Protein 1OFU (pdb70)

Foldseek 3Di:
DAAEEEEQWEDLRQVLQLVLLPDDAPDYAYEYEFCQQVSPPPTSHPYYHNFQCPLRVNNTDAQAQQSLQVSLVVCLVVLLVVCPPGLEYEYEYEQQGHNNLNNLLSSLQSCQVVVHQYEYAYEQDAVVVDPNSNVRRVVSLVSNLVRHFEYEYFYLNLVCVVCPPVDDPVVSSVSVSVVSSCVSRQLVCLAVAFPDDPDYPVLSCVQRGNQGYKWKFKAKAFDDCGLVRGLVRRCVRSRNPPFQQQQFQEKEKEKEAAPVDDPVSVVNSVVVSVVRYHPNHRYHYTYGHDNPGPRMMMMMMMGTNTD/DAAEEEEQKEDLRQVLQLVLLVDPVPRYAYEYEFCQQVSVPPGDHPHYHNFQCPQSVNHGQQQAQQSLQVRLVVVLPVLLVVCPPHQAYEYEYEQQGHNRLNNLLSSLQSCVVVVHQYEYAYEADAVVVDDNSNVRRVVSVVSNLVRHQEYAYHYLNLQQVVCPPVDDVVVSSVSVSVVSSCVSCQLVCLAVAFPDDPDYPVLSCVQRGNQTYKWKFKAKDFDDLGLVRGLVRRCVHVRCPPFQQQQFQEKEKEKEAAPVDDPVSLVVNVVVSVVRYHPNHRYHHTYGHDHPGDRMMMMMMMGTNTD/DFFEAEAEDDDDPVVRLLVCLVVQQVQLVDPPPAAAEEEADDPVCDPVNNVVSNHDPPRYDYYYDDDQVRSLVVQLVVLLVLRGQEYEAADPPADPVSRVSNSVSNVNSVHYYYYYYD/DAFEDEAEDEDPPVVSLLVVLVVQQVQLPDPPPAAAEEEADDPVPDVVSNVVSVHDPVRYHYYYADDLVRSLVVLLVVLQVLRHQEYEAADPPADPVSRVSNGVSNVNNVHYYYYYYYD

Solvent-accessible surface area: 34938 Å² total

Radius of gyration: 41.16 Å; Cα contacts (8 Å, |Δi|>4): 2055; chains: 4; bounding box: 83×56×123 Å

B-factor: mean 43.68, std 11.85, range [20.46, 90.74]

Sequence (851 aa):
TAVIKVIGVGGGGGNAVNHMAKNNVEGVEFICANTDAQALKNIAARTVLQLGPGVTKGLGAGANPEVGRQAALEDRERISEVLEGADMVFITTGMGGGTGTGAAPIIAEVAKEMGILTVAVVTRPFPFEGRKRMQIADEGIRALAESVDSLITIPNEKLLTILGKDASLLAAFAKADDVLAGAVRGISDIIKRPGMINVDFADVKTVMSEMGMAMMGTGCASGPNRAREATEAAIRNPLLEDVNLQGARGILVNITAGPDLSLGEYSDVGNIIEQFASEHATVKVGTVIDADMRDELHVTVVATGLGTAVIKVIGVGGGGGNAVNHMAKNNVEGVEFICANTDAQALKNIAARTVLQLGPGVTKGLGAGANPEVGRQAALEDRERISEVLEGADMVFITTGMGGGTGTGAAPIIAEVAKEMGILTVAVVTRPFPFEGRKRMQIADEGIRALAESVDSLITIPNEKLLTILGKDASLLAAFAKADDVLAGAVRGISDIIKRPGMINVDFADVKTVMSEMGMAMMGTGCASGPNRAREATEAAIRNPLLEDVNLQGARGILVNITAGPDLSLGEYSDVGNIIEQFASEHATVKVGTVIDADMRDELHVTVVATGLGPAAFSELSLSGLPGHCLTLLAPILRELSEEQDARWLTLIAPPASLTHEWLRRAGLNRERILLLQAKDNAAALALSCEALRLGRSHTVVSWLEPLSRAARKQLSRAAQLGQAQSLNIRLPAAFSELSLSGLPGHCLTLLAPILRELSEEQDARWLTLIAPPASLTHEWLRRAGLNRERILLLQAKDNAAALALSCEALRLGRSHTVVSWLEPLSRAARKQLSRAAQLGQAQSLNIRLG

Organism: Pseudomonas aeruginosa (strain ATCC 15692 / DSM 22644 / CIP 104116 / JCM 14847 / LMG 12228 / 1C / PRS 101 / PAO1) (NCBI:txid208964)

Nearest PDB structures (foldseek):
  1ofu-assembly1_A  TM=9.992E-01  e=2.549E-71  Pseudomonas aeruginosa
  8gzy-assembly3_E  TM=9.818E-01  e=7.662E-55  Escherichia coli
  6ll6-assembly1_A  TM=9.835E-01  e=2.339E-53  Escherichia coli
  6ym9-assembly1_A  TM=9.681E-01  e=3.558E-48  Mycobacterium tuberculosis CDC1551
  2r75-assembly1_1  TM=9.586E-01  e=2.117E-43  Aquifex aeolicus

Secondary structure (P-SEA, 3-state):
cbbbbbbbccaaaaaaaaaaaacccccbbbbbbcccccccccccccccccccccccccccccccaaaaaaaaaacaaaaaaaaccccbbbbbbbcccccccccaaaaaaaaaaaccbbbbbbbcccccccaaaaaaaaaaaaaaaccccbbbbbcaaaaaaaacccccaaaaaaaaaaaaaaaaaaaaaaacccccccccaaaaaaacccccccccccccccccaaaaaaaaaaaacccccccccccccbbbbbbbbcccccaaaaaaaaaaaaaacccccbbbbbbbbccccccbbbbbbbbcccc/cbbbbbbbccaaaaaaaaaaaacccccbbbbbbcccccccccccccccccccccccccccccccaaaaaaaaaaaaaaaaaaaccccbbbbbbbcccccccccaaaaaaaaaaaccbbbbbbbcccccccaaaaaaaaaaaaaaaacccbbbbbcaaaaaaaacccccaaaaaaaaaaaaaaaaaaaaaaacccccccccaaaaaaacccccccccccccccccaaaaaaaaaaaacccccccccccccbbbbbbbbcccccaaaaaaaaaaaaaaccccbbbbbbbbbccccccbbbbbbbbcccc/ccbbbbbbbbccaaaaaaaaaaaaaaaaacccccccccccccccccaaaaaaaccccccbbbbbcccaaaaaaaaaaaaaaccccbbbbbcccccaaaaaaaaaaaaaacbbbbbbcc/ccbbbbbbbbccaaaaaaaaaaaaaaaaacccccccccccccccccaaaaaaaccccccbbbbbbccaaaaaaaaaaaaaaccccbbbbbcccccaaaaaaaaaaaaaacbbbbbbbcc

InterPro domains:
  IPR000158 Cell division protein FtsZ [MF_00909] (9-366)
  IPR000158 Cell division protein FtsZ [TIGR00065] (9-328)
  IPR000158 Cell division protein FtsZ [cd02201] (25-315)
  IPR003008 Tubulin/FtsZ, GTPase domain [PF00091] (14-173)
  IPR003008 Tubulin/FtsZ, GTPase domain [PR00423] (98-118)
  IPR003008 Tubulin/FtsZ, GTPase domain [PR00423] (126-147)
  IPR003008 Tubulin/FtsZ, GTPase domain [PR00423] (189-211)
  IPR003008 Tubulin/FtsZ, GTPase domain [PR00423] (212-233)
  IPR003008 Tubulin/FtsZ, GTPase domain [SM00864] (13-205)
  IPR008280 Tubulin/FtsZ, C-terminal [SSF55307] (204-319)
  IPR018316 Tubulin/FtsZ, 2-layer sandwich domain [SM00865] (207-325)
  IPR020805 Cell division protein FtsZ, conserved site [PS01134] (44-78)
  IPR020805 Cell division protein FtsZ, conserved site [PS01135] (97-118)
  IPR024757 Cell division protein FtsZ, C-terminal [PF12327] (222-316)
  IPR036525 Tubulin/FtsZ, GTPase domain superfamily [G3DSA:3.40.50.1440] (3-220)
  IPR036525 Tubulin/FtsZ, GTPase domain superfamily [SSF52490] (13-208)
  IPR037103 Tubulin/FtsZ-like, C-terminal domain [G3DSA:3.30.1330.20] (225-320)
  IPR045061 Tubulin-like protein FtsZ/CetZ [PTHR30314] (9-329)

CATH classification: 3.40.50.1440 (+1 more: 3.30.1330.20)

Structure (mmCIF, N/CA/C/O backbone):
data_1OFU
#
_entry.id   1OFU
#
_cell.length_a   55.590
_cell.length_b   75.410
_cell.length_c   241.040
_cell.angle_alpha   90.00
_cell.angle_beta   90.00
_cell.angle_gamma   90.00
#
_symmetry.space_group_name_H-M   'P 21 21 21'
#
loop_
_entity.id
_entity.type
_entity.pdbx_description
1 polymer 'CELL DIVISION PROTEIN FTSZ'
2 polymer 'HYPOTHETICAL PROTEIN PA3008'
3 non-polymer "GUANOSINE-5'-DIPHOSPHATE"
4 water water
#
loop_
_atom_site.group_PDB
_atom_site.id
_atom_site.type_symbol
_atom_site.label_atom_id
_atom_site.label_alt_id
_atom_site.label_comp_id
_atom_site.label_asym_id
_atom_site.label_entity_id
_atom_site.label_seq_id
_atom_site.pdbx_PDB_ins_code
_atom_site.Cartn_x
_atom_site.Cartn_y
_atom_site.Cartn_z
_atom_site.occupancy
_atom_site.B_iso_or_equiv
_atom_site.auth_seq_id
_atom_site.auth_comp_id
_atom_site.auth_asym_id
_atom_site.auth_atom_id
_atom_site.pdbx_PDB_model_num
ATOM 1 N N . THR A 1 11 ? -46.002 83.789 282.067 1.00 49.38 11 THR A N 1
ATOM 2 C CA . THR A 1 11 ? -47.118 84.680 282.503 1.00 50.77 11 THR A CA 1
ATOM 3 C C . THR A 1 11 ? -48.001 83.981 283.539 1.00 49.37 11 THR A C 1
ATOM 4 O O . THR A 1 11 ? -49.042 84.507 283.939 1.00 50.30 11 THR A O 1
ATOM 8 N N . ALA A 1 12 ? -47.572 82.801 283.977 1.00 44.24 12 ALA A N 1
ATOM 9 C CA . ALA A 1 12 ? -48.326 82.030 284.958 1.00 42.85 12 ALA A CA 1
ATOM 10 C C . ALA A 1 12 ? -48.739 82.869 286.164 1.00 42.41 12 ALA A C 1
ATOM 11 O O . ALA A 1 12 ? -47.954 83.673 286.678 1.00 41.41 12 ALA A O 1
ATOM 13 N N . VAL A 1 13 ? -49.983 82.694 286.605 1.00 37.80 13 VAL A N 1
ATOM 14 C CA . VAL A 1 13 ? -50.459 83.425 287.771 1.00 34.83 13 VAL A CA 1
ATOM 15 C C . VAL A 1 13 ? -50.206 82.527 288.981 1.00 31.79 13 VAL A C 1
ATOM 16 O O . VAL A 1 13 ? -50.804 81.464 289.119 1.00 34.57 13 VAL A O 1
ATOM 20 N N . ILE A 1 14 ? -49.290 82.954 289.839 1.00 31.98 14 ILE A N 1
ATOM 21 C CA . ILE A 1 14 ? -48.936 82.200 291.032 1.00 32.51 14 ILE A CA 1
ATOM 22 C C . ILE A 1 14 ? -49.413 82.913 292.286 1.00 30.55 14 ILE A C 1
ATOM 23 O O . ILE A 1 14 ? -49.113 84.088 292.497 1.00 32.76 14 ILE A O 1
ATOM 28 N N . LYS A 1 15 ? -50.145 82.200 293.129 1.00 29.47 15 LYS A N 1
ATOM 29 C CA . LYS A 1 15 ? -50.628 82.798 294.362 1.00 28.96 15 LYS A CA 1
ATOM 30 C C . LYS A 1 15 ? -50.118 82.021 295.559 1.00 28.49 15 LYS A C 1
ATOM 31 O O . LYS A 1 15 ? -50.033 80.789 295.526 1.00 30.79 15 LYS A O 1
ATOM 37 N N . VAL A 1 16 ? -49.765 82.751 296.609 1.00 28.72 16 VAL A N 1
ATOM 38 C CA . VAL A 1 16 ? -49.255 82.150 297.834 1.00 29.36 16 VAL A CA 1
ATOM 39 C C . VAL A 1 16 ? -50.184 82.484 298.994 1.00 32.24 16 VAL A C 1
ATOM 40 O O . VAL A 1 16 ? -50.346 83.658 299.367 1.00 27.94 16 VAL A O 1
ATOM 44 N N . ILE A 1 17 ? -50.805 81.465 299.570 1.00 24.21 17 ILE A N 1
ATOM 45 C CA . ILE A 1 17 ? -51.688 81.737 300.684 1.00 28.34 17 ILE A CA 1
ATOM 46 C C . ILE A 1 17 ? -51.158 81.204 302.005 1.00 25.28 17 ILE A C 1
ATOM 47 O O . ILE A 1 17 ? -50.933 80.002 302.159 1.00 25.95 17 ILE A O 1
ATOM 52 N N . GLY A 1 18 ? -50.940 82.127 302.941 1.00 23.24 18 GLY A N 1
ATOM 53 C CA . GLY A 1 18 ? -50.464 81.786 304.270 1.00 24.86 18 GLY A CA 1
ATOM 54 C C . GLY A 1 18 ? -51.679 81.612 305.162 1.00 30.54 18 GLY A C 1
ATOM 55 O O . GLY A 1 18 ? -52.507 82.520 305.285 1.00 32.47 18 GLY A O 1
ATOM 56 N N . VAL A 1 19 ? -51.785 80.447 305.790 1.00 28.26 19 VAL A N 1
ATOM 57 C CA . VAL A 1 19 ? -52.931 80.123 306.631 1.00 23.50 19 VAL A CA 1
ATOM 58 C C . VAL A 1 19 ? -52.582 80.063 308.115 1.00 27.53 19 VAL A C 1
ATOM 59 O O . VAL A 1 19 ? -51.711 79.295 308.525 1.00 28.19 19 VAL A O 1
ATOM 63 N N . GLY A 1 20 ? -53.268 80.880 308.913 1.00 27.75 20 GLY A N 1
ATOM 64 C CA . GLY A 1 20 ? -53.031 80.904 310.347 1.00 27.22 20 GLY A CA 1
ATOM 65 C C . GLY A 1 20 ? -51.911 81.842 310.766 1.00 30.38 20 GLY A C 1
ATOM 66 O O . GLY A 1 20 ? -51.378 82.591 309.942 1.00 28.96 20 GLY A O 1
ATOM 67 N N . GLY A 1 21 ? -51.555 81.794 312.051 1.00 28.05 21 GLY A N 1
ATOM 68 C CA . GLY A 1 21 ? -50.504 82.645 312.584 1.00 25.47 21 GLY A CA 1
ATOM 69 C C . GLY A 1 21 ? -49.128 82.433 311.980 1.00 27.13 21 GLY A C 1
ATOM 70 O O . GLY A 1 21 ? -48.533 83.361 311.442 1.00 30.52 21 GLY A O 1
ATOM 71 N N . GLY A 1 22 ? -48.615 81.214 312.076 1.00 28.22 22 GLY A N 1
ATOM 72 C CA . GLY A 1 22 ? -47.306 80.908 311.523 1.00 26.46 22 GLY A CA 1
ATOM 73 C C . GLY A 1 22 ? -47.303 81.075 310.017 1.00 29.83 22 GLY A C 1
ATOM 74 O O . GLY A 1 22 ? -46.343 81.587 309.436 1.00 26.06 22 GLY A O 1
ATOM 75 N N . GLY A 1 23 ? -48.392 80.648 309.383 1.00 25.99 23 GLY A N 1
ATOM 76 C CA . GLY A 1 23 ? -48.502 80.773 307.943 1.00 24.29 23 GLY A CA 1
ATOM 77 C C . GLY A 1 23 ? -48.445 82.227 307.516 1.00 26.72 23 GLY A C 1
ATOM 78 O O . GLY A 1 23 ? -47.804 82.564 306.517 1.00 25.04 23 GLY A O 1
ATOM 79 N N . GLY A 1 24 ? -49.121 83.090 308.269 1.00 27.44 24 GLY A N 1
ATOM 80 C CA . GLY A 1 24 ? -49.118 84.508 307.947 1.00 28.13 24 GLY A CA 1
ATOM 81 C C . GLY A 1 24 ? -47.730 85.109 308.087 1.00 30.36 24 GLY A C 1
ATOM 82 O O . GLY A 1 24 ? -47.302 85.896 307.247 1.00 31.10 24 GLY A O 1
ATOM 83 N N . ASN A 1 25 ? -47.027 84.753 309.157 1.00 28.66 25 ASN A N 1
ATOM 84 C CA . ASN A 1 25 ? -45.678 85.263 309.379 1.00 31.60 25 ASN A CA 1
ATOM 85 C C . ASN A 1 25 ? -44.730 84.883 308.243 1.00 27.97 25 ASN A C 1
ATOM 86 O O . ASN A 1 25 ? -43.880 85.672 307.848 1.00 34.30 25 ASN A O 1
ATOM 91 N N . ALA A 1 26 ? -44.874 83.676 307.715 1.00 26.42 26 ALA A N 1
ATOM 92 C CA . ALA A 1 26 ? -44.019 83.228 306.623 1.00 24.15 26 ALA A CA 1
ATOM 93 C C . ALA A 1 26 ? -44.321 84.014 305.347 1.00 28.46 26 ALA A C 1
ATOM 94 O O . ALA A 1 26 ? -43.414 84.466 304.642 1.00 27.98 26 ALA A O 1
ATOM 96 N N . VAL A 1 27 ? -45.605 84.185 305.059 1.00 30.51 27 VAL A N 1
ATOM 97 C CA . VAL A 1 27 ? -46.015 84.912 303.873 1.00 29.47 27 VAL A CA 1
ATOM 98 C C . VAL A 1 27 ? -45.597 86.374 303.958 1.00 32.36 27 VAL A C 1
ATOM 99 O O . VAL A 1 27 ? -45.146 86.949 302.974 1.00 31.05 27 VAL A O 1
ATOM 103 N N . ASN A 1 28 ? -45.740 86.979 305.131 1.00 31.61 28 ASN A N 1
ATOM 104 C CA . ASN A 1 28 ? -45.350 88.369 305.271 1.00 33.51 28 ASN A CA 1
ATOM 105 C C . ASN A 1 28 ? -43.834 88.498 305.170 1.00 33.09 28 ASN A C 1
ATOM 106 O O . ASN A 1 28 ? -43.315 89.524 304.744 1.00 35.75 28 ASN A O 1
ATOM 111 N N . HIS A 1 29 ? -43.119 87.445 305.541 1.00 32.89 29 HIS A N 1
ATOM 112 C CA . HIS A 1 29 ? -41.670 87.461 305.424 1.00 32.92 29 HIS A CA 1
ATOM 113 C C . HIS A 1 29 ? -41.317 87.360 303.930 1.00 33.96 29 HIS A C 1
ATOM 114 O O . HIS A 1 29 ? -40.380 87.998 303.469 1.00 31.38 29 HIS A O 1
ATOM 121 N N . MET A 1 30 ? -42.080 86.567 303.181 1.00 33.70 30 MET A N 1
ATOM 122 C CA . MET A 1 30 ? -41.849 86.413 301.749 1.00 34.71 30 MET A CA 1
ATOM 123 C C . MET A 1 30 ? -42.107 87.725 301.016 1.00 37.61 30 MET A C 1
ATOM 124 O O . MET A 1 30 ? -41.353 88.099 300.114 1.00 38.26 30 MET A O 1
ATOM 129 N N . ALA A 1 31 ? -43.190 88.404 301.391 1.00 35.99 31 ALA A N 1
ATOM 130 C CA . ALA A 1 31 ? -43.559 89.672 300.765 1.00 38.23 31 ALA A CA 1
ATOM 131 C C . ALA A 1 31 ? -42.532 90.778 301.014 1.00 42.70 31 ALA A C 1
ATOM 132 O O . ALA A 1 31 ? -42.487 91.766 300.278 1.00 47.48 31 ALA A O 1
ATOM 134 N N . LYS A 1 32 ? -41.705 90.611 302.042 1.00 43.80 32 LYS A N 1
ATOM 135 C CA . LYS A 1 32 ? -40.699 91.612 302.374 1.00 49.71 32 LYS A CA 1
ATOM 136 C C . LYS A 1 32 ? -39.325 91.283 301.818 1.00 50.81 32 LYS A C 1
ATOM 137 O O . LYS A 1 32 ? -38.510 92.177 301.609 1.00 54.95 32 LYS A O 1
ATOM 143 N N . ASN A 1 33 ? -39.057 90.006 301.579 1.00 51.31 33 ASN A N 1
ATOM 144 C CA . ASN A 1 33 ? -37.756 89.632 301.058 1.00 55.32 33 ASN A CA 1
ATOM 145 C C . ASN A 1 33 ? -37.692 89.555 299.533 1.00 57.18 33 ASN A C 1
ATOM 146 O O . ASN A 1 33 ? -38.152 90.475 298.852 1.00 59.12 33 ASN A O 1
ATOM 151 N N . ASN A 1 34 ? -37.134 88.481 298.984 1.00 54.81 34 ASN A N 1
ATOM 152 C CA . ASN A 1 34 ? -37.011 88.399 297.528 1.00 56.01 34 ASN A CA 1
ATOM 153 C C . ASN A 1 34 ? -37.820 87.293 296.867 1.00 52.37 34 ASN A C 1
ATOM 154 O O . ASN A 1 34 ? -37.263 86.374 296.271 1.00 51.51 34 ASN A O 1
ATOM 159 N N . VAL A 1 35 ? -39.139 87.389 296.980 1.00 51.18 35 VAL A N 1
ATOM 160 C CA . VAL A 1 35 ? -40.026 86.411 296.368 1.00 44.49 35 VAL A CA 1
ATOM 161 C C . VAL A 1 35 ? -40.916 87.181 295.408 1.00 43.57 35 VAL A C 1
ATOM 162 O O . VAL A 1 35 ? -42.002 87.628 295.766 1.00 43.37 35 VAL A O 1
ATOM 166 N N . GLU A 1 36 ? -40.424 87.344 294.187 1.00 39.63 36 GLU A N 1
ATOM 167 C CA . GLU A 1 36 ? -41.130 88.077 293.153 1.00 40.04 36 GLU A CA 1
ATOM 168 C C . GLU A 1 36 ? -41.991 87.196 292.283 1.00 35.89 36 GLU A C 1
ATOM 169 O O . GLU A 1 36 ? -41.921 85.969 292.355 1.00 37.20 36 GLU A O 1
ATOM 175 N N . GLY A 1 37 ? -42.803 87.848 291.457 1.00 35.01 37 GLY A N 1
ATOM 176 C CA . GLY A 1 37 ? -43.673 87.150 290.532 1.00 33.88 37 GLY A CA 1
ATOM 177 C C . GLY A 1 37 ? -44.885 86.451 291.111 1.00 34.74 37 GLY A C 1
ATOM 178 O O . GLY A 1 37 ? -45.581 85.745 290.380 1.00 38.02 37 GLY A O 1
ATOM 179 N N . VAL A 1 38 ? -45.161 86.639 292.401 1.00 35.29 38 VAL A N 1
ATOM 180 C CA . VAL A 1 38 ? -46.310 85.974 293.010 1.00 35.57 38 VAL A CA 1
ATOM 181 C C . VAL A 1 38 ? -47.205 86.919 293.813 1.00 35.29 38 VAL A C 1
ATOM 182 O O . VAL A 1 38 ? -46.777 87.992 294.228 1.00 34.36 38 VAL A O 1
ATOM 186 N N . GLU A 1 39 ? -48.455 86.510 294.018 1.00 36.74 39 GLU A N 1
ATOM 187 C CA . GLU A 1 39 ? -49.410 87.298 294.798 1.00 36.67 39 GLU A CA 1
ATOM 188 C C . GLU A 1 39 ? -49.480 86.677 296.192 1.00 36.55 39 GLU A C 1
ATOM 189 O O . GLU A 1 39 ? -49.551 85.449 296.332 1.00 34.22 39 GLU A O 1
ATOM 195 N N . PHE A 1 40 ? -49.457 87.517 297.219 1.00 32.85 40 PHE A N 1
ATOM 196 C CA . PHE A 1 40 ? -49.508 87.022 298.590 1.00 36.05 40 PHE A CA 1
ATOM 197 C C . PHE A 1 40 ? -50.871 87.199 299.253 1.00 36.61 40 PHE A C 1
ATOM 198 O O . PHE A 1 40 ? -51.487 88.265 299.176 1.00 34.18 40 PHE A O 1
ATOM 206 N N . ILE A 1 41 ? -51.338 86.142 299.908 1.00 30.87 41 ILE A N 1
ATOM 207 C CA . ILE A 1 41 ? -52.619 86.189 300.601 1.00 28.32 41 ILE A CA 1
ATOM 208 C C . ILE A 1 41 ? -52.461 85.614 301.993 1.00 27.87 41 ILE A C 1
ATOM 209 O O . ILE A 1 41 ? -51.804 84.588 302.178 1.00 32.00 41 ILE A O 1
ATOM 214 N N . CYS A 1 42 ? -53.048 86.279 302.976 1.00 27.54 42 CYS A N 1
ATOM 215 C CA . CYS A 1 42 ? -53.013 85.774 304.334 1.00 31.22 42 CYS A CA 1
ATOM 216 C C . CYS A 1 42 ? -54.438 85.388 304.732 1.00 31.81 42 CYS A C 1
ATOM 217 O O . CYS A 1 42 ? -55.354 86.208 304.661 1.00 33.25 42 CYS A O 1
ATOM 220 N N . ALA A 1 43 ? -54.629 84.125 305.105 1.00 32.46 43 ALA A N 1
ATOM 221 C CA . ALA A 1 43 ? -55.946 83.636 305.515 1.00 34.76 43 ALA A CA 1
ATOM 222 C C . ALA A 1 43 ? -55.865 83.283 306.995 1.00 35.62 43 ALA A C 1
ATOM 223 O O . ALA A 1 43 ? -55.027 82.479 307.397 1.00 35.32 43 ALA A O 1
ATOM 225 N N . ASN A 1 44 ? -56.744 83.869 307.804 1.00 34.00 44 ASN A N 1
ATOM 226 C CA . ASN A 1 44 ? -56.689 83.637 309.243 1.00 35.52 44 ASN A CA 1
ATOM 227 C C . ASN A 1 44 ? -58.045 83.897 309.890 1.00 35.16 44 ASN A C 1
ATOM 228 O O . ASN A 1 44 ? -58.822 84.720 309.405 1.00 37.03 44 ASN A O 1
ATOM 233 N N . THR A 1 45 ? -58.333 83.181 310.972 1.00 34.23 45 THR A N 1
ATOM 234 C CA . THR A 1 45 ? -59.593 83.357 311.697 1.00 35.86 45 THR A CA 1
ATOM 235 C C . THR A 1 45 ? -59.421 84.511 312.682 1.00 37.68 45 THR A C 1
ATOM 236 O O . THR A 1 45 ? -60.392 85.119 313.133 1.00 37.47 45 THR A O 1
ATOM 240 N N . ASP A 1 46 ? -58.162 84.787 313.003 1.00 38.83 46 ASP A N 1
ATOM 241 C CA . ASP A 1 46 ? -57.755 85.848 313.924 1.00 40.25 46 ASP A CA 1
ATOM 242 C C . ASP A 1 46 ? -57.779 87.162 313.135 1.00 41.13 46 ASP A C 1
ATOM 243 O O . ASP A 1 46 ? -56.895 87.406 312.315 1.00 37.36 46 ASP A O 1
ATOM 248 N N . ALA A 1 47 ? -58.785 88.004 313.376 1.00 41.06 47 ALA A N 1
ATOM 249 C CA . ALA A 1 47 ? -58.907 89.270 312.645 1.00 43.00 47 ALA A CA 1
ATOM 250 C C . ALA A 1 47 ? -57.800 90.287 312.936 1.00 44.39 47 ALA A C 1
ATOM 251 O O . ALA A 1 47 ? -57.393 91.037 312.049 1.00 45.79 47 ALA A O 1
ATOM 253 N N . GLN A 1 48 ? -57.317 90.317 314.172 1.00 43.32 48 GLN A N 1
ATOM 254 C CA . GLN A 1 48 ? -56.266 91.256 314.546 1.00 43.91 48 GLN A CA 1
ATOM 255 C C . GLN A 1 48 ? -54.947 90.971 313.821 1.00 44.48 48 GLN A C 1
ATOM 256 O O . GLN A 1 48 ? -54.200 91.893 313.489 1.00 42.20 48 GLN A O 1
ATOM 262 N N . ALA A 1 49 ? -54.667 89.696 313.573 1.00 41.70 49 ALA A N 1
ATOM 263 C CA . ALA A 1 49 ? -53.427 89.311 312.900 1.00 42.97 49 ALA A CA 1
ATOM 264 C C . ALA A 1 49 ? -53.381 89.760 311.440 1.00 39.87 49 ALA A C 1
ATOM 265 O O . ALA A 1 49 ? -52.309 89.860 310.845 1.00 39.74 49 ALA A O 1
ATOM 267 N N . LEU A 1 50 ? -54.546 90.035 310.867 1.00 38.26 50 LEU A N 1
ATOM 268 C CA . LEU A 1 50 ? -54.627 90.459 309.477 1.00 41.30 50 LEU A CA 1
ATOM 269 C C . LEU A 1 50 ? -54.549 91.974 309.302 1.00 44.27 50 LEU A C 1
ATOM 270 O O . LEU A 1 50 ? -54.716 92.478 308.193 1.00 46.42 50 LEU A O 1
ATOM 275 N N . LYS A 1 51 ? -54.290 92.693 310.390 1.00 47.60 51 LYS A N 1
ATOM 276 C CA . LYS A 1 51 ? -54.201 94.152 310.343 1.00 49.48 51 LYS A CA 1
ATOM 277 C C . LYS A 1 51 ? -52.780 94.668 310.156 1.00 50.32 51 LYS A C 1
ATOM 278 O O . LYS A 1 51 ? -51.849 94.214 310.821 1.00 50.17 51 LYS A O 1
ATOM 284 N N . ASN A 1 52 ? -52.631 95.634 309.254 1.00 51.09 52 ASN A N 1
ATOM 285 C CA . ASN A 1 52 ? -51.342 96.255 308.971 1.00 52.26 52 ASN A CA 1
ATOM 286 C C . ASN A 1 52 ? -50.248 95.238 308.641 1.00 52.72 52 ASN A C 1
ATOM 287 O O . ASN A 1 52 ? -49.207 95.199 309.301 1.00 53.05 52 ASN A O 1
ATOM 292 N N . ILE A 1 53 ? -50.481 94.422 307.618 1.00 51.68 53 ILE A N 1
ATOM 293 C CA . ILE A 1 53 ? -49.501 93.417 307.217 1.00 49.97 53 ILE A CA 1
ATOM 294 C C . ILE A 1 53 ? -49.027 93.636 305.785 1.00 49.78 53 ILE A C 1
ATOM 295 O O . ILE A 1 53 ? -49.673 94.342 305.011 1.00 50.53 53 ILE A O 1
ATOM 300 N N . ALA A 1 54 ? -47.902 93.015 305.438 1.00 49.16 54 ALA A N 1
ATOM 301 C CA . ALA A 1 54 ? -47.319 93.135 304.104 1.00 46.28 54 ALA A CA 1
ATOM 302 C C . ALA A 1 54 ? -48.215 92.610 302.987 1.00 46.91 54 ALA A C 1
ATOM 303 O O . ALA A 1 54 ? -48.361 93.257 301.949 1.00 48.84 54 ALA A O 1
ATOM 305 N N . ALA A 1 55 ? -48.806 91.437 303.192 1.00 46.92 55 ALA A N 1
ATOM 306 C CA . ALA A 1 55 ? -49.672 90.830 302.184 1.00 49.55 55 ALA A CA 1
ATOM 307 C C . ALA A 1 55 ? -50.780 91.786 301.753 1.00 51.14 55 ALA A C 1
ATOM 308 O O . ALA A 1 55 ? -51.482 92.358 302.585 1.00 53.20 55 ALA A O 1
ATOM 310 N N . ARG A 1 56 ? -50.932 91.948 300.444 1.00 52.02 56 ARG A N 1
ATOM 311 C CA . ARG A 1 56 ? -51.939 92.844 299.892 1.00 53.41 56 ARG A CA 1
ATOM 312 C C . ARG A 1 56 ? -53.363 92.309 300.007 1.00 50.46 56 ARG A C 1
ATOM 313 O O . ARG A 1 56 ? -54.311 93.084 300.082 1.00 54.77 56 ARG A O 1
ATOM 321 N N . THR A 1 57 ? -53.519 90.989 300.012 1.00 47.80 57 THR A N 1
ATOM 322 C CA . THR A 1 57 ? -54.848 90.404 300.124 1.00 43.11 57 THR A CA 1
ATOM 323 C C . THR A 1 57 ? -54.985 89.651 301.444 1.00 43.59 57 THR A C 1
ATOM 324 O O . THR A 1 57 ? -54.047 88.996 301.900 1.00 40.48 57 THR A O 1
ATOM 328 N N . VAL A 1 58 ? -56.150 89.771 302.069 1.00 40.81 58 VAL A N 1
ATOM 329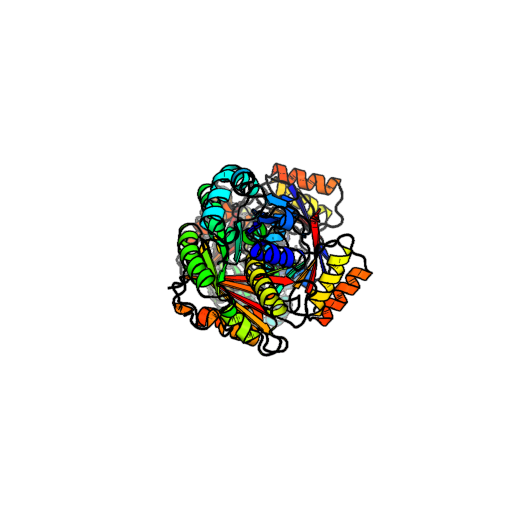 C CA . VAL A 1 58 ? -56.411 89.074 303.316 1.00 43.05 58 VAL A CA 1
ATOM 330 C C . VAL A 1 58 ? -57.740 88.354 303.205 1.00 45.45 58 VAL A C 1
ATOM 331 O O . VAL A 1 58 ? -58.644 88.796 302.492 1.00 45.73 58 VAL A O 1
ATOM 335 N N . LEU A 1 59 ? -57.842 87.229 303.898 1.00 42.51 59 LEU A N 1
ATOM 336 C CA . LEU A 1 59 ? -59.062 86.449 303.907 1.00 42.43 59 LEU A CA 1
ATOM 337 C C . LEU A 1 59 ? -59.353 86.043 305.344 1.00 42.80 59 LEU A C 1
ATOM 338 O O . LEU A 1 59 ? -58.721 85.128 305.878 1.00 40.67 59 LEU A O 1
ATOM 343 N N . GLN A 1 60 ? -60.291 86.748 305.970 1.00 42.12 60 GLN A N 1
ATOM 344 C CA . GLN A 1 60 ? -60.679 86.462 307.344 1.00 42.51 60 GLN A CA 1
ATOM 345 C C . GLN A 1 60 ? -61.645 85.287 307.323 1.00 42.33 60 GLN A C 1
ATOM 346 O O . GLN A 1 60 ? -62.817 85.439 306.978 1.00 45.66 60 GLN A O 1
ATOM 352 N N . LEU A 1 61 ? -61.138 84.117 307.694 1.00 39.01 61 LEU A N 1
ATOM 353 C CA . LEU A 1 61 ? -61.920 82.893 307.697 1.00 38.48 61 LEU A CA 1
ATOM 354 C C . LEU A 1 61 ? -62.983 82.807 308.798 1.00 39.17 61 LEU A C 1
ATOM 355 O O . LEU A 1 61 ? -62.752 83.208 309.944 1.00 39.47 61 LEU A O 1
ATOM 360 N N . GLY A 1 62 ? -64.148 82.284 308.419 1.00 38.91 62 GLY A N 1
ATOM 361 C CA . GLY A 1 62 ? -65.261 82.089 309.337 1.00 38.35 62 GLY A CA 1
ATOM 362 C C . GLY A 1 62 ? -65.585 83.190 310.327 1.00 35.89 62 GLY A C 1
ATOM 363 O O . GLY A 1 62 ? -65.469 82.985 311.537 1.00 34.44 62 GLY A O 1
ATOM 364 N N . PRO A 1 63 ? -65.999 84.370 309.853 1.00 38.55 63 PRO A N 1
ATOM 365 C CA . PRO A 1 63 ? -66.328 85.464 310.775 1.00 42.99 63 PRO A CA 1
ATOM 366 C C . PRO A 1 63 ? -67.532 85.083 311.642 1.00 42.96 63 PRO A C 1
ATOM 367 O O . PRO A 1 63 ? -67.724 85.625 312.727 1.00 45.54 63 PRO A O 1
ATOM 371 N N . GLY A 1 64 ? -68.335 84.143 311.151 1.00 42.54 64 GLY A N 1
ATOM 372 C CA . GLY A 1 64 ? -69.515 83.714 311.883 1.00 45.29 64 GLY A CA 1
ATOM 373 C C . GLY A 1 64 ? -69.243 82.637 312.914 1.00 45.98 64 GLY A C 1
ATOM 374 O O . GLY A 1 64 ? -69.879 82.599 313.964 1.00 45.98 64 GLY A O 1
ATOM 375 N N . VAL A 1 65 ? -68.296 81.756 312.619 1.00 44.51 65 VAL A N 1
ATOM 376 C CA . VAL A 1 65 ? -67.949 80.683 313.538 1.00 42.45 65 VAL A CA 1
ATOM 377 C C . VAL A 1 65 ? -67.011 81.167 314.644 1.00 41.77 65 VAL A C 1
ATOM 378 O O . VAL A 1 65 ? -67.136 80.775 315.804 1.00 40.81 65 VAL A O 1
ATOM 382 N N . THR A 1 66 ? -66.086 82.045 314.282 1.00 37.54 66 THR A N 1
ATOM 383 C CA . THR A 1 66 ? -65.081 82.515 315.220 1.00 37.85 66 THR A CA 1
ATOM 384 C C . THR A 1 66 ? -65.238 83.949 315.691 1.00 37.47 66 THR A C 1
ATOM 385 O O . THR A 1 66 ? -64.610 84.357 316.670 1.00 35.72 66 THR A O 1
ATOM 389 N N . LYS A 1 67 ? -66.047 84.717 314.974 1.00 39.79 67 LYS A N 1
ATOM 390 C CA . LYS A 1 67 ? -66.263 86.121 315.300 1.00 41.09 67 LYS A CA 1
ATOM 391 C C . LYS A 1 67 ? -64.954 86.908 315.310 1.00 39.35 67 LYS A C 1
ATOM 392 O O . LYS A 1 67 ? -64.764 87.814 316.121 1.00 41.89 67 LYS A O 1
ATOM 398 N N . GLY A 1 68 ? -64.053 86.553 314.395 1.00 41.21 68 GLY A N 1
ATOM 399 C CA . GLY A 1 68 ? -62.775 87.239 314.281 1.00 34.66 68 GLY A CA 1
ATOM 400 C C . GLY A 1 68 ? -61.818 87.068 315.446 1.00 36.24 68 GLY A C 1
ATOM 401 O O . GLY A 1 68 ? -60.768 87.711 315.482 1.00 38.12 68 GLY A O 1
ATOM 402 N N . LEU A 1 69 ? -62.162 86.199 316.391 1.00 36.90 69 LEU A N 1
ATOM 403 C CA . LEU A 1 69 ? -61.323 85.980 317.572 1.00 40.38 69 LEU A CA 1
ATOM 404 C C . LEU A 1 69 ? -60.252 84.916 317.371 1.00 42.81 69 LEU A C 1
ATOM 405 O O . LEU A 1 69 ? -59.473 84.633 318.283 1.00 44.09 69 LEU A O 1
ATOM 410 N N . GLY A 1 70 ? -60.229 84.321 316.186 1.00 41.47 70 GLY A N 1
ATOM 411 C CA . GLY A 1 70 ? -59.252 83.295 315.902 1.00 41.62 70 GLY A CA 1
ATOM 412 C C . GLY A 1 70 ? -59.756 81.957 316.391 1.00 43.89 70 GLY A C 1
ATOM 413 O O . GLY A 1 70 ? -60.899 81.832 316.817 1.00 42.88 70 GLY A O 1
ATOM 414 N N . ALA A 1 71 ? -58.909 80.943 316.298 1.00 40.99 71 ALA A N 1
ATOM 415 C CA . ALA A 1 71 ? -59.272 79.624 316.763 1.00 41.52 71 ALA A CA 1
ATOM 416 C C . ALA A 1 71 ? -58.502 79.518 318.068 1.00 43.97 71 ALA A C 1
ATOM 417 O O . ALA A 1 71 ? -57.736 80.414 318.412 1.00 49.97 71 ALA A O 1
ATOM 419 N N . GLY A 1 72 ? -58.703 78.455 318.820 1.00 42.12 72 GLY A N 1
ATOM 420 C CA . GLY A 1 72 ? -57.963 78.359 320.064 1.00 36.67 72 GLY A CA 1
ATOM 421 C C . GLY A 1 72 ? -57.041 77.177 319.954 1.00 38.08 72 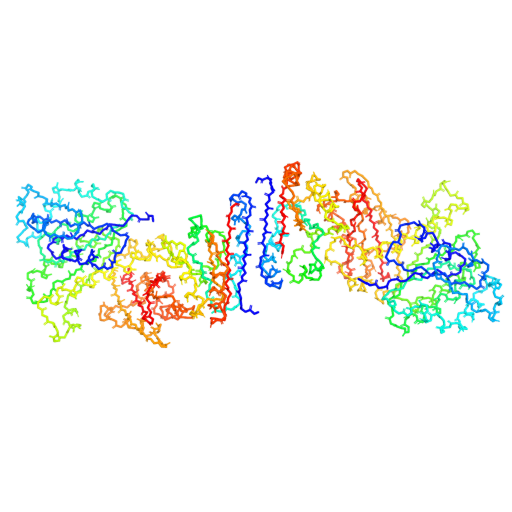GLY A C 1
ATOM 422 O O . GLY A 1 72 ? -57.062 76.294 320.807 1.00 37.04 72 GLY A O 1
ATOM 423 N N . ALA A 1 73 ? -56.239 77.156 318.892 1.00 32.90 73 ALA A N 1
ATOM 424 C CA . ALA A 1 73 ? -55.324 76.048 318.654 1.00 35.17 73 ALA A CA 1
ATOM 425 C C . ALA A 1 73 ? -56.171 74.807 318.356 1.00 33.82 73 ALA A C 1
ATOM 426 O O . ALA A 1 73 ? -55.656 73.702 318.226 1.00 40.32 73 ALA A O 1
ATOM 428 N N . ASN A 1 74 ? -57.479 75.012 318.236 1.00 34.28 74 ASN A N 1
ATOM 429 C CA . ASN A 1 74 ? -58.427 73.938 317.949 1.00 31.56 74 ASN A CA 1
ATOM 430 C C . ASN A 1 74 ? -58.619 73.784 316.436 1.00 33.90 74 ASN A C 1
ATOM 431 O O . ASN A 1 74 ? -59.262 74.617 315.795 1.00 33.52 74 ASN A O 1
ATOM 436 N N . PRO A 1 75 ? -58.073 72.708 315.849 1.00 33.04 75 PRO A N 1
ATOM 437 C CA . PRO A 1 75 ? -58.182 72.446 314.410 1.00 33.53 75 PRO A CA 1
ATOM 438 C C . PRO A 1 75 ? -59.602 72.282 313.875 1.00 37.48 75 PRO A C 1
ATOM 439 O O . PRO A 1 75 ? -59.839 72.474 312.680 1.00 36.08 75 PRO A O 1
ATOM 443 N N . GLU A 1 76 ? -60.550 71.935 314.747 1.00 39.89 76 GLU A N 1
ATOM 444 C CA . GLU A 1 76 ? -61.932 71.778 314.302 1.00 38.98 76 GLU A CA 1
ATOM 445 C C . GLU A 1 76 ? -62.512 73.149 314.001 1.00 36.03 76 GLU A C 1
ATOM 446 O O . GLU A 1 76 ? -63.260 73.321 313.039 1.00 35.62 76 GLU A O 1
ATOM 452 N N . VAL A 1 77 ? -62.173 74.127 314.836 1.00 36.22 77 VAL A N 1
ATOM 453 C CA . VAL A 1 77 ? -62.643 75.492 314.622 1.00 36.00 77 VAL A CA 1
ATOM 454 C C . VAL A 1 77 ? -62.102 75.978 313.269 1.00 36.22 77 VAL A C 1
ATOM 455 O O . VAL A 1 77 ? -62.828 76.569 312.472 1.00 38.04 77 VAL A O 1
ATOM 459 N N . GLY A 1 78 ? -60.824 75.711 313.016 1.00 37.76 78 GLY A N 1
ATOM 460 C CA . GLY A 1 78 ? -60.214 76.120 311.765 1.00 37.35 78 GLY A CA 1
ATOM 461 C C . GLY A 1 78 ? -60.922 75.481 310.588 1.00 32.48 78 GLY A C 1
ATOM 462 O O . GLY A 1 78 ? -61.193 76.132 309.585 1.00 32.43 78 GLY A O 1
ATOM 463 N N . ARG A 1 79 ? -61.234 74.198 310.713 1.00 35.88 79 ARG A N 1
ATOM 464 C CA . ARG A 1 79 ? -61.927 73.498 309.642 1.00 34.08 79 ARG A CA 1
ATOM 465 C C . ARG A 1 79 ? -63.331 74.062 309.411 1.00 32.35 79 ARG A C 1
ATOM 466 O O . ARG A 1 79 ? -63.734 74.267 308.274 1.00 28.45 79 ARG A O 1
ATOM 474 N N . GLN A 1 80 ? -64.073 74.317 310.484 1.00 34.39 80 GLN A N 1
ATOM 475 C CA . GLN A 1 80 ? -65.430 74.847 310.345 1.00 35.33 80 GLN A CA 1
ATOM 476 C C . GLN A 1 80 ? -65.436 76.256 309.760 1.00 35.44 80 GLN A C 1
ATOM 477 O O . GLN A 1 80 ? -66.323 76.609 308.981 1.00 34.21 80 GLN A O 1
ATOM 483 N N . ALA A 1 81 ? -64.454 77.067 310.139 1.00 34.80 81 ALA A N 1
ATOM 484 C CA . ALA A 1 81 ? -64.374 78.427 309.616 1.00 33.49 81 ALA A CA 1
ATOM 485 C C . ALA A 1 81 ? -64.099 78.358 308.113 1.00 35.12 81 ALA A C 1
ATOM 486 O O . ALA A 1 81 ? -64.642 79.140 307.339 1.00 37.75 81 ALA A O 1
ATOM 488 N N . ALA A 1 82 ? -63.262 77.413 307.698 1.00 37.34 82 ALA A N 1
ATOM 489 C CA . ALA A 1 82 ? -62.949 77.276 306.280 1.00 39.66 82 ALA A CA 1
ATOM 490 C C . ALA A 1 82 ? -64.175 76.773 305.510 1.00 41.14 82 ALA A C 1
ATOM 491 O O . ALA A 1 82 ? -64.453 77.237 304.404 1.00 39.23 82 ALA A O 1
ATOM 493 N N . LEU A 1 83 ? -64.908 75.827 306.088 1.00 42.22 83 LEU A N 1
ATOM 494 C CA . LEU A 1 83 ? -66.100 75.310 305.420 1.00 46.54 83 LEU A CA 1
ATOM 495 C C . LEU A 1 83 ? -67.105 76.436 305.189 1.00 44.83 83 LEU A C 1
ATOM 496 O O . LEU A 1 83 ? -67.816 76.446 304.190 1.00 49.23 83 LEU A O 1
ATOM 501 N N . GLU A 1 84 ? -67.139 77.391 306.114 1.00 44.12 84 GLU A N 1
ATOM 502 C CA . GLU A 1 84 ? -68.040 78.536 306.033 1.00 43.08 84 GLU A CA 1
ATOM 503 C C . GLU A 1 84 ? -67.680 79.467 304.877 1.00 46.24 84 GLU A C 1
ATOM 504 O O . GLU A 1 84 ? -68.561 80.088 304.275 1.00 41.21 84 GLU A O 1
ATOM 510 N N . ASP A 1 85 ? -66.388 79.560 304.564 1.00 46.44 85 ASP A N 1
ATOM 511 C CA . ASP A 1 85 ? -65.926 80.442 303.496 1.00 49.06 85 ASP A CA 1
ATOM 512 C C . ASP A 1 85 ? -65.422 79.773 302.218 1.00 46.60 85 ASP A C 1
ATOM 513 O O . ASP A 1 85 ? -64.563 80.329 301.536 1.00 46.10 85 ASP A O 1
ATOM 518 N N . ARG A 1 86 ? -65.942 78.596 301.883 1.00 44.16 86 ARG A N 1
ATOM 519 C CA . ARG A 1 86 ? -65.501 77.921 300.667 1.00 44.21 86 ARG A CA 1
ATOM 520 C C . ARG A 1 86 ? -65.669 78.829 299.448 1.00 43.31 86 ARG A C 1
ATOM 521 O O . ARG A 1 86 ? -64.844 78.822 298.532 1.00 40.47 86 ARG A O 1
ATOM 529 N N . GLU A 1 87 ? -66.736 79.621 299.447 1.00 41.26 87 GLU A N 1
ATOM 530 C CA . GLU A 1 87 ? -66.992 80.526 298.340 1.00 41.39 87 GLU A CA 1
ATOM 531 C C . GLU A 1 87 ? -65.929 81.611 298.274 1.00 38.63 87 GLU A C 1
ATOM 532 O O . GLU A 1 87 ? -65.365 81.870 297.214 1.00 34.59 87 GLU A O 1
ATOM 538 N N . ARG A 1 88 ? -65.656 82.251 299.407 1.00 36.87 88 ARG A N 1
ATOM 539 C CA . ARG A 1 88 ? -64.659 83.311 299.424 1.00 41.45 88 ARG A CA 1
ATOM 540 C C . ARG A 1 88 ? -63.260 82.759 299.175 1.00 37.58 88 ARG A C 1
ATOM 541 O O . ARG A 1 88 ? -62.385 83.474 298.703 1.00 40.38 88 ARG A O 1
ATOM 549 N N . ILE A 1 89 ? -63.046 81.485 299.483 1.00 35.81 89 ILE A N 1
ATOM 550 C CA . ILE A 1 89 ? -61.746 80.894 299.233 1.00 37.36 89 ILE A CA 1
ATOM 551 C C . ILE A 1 89 ? -61.632 80.728 297.719 1.00 40.40 89 ILE A C 1
ATOM 552 O O . ILE A 1 89 ? -60.560 80.913 297.141 1.00 37.01 89 ILE A O 1
ATOM 557 N N . SER A 1 90 ? -62.752 80.391 297.079 1.00 41.21 90 SER A N 1
ATOM 558 C CA . SER A 1 90 ? -62.784 80.222 295.624 1.00 45.21 90 SER A CA 1
ATOM 559 C C . SER A 1 90 ? -62.411 81.535 294.952 1.00 44.44 90 SER A C 1
ATOM 560 O O . SER A 1 90 ? -61.567 81.581 294.053 1.00 42.91 90 SER A O 1
ATOM 563 N N . GLU A 1 91 ? -63.061 82.602 295.397 1.00 42.44 91 GLU A N 1
ATOM 564 C CA . GLU A 1 91 ? -62.838 83.916 294.828 1.00 45.50 91 GLU A CA 1
ATOM 565 C C . GLU A 1 91 ? -61.380 84.336 294.885 1.00 40.80 91 GLU A C 1
ATOM 566 O O . GLU A 1 91 ? -60.803 84.695 293.872 1.00 41.99 91 GLU A O 1
ATOM 572 N N . VAL A 1 92 ? -60.785 84.275 296.070 1.00 42.75 92 VAL A N 1
ATOM 573 C CA . VAL A 1 92 ? -59.395 84.675 296.250 1.00 40.69 92 VAL A CA 1
ATOM 574 C C . VAL A 1 92 ? -58.428 83.848 295.385 1.00 40.25 92 VAL A C 1
ATOM 575 O O . VAL A 1 92 ? -57.357 84.327 295.009 1.00 41.79 92 VAL A O 1
ATOM 579 N N . LEU A 1 93 ? -58.810 82.616 295.061 1.00 39.19 93 LEU A N 1
ATOM 580 C CA . LEU A 1 93 ? -57.980 81.738 294.232 1.00 41.33 93 LEU A CA 1
ATOM 581 C C . LEU A 1 93 ? -58.270 81.831 292.722 1.00 44.54 93 LEU A C 1
ATOM 582 O O . LEU A 1 93 ? -57.452 81.396 291.899 1.00 39.83 93 LEU A O 1
ATOM 587 N N . GLU A 1 94 ? -59.429 82.383 292.362 1.00 43.13 94 GLU A N 1
ATOM 588 C CA . GLU A 1 94 ? -59.819 82.500 290.956 1.00 44.19 94 GLU A CA 1
ATOM 589 C C . GLU A 1 94 ? -58.706 83.064 290.071 1.00 41.34 94 GLU A C 1
ATOM 590 O O . GLU A 1 94 ? -58.124 84.106 290.373 1.00 39.64 94 GLU A O 1
ATOM 596 N N . GLY A 1 95 ? -58.411 82.370 288.978 1.00 44.36 95 GLY A N 1
ATOM 597 C CA . GLY A 1 95 ? -57.395 82.855 288.061 1.00 44.08 95 GLY A CA 1
ATOM 598 C C . GLY A 1 95 ? -55.976 82.348 288.241 1.00 47.02 95 GLY A C 1
ATOM 599 O O . GLY A 1 95 ? -55.126 82.577 287.372 1.00 46.60 95 GLY A O 1
ATOM 600 N N . ALA A 1 96 ? -55.701 81.663 289.347 1.00 41.57 96 ALA A N 1
ATOM 601 C CA . ALA A 1 96 ? -54.354 81.155 289.576 1.00 39.51 96 ALA A CA 1
ATOM 602 C C . ALA A 1 96 ? -54.052 79.942 288.708 1.00 39.11 96 ALA A C 1
ATOM 603 O O . ALA A 1 96 ? -54.929 79.123 288.443 1.00 38.59 96 ALA A O 1
ATOM 605 N N . ASP A 1 97 ? -52.805 79.848 288.258 1.00 36.84 97 ASP A N 1
ATOM 606 C CA . ASP A 1 97 ? -52.348 78.711 287.470 1.00 36.11 97 ASP A CA 1
ATOM 607 C C . ASP A 1 97 ? -51.667 77.812 288.479 1.00 36.46 97 ASP A C 1
ATOM 608 O O . ASP A 1 97 ? -51.484 76.613 288.267 1.00 36.34 97 ASP A O 1
ATOM 613 N N . MET A 1 98 ? -51.300 78.417 289.600 1.00 33.17 98 MET A N 1
ATOM 614 C CA . MET A 1 98 ? -50.630 77.691 290.652 1.00 33.07 98 MET A CA 1
ATOM 615 C C . MET A 1 98 ? -50.834 78.369 291.993 1.00 33.18 98 MET A C 1
ATOM 616 O O . MET A 1 98 ? -50.857 79.610 292.098 1.00 29.60 98 MET A O 1
ATOM 621 N N . VAL A 1 99 ? -50.997 77.550 293.022 1.00 29.88 99 VAL A N 1
ATOM 622 C CA . VAL A 1 99 ? -51.159 78.080 294.360 1.00 30.49 99 VAL A CA 1
ATOM 623 C C . VAL A 1 99 ? -50.261 77.349 295.353 1.00 32.76 99 VAL A C 1
ATOM 624 O O . VAL A 1 99 ? -50.149 76.111 295.334 1.00 32.18 99 VAL A O 1
ATOM 628 N N . PHE A 1 100 ? -49.581 78.128 296.186 1.00 29.10 100 PHE A N 1
ATOM 629 C CA . PHE A 1 100 ? -48.746 77.573 297.237 1.00 28.10 100 PHE A CA 1
ATOM 630 C C . PHE A 1 100 ? -49.551 77.810 298.501 1.00 28.87 100 PHE A C 1
ATOM 631 O O . PHE A 1 100 ? -50.021 78.928 298.749 1.00 29.52 100 PHE A O 1
ATOM 639 N N . ILE A 1 101 ? -49.728 76.758 299.286 1.00 23.85 101 ILE A N 1
ATOM 640 C CA . ILE A 1 101 ? -50.455 76.855 300.535 1.00 26.24 101 ILE A CA 1
ATOM 641 C C . ILE A 1 101 ? -49.420 76.656 301.618 1.00 30.60 101 ILE A C 1
ATOM 642 O O . ILE A 1 101 ? -48.816 75.585 301.707 1.00 29.11 101 ILE A O 1
ATOM 647 N N . THR A 1 102 ? -49.189 77.678 302.435 1.00 27.06 102 THR A N 1
ATOM 648 C CA . THR A 1 102 ? -48.202 77.515 303.478 1.00 29.70 102 THR A CA 1
ATOM 649 C C . THR A 1 102 ? -48.785 77.734 304.857 1.00 29.87 102 THR A C 1
ATOM 650 O O . THR A 1 102 ? -49.560 78.668 305.096 1.00 29.88 102 THR A O 1
ATOM 654 N N . THR A 1 103 ? -48.405 76.859 305.776 1.00 29.81 103 THR A N 1
ATOM 655 C CA . THR A 1 103 ? -48.924 76.958 307.120 1.00 31.50 103 THR A CA 1
ATOM 656 C C . THR A 1 103 ? -48.075 76.196 308.122 1.00 30.20 103 THR A C 1
ATOM 657 O O . THR A 1 103 ? -47.248 75.358 307.762 1.00 30.43 103 THR A O 1
ATOM 661 N N . GLY A 1 104 ? -48.271 76.527 309.390 1.00 29.90 104 GLY A N 1
ATOM 662 C CA . GLY A 1 104 ? -47.577 75.835 310.442 1.00 28.00 104 GLY A CA 1
ATOM 663 C C . GLY A 1 104 ? -48.602 74.830 310.940 1.00 32.30 104 GLY A C 1
ATOM 664 O O . GLY A 1 104 ? -49.615 75.210 311.535 1.00 33.04 104 GLY A O 1
ATOM 665 N N . MET A 1 105 ? -48.370 73.553 310.670 1.00 26.93 105 MET A N 1
ATOM 666 C CA . MET A 1 105 ? -49.291 72.522 311.120 1.00 32.00 105 MET A CA 1
ATOM 667 C C . MET A 1 105 ? -49.111 72.321 312.617 1.00 29.64 105 MET A C 1
ATOM 668 O O . MET A 1 105 ? -47.993 72.338 313.127 1.00 33.59 105 MET A O 1
ATOM 673 N N . GLY A 1 106 ? -50.217 72.148 313.328 1.00 29.59 106 GLY A N 1
ATOM 674 C CA . GLY A 1 106 ? -50.136 71.955 314.762 1.00 30.73 106 GLY A CA 1
ATOM 675 C C . GLY A 1 106 ? -51.070 72.872 315.525 1.00 31.57 106 GLY A C 1
ATOM 676 O O . GLY A 1 106 ? -51.359 72.626 316.691 1.00 30.54 106 GLY A O 1
ATOM 677 N N . GLY A 1 107 ? -51.535 73.932 314.871 1.00 30.51 107 GLY A N 1
ATOM 678 C CA . GLY A 1 107 ? -52.437 74.866 315.519 1.00 29.86 107 GLY A CA 1
ATOM 679 C C . GLY A 1 107 ? -53.866 74.550 315.132 1.00 31.55 107 GLY A C 1
ATOM 680 O O . GLY A 1 107 ? -54.170 73.413 314.788 1.00 30.30 107 GLY A O 1
ATOM 681 N N . GLY A 1 108 ? -54.743 75.550 315.165 1.00 32.96 108 GLY A N 1
ATOM 682 C CA . GLY A 1 108 ? -56.134 75.312 314.822 1.00 28.72 108 GLY A CA 1
ATOM 683 C C . GLY A 1 108 ? -56.506 75.766 313.424 1.00 34.18 108 GLY A C 1
ATOM 684 O O . GLY A 1 108 ? -57.042 74.996 312.628 1.00 33.83 108 GLY A O 1
ATOM 685 N N . THR A 1 109 ? -56.219 77.028 313.127 1.00 31.18 109 THR A N 1
ATOM 686 C CA . THR A 1 109 ? -56.532 77.616 311.832 1.00 33.12 109 THR A CA 1
ATOM 687 C C . THR A 1 109 ? -55.781 76.922 310.703 1.00 29.59 109 THR A C 1
ATOM 688 O O . THR A 1 109 ? -56.385 76.409 309.763 1.00 31.51 109 THR A O 1
ATOM 692 N N . GLY A 1 110 ? -54.459 76.907 310.803 1.00 26.26 110 GLY A N 1
ATOM 693 C CA . GLY A 1 110 ? -53.660 76.273 309.775 1.00 26.37 110 GLY A CA 1
ATOM 694 C C . GLY A 1 110 ? -53.971 74.804 309.556 1.00 29.33 110 GLY A C 1
ATOM 695 O O . GLY A 1 110 ? -54.298 74.403 308.444 1.00 32.61 110 GLY A O 1
ATOM 696 N N . THR A 1 111 ? -53.891 73.986 310.602 1.00 29.82 111 THR A N 1
ATOM 697 C CA . THR A 1 111 ? -54.146 72.562 310.407 1.00 35.99 111 THR A CA 1
ATOM 698 C C . THR A 1 111 ? -55.564 72.295 309.931 1.00 34.04 111 THR A C 1
ATOM 699 O O . THR A 1 111 ? -55.793 71.410 309.108 1.00 38.21 111 THR A O 1
ATOM 703 N N . GLY A 1 112 ? -56.514 73.072 310.434 1.00 35.96 112 GLY A N 1
ATOM 704 C CA . GLY A 1 112 ? -57.901 72.874 310.051 1.00 33.86 112 GLY A CA 1
ATOM 705 C C . GLY A 1 112 ? -58.335 73.408 308.696 1.00 35.26 112 GLY A C 1
ATOM 706 O O . GLY A 1 112 ? -58.974 72.693 307.917 1.00 35.55 112 GLY A O 1
ATOM 707 N N . ALA A 1 113 ? -57.994 74.659 308.407 1.00 31.89 113 ALA A N 1
ATOM 708 C CA . ALA A 1 113 ? -58.394 75.294 307.151 1.00 30.89 113 ALA A CA 1
ATOM 709 C C . ALA A 1 113 ? -57.588 74.968 305.897 1.00 30.74 113 ALA A C 1
ATOM 710 O O . ALA A 1 113 ? -58.139 74.988 304.795 1.00 29.46 113 ALA A O 1
ATOM 712 N N . ALA A 1 114 ? -56.295 74.683 306.046 1.00 32.77 114 ALA A N 1
ATOM 713 C CA . ALA A 1 114 ? -55.449 74.392 304.884 1.00 34.35 114 ALA A CA 1
ATOM 714 C C . ALA A 1 114 ? -55.992 73.258 304.017 1.00 34.74 114 ALA A C 1
ATOM 715 O O . ALA A 1 114 ? -56.071 73.384 302.796 1.00 36.29 114 ALA A O 1
ATOM 717 N N . PRO A 1 115 ? -56.370 72.131 304.635 1.00 33.28 115 PRO A N 1
ATOM 718 C CA . PRO A 1 115 ? -56.896 71.014 303.841 1.00 35.20 115 PRO A CA 1
ATOM 719 C C . PRO A 1 115 ? -58.132 71.429 303.039 1.00 3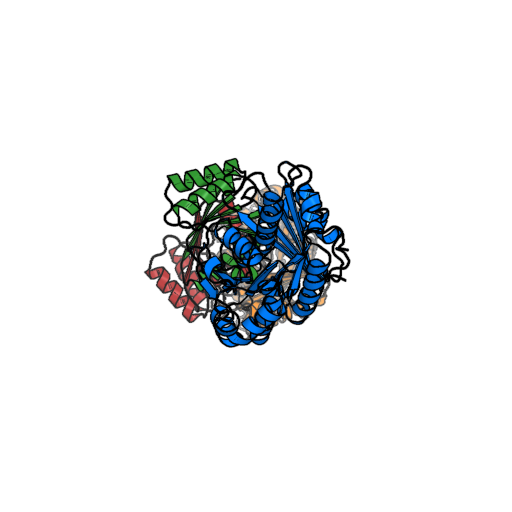3.43 115 PRO A C 1
ATOM 720 O O . PRO A 1 115 ? -58.312 71.029 301.894 1.00 38.62 115 PRO A O 1
ATOM 724 N N . ILE A 1 116 ? -58.980 72.241 303.652 1.00 35.23 116 ILE A N 1
ATOM 725 C CA . ILE A 1 116 ? -60.184 72.716 302.992 1.00 33.87 116 ILE A CA 1
ATOM 726 C C . ILE A 1 116 ? -59.832 73.672 301.867 1.00 36.25 116 ILE A C 1
ATOM 727 O O . ILE A 1 116 ? -60.440 73.632 300.802 1.00 36.90 116 ILE A O 1
ATOM 732 N N . ILE A 1 117 ? -58.848 74.537 302.097 1.00 34.39 117 ILE A N 1
ATOM 733 C CA . ILE A 1 117 ? -58.437 75.470 301.061 1.00 33.17 117 ILE A CA 1
ATOM 734 C C . ILE A 1 117 ? -57.892 74.650 299.896 1.00 33.71 117 ILE A C 1
ATOM 735 O O . ILE A 1 117 ? -58.162 74.952 298.732 1.00 31.73 117 ILE A O 1
ATOM 740 N N . ALA A 1 118 ? -57.143 73.598 300.217 1.00 30.96 118 ALA A N 1
ATOM 741 C CA . ALA A 1 118 ? -56.589 72.724 299.189 1.00 33.98 118 ALA A CA 1
ATOM 742 C C . ALA A 1 118 ? -57.717 72.039 298.402 1.00 38.60 118 ALA A C 1
ATOM 743 O O . ALA A 1 118 ? -57.644 71.921 297.181 1.00 36.51 118 ALA A O 1
ATOM 745 N N . GLU A 1 119 ? -58.757 71.575 299.096 1.00 41.07 119 GLU A N 1
ATOM 746 C CA . GLU A 1 119 ? -59.870 70.922 298.409 1.00 38.94 119 GLU A CA 1
ATOM 747 C C . GLU A 1 119 ? -60.417 71.859 297.357 1.00 36.38 119 GLU A C 1
ATOM 748 O O . GLU A 1 119 ? -60.629 71.463 296.215 1.00 37.76 119 GLU A O 1
ATOM 754 N N . VAL A 1 120 ? -60.642 73.111 297.745 1.00 35.97 120 VAL A N 1
ATOM 755 C CA . VAL A 1 120 ? -61.170 74.102 296.818 1.00 36.89 120 VAL A CA 1
ATOM 756 C C . VAL A 1 120 ? -60.262 74.292 295.600 1.00 39.38 120 VAL A C 1
ATOM 757 O O . VAL A 1 120 ? -60.729 74.253 294.461 1.00 38.56 120 VAL A O 1
ATOM 761 N N . ALA A 1 121 ? -58.968 74.496 295.841 1.00 38.16 121 ALA A N 1
ATOM 762 C CA . ALA A 1 121 ? -58.013 74.690 294.752 1.00 38.56 121 ALA A CA 1
ATOM 763 C C . ALA A 1 121 ? -58.051 73.505 293.788 1.00 38.48 121 ALA A C 1
ATOM 764 O O . ALA A 1 121 ? -58.050 73.681 292.572 1.00 36.66 121 ALA A O 1
ATOM 766 N N . LYS A 1 122 ? -58.074 72.302 294.354 1.00 39.59 122 LYS A N 1
ATOM 767 C CA . LYS A 1 122 ? -58.117 71.054 293.599 1.00 44.03 122 LYS A CA 1
ATOM 768 C C . LYS A 1 122 ? -59.403 70.992 292.780 1.00 49.04 122 LYS A C 1
ATOM 769 O O . LYS A 1 122 ? -59.390 70.672 291.589 1.00 49.41 122 LYS A O 1
ATOM 775 N N . GLU A 1 123 ? -60.515 71.303 293.434 1.00 51.52 123 GLU A N 1
ATOM 776 C CA . GLU A 1 123 ? -61.818 71.307 292.787 1.00 52.01 123 GLU A CA 1
ATOM 777 C C . GLU A 1 123 ? -61.783 72.256 291.589 1.00 51.57 123 GLU A C 1
ATOM 778 O O . GLU A 1 123 ? -62.453 72.023 290.580 1.00 51.26 123 GLU A O 1
ATOM 784 N N . MET A 1 124 ? -60.983 73.315 291.700 1.00 49.33 124 MET A N 1
ATOM 785 C CA . MET A 1 124 ? -60.853 74.307 290.633 1.00 46.54 124 MET A CA 1
ATOM 786 C C . MET A 1 124 ? -59.787 73.940 289.597 1.00 45.76 124 MET A C 1
ATOM 787 O O . MET A 1 124 ? -59.541 74.697 288.661 1.00 44.09 124 MET A O 1
ATOM 792 N N . GLY A 1 125 ? -59.154 72.783 289.765 1.00 45.06 125 GLY A N 1
ATOM 793 C CA . GLY A 1 125 ? -58.140 72.356 288.814 1.00 46.06 125 GLY A CA 1
ATOM 794 C C . GLY A 1 125 ? -56.863 73.183 288.808 1.00 48.74 125 GLY A C 1
ATOM 795 O O . GLY A 1 125 ? -56.223 73.347 287.766 1.00 49.29 125 GLY A O 1
ATOM 796 N N . ILE A 1 126 ? -56.482 73.705 289.969 1.00 44.65 126 ILE A N 1
ATOM 797 C CA . ILE A 1 126 ? -55.269 74.508 290.068 1.00 43.99 126 ILE A CA 1
ATOM 798 C C . ILE A 1 126 ? -54.140 73.676 290.656 1.00 42.18 126 ILE A C 1
ATOM 799 O O . ILE A 1 126 ? -54.339 72.987 291.662 1.00 42.15 126 ILE A O 1
ATOM 804 N N . LEU A 1 127 ? -52.964 73.725 290.026 1.00 37.00 127 LEU A N 1
ATOM 805 C CA . LEU A 1 127 ? -51.809 72.990 290.539 1.00 36.15 127 LEU A CA 1
ATOM 806 C C . LEU A 1 127 ? -51.601 73.521 291.949 1.00 36.68 127 LEU A C 1
ATOM 807 O O . LEU A 1 127 ? -51.495 74.731 292.146 1.00 37.02 127 LEU A O 1
ATOM 812 N N . THR A 1 128 ? -51.542 72.627 292.927 1.00 36.03 128 THR A N 1
ATOM 813 C CA . THR A 1 128 ? -51.393 73.061 294.301 1.00 35.38 128 THR A CA 1
ATOM 814 C C . THR A 1 128 ? -50.251 72.413 295.042 1.00 36.11 128 THR A C 1
ATOM 815 O O . THR A 1 128 ? -50.156 71.186 295.141 1.00 30.40 128 THR A O 1
ATOM 819 N N . VAL A 1 129 ? -49.382 73.268 295.566 1.00 32.44 129 VAL A N 1
ATOM 820 C CA . VAL A 1 129 ? -48.237 72.827 296.327 1.00 31.43 129 VAL A CA 1
ATOM 821 C C . VAL A 1 129 ? -48.322 73.372 297.748 1.00 32.10 129 VAL A C 1
ATOM 822 O O . VAL A 1 129 ? -48.372 74.588 297.966 1.00 31.24 129 VAL A O 1
ATOM 826 N N . ALA A 1 130 ? -48.374 72.471 298.719 1.00 30.91 130 ALA A N 1
ATOM 827 C CA . ALA A 1 130 ? -48.406 72.897 300.106 1.00 29.63 130 ALA A CA 1
ATOM 828 C C . ALA A 1 130 ? -46.971 72.908 300.612 1.00 31.74 130 ALA A C 1
ATOM 829 O O . ALA A 1 130 ? -46.186 72.013 300.284 1.00 30.76 130 ALA A O 1
ATOM 831 N N . VAL A 1 131 ? -46.622 73.943 301.374 1.00 32.29 131 VAL A N 1
ATOM 832 C CA . VAL A 1 131 ? -45.300 74.039 301.974 1.00 29.88 131 VAL A CA 1
ATOM 833 C C . VAL A 1 131 ? -45.590 74.289 303.446 1.00 28.65 131 VAL A C 1
ATOM 834 O O . VAL A 1 131 ? -45.925 75.401 303.846 1.00 27.66 131 VAL A O 1
ATOM 838 N N . VAL A 1 132 ? -45.475 73.242 304.252 1.00 25.41 132 VAL A N 1
ATOM 839 C CA . VAL A 1 132 ? -45.791 73.363 305.660 1.00 32.40 132 VAL A CA 1
ATOM 840 C C . VAL A 1 132 ? -44.705 72.847 306.589 1.00 32.96 132 VAL A C 1
ATOM 841 O O . VAL A 1 132 ? -43.819 72.085 306.189 1.00 31.70 132 VAL A O 1
ATOM 845 N N . THR A 1 133 ? -44.788 73.273 307.843 1.00 33.39 133 THR A N 1
ATOM 846 C CA . THR A 1 133 ? -43.833 72.833 308.846 1.00 31.16 133 THR A CA 1
ATOM 847 C C . THR A 1 133 ? -44.513 71.911 309.838 1.00 32.04 133 THR A C 1
ATOM 848 O O . THR A 1 133 ? -45.736 71.973 310.029 1.00 30.76 133 THR A O 1
ATOM 852 N N . ARG A 1 134 ? -43.715 71.033 310.439 1.00 34.71 134 ARG A N 1
ATOM 853 C CA . ARG A 1 134 ? -44.186 70.139 311.485 1.00 34.27 134 ARG A CA 1
ATOM 854 C C . ARG A 1 134 ? -43.639 70.855 312.715 1.00 35.15 134 ARG A C 1
ATOM 855 O O . ARG A 1 134 ? -42.530 71.379 312.672 1.00 33.60 134 ARG A O 1
ATOM 863 N N . PRO A 1 135 ? -44.401 70.884 313.820 1.00 32.98 135 PRO A N 1
ATOM 864 C CA . PRO A 1 135 ? -43.999 71.551 315.064 1.00 34.32 135 PRO A CA 1
ATOM 865 C C . PRO A 1 135 ? -42.633 71.149 315.602 1.00 34.13 135 PRO A C 1
ATOM 866 O O . PRO A 1 135 ? -42.122 70.075 315.291 1.00 36.30 135 PRO A O 1
ATOM 870 N N . PHE A 1 136 ? -42.048 72.026 316.409 1.00 33.35 136 PHE A N 1
ATOM 871 C CA . PHE A 1 136 ? -40.772 71.733 317.038 1.00 35.64 136 PHE A CA 1
ATOM 872 C C . PHE A 1 136 ? -41.082 70.755 318.168 1.00 38.69 136 PHE A C 1
ATOM 873 O O . PHE A 1 136 ? -42.175 70.782 318.740 1.00 36.40 136 PHE A O 1
ATOM 881 N N . PRO A 1 137 ? -40.122 69.888 318.516 1.00 41.87 137 PRO A N 1
ATOM 882 C CA . PRO A 1 137 ? -40.377 68.936 319.600 1.00 41.44 137 PRO A CA 1
ATOM 883 C C . PRO A 1 137 ? -40.771 69.632 320.910 1.00 42.50 137 PRO A C 1
ATOM 884 O O . PRO A 1 137 ? -41.562 69.097 321.691 1.00 42.22 137 PRO A O 1
ATOM 888 N N . PHE A 1 138 ? -40.248 70.833 321.141 1.00 40.50 138 PHE A N 1
ATOM 889 C CA . PHE A 1 138 ? -40.571 71.556 322.365 1.00 38.94 138 PHE A CA 1
ATOM 890 C C . PHE A 1 138 ? -42.023 72.025 322.455 1.00 44.20 138 PHE A C 1
ATOM 891 O O . PHE A 1 138 ? -42.460 72.506 323.502 1.00 43.90 138 PHE A O 1
ATOM 899 N N . GLU A 1 139 ? -42.779 71.886 321.370 1.00 42.22 139 GLU A N 1
ATOM 900 C CA . GLU A 1 139 ? -44.169 72.327 321.389 1.00 41.77 139 GLU A CA 1
ATOM 901 C C . GLU A 1 139 ? -45.118 71.290 321.976 1.00 40.89 139 GLU A C 1
ATOM 902 O O . GLU A 1 139 ? -46.288 71.584 322.229 1.00 42.26 139 GLU A O 1
ATOM 908 N N . GLY A 1 140 ? -44.621 70.074 322.181 1.00 41.11 140 GLY A N 1
ATOM 909 C CA . GLY A 1 140 ? -45.455 69.041 322.769 1.00 42.93 140 GLY A CA 1
ATOM 910 C C . GLY A 1 140 ? -46.010 67.993 321.826 1.00 45.80 140 GLY A C 1
ATOM 911 O O . GLY A 1 140 ? -46.130 68.204 320.613 1.00 42.82 140 GLY A O 1
ATOM 912 N N . ARG A 1 141 ? -46.376 66.857 322.407 1.00 44.23 141 ARG A N 1
ATOM 913 C CA . ARG A 1 141 ? -46.913 65.735 321.653 1.00 47.12 141 ARG A CA 1
ATOM 914 C C . ARG A 1 141 ? -48.280 66.073 321.061 1.00 43.68 141 ARG A C 1
ATOM 915 O O . ARG A 1 141 ? -48.592 65.692 319.937 1.00 40.43 141 ARG A O 1
ATOM 923 N N . LYS A 1 142 ? -49.092 66.791 321.826 1.00 41.29 142 LYS A N 1
ATOM 924 C CA . LYS A 1 142 ? -50.419 67.161 321.371 1.00 42.74 142 LYS A CA 1
ATOM 925 C C . LYS A 1 142 ? -50.374 67.841 319.999 1.00 42.60 142 LYS A C 1
ATOM 926 O O . LYS A 1 142 ? -51.072 67.436 319.065 1.00 42.00 142 LYS A O 1
ATOM 932 N N . ARG A 1 143 ? -49.542 68.867 319.871 1.00 39.32 143 ARG A N 1
ATOM 933 C CA . ARG A 1 143 ? -49.444 69.574 318.602 1.00 40.84 143 ARG A CA 1
ATOM 934 C C . ARG A 1 143 ? -48.857 68.714 317.494 1.00 35.00 143 ARG A C 1
ATOM 935 O O . ARG A 1 143 ? -49.288 68.807 316.349 1.00 36.12 143 ARG A O 1
ATOM 943 N N . MET A 1 144 ? -47.893 67.862 317.826 1.00 38.04 144 MET A N 1
ATOM 944 C CA . MET A 1 144 ? -47.292 66.998 316.814 1.00 40.03 144 MET A CA 1
ATOM 945 C C . MET A 1 144 ? -48.351 66.036 316.275 1.00 41.23 144 MET A C 1
ATOM 946 O O . MET A 1 144 ? -48.354 65.702 315.095 1.00 41.78 144 MET A O 1
ATOM 951 N N . GLN A 1 145 ? -49.261 65.610 317.148 1.00 42.96 145 GLN A N 1
ATOM 952 C CA . GLN A 1 145 ? -50.334 64.695 316.764 1.00 42.30 145 GLN A CA 1
ATOM 953 C C . GLN A 1 145 ? -51.320 65.402 315.846 1.00 38.76 145 GLN A C 1
ATOM 954 O O . GLN A 1 145 ? -51.768 64.857 314.833 1.00 36.83 145 GLN A O 1
ATOM 960 N N . ILE A 1 146 ? -51.683 66.615 316.239 1.00 36.82 146 ILE A N 1
ATOM 961 C CA . ILE A 1 146 ? -52.613 67.425 315.478 1.00 37.56 146 ILE A CA 1
ATOM 962 C C . ILE A 1 146 ? -52.014 67.697 314.105 1.00 39.80 146 ILE A C 1
ATOM 963 O O . ILE A 1 146 ? -52.690 67.578 313.084 1.00 36.85 146 ILE A O 1
ATOM 968 N N . ALA A 1 147 ? -50.732 68.045 314.093 1.00 40.24 147 ALA A N 1
ATOM 969 C CA . ALA A 1 147 ? -50.029 68.331 312.852 1.00 42.01 147 ALA A CA 1
ATOM 970 C C . ALA A 1 147 ? -50.063 67.116 311.942 1.00 43.64 147 ALA A C 1
ATOM 971 O O . ALA A 1 147 ? -50.376 67.229 310.759 1.00 43.51 147 ALA A O 1
ATOM 973 N N . ASP A 1 148 ? -49.743 65.949 312.495 1.00 46.57 148 ASP A N 1
ATOM 974 C CA . ASP A 1 148 ? -49.734 64.729 311.697 1.00 48.73 148 ASP A CA 1
ATOM 975 C C . ASP A 1 148 ? -51.091 64.459 311.060 1.00 46.91 148 ASP A C 1
ATOM 976 O O . ASP A 1 148 ? -51.162 64.056 309.899 1.00 46.72 148 ASP A O 1
ATOM 981 N N . GLU A 1 149 ? -52.162 64.686 311.816 1.00 44.18 149 GLU A N 1
ATOM 982 C CA . GLU A 1 149 ? -53.510 64.469 311.306 1.00 44.56 149 GLU A CA 1
ATOM 983 C C . GLU A 1 149 ? -53.822 65.464 310.201 1.00 42.13 149 GLU A C 1
ATOM 984 O O . GLU A 1 149 ? -54.318 65.088 309.136 1.00 43.30 149 GLU A O 1
ATOM 990 N N . GLY A 1 150 ? -53.534 66.737 310.453 1.00 39.18 150 GLY A N 1
ATOM 991 C CA . GLY A 1 150 ? -53.784 67.748 309.444 1.00 34.54 150 GLY A CA 1
ATOM 992 C C . GLY A 1 150 ? -52.995 67.474 308.172 1.00 33.28 150 GLY A C 1
ATOM 993 O O . GLY A 1 150 ? -53.477 67.698 307.064 1.00 32.60 150 GLY A O 1
ATOM 994 N N . ILE A 1 151 ? -51.769 66.990 308.327 1.00 36.60 151 ILE A N 1
ATOM 995 C CA . ILE A 1 151 ? -50.926 66.696 307.177 1.00 37.28 151 ILE A CA 1
ATOM 996 C C . ILE A 1 151 ? -51.515 65.553 306.361 1.00 39.62 151 ILE A C 1
ATOM 997 O O . ILE A 1 151 ? -51.478 65.574 305.127 1.00 41.89 151 ILE A O 1
ATOM 1002 N N . ARG A 1 152 ? -52.077 64.568 307.052 1.00 41.01 152 ARG A N 1
ATOM 1003 C CA . ARG A 1 152 ? -52.688 63.426 306.386 1.00 41.72 152 ARG A CA 1
ATOM 1004 C C . ARG A 1 152 ? -53.910 63.906 305.601 1.00 41.04 152 ARG A C 1
ATOM 1005 O O . ARG A 1 152 ? -54.136 63.491 304.464 1.00 43.36 152 ARG A O 1
ATOM 1013 N N . ALA A 1 153 ? -54.693 64.792 306.205 1.00 38.02 153 ALA A N 1
ATOM 1014 C CA . ALA A 1 153 ? -55.873 65.329 305.534 1.00 38.96 153 ALA A CA 1
ATOM 1015 C C . ALA A 1 153 ? -55.467 66.208 304.351 1.00 39.97 153 ALA A C 1
ATOM 1016 O O . ALA A 1 153 ? -56.168 66.265 303.339 1.00 40.41 153 ALA A O 1
ATOM 1018 N N . LEU A 1 154 ? -54.333 66.892 304.486 1.00 38.23 154 LEU A N 1
ATOM 1019 C CA . LEU A 1 154 ? -53.832 67.778 303.433 1.00 37.59 154 LEU A CA 1
ATOM 1020 C C . LEU A 1 154 ? -53.362 67.008 302.201 1.00 33.55 154 LEU A C 1
ATOM 1021 O O . LEU A 1 154 ? -53.646 67.388 301.067 1.00 35.03 154 LEU A O 1
ATOM 1026 N N . ALA A 1 155 ? -52.642 65.920 302.431 1.00 35.01 155 ALA A N 1
ATOM 1027 C CA . ALA A 1 155 ? -52.123 65.106 301.339 1.00 38.55 155 ALA A CA 1
ATOM 1028 C C . ALA A 1 155 ? -53.218 64.577 300.410 1.00 44.31 155 ALA A C 1
ATOM 1029 O O . ALA A 1 155 ? -52.942 64.173 299.279 1.00 44.54 155 ALA A O 1
ATOM 1031 N N . GLU A 1 156 ? -54.463 64.588 300.875 1.00 47.15 156 GLU A N 1
ATOM 1032 C CA . GLU A 1 156 ? -55.560 64.088 300.056 1.00 49.67 156 GLU A CA 1
ATOM 1033 C C . GLU A 1 156 ? -55.996 65.060 298.961 1.00 49.11 156 GLU A C 1
ATOM 1034 O O . GLU A 1 156 ? -56.725 64.681 298.045 1.00 46.30 156 GLU A O 1
ATOM 1040 N N . SER A 1 157 ? -55.549 66.308 299.027 1.00 48.20 157 SER A N 1
ATOM 1041 C CA . SER A 1 157 ? -55.977 67.255 298.007 1.00 49.27 157 SER A CA 1
ATOM 1042 C C . SER A 1 157 ? -54.928 68.188 297.403 1.00 47.58 157 SER A C 1
ATOM 1043 O O . SER A 1 157 ? -55.279 69.135 296.696 1.00 53.28 157 SER A O 1
ATOM 1046 N N . VAL A 1 158 ? -53.651 67.944 297.672 1.00 44.63 158 VAL A N 1
ATOM 1047 C CA . VAL A 1 158 ? -52.604 68.785 297.093 1.00 40.28 158 VAL A CA 1
ATOM 1048 C C . VAL A 1 158 ? -51.804 67.940 296.118 1.00 39.27 158 VAL A C 1
ATOM 1049 O O . VAL A 1 158 ? -51.715 66.725 296.281 1.00 38.36 158 VAL A O 1
ATOM 1053 N N . ASP A 1 159 ? -51.231 68.574 295.102 1.00 38.46 159 ASP A N 1
ATOM 1054 C CA . ASP A 1 159 ? -50.434 67.838 294.136 1.00 39.39 159 ASP A CA 1
ATOM 1055 C C . ASP A 1 159 ? -49.128 67.418 294.779 1.00 40.05 159 ASP A C 1
ATOM 1056 O O . ASP A 1 159 ? -48.723 66.259 294.682 1.00 37.08 159 ASP A O 1
ATOM 1061 N N . SER A 1 160 ? -48.479 68.370 295.445 1.00 39.42 160 SER A N 1
ATOM 1062 C CA . SER A 1 160 ? -47.239 68.109 296.157 1.00 37.91 160 SER A CA 1
ATOM 1063 C C . SER A 1 160 ? -47.317 68.762 297.528 1.00 36.91 160 SER A C 1
ATOM 1064 O O . SER A 1 160 ? -47.733 69.919 297.668 1.00 33.20 160 SER A O 1
ATOM 1067 N N . LEU A 1 161 ? -46.917 68.006 298.540 1.00 35.99 161 LEU A N 1
ATOM 1068 C CA . LEU A 1 161 ? -46.944 68.484 299.911 1.00 37.42 161 LEU A CA 1
ATOM 1069 C C . LEU A 1 161 ? -45.533 68.493 300.469 1.00 36.21 161 LEU A C 1
ATOM 1070 O O . LEU A 1 161 ? -45.025 67.463 300.921 1.00 31.23 161 LEU A O 1
ATOM 1075 N N . ILE A 1 162 ? -44.895 69.661 300.418 1.00 34.85 162 ILE A N 1
ATOM 1076 C CA . ILE A 1 162 ? -43.542 69.801 300.932 1.00 33.28 162 ILE A CA 1
ATOM 1077 C C . ILE A 1 162 ? -43.599 69.947 302.436 1.00 34.82 162 ILE A C 1
ATOM 1078 O O . ILE A 1 162 ? -44.253 70.848 302.965 1.00 33.38 162 ILE A O 1
ATOM 1083 N N . THR A 1 163 ? -42.915 69.045 303.125 1.00 35.76 163 THR A N 1
ATOM 1084 C CA . THR A 1 163 ? -42.882 69.078 304.569 1.00 37.53 163 THR A CA 1
ATOM 1085 C C . THR A 1 163 ? -41.546 69.556 305.102 1.00 37.28 163 THR A C 1
ATOM 1086 O O . THR A 1 163 ? -40.485 69.078 304.694 1.00 37.87 163 THR A O 1
ATOM 1090 N N . ILE A 1 164 ? -41.613 70.499 306.030 1.00 37.15 164 ILE A N 1
ATOM 1091 C CA . ILE A 1 164 ? -40.423 71.039 306.663 1.00 39.61 164 ILE A CA 1
ATOM 1092 C C . ILE A 1 164 ? -40.485 70.780 308.161 1.00 38.63 164 ILE A C 1
ATOM 1093 O O . ILE A 1 164 ? -41.141 71.509 308.901 1.00 37.14 164 ILE A O 1
ATOM 1098 N N . PRO A 1 165 ? -39.818 69.716 308.626 1.00 39.57 165 PRO A N 1
ATOM 1099 C CA . PRO A 1 165 ? -39.835 69.417 310.060 1.00 39.67 165 PRO A CA 1
ATOM 1100 C C . PRO A 1 165 ? -38.974 70.422 310.813 1.00 36.55 165 PRO A C 1
ATOM 1101 O O . PRO A 1 165 ? -37.753 70.441 310.659 1.00 37.53 165 PRO A O 1
ATOM 1105 N N . ASN A 1 166 ? -39.616 71.266 311.616 1.00 36.55 166 ASN A N 1
ATOM 1106 C CA . ASN A 1 166 ? -38.902 72.285 312.369 1.00 35.52 166 ASN A CA 1
ATOM 1107 C C . ASN A 1 166 ? -37.765 71.720 313.198 1.00 38.81 166 ASN A C 1
ATOM 1108 O O . ASN A 1 166 ? -36.800 72.424 313.492 1.00 36.52 166 ASN A O 1
ATOM 1113 N N . GLU A 1 167 ? -37.884 70.451 313.577 1.00 38.66 167 GLU A N 1
ATOM 1114 C CA . GLU A 1 167 ? -36.850 69.788 314.359 1.00 43.62 167 GLU A CA 1
ATOM 1115 C C . GLU A 1 167 ? -35.518 69.919 313.611 1.00 40.91 167 GLU A C 1
ATOM 1116 O O . GLU A 1 167 ? -34.480 70.182 314.216 1.00 38.46 167 GLU A O 1
ATOM 1122 N N . LYS A 1 168 ? -35.561 69.759 312.290 1.00 39.74 168 LYS A N 1
ATOM 1123 C CA . LYS A 1 168 ? -34.354 69.864 311.470 1.00 38.18 168 LYS A CA 1
ATOM 1124 C C . LYS A 1 168 ? -33.765 71.274 311.482 1.00 36.79 168 LYS A C 1
ATOM 1125 O O . LYS A 1 168 ? -32.559 71.451 311.323 1.00 34.27 168 LYS A O 1
ATOM 1131 N N . LEU A 1 169 ? -34.613 72.280 311.661 1.00 34.08 169 LEU A N 1
ATOM 1132 C CA . LEU A 1 169 ? -34.124 73.653 311.687 1.00 34.14 169 LEU A CA 1
ATOM 1133 C C . LEU A 1 169 ? -33.169 73.869 312.852 1.00 34.71 169 LEU A C 1
ATOM 1134 O O . LEU A 1 169 ? -32.257 74.691 312.768 1.00 36.87 169 LEU A O 1
ATOM 1139 N N . LEU A 1 170 ? -33.382 73.130 313.939 1.00 37.83 170 LEU A N 1
ATOM 1140 C CA . LEU A 1 170 ? -32.516 73.234 315.112 1.00 39.81 170 LEU A CA 1
ATOM 1141 C C . LEU A 1 170 ? -31.120 72.707 314.775 1.00 42.36 170 LEU A C 1
ATOM 1142 O O . LEU A 1 170 ? -30.113 73.251 315.232 1.00 43.85 170 LEU A O 1
ATOM 1147 N N . THR A 1 171 ? -31.057 71.651 313.969 1.00 42.61 171 THR A N 1
ATOM 1148 C CA . THR A 1 171 ? -29.765 71.105 313.572 1.00 45.04 171 THR A CA 1
ATOM 1149 C C . THR A 1 171 ? -29.036 72.185 312.781 1.00 44.94 171 THR A C 1
ATOM 1150 O O . THR A 1 171 ? -27.883 72.524 313.068 1.00 45.08 171 THR A O 1
ATOM 1154 N N . ILE A 1 172 ? -29.723 72.730 311.785 1.00 41.87 172 ILE A N 1
ATOM 1155 C CA . ILE A 1 172 ? -29.140 73.768 310.955 1.00 41.45 172 ILE A CA 1
ATOM 1156 C C . ILE A 1 172 ? -28.677 74.955 311.792 1.00 41.48 172 ILE A C 1
ATOM 1157 O O . ILE A 1 172 ? -27.546 75.415 311.644 1.00 41.57 172 ILE A O 1
ATOM 1162 N N . LEU A 1 173 ? -29.537 75.442 312.681 1.00 40.08 173 LEU A N 1
ATOM 1163 C CA . LEU A 1 173 ? -29.188 76.599 313.505 1.00 46.33 173 LEU A CA 1
ATOM 1164 C C . LEU A 1 173 ? -28.077 76.345 314.517 1.00 48.00 173 LEU A C 1
ATOM 1165 O O . LEU A 1 173 ? -27.203 77.188 314.706 1.00 48.50 173 LEU A O 1
ATOM 1170 N N . GLY A 1 174 ? -28.113 75.189 315.168 1.00 49.42 174 GLY A N 1
ATOM 1171 C CA . GLY A 1 174 ? -27.093 74.876 316.148 1.00 53.91 174 GLY A CA 1
ATOM 1172 C C . GLY A 1 174 ? -27.082 75.824 317.335 1.00 56.11 174 GLY A C 1
ATOM 1173 O O . GLY A 1 174 ? -28.124 76.100 317.930 1.00 54.67 174 GLY A O 1
ATOM 1174 N N . LYS A 1 175 ? -25.898 76.327 317.672 1.00 59.00 175 LYS A N 1
ATOM 1175 C CA . LYS A 1 175 ? -25.719 77.233 318.806 1.00 60.20 175 LYS A CA 1
ATOM 1176 C C . LYS A 1 175 ? -26.478 78.545 318.612 1.00 58.64 175 LYS A C 1
ATOM 1177 O O . LYS A 1 175 ? -26.843 79.213 319.583 1.00 55.48 175 LYS A O 1
ATOM 1183 N N . ASP A 1 176 ? -26.714 78.912 317.356 1.00 57.89 176 ASP A N 1
ATOM 1184 C CA . ASP A 1 176 ? -27.432 80.143 317.048 1.00 53.32 176 ASP A CA 1
ATOM 1185 C C . ASP A 1 176 ? -28.935 80.004 317.240 1.00 49.55 176 ASP A C 1
ATOM 1186 O O . ASP A 1 176 ? -29.702 80.891 316.861 1.00 45.66 176 ASP A O 1
ATOM 1191 N N . ALA A 1 177 ? -29.361 78.892 317.827 1.00 44.94 177 ALA A N 1
ATOM 1192 C CA . ALA A 1 177 ? -30.784 78.681 318.053 1.00 44.74 177 ALA A CA 1
ATOM 1193 C C . ALA A 1 177 ? -31.278 79.504 319.237 1.00 41.59 177 ALA A C 1
ATOM 1194 O O . ALA A 1 177 ? -30.559 79.709 320.213 1.00 45.90 177 ALA A O 1
ATOM 1196 N N . SER A 1 178 ? -32.509 79.984 319.119 1.00 41.02 178 SER A N 1
ATOM 1197 C CA . SER A 1 178 ? -33.183 80.763 320.152 1.00 36.22 178 SER A CA 1
ATOM 1198 C C . SER A 1 178 ? -34.645 80.672 319.732 1.00 35.36 178 SER A C 1
ATOM 1199 O O . SER A 1 178 ? -34.936 80.251 318.616 1.00 37.76 178 SER A O 1
ATOM 1202 N N . LEU A 1 179 ? -35.567 81.070 320.594 1.00 34.43 179 LEU A N 1
ATOM 1203 C CA . LEU A 1 179 ? -36.972 80.987 320.228 1.00 35.41 179 LEU A CA 1
ATOM 1204 C C . LEU A 1 179 ? -37.276 81.841 318.989 1.00 34.68 179 LEU A C 1
ATOM 1205 O O . LEU A 1 179 ? -37.885 81.361 318.033 1.00 34.05 179 LEU A O 1
ATOM 1210 N N . LEU A 1 180 ? -36.847 83.099 319.003 1.00 34.56 180 LEU A N 1
ATOM 1211 C CA . LEU A 1 180 ? -37.075 83.997 317.874 1.00 36.70 180 LEU A CA 1
ATOM 1212 C C . LEU A 1 180 ? -36.390 83.525 316.599 1.00 37.71 180 LEU A C 1
ATOM 1213 O O . LEU A 1 180 ? -36.980 83.575 315.518 1.00 35.68 180 LEU A O 1
ATOM 1218 N N . ALA A 1 181 ? -35.145 83.072 316.726 1.00 34.00 181 ALA A N 1
ATOM 1219 C CA . ALA A 1 181 ? -34.381 82.606 315.576 1.00 32.04 181 ALA A CA 1
ATOM 1220 C C . ALA A 1 181 ? -34.967 81.337 314.956 1.00 30.31 181 ALA A C 1
ATOM 1221 O O . ALA A 1 181 ? -34.923 81.159 313.737 1.00 31.20 181 ALA A O 1
ATOM 1223 N N . ALA A 1 182 ? -35.514 80.457 315.791 1.00 30.99 182 ALA A N 1
ATOM 1224 C CA . ALA A 1 182 ? -36.112 79.205 315.313 1.00 29.88 182 ALA A CA 1
ATOM 1225 C C . ALA A 1 182 ? -37.276 79.430 314.348 1.00 29.27 182 ALA A C 1
ATOM 1226 O O . ALA A 1 182 ? -37.342 78.818 313.282 1.00 29.15 182 ALA A O 1
ATOM 1228 N N . PHE A 1 183 ? -38.211 80.293 314.726 1.00 29.24 183 PHE A N 1
ATOM 1229 C CA . PHE A 1 183 ? -39.351 80.556 313.856 1.00 31.60 183 PHE A CA 1
ATOM 1230 C C . PHE A 1 183 ? -38.956 81.459 312.701 1.00 29.60 183 PHE A C 1
ATOM 1231 O O . PHE A 1 183 ? -39.573 81.415 311.641 1.00 32.28 183 PHE A O 1
ATOM 1239 N N . ALA A 1 184 ? -37.927 82.276 312.911 1.00 28.25 184 ALA A N 1
ATOM 1240 C CA . ALA A 1 184 ? -37.437 83.161 311.864 1.00 28.44 184 ALA A CA 1
ATOM 1241 C C . ALA A 1 184 ? -36.842 82.269 310.778 1.00 30.46 184 ALA A C 1
ATOM 1242 O O . ALA A 1 184 ? -36.956 82.556 309.582 1.00 30.43 184 ALA A O 1
ATOM 1244 N N . LYS A 1 185 ? -36.210 81.180 311.212 1.00 29.91 185 LYS A N 1
ATOM 1245 C CA . LYS A 1 185 ? -35.591 80.231 310.300 1.00 28.50 185 LYS A CA 1
ATOM 1246 C C . LYS A 1 185 ? -36.700 79.534 309.533 1.00 25.66 185 LYS A C 1
ATOM 1247 O O . LYS A 1 185 ? -36.589 79.333 308.325 1.00 27.38 185 LYS A O 1
ATOM 1253 N N . ALA A 1 186 ? -37.773 79.171 310.234 1.00 27.66 186 ALA A N 1
ATOM 1254 C CA . ALA A 1 186 ? -38.898 78.506 309.582 1.00 25.75 186 ALA A CA 1
ATOM 1255 C C . ALA A 1 186 ? -39.436 79.408 308.470 1.00 28.08 186 ALA A C 1
ATOM 1256 O O . ALA A 1 186 ? -39.662 78.952 307.351 1.00 26.73 186 ALA A O 1
ATOM 1258 N N . ASP A 1 187 ? -39.638 80.689 308.778 1.00 24.60 187 ASP A N 1
ATOM 1259 C CA . ASP A 1 187 ? -40.128 81.632 307.776 1.00 30.13 187 ASP A CA 1
ATOM 1260 C C . ASP A 1 187 ? -39.220 81.637 306.541 1.00 29.17 187 ASP A C 1
ATOM 1261 O O . ASP A 1 187 ? -39.679 81.503 305.409 1.00 29.64 187 ASP A O 1
ATOM 1266 N N . ASP A 1 188 ? -37.922 81.797 306.776 1.00 31.57 188 ASP A N 1
ATOM 1267 C CA . ASP A 1 188 ? -36.937 81.849 305.706 1.00 32.66 188 ASP A CA 1
ATOM 1268 C C . ASP A 1 188 ? -36.877 80.579 304.857 1.00 31.49 188 ASP A C 1
ATOM 1269 O O . ASP A 1 188 ? -36.727 80.639 303.637 1.00 27.90 188 ASP A O 1
ATOM 1274 N N . VAL A 1 189 ? -36.982 79.424 305.496 1.00 31.47 189 VAL A N 1
ATOM 1275 C CA . VAL A 1 189 ? -36.951 78.178 304.746 1.00 28.58 189 VAL A CA 1
ATOM 1276 C C . VAL A 1 189 ? -38.188 78.084 303.853 1.00 29.26 189 VAL A C 1
ATOM 1277 O O . VAL A 1 189 ? -38.088 77.719 302.682 1.00 30.28 189 VAL A O 1
ATOM 1281 N N . LEU A 1 190 ? -39.350 78.433 304.402 1.00 27.56 190 LEU A N 1
ATOM 1282 C CA . LEU A 1 190 ? -40.588 78.383 303.636 1.00 28.49 190 LEU A CA 1
ATOM 1283 C C . LEU A 1 190 ? -40.491 79.304 302.431 1.00 26.82 190 LEU A C 1
ATOM 1284 O O . LEU A 1 190 ? -40.976 78.971 301.360 1.00 27.23 190 LEU A O 1
ATOM 1289 N N . ALA A 1 191 ? -39.861 80.463 302.622 1.00 30.01 191 ALA A N 1
ATOM 1290 C CA . ALA A 1 191 ? -39.674 81.438 301.553 1.00 31.69 191 ALA A CA 1
ATOM 1291 C C . ALA A 1 191 ? -38.752 80.872 300.476 1.00 30.97 191 ALA A C 1
ATOM 1292 O O . ALA A 1 191 ? -38.961 81.101 299.285 1.00 33.51 191 ALA A O 1
ATOM 1294 N N . GLY A 1 192 ? -37.737 80.129 300.901 1.00 29.68 192 GLY A N 1
ATOM 1295 C CA . GLY A 1 192 ? -36.811 79.548 299.947 1.00 32.48 192 GLY A CA 1
ATOM 1296 C C . GLY A 1 192 ? -37.503 78.522 299.070 1.00 30.37 192 GLY A C 1
ATOM 1297 O O . GLY A 1 192 ? -37.193 78.387 297.883 1.00 30.31 192 GLY A O 1
ATOM 1298 N N . ALA A 1 193 ? -38.442 77.791 299.660 1.00 28.44 193 ALA A N 1
ATOM 1299 C CA . ALA A 1 193 ? -39.191 76.777 298.925 1.00 34.95 193 ALA A CA 1
ATOM 1300 C C . ALA A 1 193 ? -40.038 77.447 297.846 1.00 32.33 193 ALA A C 1
ATOM 1301 O O . ALA A 1 193 ? -39.955 77.094 296.669 1.00 33.70 193 ALA A O 1
ATOM 1303 N N . VAL A 1 194 ? -40.836 78.430 298.246 1.00 32.25 194 VAL A N 1
ATOM 1304 C CA . VAL A 1 194 ? -41.682 79.147 297.298 1.00 32.44 194 VAL A CA 1
ATOM 1305 C C . VAL A 1 194 ? -40.837 79.865 296.240 1.00 35.49 194 VAL A C 1
ATOM 1306 O O . VAL A 1 194 ? -41.158 79.833 295.047 1.00 36.62 194 VAL A O 1
ATOM 1310 N N . ARG A 1 195 ? -39.758 80.512 296.675 1.00 32.58 195 ARG A N 1
ATOM 1311 C CA . ARG A 1 195 ? -38.883 81.228 295.747 1.00 35.28 195 ARG A CA 1
ATOM 1312 C C . ARG A 1 195 ? -38.211 80.275 294.752 1.00 36.30 195 ARG A C 1
ATOM 1313 O O . ARG A 1 195 ? -38.166 80.552 293.559 1.00 35.26 195 ARG A O 1
ATOM 1321 N N . GLY A 1 196 ? -37.696 79.156 295.254 1.00 36.29 196 GLY A N 1
ATOM 1322 C CA . GLY A 1 196 ? -37.012 78.202 294.401 1.00 36.11 196 GLY A CA 1
ATOM 1323 C C . GLY A 1 196 ? -37.855 77.696 293.247 1.00 40.58 196 GLY A C 1
ATOM 1324 O O . GLY A 1 196 ? -37.369 77.550 292.116 1.00 36.90 196 GLY A O 1
ATOM 1325 N N . ILE A 1 197 ? -39.122 77.421 293.535 1.00 35.21 197 ILE A N 1
ATOM 1326 C CA . ILE A 1 197 ? -40.045 76.920 292.530 1.00 33.32 197 ILE A CA 1
ATOM 1327 C C . ILE A 1 197 ? -40.601 78.046 291.666 1.00 33.34 197 ILE A C 1
ATOM 1328 O O . ILE A 1 197 ? -40.527 77.988 290.438 1.00 37.66 197 ILE A O 1
ATOM 1333 N N . SER A 1 198 ? -41.143 79.077 292.301 1.00 31.29 198 SER A N 1
ATOM 1334 C CA . SER A 1 198 ? -41.711 80.196 291.563 1.00 33.54 198 SER A CA 1
ATOM 1335 C C . SER A 1 198 ? -40.736 80.840 290.582 1.00 31.64 198 SER A C 1
ATOM 1336 O O . SER A 1 198 ? -41.131 81.209 289.476 1.00 33.67 198 SER A O 1
ATOM 1339 N N . ASP A 1 199 ? -39.473 80.977 290.981 1.00 31.89 199 ASP A N 1
ATOM 1340 C CA . ASP A 1 199 ? -38.464 81.585 290.109 1.00 31.59 199 ASP A CA 1
ATOM 1341 C C . ASP A 1 199 ? -38.250 80.793 288.818 1.00 29.69 199 ASP A C 1
ATOM 1342 O O . ASP A 1 199 ? -38.055 81.374 287.758 1.00 28.80 199 ASP A O 1
ATOM 1347 N N . ILE A 1 200 ? -38.281 79.467 288.908 1.00 31.40 200 ILE A N 1
ATOM 1348 C CA . ILE A 1 200 ? -38.084 78.630 287.729 1.00 31.58 200 ILE A CA 1
ATOM 1349 C C . ILE A 1 200 ? -39.187 78.923 286.726 1.00 35.07 200 ILE A C 1
ATOM 1350 O O . ILE A 1 200 ? -38.965 78.911 285.517 1.00 32.29 200 ILE A O 1
ATOM 1355 N N . ILE A 1 201 ? -40.376 79.197 287.251 1.00 31.07 201 ILE A N 1
ATOM 1356 C CA . ILE A 1 201 ? -41.542 79.496 286.438 1.00 33.49 201 ILE A CA 1
ATOM 1357 C C . ILE A 1 201 ? -41.577 80.946 285.969 1.00 31.50 201 ILE A C 1
ATOM 1358 O O . ILE A 1 201 ? -41.899 81.218 284.817 1.00 33.90 201 ILE A O 1
ATOM 1363 N N . LYS A 1 202 ? -41.240 81.876 286.854 1.00 32.02 202 LYS A N 1
ATOM 1364 C CA . LYS A 1 202 ? -41.315 83.292 286.508 1.00 32.56 202 LYS A CA 1
ATOM 1365 C C . LYS A 1 202 ? -40.082 83.991 285.947 1.00 35.49 202 LYS A C 1
ATOM 1366 O O . LYS A 1 202 ? -40.218 84.936 285.172 1.00 36.76 202 LYS A O 1
ATOM 1372 N N . ARG A 1 203 ? -38.887 83.559 286.334 1.00 34.14 203 ARG A N 1
ATOM 1373 C CA . ARG A 1 203 ? -37.675 84.225 285.857 1.00 36.48 203 ARG A CA 1
ATOM 1374 C C . ARG A 1 203 ? -36.618 83.251 285.358 1.00 33.71 203 ARG A C 1
ATOM 1375 O O . ARG A 1 203 ? -35.441 83.406 285.676 1.00 33.96 203 ARG A O 1
ATOM 1383 N N . PRO A 1 204 ? -37.012 82.243 284.568 1.00 34.55 204 PRO A N 1
ATOM 1384 C CA . PRO A 1 204 ? -36.012 81.289 284.077 1.00 32.54 204 PRO A CA 1
ATOM 1385 C C . PRO A 1 204 ? -34.954 81.959 283.204 1.00 33.46 204 PRO A C 1
ATOM 1386 O O . PRO A 1 204 ? -35.272 82.852 282.428 1.00 34.43 204 PRO A O 1
ATOM 1390 N N . GLY A 1 205 ? -33.699 81.523 283.336 1.00 32.13 205 GLY A N 1
ATOM 1391 C CA . GLY A 1 205 ? -32.618 82.086 282.540 1.00 27.86 205 GLY A CA 1
ATOM 1392 C C . GLY A 1 205 ? -32.353 81.238 281.307 1.00 31.74 205 GLY A C 1
ATOM 1393 O O . GLY A 1 205 ? -31.789 81.703 280.320 1.00 32.86 205 GLY A O 1
ATOM 1394 N N . MET A 1 206 ? -32.750 79.973 281.375 1.00 33.16 206 MET A N 1
ATOM 1395 C CA . MET A 1 206 ? -32.577 79.062 280.257 1.00 32.84 206 MET A CA 1
ATOM 1396 C C . MET A 1 206 ? -33.957 78.738 279.691 1.00 35.31 206 MET A C 1
ATOM 1397 O O . MET A 1 206 ? -34.979 79.103 280.286 1.00 34.50 206 MET A O 1
ATOM 1402 N N . ILE A 1 207 ? -33.990 78.071 278.542 1.00 34.47 207 ILE A N 1
ATOM 1403 C CA . ILE A 1 207 ? -35.255 77.745 277.894 1.00 33.88 207 ILE A CA 1
ATOM 1404 C C . ILE A 1 207 ? -35.596 76.266 277.948 1.00 36.52 207 ILE A C 1
ATOM 1405 O O . ILE A 1 207 ? -36.505 75.817 277.246 1.00 36.45 207 ILE A O 1
ATOM 1410 N N . ASN A 1 208 ? -34.889 75.508 278.779 1.00 32.61 208 ASN A N 1
ATOM 1411 C CA . ASN A 1 208 ? -35.138 74.074 278.842 1.00 35.66 208 ASN A CA 1
ATOM 1412 C C . ASN A 1 208 ? -36.260 73.629 279.789 1.00 33.02 208 ASN A C 1
ATOM 1413 O O . ASN A 1 208 ? -36.722 72.494 279.698 1.00 35.05 208 ASN A O 1
ATOM 1418 N N . VAL A 1 209 ? -36.690 74.506 280.694 1.00 35.15 209 VAL A N 1
ATOM 1419 C CA . VAL A 1 209 ? -37.762 74.173 281.642 1.00 34.94 209 VAL A CA 1
ATOM 1420 C C . VAL A 1 209 ? -38.914 75.168 281.558 1.00 33.77 209 VAL A C 1
ATOM 1421 O O . VAL A 1 209 ? -38.744 76.348 281.841 1.00 36.38 209 VAL A O 1
ATOM 1425 N N . ASP A 1 210 ? -40.087 74.694 281.168 1.00 35.35 210 ASP A N 1
ATOM 1426 C CA . ASP A 1 210 ? -41.260 75.559 281.069 1.00 36.93 210 ASP A CA 1
ATOM 1427 C C . ASP A 1 210 ? -42.263 75.170 282.155 1.00 34.76 210 ASP A C 1
ATOM 1428 O O . ASP A 1 210 ? -42.109 74.135 282.807 1.00 35.63 210 ASP A O 1
ATOM 1433 N N . PHE A 1 211 ? -43.304 75.976 282.325 1.00 36.32 211 PHE A N 1
ATOM 1434 C CA . PHE A 1 211 ? -44.313 75.682 283.338 1.00 36.57 211 PHE A CA 1
ATOM 1435 C C . PHE A 1 211 ? -44.796 74.238 283.259 1.00 36.41 211 PHE A C 1
ATOM 1436 O O . PHE A 1 211 ? -44.987 73.584 284.285 1.00 35.65 211 PHE A O 1
ATOM 1444 N N . ALA A 1 212 ? -44.999 73.741 282.043 1.00 35.01 212 ALA A N 1
ATOM 1445 C CA . ALA A 1 212 ? -45.459 72.368 281.859 1.00 36.81 212 ALA A CA 1
ATOM 1446 C C . ALA A 1 212 ? -44.494 71.366 282.485 1.00 37.08 212 ALA A C 1
ATOM 1447 O O . ALA A 1 212 ? -44.919 70.355 283.051 1.00 39.15 212 ALA A O 1
ATOM 1449 N N . ASP A 1 213 ? -43.195 71.640 282.383 1.00 38.36 213 ASP A N 1
ATOM 1450 C CA . ASP A 1 213 ? -42.184 70.750 282.958 1.00 38.38 213 ASP A CA 1
ATOM 1451 C C . ASP A 1 213 ? -42.270 70.744 284.481 1.00 37.53 213 ASP A C 1
ATOM 1452 O O . ASP A 1 213 ? -42.041 69.720 285.127 1.00 37.27 213 ASP A O 1
ATOM 1457 N N . VAL A 1 214 ? -42.586 71.899 285.053 1.00 32.71 214 VAL A N 1
ATOM 1458 C CA . VAL A 1 214 ? -42.705 72.011 286.497 1.00 35.91 214 VAL A CA 1
ATOM 1459 C C . VAL A 1 214 ? -43.959 71.265 286.946 1.00 35.05 214 VAL A C 1
ATOM 1460 O O . VAL A 1 214 ? -43.949 70.561 287.949 1.00 32.49 214 VAL A O 1
ATOM 1464 N N . LYS A 1 215 ? -45.037 71.427 286.185 1.00 38.71 215 LYS A N 1
ATOM 1465 C CA . LYS A 1 215 ? -46.296 70.769 286.479 1.00 40.62 215 LYS A CA 1
ATOM 1466 C C . LYS A 1 215 ? -46.069 69.257 286.465 1.00 41.74 215 LYS A C 1
ATOM 1467 O O . LYS A 1 215 ? -46.610 68.524 287.293 1.00 44.03 215 LYS A O 1
ATOM 1473 N N . THR A 1 216 ? -45.243 68.801 285.531 1.00 42.44 216 THR A N 1
ATOM 1474 C CA . THR A 1 216 ? -44.926 67.382 285.405 1.00 42.41 216 THR A CA 1
ATOM 1475 C C . THR A 1 216 ? -44.233 66.782 286.637 1.00 43.03 216 THR A C 1
ATOM 1476 O O . THR A 1 216 ? -44.502 65.638 287.005 1.00 43.20 216 THR A O 1
ATOM 1480 N N . VAL A 1 217 ? -43.338 67.538 287.272 1.00 39.39 217 VAL A N 1
ATOM 1481 C CA . VAL A 1 217 ? -42.640 67.026 288.447 1.00 39.69 217 VAL A CA 1
ATOM 1482 C C . VAL A 1 217 ? -43.406 67.280 289.742 1.00 38.25 217 VAL A C 1
ATOM 1483 O O . VAL A 1 217 ? -43.118 66.675 290.770 1.00 41.17 217 VAL A O 1
ATOM 1487 N N . MET A 1 218 ? -44.404 68.154 289.673 1.00 41.89 218 MET A N 1
ATOM 1488 C CA . MET A 1 218 ? -45.210 68.532 290.835 1.00 43.73 218 MET A CA 1
ATOM 1489 C C . MET A 1 218 ? -46.595 67.871 290.898 1.00 41.95 218 MET A C 1
ATOM 1490 O O . MET A 1 218 ? -47.051 67.471 291.967 1.00 43.96 218 MET A O 1
ATOM 1495 N N . SER A 1 219 ? -47.260 67.767 289.753 1.00 42.31 219 SER A N 1
ATOM 1496 C CA . SER A 1 219 ? -48.611 67.203 289.685 1.00 45.44 219 SER A CA 1
ATOM 1497 C C . SER A 1 219 ? -48.788 65.774 290.200 1.00 48.55 219 SER A C 1
ATOM 1498 O O . SER A 1 219 ? -48.030 64.867 289.845 1.00 47.56 219 SER A O 1
ATOM 1501 N N . GLU A 1 220 ? -49.805 65.590 291.039 1.00 49.61 220 GLU A N 1
ATOM 1502 C CA . GLU A 1 220 ? -50.136 64.284 291.612 1.00 51.58 220 GLU A CA 1
ATOM 1503 C C . GLU A 1 220 ? -48.908 63.511 292.079 1.00 50.03 220 GLU A C 1
ATOM 1504 O O . GLU A 1 220 ? -48.760 62.335 291.753 1.00 51.11 220 GLU A O 1
ATOM 1510 N N . MET A 1 221 ? -48.034 64.148 292.848 1.00 48.17 221 MET A N 1
ATOM 1511 C CA . MET A 1 221 ? -46.834 63.460 293.298 1.00 47.05 221 MET A CA 1
ATOM 1512 C C . MET A 1 221 ? -46.916 63.023 294.751 1.00 45.71 221 MET A C 1
ATOM 1513 O O . MET A 1 221 ? -46.371 61.986 295.124 1.00 48.05 221 MET A O 1
ATOM 1518 N N . GLY A 1 222 ? -47.602 63.809 295.571 1.00 43.09 222 GLY A N 1
ATOM 1519 C CA . GLY A 1 222 ? -47.727 63.466 296.973 1.00 41.40 222 GLY A CA 1
ATOM 1520 C C . GLY A 1 222 ? -46.731 64.199 297.854 1.00 41.31 222 GLY A C 1
ATOM 1521 O O . GLY A 1 222 ? -46.486 65.390 297.673 1.00 41.36 222 GLY A O 1
ATOM 1522 N N . MET A 1 223 ? -46.150 63.480 298.806 1.00 37.86 223 MET A N 1
ATOM 1523 C CA . MET A 1 223 ? -45.193 64.061 299.737 1.00 42.22 223 MET A CA 1
ATOM 1524 C C . MET A 1 223 ? -43.900 64.500 299.069 1.00 42.94 223 MET A C 1
ATOM 1525 O O . MET A 1 223 ? -43.444 63.886 298.101 1.00 40.07 223 MET A O 1
ATOM 1530 N N . ALA A 1 224 ? -43.311 65.568 299.602 1.00 39.09 224 ALA A N 1
ATOM 1531 C CA . ALA A 1 224 ? -42.067 66.092 299.065 1.00 34.88 224 ALA A CA 1
ATOM 1532 C C . ALA A 1 224 ? -41.227 66.726 300.160 1.00 34.96 224 ALA A C 1
ATOM 1533 O O . ALA A 1 224 ? -41.705 66.975 301.269 1.00 34.59 224 ALA A O 1
ATOM 1535 N N . MET A 1 225 ? -39.963 66.969 299.845 1.00 33.97 225 MET A N 1
ATOM 1536 C CA . MET A 1 225 ? -39.055 67.604 300.780 1.00 36.11 225 MET A CA 1
ATOM 1537 C C . MET A 1 225 ? -37.974 68.314 299.979 1.00 38.56 225 MET A C 1
ATOM 1538 O O . MET A 1 225 ? -37.703 67.962 298.823 1.00 36.03 225 MET A O 1
ATOM 1543 N N . MET A 1 226 ? -37.368 69.328 300.582 1.00 33.93 226 MET A N 1
ATOM 1544 C CA . MET A 1 226 ? -36.332 70.068 299.893 1.00 36.41 226 MET A CA 1
ATOM 1545 C C . MET A 1 226 ? -35.078 70.298 300.720 1.00 33.75 226 MET A C 1
ATOM 1546 O O . MET A 1 226 ? -35.071 70.138 301.938 1.00 32.64 226 MET A O 1
ATOM 1551 N N . GLY A 1 227 ? -34.017 70.673 300.019 1.00 31.77 227 GLY A N 1
ATOM 1552 C CA . GLY A 1 227 ? -32.742 70.953 300.641 1.00 31.44 227 GLY A CA 1
ATOM 1553 C C . GLY A 1 227 ? -32.150 72.087 299.832 1.00 29.62 227 GLY A C 1
ATOM 1554 O O . GLY A 1 227 ? -32.360 72.157 298.627 1.00 27.24 227 GLY A O 1
ATOM 1555 N N . THR A 1 228 ? -31.440 72.994 300.487 1.00 30.10 228 THR A N 1
ATOM 1556 C CA . THR A 1 228 ? -30.834 74.117 299.785 1.00 32.45 228 THR A CA 1
ATOM 1557 C C . THR A 1 228 ? -29.375 74.199 300.188 1.00 32.86 228 THR A C 1
ATOM 1558 O O . THR A 1 228 ? -28.996 73.756 301.270 1.00 34.33 228 THR A O 1
ATOM 1562 N N . GLY A 1 229 ? -28.564 74.777 299.313 1.00 35.83 229 GLY A N 1
ATOM 1563 C CA . GLY A 1 229 ? -27.154 74.935 299.593 1.00 28.87 229 GLY A CA 1
ATOM 1564 C C . GLY A 1 229 ? -26.613 76.052 298.731 1.00 32.53 229 GLY A C 1
ATOM 1565 O O . GLY A 1 229 ? -27.189 76.377 297.701 1.00 29.54 229 GLY A O 1
ATOM 1566 N N . CYS A 1 230 ? -25.517 76.664 299.161 1.00 31.33 230 CYS A N 1
ATOM 1567 C CA . CYS A 1 230 ? -24.905 77.733 298.399 1.00 33.33 230 CYS A CA 1
ATOM 1568 C C . CYS A 1 230 ? -23.420 77.673 298.667 1.00 31.22 230 CYS A C 1
ATOM 1569 O O . CYS A 1 230 ? -22.990 77.198 299.714 1.00 35.25 230 CYS A O 1
ATOM 1572 N N . ALA A 1 231 ? -22.637 78.150 297.715 1.00 28.52 231 ALA A N 1
ATOM 1573 C CA . ALA A 1 231 ? -21.201 78.149 297.874 1.00 33.82 231 ALA A CA 1
ATOM 1574 C C . ALA A 1 231 ? -20.603 79.204 296.966 1.00 35.78 231 ALA A C 1
ATOM 1575 O O . ALA A 1 231 ? -21.265 79.711 296.053 1.00 33.06 231 ALA A O 1
ATOM 1577 N N . SER A 1 232 ? -19.350 79.531 297.242 1.00 35.76 232 SER A N 1
ATOM 1578 C CA . SER A 1 232 ? -18.608 80.527 296.488 1.00 40.91 232 SER A CA 1
ATOM 1579 C C . SER A 1 232 ? -17.246 79.917 296.151 1.00 38.48 232 SER A C 1
ATOM 1580 O O . SER A 1 232 ? -16.844 78.915 296.747 1.00 36.60 232 SER A O 1
ATOM 1583 N N . GLY A 1 233 ? -16.550 80.502 295.185 1.00 38.60 233 GLY A N 1
ATOM 1584 C CA . GLY A 1 233 ? -15.242 79.987 294.824 1.00 39.13 233 GLY A CA 1
ATOM 1585 C C . GLY A 1 233 ? -15.202 78.986 293.684 1.00 41.33 233 GLY A C 1
ATOM 1586 O O . GLY A 1 233 ? -16.230 78.679 293.083 1.00 41.33 233 GLY A O 1
ATOM 1587 N N . PRO A 1 234 ? -14.007 78.449 293.376 1.00 43.20 234 PRO A N 1
ATOM 1588 C CA . PRO A 1 234 ? -13.696 77.473 292.323 1.00 40.61 234 PRO A CA 1
ATOM 1589 C C . PRO A 1 234 ? -14.544 76.202 292.249 1.00 42.89 234 PRO A C 1
ATOM 1590 O O . PRO A 1 234 ? -14.808 75.694 291.160 1.00 45.75 234 PRO A O 1
ATOM 1594 N N . ASN A 1 235 ? -14.954 75.669 293.391 1.00 41.83 235 ASN A N 1
ATOM 1595 C CA . ASN A 1 235 ? -15.749 74.446 293.378 1.00 42.81 235 ASN A CA 1
ATOM 1596 C C . ASN A 1 235 ? -17.183 74.681 293.856 1.00 39.36 235 ASN A C 1
ATOM 1597 O O . ASN A 1 235 ? -17.853 73.755 294.309 1.00 37.96 235 ASN A O 1
ATOM 1602 N N . ARG A 1 236 ? -17.648 75.920 293.741 1.00 34.10 236 ARG A N 1
ATOM 1603 C CA . ARG A 1 236 ? -18.989 76.282 294.197 1.00 36.38 236 ARG A CA 1
ATOM 1604 C C . ARG A 1 236 ? -20.137 75.433 293.651 1.00 32.25 236 ARG A C 1
ATOM 1605 O O . ARG A 1 236 ? -21.083 75.144 294.377 1.00 33.29 236 ARG A O 1
ATOM 1613 N N . ALA A 1 237 ? -20.066 75.032 292.385 1.00 35.36 237 ALA A N 1
ATOM 1614 C CA . ALA A 1 237 ? -21.141 74.230 291.799 1.00 36.88 237 ALA A CA 1
ATOM 1615 C C . ALA A 1 237 ? -21.320 72.898 292.517 1.00 35.92 237 ALA A C 1
ATOM 1616 O O . ALA A 1 237 ? -22.447 72.514 292.869 1.00 34.08 237 ALA A O 1
ATOM 1618 N N . ARG A 1 238 ? -20.218 72.192 292.744 1.00 33.62 238 ARG A N 1
ATOM 1619 C CA . ARG A 1 238 ? -20.290 70.904 293.440 1.00 35.87 238 ARG A CA 1
ATOM 1620 C C . ARG A 1 238 ? -20.609 71.069 294.927 1.00 32.89 238 ARG A C 1
ATOM 1621 O O . ARG A 1 238 ? -21.407 70.321 295.488 1.00 33.93 238 ARG A O 1
ATOM 1629 N N . GLU A 1 239 ? -19.974 72.049 295.562 1.00 34.05 239 GLU A N 1
ATOM 1630 C CA . GLU A 1 239 ? -20.184 72.303 296.982 1.00 32.57 239 GLU A CA 1
ATOM 1631 C C . GLU A 1 239 ? -21.620 72.731 297.302 1.00 31.51 239 GLU A C 1
ATOM 1632 O O . GLU A 1 239 ? -22.181 72.309 298.306 1.00 32.56 239 GLU A O 1
ATOM 1638 N N . ALA A 1 240 ? -22.214 73.569 296.457 1.00 28.64 240 ALA A N 1
ATOM 1639 C CA . ALA A 1 240 ? -23.586 74.012 296.698 1.00 27.98 240 ALA A CA 1
ATOM 1640 C C . ALA A 1 240 ? -24.544 72.846 296.501 1.00 28.29 240 ALA A C 1
ATOM 1641 O O . ALA A 1 240 ? -25.476 72.656 297.284 1.00 29.97 240 ALA A O 1
ATOM 1643 N N . THR A 1 241 ? -24.316 72.061 295.453 1.00 31.57 241 THR A N 1
ATOM 1644 C CA . THR A 1 241 ? -25.184 70.915 295.181 1.00 33.62 241 THR A CA 1
ATOM 1645 C C . THR A 1 241 ? -25.086 69.861 296.282 1.00 31.50 241 THR A C 1
ATOM 1646 O O . THR A 1 241 ? -26.100 69.419 296.813 1.00 31.67 241 THR A O 1
ATOM 1650 N N . GLU A 1 242 ? -23.869 69.456 296.630 1.00 33.87 242 GLU A N 1
ATOM 1651 C CA . GLU A 1 242 ? -23.691 68.461 297.686 1.00 32.99 242 GLU A CA 1
ATOM 1652 C C . GLU A 1 242 ? -24.257 68.972 299.011 1.00 35.31 242 GLU A C 1
ATOM 1653 O O . GLU A 1 242 ? -24.820 68.205 299.796 1.00 35.76 242 GLU A O 1
ATOM 1659 N N . ALA A 1 243 ? -24.116 70.272 299.253 1.00 32.17 243 ALA A N 1
ATOM 1660 C CA . ALA A 1 243 ? -24.631 70.879 300.476 1.00 34.34 243 ALA A CA 1
ATOM 1661 C C . ALA A 1 243 ? -26.155 70.811 300.500 1.00 30.22 243 ALA A C 1
ATOM 1662 O O . ALA A 1 243 ? -26.759 70.659 301.558 1.00 32.77 243 ALA A O 1
ATOM 1664 N N . ALA A 1 244 ? -26.778 70.938 299.331 1.00 29.75 244 ALA A N 1
ATOM 1665 C CA . ALA A 1 244 ? -28.234 70.877 299.259 1.00 29.56 244 ALA A CA 1
ATOM 1666 C C . ALA A 1 244 ? -28.687 69.443 299.552 1.00 32.33 244 ALA A C 1
ATOM 1667 O O . ALA A 1 244 ? -29.650 69.211 300.295 1.00 30.18 244 ALA A O 1
ATOM 1669 N N . ILE A 1 245 ? -27.972 68.488 298.967 1.00 34.92 245 ILE A N 1
ATOM 1670 C CA . ILE A 1 245 ? -28.269 67.075 299.143 1.00 36.85 245 ILE A CA 1
ATOM 1671 C C . ILE A 1 245 ? -28.122 66.649 300.602 1.00 37.67 245 ILE A C 1
ATOM 1672 O O . ILE A 1 245 ? -28.959 65.911 301.124 1.00 39.51 245 ILE A O 1
ATOM 1677 N N . ARG A 1 246 ? -27.078 67.121 301.275 1.00 40.00 246 ARG A N 1
ATOM 1678 C CA . ARG A 1 246 ? -26.896 66.744 302.672 1.00 41.23 246 ARG A CA 1
ATOM 1679 C C . ARG A 1 246 ? -27.586 67.677 303.665 1.00 38.24 246 ARG A C 1
ATOM 1680 O O . ARG A 1 246 ? -27.417 67.529 304.873 1.00 40.28 246 ARG A O 1
ATOM 1688 N N . ASN A 1 247 ? -28.368 68.628 303.164 1.00 37.96 247 ASN A N 1
ATOM 1689 C CA . ASN A 1 247 ? -29.094 69.544 304.040 1.00 38.55 247 ASN A CA 1
ATOM 1690 C C . ASN A 1 247 ? -29.948 68.666 304.951 1.00 38.04 247 ASN A C 1
ATOM 1691 O O . ASN A 1 247 ? -30.579 67.718 304.487 1.00 36.12 247 ASN A O 1
ATOM 1696 N N . PRO A 1 248 ? -29.956 68.949 306.263 1.00 37.14 248 PRO A N 1
ATOM 1697 C CA . PRO A 1 248 ? -30.767 68.127 307.162 1.00 38.55 248 PRO A CA 1
ATOM 1698 C C . PRO A 1 248 ? -32.253 68.074 306.822 1.00 38.03 248 PRO A C 1
ATOM 1699 O O . PRO A 1 248 ? -32.957 67.177 307.273 1.00 40.51 248 PRO A O 1
ATOM 1703 N N . LEU A 1 249 ? -32.730 69.016 306.014 1.00 38.85 249 LEU A N 1
ATOM 1704 C CA . LEU A 1 249 ? -34.136 69.011 305.625 1.00 38.44 249 LEU A CA 1
ATOM 1705 C C . LEU A 1 249 ? -34.395 67.894 304.620 1.00 43.46 249 LEU A C 1
ATOM 1706 O O . LEU A 1 249 ? -35.549 67.565 304.328 1.00 42.62 249 LEU A O 1
ATOM 1711 N N . LEU A 1 250 ? -33.316 67.314 304.098 1.00 41.82 250 LEU A N 1
ATOM 1712 C CA . LEU A 1 250 ? -33.403 66.212 303.138 1.00 48.55 250 LEU A CA 1
ATOM 1713 C C . LEU A 1 250 ? -32.729 64.945 303.667 1.00 51.13 250 LEU A C 1
ATOM 1714 O O . LEU A 1 250 ? -32.499 64.006 302.909 1.00 52.79 250 LEU A O 1
ATOM 1719 N N . GLU A 1 251 ? -32.408 64.915 304.958 1.00 55.76 251 GLU A N 1
ATOM 1720 C CA . GLU A 1 251 ? -31.742 63.756 305.555 1.00 59.55 251 GLU A CA 1
ATOM 1721 C C . GLU A 1 251 ? -32.487 62.440 305.404 1.00 63.42 251 GLU A C 1
ATOM 1722 O O . GLU A 1 251 ? -31.963 61.473 304.849 1.00 66.99 251 GLU A O 1
ATOM 1728 N N . ASP A 1 252 ? -33.713 62.408 305.911 1.00 64.80 252 ASP A N 1
ATOM 1729 C CA . ASP A 1 252 ? -34.516 61.196 305.888 1.00 65.40 252 ASP A CA 1
ATOM 1730 C C . ASP A 1 252 ? -35.191 60.873 304.561 1.00 65.15 252 ASP A C 1
ATOM 1731 O O . ASP A 1 252 ? -36.255 60.248 304.538 1.00 66.17 252 ASP A O 1
ATOM 1736 N N . VAL A 1 253 ? -34.584 61.288 303.454 1.00 62.94 253 VAL A N 1
ATOM 1737 C CA . VAL A 1 253 ? -35.165 60.986 302.152 1.00 62.28 253 VAL A CA 1
ATOM 1738 C C . VAL A 1 253 ? -34.207 60.228 301.252 1.00 59.13 253 VAL A C 1
ATOM 1739 O O . VAL A 1 253 ? -33.016 60.535 301.180 1.00 56.94 253 VAL A O 1
ATOM 1743 N N . ASN A 1 254 ? -34.744 59.219 300.581 1.00 59.07 254 ASN A N 1
ATOM 1744 C CA . ASN A 1 254 ? -33.971 58.418 299.649 1.00 57.70 254 ASN A CA 1
ATOM 1745 C C . ASN A 1 254 ? -34.172 59.103 298.304 1.00 54.65 254 ASN A C 1
ATOM 1746 O O . ASN A 1 254 ? -35.161 58.848 297.619 1.00 54.70 254 ASN A O 1
ATOM 1751 N N . LEU A 1 255 ? -33.252 59.991 297.943 1.00 53.03 255 LEU A N 1
ATOM 1752 C CA . LEU A 1 255 ? -33.357 60.713 296.681 1.00 52.10 255 LEU A CA 1
ATOM 1753 C C . LEU A 1 255 ? -33.610 59.772 295.517 1.00 50.05 255 LEU A C 1
ATOM 1754 O O . LEU A 1 255 ? -34.362 60.096 294.599 1.00 48.37 255 LEU A O 1
ATOM 1759 N N . GLN A 1 256 ? -32.984 58.602 295.558 1.00 49.30 256 GLN A N 1
ATOM 1760 C CA . GLN A 1 256 ? -33.160 57.638 294.488 1.00 51.74 256 GLN A CA 1
ATOM 1761 C C . GLN A 1 256 ? -34.569 57.053 294.493 1.00 48.68 256 GLN A C 1
ATOM 1762 O O . GLN A 1 256 ? -34.990 56.437 293.520 1.00 51.33 256 GLN A O 1
ATOM 1768 N N . GLY A 1 257 ? -35.301 57.265 295.581 1.00 45.30 257 GLY A N 1
ATOM 1769 C CA . GLY A 1 257 ? -36.651 56.744 295.673 1.00 43.74 257 GLY A CA 1
ATOM 1770 C C . GLY A 1 257 ? -37.729 57.767 295.360 1.00 45.95 257 GLY A C 1
ATOM 1771 O O . GLY A 1 257 ? -38.913 57.504 295.553 1.00 45.04 257 GLY A O 1
ATOM 1772 N N . ALA A 1 258 ? -37.325 58.936 294.871 1.00 46.57 258 ALA A N 1
ATOM 1773 C CA . ALA A 1 258 ? -38.275 59.994 294.547 1.00 45.72 258 ALA A CA 1
ATOM 1774 C C . ALA A 1 258 ? -38.654 59.972 293.069 1.00 43.56 258 ALA A C 1
ATOM 1775 O O . ALA A 1 258 ? -37.793 59.794 292.207 1.00 42.18 258 ALA A O 1
ATOM 1777 N N . ARG A 1 259 ? -39.942 60.161 292.791 1.00 41.46 259 ARG A N 1
ATOM 1778 C CA . ARG A 1 259 ? -40.459 60.163 291.422 1.00 46.83 259 ARG A CA 1
ATOM 1779 C C . ARG A 1 259 ? -40.143 61.449 290.676 1.00 46.07 259 ARG A C 1
ATOM 1780 O O . ARG A 1 259 ? -40.005 61.451 289.451 1.00 46.68 259 ARG A O 1
ATOM 1788 N N . GLY A 1 260 ? -40.051 62.547 291.418 1.00 45.23 260 GLY A N 1
ATOM 1789 C CA . GLY A 1 260 ? -39.753 63.827 290.805 1.00 39.93 260 GLY A CA 1
ATOM 1790 C C . GLY A 1 260 ? -38.598 64.532 291.490 1.00 39.84 260 GLY A C 1
ATOM 1791 O O . GLY A 1 260 ? -38.376 64.377 292.699 1.00 35.95 260 GLY A O 1
ATOM 1792 N N . ILE A 1 261 ? -37.853 65.303 290.710 1.00 39.17 261 ILE A N 1
ATOM 1793 C CA . ILE A 1 261 ? -36.726 66.056 291.231 1.00 39.19 261 ILE A CA 1
ATOM 1794 C C . ILE A 1 261 ? -36.676 67.388 290.496 1.00 39.36 261 ILE A C 1
ATOM 1795 O O . ILE A 1 261 ? -36.407 67.432 289.296 1.00 40.39 261 ILE A O 1
ATOM 1800 N N . LEU A 1 262 ? -36.962 68.469 291.213 1.00 37.10 262 LEU A N 1
ATOM 1801 C CA . LEU A 1 262 ? -36.916 69.806 290.627 1.00 34.85 262 LEU A CA 1
ATOM 1802 C C . LEU A 1 262 ? -35.701 70.496 291.239 1.00 31.51 262 LEU A C 1
ATOM 1803 O O . LEU A 1 262 ? -35.570 70.568 292.465 1.00 30.25 262 LEU A O 1
ATOM 1808 N N . VAL A 1 263 ? -34.803 70.987 290.394 1.00 28.20 263 VAL A N 1
ATOM 1809 C CA . VAL A 1 263 ? -33.603 71.648 290.887 1.00 29.12 263 VAL A CA 1
ATOM 1810 C C . VAL A 1 263 ? -33.570 73.092 290.438 1.00 30.64 263 VAL A C 1
ATOM 1811 O O . VAL A 1 263 ? -33.794 73.387 289.265 1.00 33.51 263 VAL A O 1
ATOM 1815 N N . ASN A 1 264 ? -33.298 73.993 291.375 1.00 28.52 264 ASN A N 1
ATOM 1816 C CA . ASN A 1 264 ? -33.205 75.408 291.046 1.00 26.82 264 ASN A CA 1
ATOM 1817 C C . ASN A 1 264 ? -31.761 75.878 291.210 1.00 28.30 264 ASN A C 1
ATOM 1818 O O . ASN A 1 264 ? -31.203 75.804 292.306 1.00 30.55 264 ASN A O 1
ATOM 1823 N N . ILE A 1 265 ? -31.145 76.330 290.122 1.00 24.83 265 ILE A N 1
ATOM 1824 C CA . ILE A 1 265 ? -29.786 76.845 290.211 1.00 29.46 265 ILE A CA 1
ATOM 1825 C C . ILE A 1 265 ? -29.899 78.358 290.107 1.00 30.42 265 ILE A C 1
ATOM 1826 O O . ILE A 1 265 ? -30.378 78.879 289.100 1.00 30.29 265 ILE A O 1
ATOM 1831 N N . THR A 1 266 ? -29.488 79.066 291.149 1.00 28.02 266 THR A N 1
ATOM 1832 C CA . THR A 1 266 ? -29.543 80.520 291.097 1.00 29.39 266 THR A CA 1
ATOM 1833 C C . THR A 1 266 ? -28.123 81.063 291.186 1.00 27.14 266 THR A C 1
ATOM 1834 O O . THR A 1 266 ? -27.377 80.714 292.088 1.00 28.57 266 THR A O 1
ATOM 1838 N N . ALA A 1 267 ? -27.750 81.906 290.232 1.00 29.25 267 ALA A N 1
ATOM 1839 C CA . ALA A 1 267 ? -26.407 82.474 290.205 1.00 31.13 267 ALA A CA 1
ATOM 1840 C C . ALA A 1 267 ? -26.399 83.761 289.403 1.00 30.26 267 ALA A C 1
ATOM 1841 O O . ALA A 1 267 ? -27.389 84.108 288.760 1.00 28.34 267 ALA A O 1
ATOM 1843 N N . GLY A 1 268 ? -25.272 84.467 289.453 1.00 33.02 268 GLY A N 1
ATOM 1844 C CA . GLY A 1 268 ? -25.130 85.696 288.696 1.00 30.08 268 GLY A CA 1
ATOM 1845 C C . GLY A 1 268 ? -24.600 85.361 287.311 1.00 32.62 268 GLY A C 1
ATOM 1846 O O . GLY A 1 268 ? -24.391 84.189 287.001 1.00 31.99 268 GLY A O 1
ATOM 1847 N N . PRO A 1 269 ? -24.370 86.363 286.450 1.00 34.67 269 PRO A N 1
ATOM 1848 C CA . PRO A 1 269 ? -23.863 86.169 285.085 1.00 34.21 269 PRO A CA 1
ATOM 1849 C C . PRO A 1 269 ? -22.507 85.466 285.001 1.00 35.82 269 PRO A C 1
ATOM 1850 O O . PRO A 1 269 ? -22.020 85.192 283.907 1.00 38.85 269 PRO A O 1
ATOM 1854 N N . ASP A 1 270 ? -21.880 85.196 286.141 1.00 35.83 270 ASP A N 1
ATOM 1855 C CA . ASP A 1 270 ? -20.591 84.516 286.111 1.00 37.67 270 ASP A CA 1
ATOM 1856 C C . ASP A 1 270 ? -20.774 83.002 286.112 1.00 35.45 270 ASP A C 1
ATOM 1857 O O . ASP A 1 270 ? -19.801 82.255 286.191 1.00 34.10 270 ASP A O 1
ATOM 1862 N N . LEU A 1 271 ? -22.022 82.550 286.031 1.00 34.03 271 LEU A N 1
ATOM 1863 C CA . LEU A 1 271 ? -22.293 81.115 285.976 1.00 33.82 271 LEU A CA 1
ATOM 1864 C C . LEU A 1 271 ? -21.686 80.594 284.675 1.00 36.71 271 LEU A C 1
ATOM 1865 O O . LEU A 1 271 ? -21.991 81.107 283.591 1.00 35.51 271 LEU A O 1
ATOM 1870 N N . SER A 1 272 ? -20.823 79.589 284.772 1.00 34.51 272 SER A N 1
ATOM 1871 C CA . SER A 1 272 ? -20.210 79.028 283.572 1.00 36.41 272 SER A CA 1
ATOM 1872 C C . SER A 1 272 ? -20.974 77.780 283.139 1.00 34.19 272 SER A C 1
ATOM 1873 O O . SER A 1 272 ? -21.672 77.158 283.944 1.00 30.30 272 SER A O 1
ATOM 1876 N N . LEU A 1 273 ? -20.835 77.425 281.865 1.00 34.56 273 LEU A N 1
ATOM 1877 C CA . LEU A 1 273 ? -21.502 76.259 281.296 1.00 34.68 273 LEU A CA 1
ATOM 1878 C C . LEU A 1 273 ? -21.073 75.005 282.050 1.00 34.07 273 LEU A C 1
ATOM 1879 O O . LEU A 1 273 ? -21.888 74.127 282.327 1.00 35.04 273 LEU A O 1
ATOM 1884 N N . GLY A 1 274 ? -19.788 74.935 282.386 1.00 37.06 274 GLY A N 1
ATOM 1885 C CA . GLY A 1 274 ? -19.272 73.789 283.112 1.00 35.98 274 GLY A CA 1
ATOM 1886 C C . GLY A 1 274 ? -19.919 73.641 284.478 1.00 36.04 274 GLY A C 1
ATOM 1887 O O . GLY A 1 274 ? -20.205 72.529 284.912 1.00 35.51 274 GLY A O 1
ATOM 1888 N N . GLU A 1 275 ? -20.152 74.752 285.170 1.00 36.56 275 GLU A N 1
ATOM 1889 C CA . GLU A 1 275 ? -20.779 74.677 286.490 1.00 37.62 275 GLU A CA 1
ATOM 1890 C C . GLU A 1 275 ? -22.187 74.116 286.352 1.00 37.63 275 GLU A C 1
ATOM 1891 O O . GLU A 1 275 ? -22.638 73.324 287.181 1.00 37.86 275 GLU A O 1
ATOM 1897 N N . TYR A 1 276 ? -22.874 74.523 285.292 1.00 36.79 276 TYR A N 1
ATOM 1898 C CA . TYR A 1 276 ? -24.230 74.054 285.047 1.00 37.39 276 TYR A CA 1
ATOM 1899 C C . TYR A 1 276 ? -24.234 72.547 284.830 1.00 38.68 276 TYR A C 1
ATOM 1900 O O . TYR A 1 276 ? -25.065 71.834 285.393 1.00 36.16 276 TYR A O 1
ATOM 1909 N N . SER A 1 277 ? -23.301 72.059 284.017 1.00 38.47 277 SER A N 1
ATOM 1910 C CA . SER A 1 277 ? -23.237 70.628 283.755 1.00 40.04 277 SER A CA 1
ATOM 1911 C C . SER A 1 277 ? -22.797 69.865 285.003 1.00 36.58 277 SER A C 1
ATOM 1912 O O . SER A 1 277 ? -23.187 68.720 285.190 1.00 40.68 277 SER A O 1
ATOM 1915 N N . ASP A 1 278 ? -21.993 70.493 285.859 1.00 36.22 278 ASP A N 1
ATOM 1916 C CA . ASP A 1 278 ? -21.551 69.841 287.092 1.00 38.45 278 ASP A CA 1
ATOM 1917 C C . ASP A 1 278 ? -22.726 69.535 288.019 1.00 37.04 278 ASP A C 1
ATOM 1918 O O . ASP A 1 278 ? -22.802 68.451 288.595 1.00 38.08 278 ASP A O 1
ATOM 1923 N N . VAL A 1 279 ? -23.635 70.495 288.169 1.00 35.41 279 VAL A N 1
ATOM 1924 C CA . VAL A 1 279 ? -24.796 70.299 289.027 1.00 35.16 279 VAL A CA 1
ATOM 1925 C C . VAL A 1 279 ? -25.672 69.208 288.427 1.00 36.56 279 VAL A C 1
ATOM 1926 O O . VAL A 1 279 ? -26.141 68.321 289.136 1.00 37.94 279 VAL A O 1
ATOM 1930 N N . GLY A 1 280 ? -25.877 69.270 287.116 1.00 37.97 280 GLY A N 1
ATOM 1931 C CA . GLY A 1 280 ? -26.693 68.265 286.457 1.00 38.55 280 GLY A CA 1
ATOM 1932 C C . GLY A 1 280 ? -26.135 66.868 286.647 1.00 39.14 280 GLY A C 1
ATOM 1933 O O . GLY A 1 280 ? -26.871 65.930 286.948 1.00 39.21 280 GLY A O 1
ATOM 1934 N N . ASN A 1 281 ? -24.826 66.723 286.479 1.00 38.48 281 ASN A N 1
ATOM 1935 C CA . ASN A 1 281 ? -24.195 65.422 286.642 1.00 42.90 281 ASN A CA 1
ATOM 1936 C C . ASN A 1 281 ? -24.366 64.882 288.063 1.00 40.92 281 ASN A C 1
ATOM 1937 O O . ASN A 1 281 ? -24.704 63.714 288.256 1.00 41.49 281 ASN A O 1
ATOM 1942 N N . ILE A 1 282 ? -24.152 65.736 289.057 1.00 40.35 282 ILE A N 1
ATOM 1943 C CA . ILE A 1 282 ? -24.288 65.324 290.447 1.00 39.22 282 ILE A CA 1
ATOM 1944 C C . ILE A 1 282 ? -25.707 64.862 290.755 1.00 39.66 282 ILE A C 1
ATOM 1945 O O . ILE A 1 282 ? -25.908 63.894 291.485 1.00 40.08 282 ILE A O 1
ATOM 1950 N N . ILE A 1 283 ? -26.691 65.559 290.198 1.00 40.26 283 ILE A N 1
ATOM 1951 C CA . ILE A 1 283 ? -28.090 65.209 290.426 1.00 42.83 283 ILE A CA 1
ATOM 1952 C C . ILE A 1 283 ? -28.429 63.865 289.788 1.00 45.67 283 ILE A C 1
ATOM 1953 O O . ILE A 1 283 ? -29.071 63.026 290.415 1.00 44.25 283 ILE A O 1
ATOM 1958 N N . GLU A 1 284 ? -27.996 63.669 288.544 1.00 48.72 284 GLU A N 1
ATOM 1959 C CA . GLU A 1 284 ? -28.261 62.426 287.822 1.00 53.74 284 GLU A CA 1
ATOM 1960 C C . GLU A 1 284 ? -27.693 61.216 288.556 1.00 53.20 284 GLU A C 1
ATOM 1961 O O . GLU A 1 284 ? -28.212 60.108 288.440 1.00 54.16 284 GLU A O 1
ATOM 1967 N N . GLN A 1 285 ? -26.624 61.432 289.312 1.00 53.83 285 GLN A N 1
ATOM 1968 C CA . GLN A 1 285 ? -25.999 60.352 290.058 1.00 55.83 285 GLN A CA 1
ATOM 1969 C C . GLN A 1 285 ? -26.833 59.925 291.267 1.00 56.96 285 GLN A C 1
ATOM 1970 O O . GLN A 1 285 ? -26.712 58.796 291.742 1.00 58.35 285 GLN A O 1
ATOM 1976 N N . PHE A 1 286 ? -27.678 60.822 291.765 1.00 55.00 286 PHE A N 1
ATOM 1977 C CA . PHE A 1 286 ? -28.514 60.501 292.916 1.00 54.23 286 PHE A CA 1
ATOM 1978 C C . PHE A 1 286 ? -29.955 60.198 292.526 1.00 52.00 286 PHE A C 1
ATOM 1979 O O . PHE A 1 286 ? -30.663 59.505 293.248 1.00 53.32 286 PHE A O 1
ATOM 1987 N N . ALA A 1 287 ? -30.391 60.708 291.382 1.00 49.90 287 ALA A N 1
ATOM 1988 C CA . ALA A 1 287 ? -31.761 60.480 290.955 1.00 52.27 287 ALA A CA 1
ATOM 1989 C C . ALA A 1 287 ? -31.935 59.090 290.359 1.00 53.83 287 ALA A C 1
ATOM 1990 O O . ALA A 1 287 ? -31.004 58.528 289.784 1.00 55.50 287 ALA A O 1
ATOM 1992 N N . SER A 1 288 ? -33.130 58.530 290.512 1.00 52.80 288 SER A N 1
ATOM 1993 C CA . SER A 1 288 ? -33.405 57.215 289.958 1.00 53.35 288 SER A CA 1
ATOM 1994 C C . SER A 1 288 ? -33.649 57.404 288.466 1.00 54.55 288 SER A C 1
ATOM 1995 O O . SER A 1 288 ? -34.088 58.474 288.032 1.00 53.55 288 SER A O 1
ATOM 1998 N N . GLU A 1 289 ? -33.368 56.371 287.679 1.00 55.54 289 GLU A N 1
ATOM 1999 C CA . GLU A 1 289 ? -33.560 56.461 286.243 1.00 56.24 289 GLU A CA 1
ATOM 2000 C C . GLU A 1 289 ? -35.037 56.558 285.878 1.00 54.55 289 GLU A C 1
ATOM 2001 O O . GLU A 1 289 ? -35.379 56.980 284.777 1.00 56.14 289 GLU A O 1
ATOM 2007 N N . HIS A 1 290 ? -35.912 56.176 286.804 1.00 54.78 290 HIS A N 1
ATOM 2008 C CA . HIS A 1 290 ? -37.351 56.243 286.558 1.00 56.15 290 HIS A CA 1
ATOM 2009 C C . HIS A 1 290 ? -37.958 57.546 287.061 1.00 57.30 290 HIS A C 1
ATOM 2010 O O . HIS A 1 290 ? -39.182 57.685 287.126 1.00 56.74 290 HIS A O 1
ATOM 2017 N N . ALA A 1 291 ? -37.106 58.504 287.408 1.00 54.56 291 ALA A N 1
ATOM 2018 C CA . ALA A 1 291 ? -37.588 59.771 287.930 1.00 51.44 291 ALA A CA 1
ATOM 2019 C C . ALA A 1 291 ? -37.613 60.903 286.917 1.00 49.58 291 ALA A C 1
ATOM 2020 O O . ALA A 1 291 ? -36.807 60.947 285.988 1.00 50.93 291 ALA A O 1
ATOM 2022 N N . THR A 1 292 ? -38.562 61.814 287.096 1.00 46.30 292 THR A N 1
ATOM 2023 C CA . THR A 1 292 ? -38.660 62.972 286.230 1.00 46.47 292 THR A CA 1
ATOM 2024 C C . THR A 1 292 ? -37.735 64.004 286.874 1.00 45.70 292 THR A C 1
ATOM 2025 O O . THR A 1 292 ? -37.944 64.408 288.018 1.00 45.47 292 THR A O 1
ATOM 2029 N N . VAL A 1 293 ? -36.705 64.406 286.141 1.00 44.75 293 VAL A N 1
ATOM 2030 C CA . VAL A 1 293 ? -35.725 65.359 286.638 1.00 41.48 293 VAL A CA 1
ATOM 2031 C C . VAL A 1 293 ? -35.746 66.627 285.799 1.00 40.94 293 VAL A C 1
ATOM 2032 O O . VAL A 1 293 ? -35.627 66.572 284.583 1.00 43.45 293 VAL A O 1
ATOM 2036 N N . LYS A 1 294 ? -35.908 67.767 286.459 1.00 38.06 294 LYS A N 1
ATOM 2037 C CA . LYS A 1 294 ? -35.945 69.061 285.785 1.00 34.54 294 LYS A CA 1
ATOM 2038 C C . LYS A 1 294 ? -34.997 70.010 286.517 1.00 36.16 294 LYS A C 1
ATOM 2039 O O . LYS A 1 294 ? -35.137 70.238 287.720 1.00 33.90 294 LYS A O 1
ATOM 2045 N N . VAL A 1 295 ? -34.026 70.550 285.793 1.00 34.78 295 VAL A N 1
ATOM 2046 C CA . VAL A 1 295 ? -33.060 71.464 286.382 1.00 37.65 295 VAL A CA 1
ATOM 2047 C C . VAL A 1 295 ? -33.226 72.838 285.751 1.00 39.84 295 VAL A C 1
ATOM 2048 O O . VAL A 1 295 ? -32.761 73.082 284.636 1.00 41.05 295 VAL A O 1
ATOM 2052 N N . GLY A 1 296 ? -33.906 73.725 286.469 1.00 40.71 296 GLY A N 1
ATOM 2053 C CA . GLY A 1 296 ? -34.130 75.067 285.970 1.00 39.35 296 GLY A CA 1
ATOM 2054 C C . GLY A 1 296 ? -33.052 75.997 286.475 1.00 38.77 296 GLY A C 1
ATOM 2055 O O . GLY A 1 296 ? -32.543 75.812 287.577 1.00 41.75 296 GLY A O 1
ATOM 2056 N N . THR A 1 297 ? -32.711 77.000 285.673 1.00 35.12 297 THR A N 1
ATOM 2057 C CA . THR A 1 297 ? -31.682 77.959 286.037 1.00 33.00 297 THR A CA 1
ATOM 2058 C C . THR A 1 297 ? -32.234 79.373 286.095 1.00 30.94 297 THR A C 1
ATOM 2059 O O . THR A 1 297 ? -33.011 79.784 285.240 1.00 33.92 297 THR A O 1
ATOM 2063 N N . VAL A 1 298 ? -31.828 80.111 287.120 1.00 30.02 298 VAL A N 1
ATOM 2064 C CA . VAL A 1 298 ? -32.261 81.489 287.297 1.00 30.88 298 VAL A CA 1
ATOM 2065 C C . VAL A 1 298 ? -31.023 82.362 287.423 1.00 31.99 298 VAL A C 1
ATOM 2066 O O . VAL A 1 298 ? -30.184 82.123 288.284 1.00 31.64 298 VAL A O 1
ATOM 2070 N N . ILE A 1 299 ? -30.902 83.363 286.557 1.00 30.61 299 ILE A N 1
ATOM 2071 C CA . ILE A 1 299 ? -29.756 84.254 286.609 1.00 33.54 299 ILE A CA 1
ATOM 2072 C C . ILE A 1 299 ? -30.120 85.572 287.280 1.00 37.09 299 ILE A C 1
ATOM 2073 O O . ILE A 1 299 ? -30.981 86.312 286.798 1.00 38.85 299 ILE A O 1
ATOM 2078 N N . ASP A 1 300 ? -29.481 85.857 288.407 1.00 37.61 300 ASP A N 1
ATOM 2079 C CA . ASP A 1 300 ? -29.724 87.112 289.102 1.00 41.85 300 ASP A CA 1
ATOM 2080 C C . ASP A 1 300 ? -28.656 88.053 288.554 1.00 41.90 300 ASP A C 1
ATOM 2081 O O . ASP A 1 300 ? -27.488 87.962 288.921 1.00 41.69 300 ASP A O 1
ATOM 2086 N N . ALA A 1 301 ? -29.069 88.935 287.648 1.00 44.55 301 ALA A N 1
ATOM 2087 C CA . ALA A 1 301 ? -28.167 89.876 286.992 1.00 50.65 301 ALA A CA 1
ATOM 2088 C C . ALA A 1 301 ? -27.186 90.614 287.897 1.00 51.15 301 ALA A C 1
ATOM 2089 O O . ALA A 1 301 ? -26.112 91.002 287.450 1.00 51.98 301 ALA A O 1
ATOM 2091 N N . ASP A 1 302 ? -27.545 90.804 289.162 1.00 53.94 302 ASP A N 1
ATOM 2092 C CA . ASP A 1 302 ? -26.669 91.513 290.088 1.00 53.85 302 ASP A CA 1
ATOM 2093 C C . ASP A 1 302 ? -25.935 90.606 291.071 1.00 53.64 302 ASP A C 1
ATOM 2094 O O . ASP A 1 302 ? -25.255 91.084 291.983 1.00 55.39 302 ASP A O 1
ATOM 2099 N N . MET A 1 303 ? -26.062 89.300 290.886 1.00 49.70 303 MET A N 1
ATOM 2100 C CA . MET A 1 303 ? -25.406 88.351 291.774 1.00 44.76 303 MET A CA 1
ATOM 2101 C C . MET A 1 303 ? -24.006 87.999 291.265 1.00 43.20 303 MET A C 1
ATOM 2102 O O . MET A 1 303 ? -23.776 87.932 290.056 1.00 41.35 303 MET A O 1
ATOM 2107 N N . ARG A 1 304 ? -23.074 87.781 292.191 1.00 43.04 304 ARG A N 1
ATOM 2108 C CA . ARG A 1 304 ? -21.700 87.434 291.828 1.00 44.91 304 ARG A CA 1
ATOM 2109 C C . ARG A 1 304 ? -21.074 86.491 292.842 1.00 43.09 304 ARG A C 1
ATOM 2110 O O . ARG A 1 304 ? -21.405 86.530 294.023 1.00 43.55 304 ARG A O 1
ATOM 2118 N N . ASP A 1 305 ? -20.163 85.650 292.362 1.00 44.77 305 ASP A N 1
ATOM 2119 C CA . ASP A 1 305 ? -19.427 84.702 293.198 1.00 46.02 305 ASP A CA 1
ATOM 2120 C C . ASP A 1 305 ? -20.209 83.584 293.873 1.00 44.25 305 ASP A C 1
ATOM 2121 O O . ASP A 1 305 ? -19.718 82.461 293.991 1.00 43.70 305 ASP A O 1
ATOM 2126 N N . GLU A 1 306 ? -21.417 83.874 294.326 1.00 42.30 306 GLU A N 1
ATOM 2127 C CA . GLU A 1 306 ? -22.206 82.843 294.980 1.00 42.10 306 GLU A CA 1
ATOM 2128 C C . GLU A 1 306 ? -23.037 82.047 293.981 1.00 37.98 306 GLU A C 1
ATOM 2129 O O . GLU A 1 306 ? -23.378 82.528 292.900 1.00 40.48 306 GLU A O 1
ATOM 2135 N N . LEU A 1 307 ? -23.333 80.808 294.343 1.00 34.76 307 LEU A N 1
ATOM 2136 C CA . LEU A 1 307 ? -24.144 79.941 293.510 1.00 32.55 307 LEU A CA 1
ATOM 2137 C C . LEU A 1 307 ? -25.053 79.166 294.462 1.00 34.11 307 LEU A C 1
ATOM 2138 O O . LEU A 1 307 ? -24.591 78.548 295.421 1.00 32.38 307 LEU A O 1
ATOM 2143 N N . HIS A 1 308 ? -26.352 79.231 294.209 1.00 32.05 308 HIS A N 1
ATOM 2144 C CA . HIS A 1 308 ? -27.323 78.559 295.050 1.00 30.95 308 HIS A CA 1
ATOM 2145 C C . HIS A 1 308 ? -27.940 77.381 294.334 1.00 32.62 308 HIS A C 1
ATOM 2146 O O . HIS A 1 308 ? -28.172 77.425 293.126 1.00 32.47 308 HIS A O 1
ATOM 2153 N N . VAL A 1 309 ? -28.199 76.324 295.091 1.00 28.76 309 VAL A N 1
ATOM 2154 C CA . VAL A 1 309 ? -28.839 75.147 294.536 1.00 28.99 309 VAL A CA 1
ATOM 2155 C C . VAL A 1 309 ? -30.002 74.740 295.428 1.00 27.40 309 VAL A C 1
ATOM 2156 O O . VAL A 1 309 ? -29.831 74.516 296.625 1.00 30.26 309 VAL A O 1
ATOM 2160 N N . THR A 1 310 ? -31.193 74.671 294.852 1.00 25.33 310 THR A N 1
ATOM 2161 C CA . THR A 1 310 ? -32.347 74.235 295.618 1.00 27.27 310 THR A CA 1
ATOM 2162 C C . THR A 1 310 ? -32.875 72.944 295.002 1.00 28.17 310 THR A C 1
ATOM 2163 O O . THR A 1 310 ? -33.125 72.866 293.800 1.00 27.46 310 THR A O 1
ATOM 2167 N N . VAL A 1 311 ? -33.030 71.924 295.833 1.00 30.91 311 VAL A N 1
ATOM 2168 C CA . VAL A 1 311 ? -33.533 70.654 295.354 1.00 31.61 311 VAL A CA 1
ATOM 2169 C C . VAL A 1 311 ? -34.842 70.287 296.039 1.00 32.08 311 VAL A C 1
ATOM 2170 O O . VAL A 1 311 ? -34.954 70.285 297.267 1.00 31.54 311 VAL A O 1
ATOM 2174 N N . VAL A 1 312 ? -35.846 70.008 295.224 1.00 31.61 312 VAL A N 1
ATOM 2175 C CA . VAL A 1 312 ? -37.143 69.605 295.728 1.00 35.38 312 VAL A CA 1
ATOM 2176 C C . VAL A 1 312 ? -37.392 68.188 295.205 1.00 34.50 312 VAL A C 1
ATOM 2177 O O . VAL A 1 312 ? -37.430 67.964 293.998 1.00 34.46 312 VAL A O 1
ATOM 2181 N N . ALA A 1 313 ? -37.517 67.233 296.123 1.00 35.89 313 ALA A N 1
ATOM 2182 C CA . ALA A 1 313 ? -37.771 65.841 295.761 1.00 34.95 313 ALA A CA 1
ATOM 2183 C C . ALA A 1 313 ? -39.252 65.570 295.989 1.00 36.98 313 ALA A C 1
ATOM 2184 O O . ALA A 1 313 ? -39.728 65.644 297.111 1.00 38.52 313 ALA A O 1
ATOM 2186 N N . THR A 1 314 ? -39.975 65.261 294.918 1.00 43.36 314 THR A N 1
ATOM 2187 C CA . THR A 1 314 ? -41.404 64.992 295.009 1.00 44.50 314 THR A CA 1
ATOM 2188 C C . THR A 1 314 ? -41.705 63.505 294.814 1.00 46.40 314 THR A C 1
ATOM 2189 O O . THR A 1 314 ? -40.856 62.752 294.328 1.00 41.59 314 THR A O 1
ATOM 2193 N N . GLY A 1 315 ? -42.921 63.102 295.184 1.00 45.21 315 GLY A N 1
ATOM 2194 C CA . GLY A 1 315 ? -43.336 61.714 295.059 1.00 43.99 315 GLY A CA 1
ATOM 2195 C C . GLY A 1 315 ? -42.403 60.768 295.784 1.00 45.88 315 GLY A C 1
ATOM 2196 O O . GLY A 1 315 ? -41.917 59.790 295.212 1.00 50.39 315 GLY A O 1
ATOM 2197 N N . LEU A 1 316 ? -42.153 61.057 297.054 1.00 46.90 316 LEU A N 1
ATOM 2198 C CA . LEU A 1 316 ? -41.256 60.242 297.862 1.00 50.44 316 LEU A CA 1
ATOM 2199 C C . LEU A 1 316 ? -41.860 58.890 298.212 1.00 53.13 316 LEU A C 1
ATOM 2200 O O . LEU A 1 316 ? -43.071 58.760 298.337 1.00 52.69 316 LEU A O 1
ATOM 2205 N N . GLY A 1 317 ? -41.004 57.889 298.382 1.00 58.01 317 GLY A N 1
ATOM 2206 C CA . GLY A 1 317 ? -41.478 56.562 298.722 1.00 60.84 317 GLY A CA 1
ATOM 2207 C C . GLY A 1 317 ? -41.161 55.568 297.624 1.00 61.29 317 GLY A C 1
ATOM 2208 O O . GLY A 1 317 ? -41.231 55.901 296.441 1.00 65.75 317 GLY A O 1
ATOM 2209 N N . THR B 1 11 ? -10.206 79.206 236.550 1.00 62.76 11 THR B N 1
ATOM 2210 C CA . THR B 1 11 ? -8.763 79.182 236.924 1.00 59.72 11 THR B CA 1
ATOM 2211 C C . THR B 1 11 ? -7.969 78.156 236.113 1.00 56.68 11 THR B C 1
ATOM 2212 O O . THR B 1 11 ? -6.859 78.442 235.666 1.00 57.22 11 THR B O 1
ATOM 2216 N N . ALA B 1 12 ? -8.534 76.965 235.926 1.00 49.07 12 ALA B N 1
ATOM 2217 C CA . ALA B 1 12 ? -7.860 75.914 235.165 1.00 44.63 12 ALA B CA 1
ATOM 2218 C C . ALA B 1 12 ? -7.508 76.410 233.764 1.00 40.27 12 ALA B C 1
ATOM 2219 O O . ALA B 1 12 ? -8.355 76.955 233.061 1.00 38.61 12 ALA B O 1
ATOM 2221 N N . VAL B 1 13 ? -6.254 76.227 233.368 1.00 38.78 13 VAL B N 1
ATOM 2222 C CA . VAL B 1 13 ? -5.805 76.658 232.048 1.00 36.46 13 VAL B CA 1
ATOM 2223 C C . VAL B 1 13 ? -6.086 75.557 231.030 1.00 35.02 13 VAL B C 1
ATOM 2224 O O . VAL B 1 13 ? -5.562 74.444 231.134 1.00 35.18 13 VAL B O 1
ATOM 2228 N N . ILE B 1 14 ? -6.938 75.863 230.059 1.00 32.63 14 ILE B N 1
ATOM 2229 C CA . ILE B 1 14 ? -7.283 74.895 229.034 1.00 32.03 14 ILE B CA 1
ATOM 2230 C C . ILE B 1 14 ? -6.849 75.393 227.672 1.00 31.92 14 ILE B C 1
ATOM 2231 O O . ILE B 1 14 ? -7.194 76.498 227.260 1.00 37.66 14 ILE B O 1
ATOM 2236 N N . LYS B 1 15 ? -6.076 74.567 226.979 1.00 28.61 15 LYS B N 1
ATOM 2237 C CA . LYS B 1 15 ? -5.584 74.912 225.663 1.00 29.06 15 LYS B CA 1
ATOM 2238 C C . LYS B 1 15 ? -6.059 73.904 224.631 1.00 30.47 15 LYS B C 1
ATOM 2239 O O . LYS B 1 15 ? -6.102 72.700 224.896 1.00 33.18 15 LYS B O 1
ATOM 2245 N N . VAL B 1 16 ? -6.427 74.409 223.459 1.00 26.39 16 VAL B N 1
ATOM 2246 C CA . VAL B 1 16 ? -6.893 73.570 222.370 1.00 26.47 16 VAL B CA 1
ATOM 2247 C C . VAL B 1 16 ? -5.926 73.717 221.203 1.00 26.73 16 VAL B C 1
ATOM 2248 O O . VAL B 1 16 ? -5.655 74.830 220.733 1.00 28.75 16 VAL B O 1
ATOM 2252 N N . ILE B 1 17 ? -5.392 72.601 220.733 1.00 25.70 17 ILE B N 1
ATOM 2253 C CA . ILE B 1 17 ? -4.466 72.668 219.613 1.00 25.60 17 ILE B CA 1
ATOM 2254 C C . ILE B 1 17 ? -4.950 71.890 218.399 1.00 24.81 17 ILE B C 1
ATOM 2255 O O . ILE B 1 17 ? -5.127 70.676 218.451 1.00 27.57 17 ILE B O 1
ATOM 2260 N N . GLY B 1 18 ? -5.188 72.616 217.316 1.00 23.79 18 GLY B N 1
ATOM 2261 C CA . GLY B 1 18 ? -5.633 72.004 216.082 1.00 28.71 18 GLY B CA 1
ATOM 2262 C C . GLY B 1 18 ? -4.377 71.702 215.299 1.00 30.70 18 GLY B C 1
ATOM 2263 O O . GLY B 1 18 ? -3.538 72.579 215.110 1.00 28.75 18 GLY B O 1
ATOM 2264 N N . VAL B 1 19 ? -4.235 70.459 214.857 1.00 28.50 19 VAL B N 1
ATOM 2265 C CA . VAL B 1 19 ? -3.038 70.060 214.132 1.00 29.13 19 VAL B CA 1
ATOM 2266 C C . VAL B 1 19 ? -3.356 69.757 212.678 1.00 28.94 19 VAL B C 1
ATOM 2267 O O . VAL B 1 19 ? -4.242 68.955 212.380 1.00 28.71 19 VAL B O 1
ATOM 2271 N N . GLY B 1 20 ? -2.631 70.414 211.777 1.00 25.88 20 GLY B N 1
ATOM 2272 C CA . GLY B 1 20 ? -2.850 70.202 210.361 1.00 28.20 20 GLY B CA 1
ATOM 2273 C C . GLY B 1 20 ? -3.986 71.039 209.806 1.00 28.91 20 GLY B C 1
ATOM 2274 O O . GLY B 1 20 ? -4.604 71.830 210.528 1.00 30.59 20 GLY B O 1
ATOM 2275 N N . GLY B 1 21 ? -4.264 70.851 208.522 1.00 26.40 21 GLY B N 1
ATOM 2276 C CA . GLY B 1 21 ? -5.316 71.596 207.850 1.00 26.78 21 GLY B CA 1
ATOM 2277 C C . GLY B 1 21 ? -6.686 71.456 208.482 1.00 28.28 21 GLY B C 1
ATOM 2278 O O . GLY B 1 21 ? -7.287 72.447 208.874 1.00 28.02 21 GLY B O 1
ATOM 2279 N N . GLY B 1 22 ? -7.180 70.224 208.568 1.00 27.45 22 GLY B N 1
ATOM 2280 C CA . GLY B 1 22 ? -8.483 69.969 209.151 1.00 25.96 22 GLY B CA 1
ATOM 2281 C C . GLY B 1 22 ? -8.559 70.397 210.600 1.00 29.20 22 GLY B C 1
ATOM 2282 O O . GLY B 1 22 ? -9.576 70.947 211.031 1.00 28.73 22 GLY B O 1
ATOM 2283 N N . GLY B 1 23 ? -7.488 70.139 211.352 1.00 28.92 23 GLY B N 1
ATOM 2284 C CA . GLY B 1 23 ? -7.449 70.525 212.752 1.00 28.76 23 GLY B CA 1
ATOM 2285 C C . GLY B 1 23 ? -7.514 72.039 212.878 1.00 30.67 23 GLY B C 1
ATOM 2286 O O . GLY B 1 23 ? -8.131 72.565 213.804 1.00 27.35 23 GLY B O 1
ATOM 2287 N N . GLY B 1 24 ? -6.860 72.731 211.944 1.00 26.49 24 GLY B N 1
ATOM 2288 C CA . GLY B 1 24 ? -6.858 74.179 211.936 1.00 25.06 24 GLY B CA 1
ATOM 2289 C C . GLY B 1 24 ? -8.265 74.708 211.705 1.00 30.53 24 GLY B C 1
ATOM 2290 O O . GLY B 1 24 ? -8.702 75.652 212.365 1.00 29.08 24 GLY B O 1
ATOM 2291 N N . ASN B 1 25 ? -8.982 74.101 210.766 1.00 28.35 25 ASN B N 1
ATOM 2292 C CA . ASN B 1 25 ? -10.341 74.528 210.470 1.00 27.57 25 ASN B CA 1
ATOM 2293 C C . ASN B 1 25 ? -11.269 74.269 211.639 1.00 26.08 25 ASN B C 1
ATOM 2294 O O . ASN B 1 25 ? -12.155 75.079 211.929 1.00 25.77 25 ASN B O 1
ATOM 2299 N N . ALA B 1 26 ? -11.072 73.140 212.315 1.00 26.46 26 ALA B N 1
ATOM 2300 C CA . ALA B 1 26 ? -11.911 72.797 213.459 1.00 25.10 26 ALA B CA 1
ATOM 2301 C C . ALA B 1 26 ? -11.728 73.853 214.549 1.00 31.57 26 ALA B C 1
ATOM 2302 O O . ALA B 1 26 ? -12.697 74.363 215.114 1.00 29.02 26 ALA B O 1
ATOM 2304 N N . VAL B 1 27 ? -10.477 74.184 214.828 1.00 30.22 27 VAL B N 1
ATOM 2305 C CA . VAL B 1 27 ? -10.158 75.171 215.845 1.00 32.48 27 VAL B CA 1
ATOM 2306 C C . VAL B 1 27 ? -10.651 76.556 215.453 1.00 31.56 27 VAL B C 1
ATOM 2307 O O . VAL B 1 27 ? -11.152 77.299 216.291 1.00 35.25 27 VAL B O 1
ATOM 2311 N N . ASN B 1 28 ? -10.520 76.913 214.184 1.00 28.53 28 ASN B N 1
ATOM 2312 C CA . ASN B 1 28 ? -10.991 78.216 213.764 1.00 31.97 28 ASN B CA 1
ATOM 2313 C C . ASN B 1 28 ? -12.500 78.307 213.939 1.00 33.38 28 ASN B C 1
ATOM 2314 O O . ASN B 1 28 ? -13.035 79.376 214.252 1.00 27.94 28 ASN B O 1
ATOM 2319 N N . HIS B 1 29 ? -13.186 77.183 213.757 1.00 28.61 29 HIS B N 1
ATOM 2320 C CA . HIS B 1 29 ? -14.624 77.158 213.953 1.00 27.20 29 HIS B CA 1
ATOM 2321 C C . HIS B 1 29 ? -14.896 77.368 215.449 1.00 30.97 29 HIS B C 1
ATOM 2322 O O . HIS B 1 29 ? -15.754 78.172 215.832 1.00 30.27 29 HIS B O 1
ATOM 2329 N N . MET B 1 30 ? -14.149 76.665 216.296 1.00 29.56 30 MET B N 1
ATOM 2330 C CA . MET B 1 30 ? -14.322 76.790 217.740 1.00 32.09 30 MET B CA 1
ATOM 2331 C C . MET B 1 30 ? -14.181 78.232 218.197 1.00 34.47 30 MET B C 1
ATOM 2332 O O . MET B 1 30 ? -14.959 78.712 219.028 1.00 37.52 30 MET B O 1
ATOM 2337 N N . ALA B 1 31 ? -13.179 78.914 217.654 1.00 34.22 31 ALA B N 1
ATOM 2338 C CA . ALA B 1 31 ? -12.909 80.304 218.000 1.00 40.18 31 ALA B CA 1
ATOM 2339 C C . ALA B 1 31 ? -14.010 81.285 217.578 1.00 39.86 31 ALA B C 1
ATOM 2340 O O . ALA B 1 31 ? -14.190 82.321 218.213 1.00 42.31 31 ALA B O 1
ATOM 2342 N N . LYS B 1 32 ? -14.737 80.962 216.514 1.00 42.41 32 LYS B N 1
ATOM 2343 C CA . LYS B 1 32 ? -15.794 81.833 216.006 1.00 44.84 32 LYS B CA 1
ATOM 2344 C C . LYS B 1 32 ? -17.169 81.485 216.543 1.00 48.83 32 LYS B C 1
ATOM 2345 O O . LYS B 1 32 ? -18.152 82.154 216.229 1.00 48.14 32 LYS B O 1
ATOM 2351 N N . ASN B 1 33 ? -17.251 80.420 217.327 1.00 51.63 33 ASN B N 1
ATOM 2352 C CA . ASN B 1 33 ? -18.525 80.028 217.902 1.00 53.79 33 ASN B CA 1
ATOM 2353 C C . ASN B 1 33 ? -18.429 80.190 219.408 1.00 56.27 33 ASN B C 1
ATOM 2354 O O . ASN B 1 33 ? -17.819 81.151 219.896 1.00 55.90 33 ASN B O 1
ATOM 2359 N N . ASN B 1 34 ? -19.030 79.272 220.150 1.00 55.53 34 ASN B N 1
ATOM 2360 C CA . ASN B 1 34 ? -18.968 79.380 221.595 1.00 59.42 34 ASN B CA 1
ATOM 2361 C C . ASN B 1 34 ? -17.568 78.939 221.981 1.00 55.93 34 ASN B C 1
ATOM 2362 O O . ASN B 1 34 ? -16.586 79.471 221.470 1.00 58.64 34 ASN B O 1
ATOM 2367 N N . VAL B 1 35 ? -17.462 77.955 222.859 1.00 53.38 35 VAL B N 1
ATOM 2368 C CA . VAL B 1 35 ? -16.147 77.490 223.277 1.00 45.74 35 VAL B CA 1
ATOM 2369 C C . VAL B 1 35 ? -15.396 78.649 223.928 1.00 41.38 35 VAL B C 1
ATOM 2370 O O . VAL B 1 35 ? -14.482 79.230 223.346 1.00 41.59 35 VAL B O 1
ATOM 2374 N N . GLU B 1 36 ? -15.799 78.977 225.146 1.00 38.40 36 GLU B N 1
ATOM 2375 C CA . GLU B 1 36 ? -15.189 80.062 225.898 1.00 39.11 36 GLU B CA 1
ATOM 2376 C C . GLU B 1 36 ? -14.233 79.472 226.922 1.00 34.00 36 GLU B C 1
ATOM 2377 O O . GLU B 1 36 ? -14.243 78.274 227.164 1.00 34.59 36 GLU B O 1
ATOM 2383 N N . GLY B 1 37 ? -13.404 80.316 227.520 1.00 36.31 37 GLY B N 1
ATOM 2384 C CA . GLY B 1 37 ? -12.483 79.847 228.539 1.00 34.54 37 GLY B CA 1
ATOM 2385 C C . GLY B 1 37 ? -11.326 78.964 228.103 1.00 37.66 37 GLY B C 1
ATOM 2386 O O . GLY B 1 37 ? -10.704 78.317 228.946 1.00 37.74 37 GLY B O 1
ATOM 2387 N N . VAL B 1 38 ? -11.030 78.918 226.807 1.00 35.09 38 VAL B N 1
ATOM 2388 C CA . VAL B 1 38 ? -9.911 78.111 226.329 1.00 34.40 38 VAL B CA 1
ATOM 2389 C C . VAL B 1 38 ? -9.009 78.899 225.386 1.00 32.81 38 VAL B C 1
ATOM 2390 O O . VAL B 1 38 ? -9.454 79.821 224.701 1.00 32.95 38 VAL B O 1
ATOM 2394 N N . GLU B 1 39 ? -7.732 78.534 225.361 1.00 34.00 39 GLU B N 1
ATOM 2395 C CA . GLU B 1 39 ? -6.758 79.186 224.488 1.00 31.76 39 GLU B CA 1
ATOM 2396 C C . GLU B 1 39 ? -6.642 78.340 223.216 1.00 32.12 39 GLU B C 1
ATOM 2397 O O . GLU B 1 39 ? -6.457 77.123 223.290 1.00 32.65 39 GLU B O 1
ATOM 2403 N N . PHE B 1 40 ? -6.755 78.973 222.054 1.00 28.56 40 PHE B N 1
ATOM 2404 C CA . PHE B 1 40 ? -6.675 78.238 220.799 1.00 30.70 40 PHE B CA 1
ATOM 2405 C C . PHE B 1 40 ? -5.319 78.355 220.130 1.00 32.84 40 PHE B C 1
ATOM 2406 O O . PHE B 1 40 ? -4.751 79.446 220.042 1.00 30.98 40 PHE B O 1
ATOM 2414 N N . ILE B 1 41 ? -4.817 77.222 219.650 1.00 26.66 41 ILE B N 1
ATOM 2415 C CA . ILE B 1 41 ? -3.535 77.172 218.966 1.00 26.41 41 ILE B CA 1
ATOM 2416 C C . ILE B 1 41 ? -3.609 76.299 217.708 1.00 30.12 41 ILE B C 1
ATOM 2417 O O . ILE B 1 41 ? -4.144 75.181 217.730 1.00 29.66 41 ILE B O 1
ATOM 2422 N N . CYS B 1 42 ? -3.092 76.818 216.603 1.00 27.99 42 CYS B N 1
ATOM 2423 C CA . CYS B 1 42 ? -3.058 76.052 215.371 1.00 33.08 42 CYS B CA 1
ATOM 2424 C C . CYS B 1 42 ? -1.611 75.678 215.115 1.00 32.80 42 CYS B C 1
ATOM 2425 O O . CYS B 1 42 ? -0.748 76.546 215.031 1.00 31.24 42 CYS B O 1
ATOM 2428 N N . ALA B 1 43 ? -1.353 74.377 215.034 1.00 31.80 43 ALA B N 1
ATOM 2429 C CA . ALA B 1 43 ? -0.017 73.860 214.774 1.00 29.64 43 ALA B CA 1
ATOM 2430 C C . ALA B 1 43 ? -0.063 73.231 213.384 1.00 31.65 43 ALA B C 1
ATOM 2431 O O . ALA B 1 43 ? -0.877 72.339 213.128 1.00 35.37 43 ALA B O 1
ATOM 2433 N N . ASN B 1 44 ? 0.806 73.694 212.491 1.00 29.58 44 ASN B N 1
ATOM 2434 C CA . ASN B 1 44 ? 0.817 73.201 211.116 1.00 25.61 44 ASN B CA 1
ATOM 2435 C C . ASN B 1 44 ? 2.210 73.362 210.496 1.00 27.91 44 ASN B C 1
ATOM 2436 O O . ASN B 1 44 ? 3.007 74.187 210.938 1.00 28.37 44 ASN B O 1
ATOM 2441 N N . THR B 1 45 ? 2.489 72.561 209.475 1.00 28.67 45 THR B N 1
ATOM 2442 C CA . THR B 1 45 ? 3.759 72.596 208.757 1.00 32.17 45 THR B CA 1
ATOM 2443 C C . THR B 1 45 ? 3.596 73.523 207.555 1.00 34.60 45 THR B C 1
ATOM 2444 O O . THR B 1 45 ? 4.577 73.989 206.975 1.00 36.41 45 THR B O 1
ATOM 2448 N N . ASP B 1 46 ? 2.334 73.763 207.196 1.00 35.00 46 ASP B N 1
ATOM 2449 C CA . ASP B 1 46 ? 1.934 74.625 206.082 1.00 33.17 46 ASP B CA 1
ATOM 2450 C C . ASP B 1 46 ? 1.868 76.067 206.601 1.00 36.80 46 ASP B C 1
ATOM 2451 O O . ASP B 1 46 ? 0.875 76.470 207.209 1.00 35.73 46 ASP B O 1
ATOM 2456 N N . ALA B 1 47 ? 2.925 76.838 206.359 1.00 34.76 47 ALA B N 1
ATOM 2457 C CA . ALA B 1 47 ? 2.988 78.217 206.828 1.00 36.83 47 ALA B CA 1
ATOM 2458 C C . ALA B 1 47 ? 1.888 79.072 206.235 1.00 37.48 47 ALA B C 1
ATOM 2459 O O . ALA B 1 47 ? 1.437 80.034 206.854 1.00 38.05 47 ALA B O 1
ATOM 2461 N N . GLN B 1 48 ? 1.452 78.725 205.034 1.00 37.25 48 GLN B N 1
ATOM 2462 C CA . GLN B 1 48 ? 0.416 79.499 204.384 1.00 38.23 48 GLN B CA 1
ATOM 2463 C C . GLN B 1 48 ? -0.932 79.320 205.074 1.00 37.39 48 GLN B C 1
ATOM 2464 O O . GLN B 1 48 ? -1.755 80.229 205.078 1.00 38.01 48 GLN B O 1
ATOM 2470 N N . ALA B 1 49 ? -1.163 78.157 205.669 1.00 34.65 49 ALA B N 1
ATOM 2471 C CA . ALA B 1 49 ? -2.429 77.924 206.344 1.00 34.14 49 ALA B CA 1
ATOM 2472 C C . ALA B 1 49 ? -2.492 78.608 207.712 1.00 35.25 49 ALA B C 1
ATOM 2473 O O . ALA B 1 49 ? -3.562 78.716 208.310 1.00 35.14 49 ALA B O 1
ATOM 2475 N N . LEU B 1 50 ? -1.352 79.077 208.203 1.00 32.34 50 LEU B N 1
ATOM 2476 C CA . LEU B 1 50 ? -1.308 79.728 209.510 1.00 36.96 50 LEU B CA 1
ATOM 2477 C C . LEU B 1 50 ? -1.504 81.243 209.479 1.00 37.54 50 LEU B C 1
ATOM 2478 O O . LEU B 1 50 ? -1.426 81.902 210.517 1.00 38.97 50 LEU B O 1
ATOM 2483 N N . LYS B 1 51 ? -1.776 81.788 208.300 1.00 38.68 51 LYS B N 1
ATOM 2484 C CA . LYS B 1 51 ? -1.949 83.227 208.141 1.00 42.39 51 LYS B CA 1
ATOM 2485 C C . LYS B 1 51 ? -3.360 83.781 208.312 1.00 45.65 51 LYS B C 1
ATOM 2486 O O . LYS B 1 51 ? -3.593 84.645 209.155 1.00 47.76 51 LYS B O 1
ATOM 2492 N N . ASN B 1 52 ? -4.302 83.288 207.516 1.00 48.21 52 ASN B N 1
ATOM 2493 C CA . ASN B 1 52 ? -5.671 83.785 207.580 1.00 51.48 52 ASN B CA 1
ATOM 2494 C C . ASN B 1 52 ? -6.581 82.964 208.485 1.00 54.24 52 ASN B C 1
ATOM 2495 O O . ASN B 1 52 ? -7.604 82.447 208.037 1.00 58.74 52 ASN B O 1
ATOM 2500 N N . ILE B 1 53 ? -6.216 82.857 209.758 1.00 53.98 53 ILE B N 1
ATOM 2501 C CA . ILE B 1 53 ? -7.011 82.097 210.711 1.00 52.00 53 ILE B CA 1
ATOM 2502 C C . ILE B 1 53 ? -7.409 82.919 211.933 1.00 52.30 53 ILE B C 1
ATOM 2503 O O . ILE B 1 53 ? -6.804 83.953 212.225 1.00 52.87 53 ILE B O 1
ATOM 2508 N N . ALA B 1 54 ? -8.425 82.445 212.651 1.00 50.04 54 ALA B N 1
ATOM 2509 C CA . ALA B 1 54 ? -8.935 83.144 213.824 1.00 47.94 54 ALA B CA 1
ATOM 2510 C C . ALA B 1 54 ? -8.165 82.902 215.116 1.00 48.81 54 ALA B C 1
ATOM 2511 O O . ALA B 1 54 ? -8.182 83.745 216.011 1.00 50.53 54 ALA B O 1
ATOM 2513 N N . ALA B 1 55 ? -7.499 81.758 215.227 1.00 50.58 55 ALA B N 1
ATOM 2514 C CA . ALA B 1 55 ? -6.735 81.453 216.435 1.00 49.60 55 ALA B CA 1
ATOM 2515 C C . ALA B 1 55 ? -5.695 82.543 216.631 1.00 51.05 55 ALA B C 1
ATOM 2516 O O . ALA B 1 55 ? -5.131 83.040 215.660 1.00 53.72 55 ALA B O 1
ATOM 2518 N N . ARG B 1 56 ? -5.445 82.912 217.883 1.00 50.24 56 ARG B N 1
ATOM 2519 C CA . ARG B 1 56 ? -4.478 83.962 218.193 1.00 52.77 56 ARG B CA 1
ATOM 2520 C C . ARG B 1 56 ? -3.046 83.447 218.263 1.00 49.08 56 ARG B C 1
ATOM 2521 O O . ARG B 1 56 ? -2.096 84.196 218.045 1.00 48.55 56 ARG B O 1
ATOM 2529 N N . THR B 1 57 ? -2.896 82.169 218.581 1.00 44.46 57 THR B N 1
ATOM 2530 C CA . THR B 1 57 ? -1.578 81.569 218.685 1.00 42.53 57 THR B CA 1
ATOM 2531 C C . THR B 1 57 ? -1.351 80.572 217.551 1.00 40.87 57 THR B C 1
ATOM 2532 O O . THR B 1 57 ? -2.246 79.804 217.197 1.00 40.03 57 THR B O 1
ATOM 2536 N N . VAL B 1 58 ? -0.159 80.595 216.974 1.00 35.06 58 VAL B N 1
ATOM 2537 C CA . VAL B 1 58 ? 0.171 79.655 215.913 1.00 38.58 58 VAL B CA 1
ATOM 2538 C C . VAL B 1 58 ? 1.539 79.048 216.187 1.00 36.13 58 VAL B C 1
ATOM 2539 O O . VAL B 1 58 ? 2.386 79.660 216.833 1.00 36.16 58 VAL B O 1
ATOM 2543 N N . LEU B 1 59 ? 1.733 77.830 215.704 1.00 36.42 59 LEU B N 1
ATOM 2544 C CA . LEU B 1 59 ? 2.994 77.127 215.862 1.00 33.28 59 LEU B CA 1
ATOM 2545 C C . LEU B 1 59 ? 3.322 76.414 214.553 1.00 31.41 59 LEU B C 1
ATOM 2546 O O . LEU B 1 59 ? 2.712 75.396 214.221 1.00 30.79 59 LEU B O 1
ATOM 2551 N N . GLN B 1 60 ? 4.262 76.973 213.798 1.00 30.53 60 GLN B N 1
ATOM 2552 C CA . GLN B 1 60 ? 4.673 76.374 212.538 1.00 35.13 60 GLN B CA 1
ATOM 2553 C C . GLN B 1 60 ? 5.581 75.205 212.890 1.00 35.45 60 GLN B C 1
ATOM 2554 O O . GLN B 1 60 ? 6.656 75.400 213.442 1.00 39.42 60 GLN B O 1
ATOM 2560 N N . LEU B 1 61 ? 5.137 73.992 212.587 1.00 31.70 61 LEU B N 1
ATOM 2561 C CA . LEU B 1 61 ? 5.920 72.805 212.885 1.00 35.24 61 LEU B CA 1
ATOM 2562 C C . LEU B 1 61 ? 7.016 72.530 211.845 1.00 35.15 61 LEU B C 1
ATOM 2563 O O . LEU B 1 61 ? 6.805 72.689 210.643 1.00 34.51 61 LEU B O 1
ATOM 2568 N N . GLY B 1 62 ? 8.185 72.123 212.335 1.00 36.97 62 GLY B N 1
ATOM 2569 C CA . GLY B 1 62 ? 9.316 71.776 211.483 1.00 35.64 62 GLY B CA 1
ATOM 2570 C C . GLY B 1 62 ? 9.681 72.671 210.314 1.00 37.17 62 GLY B C 1
ATOM 2571 O O . GLY B 1 62 ? 9.601 72.241 209.159 1.00 37.08 62 GLY B O 1
ATOM 2572 N N . PRO B 1 63 ? 10.095 73.918 210.576 1.00 37.98 63 PRO B N 1
ATOM 2573 C CA . PRO B 1 63 ? 10.483 74.876 209.534 1.00 39.48 63 PRO B CA 1
ATOM 2574 C C . PRO B 1 63 ? 11.660 74.310 208.739 1.00 44.42 63 PRO B C 1
ATOM 2575 O O . PRO B 1 63 ? 11.796 74.542 207.534 1.00 43.12 63 PRO B O 1
ATOM 2579 N N . GLY B 1 64 ? 12.508 73.559 209.434 1.00 40.34 64 GLY B N 1
ATOM 2580 C CA . GLY B 1 64 ? 13.672 72.979 208.796 1.00 44.22 64 GLY B CA 1
ATOM 2581 C C . GLY B 1 64 ? 13.367 71.758 207.958 1.00 42.38 64 GLY B C 1
ATOM 2582 O O . GLY B 1 64 ? 14.015 71.532 206.942 1.00 45.91 64 GLY B O 1
ATOM 2583 N N . VAL B 1 65 ? 12.386 70.971 208.377 1.00 39.53 65 VAL B N 1
ATOM 2584 C CA . VAL B 1 65 ? 12.019 69.765 207.643 1.00 42.13 65 VAL B CA 1
ATOM 2585 C C . VAL B 1 65 ? 11.156 70.043 206.406 1.00 40.58 65 VAL B C 1
ATOM 2586 O O . VAL B 1 65 ? 11.490 69.635 205.295 1.00 39.28 65 VAL B O 1
ATOM 2590 N N . THR B 1 66 ? 10.047 70.739 206.614 1.00 37.23 66 THR B N 1
ATOM 2591 C CA . THR B 1 66 ? 9.105 71.038 205.542 1.00 36.79 66 THR B CA 1
ATOM 2592 C C . THR B 1 66 ? 9.324 72.401 204.915 1.00 36.31 66 THR B C 1
ATOM 2593 O O . THR B 1 66 ? 8.743 72.715 203.873 1.00 38.11 66 THR B O 1
ATOM 2597 N N . LYS B 1 67 ? 10.139 73.222 205.561 1.00 33.51 67 LYS B N 1
ATOM 2598 C CA . LYS B 1 67 ? 10.418 74.550 205.048 1.00 34.43 67 LYS B CA 1
ATOM 2599 C C . LYS B 1 67 ? 9.120 75.337 204.840 1.00 34.38 67 LYS B C 1
ATOM 2600 O O . LYS B 1 67 ? 9.022 76.196 203.970 1.00 37.67 67 LYS B O 1
ATOM 2606 N N . GLY B 1 68 ? 8.127 75.024 205.669 1.00 32.64 68 GLY B N 1
ATOM 2607 C CA . GLY B 1 68 ? 6.839 75.698 205.620 1.00 31.39 68 GLY B CA 1
ATOM 2608 C C . GLY B 1 68 ? 5.910 75.363 204.470 1.00 32.65 68 GLY B C 1
ATOM 2609 O O . GLY B 1 68 ? 4.955 76.100 204.225 1.00 28.57 68 GLY B O 1
ATOM 2610 N N . LEU B 1 69 ? 6.164 74.251 203.787 1.00 34.82 69 LEU B N 1
ATOM 2611 C CA . LEU B 1 69 ? 5.353 73.841 202.639 1.00 38.21 69 LEU B CA 1
ATOM 2612 C C . LEU B 1 69 ? 4.332 72.728 202.897 1.00 39.50 69 LEU B C 1
ATOM 2613 O O . LEU B 1 69 ? 3.679 72.254 201.966 1.00 45.55 69 LEU B O 1
ATOM 2618 N N . GLY B 1 70 ? 4.193 72.293 204.140 1.00 34.96 70 GLY B N 1
ATOM 2619 C CA . GLY B 1 70 ? 3.235 71.239 204.410 1.00 35.26 70 GLY B CA 1
ATOM 2620 C C . GLY B 1 70 ? 3.922 69.893 204.407 1.00 34.94 70 GLY B C 1
ATOM 2621 O O . GLY B 1 70 ? 5.099 69.793 204.070 1.00 36.11 70 GLY B O 1
ATOM 2622 N N . ALA B 1 71 ? 3.187 68.850 204.767 1.00 35.73 71 ALA B N 1
ATOM 2623 C CA . ALA B 1 71 ? 3.762 67.517 204.841 1.00 36.20 71 ALA B CA 1
ATOM 2624 C C . ALA B 1 71 ? 3.491 66.660 203.613 1.00 37.00 71 ALA B C 1
ATOM 2625 O O . ALA B 1 71 ? 3.994 65.540 203.513 1.00 34.34 71 ALA B O 1
ATOM 2627 N N . GLY B 1 72 ? 2.694 67.181 202.687 1.00 36.00 72 GLY B N 1
ATOM 2628 C CA . GLY B 1 72 ? 2.378 66.423 201.493 1.00 36.39 72 GLY B CA 1
ATOM 2629 C C . GLY B 1 72 ? 1.606 65.146 201.786 1.00 38.45 72 GLY B C 1
ATOM 2630 O O . GLY B 1 72 ? 1.722 64.172 201.052 1.00 38.44 72 GLY B O 1
ATOM 2631 N N . ALA B 1 73 ? 0.825 65.140 202.860 1.00 36.34 73 ALA B N 1
ATOM 2632 C CA . ALA B 1 73 ? 0.013 63.969 203.215 1.00 41.03 73 ALA B CA 1
ATOM 2633 C C . ALA B 1 73 ? 0.784 62.724 203.678 1.00 40.11 73 ALA B C 1
ATOM 2634 O O . ALA B 1 73 ? 0.197 61.652 203.849 1.00 39.46 73 ALA B O 1
ATOM 2636 N N . ASN B 1 74 ? 2.089 62.865 203.883 1.00 38.67 74 ASN B N 1
ATOM 2637 C CA . ASN B 1 74 ? 2.916 61.755 204.356 1.00 38.06 74 ASN B CA 1
ATOM 2638 C C . ASN B 1 74 ? 3.068 61.898 205.877 1.00 36.87 74 ASN B C 1
ATOM 2639 O O . ASN B 1 74 ? 3.752 62.804 206.358 1.00 36.51 74 ASN B O 1
ATOM 2644 N N . PRO B 1 75 ? 2.449 60.996 206.653 1.00 36.42 75 PRO B N 1
ATOM 2645 C CA . PRO B 1 75 ? 2.564 61.103 208.108 1.00 36.33 75 PRO B CA 1
ATOM 2646 C C . PRO B 1 75 ? 3.987 61.117 208.640 1.00 39.49 75 PRO B C 1
ATOM 2647 O O . PRO B 1 75 ? 4.257 61.754 209.659 1.00 37.95 75 PRO B O 1
ATOM 2651 N N . GLU B 1 76 ? 4.903 60.433 207.958 1.00 38.18 76 GLU B N 1
ATOM 2652 C CA . GLU B 1 76 ? 6.286 60.418 208.422 1.00 39.56 76 GLU B CA 1
ATOM 2653 C C . GLU B 1 76 ? 6.848 61.832 208.469 1.00 36.48 76 GLU B C 1
ATOM 2654 O O . GLU B 1 76 ? 7.575 62.184 209.400 1.00 36.68 76 GLU B O 1
ATOM 2660 N N . VAL B 1 77 ? 6.515 62.639 207.464 1.00 35.40 77 VAL B N 1
ATOM 2661 C CA . VAL B 1 77 ? 6.991 64.0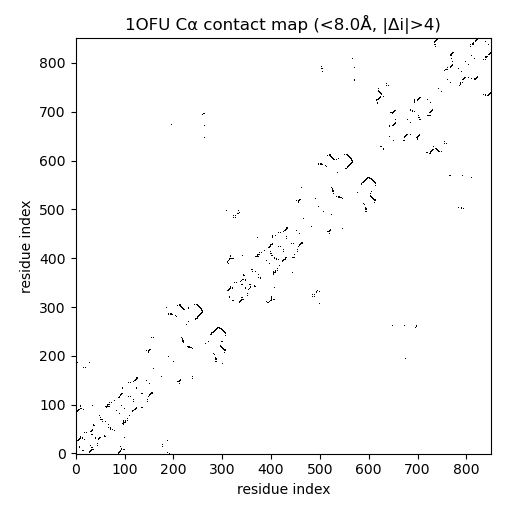17 207.429 1.00 34.52 77 VAL B CA 1
ATOM 2662 C C . VAL B 1 77 ? 6.371 64.819 208.577 1.00 34.11 77 VAL B C 1
ATOM 2663 O O . VAL B 1 77 ? 7.032 65.671 209.179 1.00 35.38 77 VAL B O 1
ATOM 2667 N N . GLY B 1 78 ? 5.104 64.543 208.876 1.00 30.92 78 GLY B N 1
ATOM 2668 C CA . GLY B 1 78 ? 4.433 65.241 209.960 1.00 34.49 78 GLY B CA 1
ATOM 2669 C C . GLY B 1 78 ? 5.122 64.934 211.278 1.00 31.79 78 GLY B C 1
ATOM 2670 O O . GLY B 1 78 ? 5.340 65.820 212.102 1.00 27.07 78 GLY B O 1
ATOM 2671 N N . ARG B 1 79 ? 5.490 63.671 211.460 1.00 32.68 79 ARG B N 1
ATOM 2672 C CA . ARG B 1 79 ? 6.165 63.232 212.672 1.00 35.24 79 ARG B CA 1
ATOM 2673 C C . ARG B 1 79 ? 7.548 63.874 212.781 1.00 35.95 79 ARG B C 1
ATOM 2674 O O . ARG B 1 79 ? 7.940 64.348 213.850 1.00 35.53 79 ARG B O 1
ATOM 2682 N N . GLN B 1 80 ? 8.289 63.902 211.678 1.00 36.60 80 GLN B N 1
ATOM 2683 C CA . GLN B 1 80 ? 9.620 64.493 211.706 1.00 38.32 80 GLN B CA 1
ATOM 2684 C C . GLN B 1 80 ? 9.560 65.990 211.990 1.00 38.42 80 GLN B C 1
ATOM 2685 O O . GLN B 1 80 ? 10.452 66.541 212.638 1.00 36.80 80 GLN B O 1
ATOM 2691 N N . ALA B 1 81 ? 8.511 66.653 211.515 1.00 34.39 81 ALA B N 1
ATOM 2692 C CA . ALA B 1 81 ? 8.371 68.085 211.768 1.00 33.97 81 ALA B CA 1
ATOM 2693 C C . ALA B 1 81 ? 8.113 68.308 213.262 1.00 35.57 81 ALA B C 1
ATOM 2694 O O . ALA B 1 81 ? 8.688 69.208 213.881 1.00 34.38 81 ALA B O 1
ATOM 2696 N N . ALA B 1 82 ? 7.248 67.480 213.839 1.00 34.98 82 ALA B N 1
ATOM 2697 C CA . ALA B 1 82 ? 6.923 67.598 215.253 1.00 36.94 82 ALA B CA 1
ATOM 2698 C C . ALA B 1 82 ? 8.163 67.293 216.100 1.00 38.97 82 ALA B C 1
ATOM 2699 O O . ALA B 1 82 ? 8.462 68.011 217.057 1.00 36.90 82 ALA B O 1
ATOM 2701 N N . LEU B 1 83 ? 8.882 66.230 215.752 1.00 39.05 83 LEU B N 1
ATOM 2702 C CA . LEU B 1 83 ? 10.096 65.880 216.488 1.00 40.21 83 LEU B CA 1
ATOM 2703 C C . LEU B 1 83 ? 11.068 67.061 216.483 1.00 41.15 83 LEU B C 1
ATOM 2704 O O . LEU B 1 83 ? 11.717 67.347 217.485 1.00 43.11 83 LEU B O 1
ATOM 2709 N N . GLU B 1 84 ? 11.161 67.755 215.355 1.00 40.77 84 GLU B N 1
ATOM 2710 C CA . GLU B 1 84 ? 12.045 68.914 215.257 1.00 41.81 84 GLU B CA 1
ATOM 2711 C C . GLU B 1 84 ? 11.677 69.988 216.280 1.00 42.24 84 GLU B C 1
ATOM 2712 O O . GLU B 1 84 ? 12.548 70.572 216.916 1.00 45.40 84 GLU B O 1
ATOM 2718 N N . ASP B 1 85 ? 10.382 70.254 216.428 1.00 43.88 85 ASP B N 1
ATOM 2719 C CA . ASP B 1 85 ? 9.923 71.289 217.349 1.00 45.11 85 ASP B CA 1
ATOM 2720 C C . ASP B 1 85 ? 9.391 70.805 218.697 1.00 41.48 85 ASP B C 1
ATOM 2721 O O . ASP B 1 85 ? 8.540 71.459 219.289 1.00 40.32 85 ASP B O 1
ATOM 2726 N N . ARG B 1 86 ? 9.887 69.673 219.180 1.00 40.66 86 ARG B N 1
ATOM 2727 C CA . ARG B 1 86 ? 9.440 69.135 220.461 1.00 43.98 86 ARG B CA 1
ATOM 2728 C C . ARG B 1 86 ? 9.532 70.223 221.532 1.00 45.53 86 ARG B C 1
ATOM 2729 O O . ARG B 1 86 ? 8.680 70.329 222.413 1.00 47.81 86 ARG B O 1
ATOM 2737 N N . GLU B 1 87 ? 10.567 71.045 221.423 1.00 43.93 87 GLU B N 1
ATOM 2738 C CA . GLU B 1 87 ? 10.819 72.130 222.356 1.00 43.09 87 GLU B CA 1
ATOM 2739 C C . GLU B 1 87 ? 9.760 73.227 222.273 1.00 41.40 87 GLU B C 1
ATOM 2740 O O . GLU B 1 87 ? 9.220 73.659 223.292 1.00 40.74 87 GLU B O 1
ATOM 2746 N N . ARG B 1 88 ? 9.477 73.690 221.061 1.00 38.05 88 ARG B N 1
ATOM 2747 C CA . ARG B 1 88 ? 8.489 74.744 220.881 1.00 40.31 88 ARG B CA 1
ATOM 2748 C C . ARG B 1 88 ? 7.107 74.249 221.281 1.00 36.35 88 ARG B C 1
ATOM 2749 O O . ARG B 1 88 ? 6.253 75.034 221.679 1.00 35.83 88 ARG B O 1
ATOM 2757 N N . ILE B 1 89 ? 6.893 72.941 221.183 1.00 32.16 89 ILE B N 1
ATOM 2758 C CA . ILE B 1 89 ? 5.615 72.369 221.565 1.00 35.09 89 ILE B CA 1
ATOM 2759 C C . ILE B 1 89 ? 5.455 72.472 223.081 1.00 37.15 89 ILE B C 1
ATOM 2760 O O . ILE B 1 89 ? 4.393 72.859 223.575 1.00 35.84 89 ILE B O 1
ATOM 2765 N N . SER B 1 90 ? 6.510 72.133 223.820 1.00 33.35 90 SER B N 1
ATOM 2766 C CA . SER B 1 90 ? 6.448 72.203 225.272 1.00 36.37 90 SER B CA 1
ATOM 2767 C C . SER B 1 90 ? 6.233 73.645 225.712 1.00 38.51 90 SER B C 1
ATOM 2768 O O . SER B 1 90 ? 5.523 73.900 226.682 1.00 39.76 90 SER B O 1
ATOM 2771 N N . GLU B 1 91 ? 6.833 74.589 224.990 1.00 38.47 91 GLU B N 1
ATOM 2772 C CA . GLU B 1 91 ? 6.681 76.002 225.326 1.00 41.25 91 GLU B CA 1
ATOM 2773 C C . GLU B 1 91 ? 5.221 76.427 225.186 1.00 39.47 91 GLU B C 1
ATOM 2774 O O . GLU B 1 91 ? 4.693 77.152 226.022 1.00 42.91 91 GLU B O 1
ATOM 2780 N N . VAL B 1 92 ? 4.576 75.968 224.121 1.00 40.97 92 VAL B N 1
ATOM 2781 C CA . VAL B 1 92 ? 3.178 76.297 223.850 1.00 38.40 92 VAL B CA 1
ATOM 2782 C C . VAL B 1 92 ? 2.223 75.665 224.859 1.00 35.09 92 VAL B C 1
ATOM 2783 O O . VAL B 1 92 ? 1.208 76.262 225.217 1.00 36.84 92 VAL B O 1
ATOM 2787 N N . LEU B 1 93 ? 2.550 74.460 225.312 1.00 34.09 93 LEU B N 1
ATOM 2788 C CA . LEU B 1 93 ? 1.720 73.749 226.279 1.00 36.64 93 LEU B CA 1
ATOM 2789 C C . LEU B 1 93 ? 1.991 74.164 227.724 1.00 38.61 93 LEU B C 1
ATOM 2790 O O . LEU B 1 93 ? 1.156 73.957 228.605 1.00 35.81 93 LEU B O 1
ATOM 2795 N N . GLU B 1 94 ? 3.161 74.748 227.958 1.00 38.36 94 GLU B N 1
ATOM 2796 C CA . GLU B 1 94 ? 3.566 75.161 229.295 1.00 43.63 94 GLU B CA 1
ATOM 2797 C C . GLU B 1 94 ? 2.480 75.898 230.080 1.00 41.09 94 GLU B C 1
ATOM 2798 O O . GLU B 1 94 ? 1.908 76.879 229.600 1.00 43.54 94 GLU B O 1
ATOM 2804 N N . GLY B 1 95 ? 2.200 75.420 231.289 1.00 40.48 95 GLY B N 1
ATOM 2805 C CA . GLY B 1 95 ? 1.207 76.073 232.125 1.00 42.20 95 GLY B CA 1
ATOM 2806 C C . GLY B 1 95 ? -0.214 75.556 231.999 1.00 42.51 95 GLY B C 1
ATOM 2807 O O . GLY B 1 95 ? -1.080 75.898 232.805 1.00 43.90 95 GLY B O 1
ATOM 2808 N N . ALA B 1 96 ? -0.464 74.734 230.990 1.00 40.08 96 ALA B N 1
ATOM 2809 C CA . ALA B 1 96 ? -1.792 74.178 230.788 1.00 41.00 96 ALA B CA 1
ATOM 2810 C C . ALA B 1 96 ? -2.094 73.100 231.825 1.00 42.41 96 ALA B C 1
ATOM 2811 O O . ALA B 1 96 ? -1.202 72.361 232.245 1.00 42.63 96 ALA B O 1
ATOM 2813 N N . ASP B 1 97 ? -3.356 73.026 232.242 1.00 39.88 97 ASP B N 1
ATOM 2814 C CA . ASP B 1 97 ? -3.795 72.011 233.190 1.00 36.61 97 ASP B CA 1
ATOM 2815 C C . ASP B 1 97 ? -4.528 70.961 232.361 1.00 34.28 97 ASP B C 1
ATOM 2816 O O . ASP B 1 97 ? -4.752 69.843 232.809 1.00 36.78 97 ASP B O 1
ATOM 2821 N N . MET B 1 98 ? -4.908 71.337 231.144 1.00 32.23 98 MET B N 1
ATOM 2822 C CA . MET B 1 98 ? -5.611 70.423 230.252 1.00 31.87 98 MET B CA 1
ATOM 2823 C C . MET B 1 98 ? -5.380 70.795 228.788 1.00 34.20 98 MET B C 1
ATOM 2824 O O . MET B 1 98 ? -5.336 71.972 228.422 1.00 32.52 98 MET B O 1
ATOM 2829 N N . VAL B 1 99 ? -5.225 69.783 227.948 1.00 32.65 99 VAL B N 1
ATOM 2830 C CA . VAL B 1 99 ? -5.010 70.036 226.536 1.00 32.86 99 VAL B CA 1
ATOM 2831 C C . VAL B 1 99 ? -5.928 69.189 225.681 1.00 31.12 99 VAL B C 1
ATOM 2832 O O . VAL B 1 99 ? -6.108 67.994 225.934 1.00 29.15 99 VAL B O 1
ATOM 2836 N N . PHE B 1 100 ? -6.541 69.826 224.690 1.00 32.26 100 PHE B N 1
ATOM 2837 C CA . PHE B 1 100 ? -7.387 69.119 223.746 1.00 28.08 100 PHE B CA 1
ATOM 2838 C C . PHE B 1 100 ? -6.573 69.158 222.471 1.00 28.75 100 PHE B C 1
ATOM 2839 O O . PHE B 1 100 ? -6.063 70.207 222.079 1.00 30.80 100 PHE B O 1
ATOM 2847 N N . ILE B 1 101 ? -6.418 68.004 221.843 1.00 28.55 101 ILE B N 1
ATOM 2848 C CA . ILE B 1 101 ? -5.672 67.916 220.604 1.00 27.94 101 ILE B CA 1
ATOM 2849 C C . ILE B 1 101 ? -6.688 67.470 219.584 1.00 27.09 101 ILE B C 1
ATOM 2850 O O . ILE B 1 101 ? -7.289 66.406 219.727 1.00 26.78 101 ILE B O 1
ATOM 2855 N N . THR B 1 102 ? -6.900 68.282 218.560 1.00 28.26 102 THR B N 1
ATOM 2856 C CA . THR B 1 102 ? -7.872 67.913 217.558 1.00 31.35 102 THR B CA 1
ATOM 2857 C C . THR B 1 102 ? -7.242 67.917 216.186 1.00 26.62 102 THR B C 1
ATOM 2858 O O . THR B 1 102 ? -6.477 68.808 215.838 1.00 27.16 102 THR B O 1
ATOM 2862 N N . THR B 1 103 ? -7.559 66.899 215.406 1.00 25.18 103 THR B N 1
ATOM 2863 C CA . THR B 1 103 ? -6.996 66.814 214.078 1.00 27.84 103 THR B CA 1
ATOM 2864 C C . THR B 1 103 ? -7.834 65.899 213.217 1.00 27.95 103 THR B C 1
ATOM 2865 O O . THR B 1 103 ? -8.636 65.112 213.717 1.00 30.32 103 THR B O 1
ATOM 2869 N N . GLY B 1 104 ? -7.664 66.029 211.912 1.00 27.53 104 GLY B N 1
ATOM 2870 C CA . GLY B 1 104 ? -8.361 65.153 211.009 1.00 30.61 104 GLY B CA 1
ATOM 2871 C C . GLY B 1 104 ? -7.329 64.083 210.700 1.00 32.50 104 GLY B C 1
ATOM 2872 O O . GLY B 1 104 ? -6.329 64.353 210.033 1.00 33.19 104 GLY B O 1
ATOM 2873 N N . MET B 1 105 ? -7.537 62.875 211.205 1.00 33.10 105 MET B N 1
ATOM 2874 C CA . MET B 1 105 ? -6.587 61.800 210.935 1.00 36.09 105 MET B CA 1
ATOM 2875 C C . MET B 1 105 ? -6.689 61.382 209.464 1.00 34.72 105 MET B C 1
ATOM 2876 O O . MET B 1 105 ? -7.785 61.305 208.907 1.00 34.72 105 MET B O 1
ATOM 2881 N N . GLY B 1 106 ? -5.548 61.128 208.834 1.00 33.61 106 GLY B N 1
ATOM 2882 C CA . GLY B 1 106 ? -5.569 60.716 207.443 1.00 32.40 106 GLY B CA 1
ATOM 2883 C C . GLY B 1 106 ? -4.633 61.518 206.567 1.00 34.04 106 GLY B C 1
ATOM 2884 O O . GLY B 1 106 ? -4.334 61.113 205.446 1.00 36.04 106 GLY B O 1
ATOM 2885 N N . GLY B 1 107 ? -4.175 62.660 207.074 1.00 31.91 107 GLY B N 1
ATOM 2886 C CA . GLY B 1 107 ? -3.268 63.492 206.309 1.00 31.09 107 GLY B CA 1
ATOM 2887 C C . GLY B 1 107 ? -1.835 63.252 206.723 1.00 32.56 107 GLY B C 1
ATOM 2888 O O . GLY B 1 107 ? -1.511 62.205 207.268 1.00 34.75 107 GLY B O 1
ATOM 2889 N N . GLY B 1 108 ? -0.963 64.216 206.461 1.00 36.37 108 GLY B N 1
ATOM 2890 C CA . GLY B 1 108 ? 0.429 64.050 206.836 1.00 33.92 108 GLY B CA 1
ATOM 2891 C C . GLY B 1 108 ? 0.769 64.754 208.140 1.00 37.27 108 GLY B C 1
ATOM 2892 O O . GLY B 1 108 ? 1.323 64.158 209.063 1.00 35.30 108 GLY B O 1
ATOM 2893 N N . THR B 1 109 ? 0.427 66.032 208.230 1.00 34.97 109 THR B N 1
ATOM 2894 C CA . THR B 1 109 ? 0.740 66.792 209.427 1.00 33.72 109 THR B CA 1
ATOM 2895 C C . THR B 1 109 ? 0.019 66.288 210.665 1.00 33.26 109 THR B C 1
ATOM 2896 O O . THR B 1 109 ? 0.657 65.904 211.645 1.00 32.03 109 THR B O 1
ATOM 2900 N N . GLY B 1 110 ? -1.310 66.278 210.607 1.00 30.06 110 GLY B N 1
ATOM 2901 C CA . GLY B 1 110 ? -2.114 65.834 211.728 1.00 31.94 110 GLY B CA 1
ATOM 2902 C C . GLY B 1 110 ? -1.857 64.431 212.255 1.00 36.34 110 GLY B C 1
ATOM 2903 O O . GLY B 1 110 ? -1.600 64.256 213.449 1.00 33.25 110 GLY B O 1
ATOM 2904 N N . THR B 1 111 ? -1.926 63.418 211.395 1.00 34.47 111 THR B N 1
ATOM 2905 C CA . THR B 1 111 ? -1.713 62.067 211.890 1.00 37.44 111 THR B CA 1
ATOM 2906 C C . THR B 1 111 ? -0.275 61.801 212.309 1.00 32.54 111 THR B C 1
ATOM 2907 O O . THR B 1 111 ? -0.023 60.930 213.133 1.00 38.63 111 THR B O 1
ATOM 2911 N N . GLY B 1 112 ? 0.663 62.571 211.771 1.00 33.58 112 GLY B N 1
ATOM 2912 C CA . GLY B 1 112 ? 2.056 62.369 212.125 1.00 32.95 112 GLY B CA 1
ATOM 2913 C C . GLY B 1 112 ? 2.512 63.177 213.325 1.00 31.27 112 GLY B C 1
ATOM 2914 O O . GLY B 1 112 ? 3.276 62.686 214.159 1.00 33.12 112 GLY B O 1
ATOM 2915 N N . ALA B 1 113 ? 2.038 64.415 213.427 1.00 29.12 113 ALA B N 1
ATOM 2916 C CA . ALA B 1 113 ? 2.432 65.289 214.529 1.00 27.03 113 ALA B CA 1
ATOM 2917 C C . ALA B 1 113 ? 1.587 65.175 215.793 1.00 27.25 113 ALA B C 1
ATOM 2918 O O . ALA B 1 113 ? 2.110 65.360 216.890 1.00 26.64 113 ALA B O 1
ATOM 2920 N N . ALA B 1 114 ? 0.297 64.864 215.663 1.00 26.27 114 ALA B N 1
ATOM 2921 C CA . ALA B 1 114 ? -0.555 64.784 216.853 1.00 30.16 114 ALA B CA 1
ATOM 2922 C C . ALA B 1 114 ? -0.011 63.866 217.962 1.00 31.19 114 ALA B C 1
ATOM 2923 O O . ALA B 1 114 ? 0.021 64.249 219.134 1.00 29.78 114 ALA B O 1
ATOM 2925 N N . PRO B 1 115 ? 0.424 62.645 217.611 1.00 32.40 115 PRO B N 1
ATOM 2926 C CA . PRO B 1 115 ? 0.956 61.738 218.637 1.00 33.98 115 PRO B CA 1
ATOM 2927 C C . PRO B 1 115 ? 2.179 62.324 219.348 1.00 34.31 115 PRO B C 1
ATOM 2928 O O . PRO B 1 115 ? 2.357 62.125 220.551 1.00 37.55 115 PRO B O 1
ATOM 2932 N N . ILE B 1 116 ? 3.019 63.046 218.608 1.00 32.10 116 ILE B N 1
ATOM 2933 C CA . ILE B 1 116 ? 4.211 63.643 219.208 1.00 34.57 116 ILE B CA 1
ATOM 2934 C C . ILE B 1 116 ? 3.833 64.761 220.185 1.00 35.09 116 ILE B C 1
ATOM 2935 O O . ILE B 1 116 ? 4.403 64.874 221.277 1.00 31.35 116 ILE B O 1
ATOM 2940 N N . ILE B 1 117 ? 2.873 65.590 219.792 1.00 30.95 117 ILE B N 1
ATOM 2941 C CA . ILE B 1 117 ? 2.421 66.682 220.654 1.00 30.50 117 ILE B CA 1
ATOM 2942 C C . ILE B 1 117 ? 1.816 66.083 221.927 1.00 31.47 117 ILE B C 1
ATOM 2943 O O . ILE B 1 117 ? 2.041 66.585 223.028 1.00 32.25 117 ILE B O 1
ATOM 2948 N N . ALA B 1 118 ? 1.080 64.987 221.770 1.00 33.12 118 ALA B N 1
ATOM 2949 C CA . ALA B 1 118 ? 0.469 64.296 222.898 1.00 34.64 118 ALA B CA 1
ATOM 2950 C C . ALA B 1 118 ? 1.557 63.789 223.851 1.00 38.64 118 ALA B C 1
ATOM 2951 O O . ALA B 1 118 ? 1.418 63.887 225.068 1.00 38.35 118 ALA B O 1
ATOM 2953 N N . GLU B 1 119 ? 2.634 63.237 223.294 1.00 41.37 119 GLU B N 1
ATOM 2954 C CA . GLU B 1 119 ? 3.731 62.736 224.113 1.00 42.57 119 GLU B CA 1
ATOM 2955 C C . GLU B 1 119 ? 4.303 63.856 224.970 1.00 41.08 119 GLU B C 1
ATOM 2956 O O . GLU B 1 119 ? 4.512 63.679 226.167 1.00 43.81 119 GLU B O 1
ATOM 2962 N N . VAL B 1 120 ? 4.557 65.009 224.360 1.00 39.13 120 VAL B N 1
ATOM 2963 C CA . VAL B 1 120 ? 5.088 66.149 225.098 1.00 37.63 120 VAL B CA 1
ATOM 2964 C C . VAL B 1 120 ? 4.133 66.542 226.235 1.00 37.91 120 VAL B C 1
ATOM 2965 O O . VAL B 1 120 ? 4.562 66.788 227.359 1.00 38.31 120 VAL B O 1
ATOM 2969 N N . ALA B 1 121 ? 2.837 66.595 225.938 1.00 35.65 121 ALA B N 1
ATOM 2970 C CA . ALA B 1 121 ? 1.838 66.944 226.945 1.00 35.73 121 ALA B CA 1
ATOM 2971 C C . ALA B 1 121 ? 1.871 65.912 228.076 1.00 37.07 121 ALA B C 1
ATOM 2972 O O . ALA B 1 121 ? 1.807 66.254 229.256 1.00 38.22 121 ALA B O 1
ATOM 2974 N N . LYS B 1 122 ? 1.983 64.644 227.702 1.00 39.69 122 LYS B N 1
ATOM 2975 C CA . LYS B 1 122 ? 2.028 63.564 228.671 1.00 43.49 122 LYS B CA 1
ATOM 2976 C C . LYS B 1 122 ? 3.255 63.684 229.580 1.00 44.02 122 LYS B C 1
ATOM 2977 O O . LYS B 1 122 ? 3.164 63.458 230.785 1.00 43.54 122 LYS B O 1
ATOM 2983 N N . GLU B 1 123 ? 4.398 64.043 228.999 1.00 43.69 123 GLU B N 1
ATOM 2984 C CA . GLU B 1 123 ? 5.632 64.188 229.764 1.00 44.82 123 GLU B CA 1
ATOM 2985 C C . GLU B 1 123 ? 5.523 65.297 230.797 1.00 45.30 123 GLU B C 1
ATOM 2986 O O . GLU B 1 123 ? 6.108 65.217 231.880 1.00 42.87 123 GLU B O 1
ATOM 2992 N N . MET B 1 124 ? 4.777 66.338 230.452 1.00 44.22 124 MET B N 1
ATOM 2993 C CA . MET B 1 124 ? 4.599 67.473 231.342 1.00 42.42 124 MET B CA 1
ATOM 2994 C C . MET B 1 124 ? 3.508 67.198 232.366 1.00 36.74 124 MET B C 1
ATOM 2995 O O . MET B 1 124 ? 3.236 68.023 233.225 1.00 42.19 124 MET B O 1
ATOM 3000 N N . GLY B 1 125 ? 2.880 66.036 232.267 1.00 37.25 125 GLY B N 1
ATOM 3001 C CA . GLY B 1 125 ? 1.824 65.693 233.204 1.00 38.63 125 GLY B CA 1
ATOM 3002 C C . GLY B 1 125 ? 0.513 66.428 232.974 1.00 41.00 125 GLY B C 1
ATOM 3003 O O . GLY B 1 125 ? -0.269 66.598 233.908 1.00 39.45 125 GLY B O 1
ATOM 3004 N N . ILE B 1 126 ? 0.265 66.860 231.739 1.00 39.37 126 ILE B N 1
ATOM 3005 C CA . ILE B 1 126 ? -0.966 67.578 231.412 1.00 37.86 126 ILE B CA 1
ATOM 3006 C C . ILE B 1 126 ? -2.094 66.636 230.986 1.00 38.12 126 ILE B C 1
ATOM 3007 O O . ILE B 1 126 ? -1.886 65.739 230.160 1.00 38.06 126 ILE B O 1
ATOM 3012 N N . LEU B 1 127 ? -3.282 66.829 231.559 1.00 36.62 127 LEU B N 1
ATOM 3013 C CA . LEU B 1 127 ? -4.436 66.011 231.188 1.00 34.81 127 LEU B CA 1
ATOM 3014 C C . LEU B 1 127 ? -4.647 66.259 229.696 1.00 34.53 127 LEU B C 1
ATOM 3015 O O . LEU B 1 127 ? -4.860 67.395 229.268 1.00 32.02 127 LEU B O 1
ATOM 3020 N N . THR B 1 128 ? -4.575 65.194 228.909 1.00 33.33 128 THR B N 1
ATOM 3021 C CA . THR B 1 128 ? -4.708 65.308 227.469 1.00 33.54 128 THR B CA 1
ATOM 3022 C C . THR B 1 128 ? -5.883 64.564 226.878 1.00 35.56 128 THR B C 1
ATOM 3023 O O . THR B 1 128 ? -6.009 63.345 227.037 1.00 32.38 128 THR B O 1
ATOM 3027 N N . VAL B 1 129 ? -6.746 65.310 226.195 1.00 33.43 129 VAL B N 1
ATOM 3028 C CA . VAL B 1 129 ? -7.910 64.729 225.544 1.00 29.45 129 VAL B CA 1
ATOM 3029 C C . VAL B 1 129 ? -7.826 64.996 224.049 1.00 31.89 129 VAL B C 1
ATOM 3030 O O . VAL B 1 129 ? -7.692 66.138 223.611 1.00 34.99 129 VAL B O 1
ATOM 3034 N N . ALA B 1 130 ? -7.876 63.938 223.259 1.00 32.27 130 ALA B N 1
ATOM 3035 C CA . ALA B 1 130 ? -7.823 64.108 221.824 1.00 31.73 130 ALA B CA 1
ATOM 3036 C C . ALA B 1 130 ? -9.209 63.856 221.252 1.00 32.75 130 ALA B C 1
ATOM 3037 O O . ALA B 1 130 ? -9.910 62.922 221.650 1.00 31.95 130 ALA B O 1
ATOM 3039 N N . VAL B 1 131 ? -9.610 64.733 220.342 1.00 31.47 131 VAL B N 1
ATOM 3040 C CA . VAL B 1 131 ? -10.892 64.631 219.671 1.00 33.21 131 VAL B CA 1
ATOM 3041 C C . VAL B 1 131 ? -10.529 64.727 218.199 1.00 30.51 131 VAL B C 1
ATOM 3042 O O . VAL B 1 131 ? -10.196 65.801 217.694 1.00 28.35 131 VAL B O 1
ATOM 3046 N N . VAL B 1 132 ? -10.581 63.592 217.516 1.00 29.73 132 VAL B N 1
ATOM 3047 C CA . VAL B 1 132 ? -10.196 63.541 216.112 1.00 29.63 132 VAL B CA 1
ATOM 3048 C C . VAL B 1 132 ? -11.220 62.813 215.252 1.00 30.02 132 VAL B C 1
ATOM 3049 O O . VAL B 1 132 ? -12.097 62.115 215.760 1.00 28.97 132 VAL B O 1
ATOM 3053 N N . THR B 1 133 ? -11.092 62.971 213.941 1.00 28.67 133 THR B N 1
ATOM 3054 C CA . THR B 1 133 ? -11.994 62.313 213.011 1.00 31.11 133 THR B CA 1
ATOM 3055 C C . THR B 1 133 ? -11.260 61.289 212.145 1.00 35.31 133 THR B C 1
ATOM 3056 O O . THR B 1 133 ? -10.043 61.353 211.980 1.00 31.15 133 THR B O 1
ATOM 3060 N N . ARG B 1 134 ? -12.023 60.341 211.608 1.00 38.92 134 ARG B N 1
ATOM 3061 C CA . ARG B 1 134 ? -11.504 59.350 210.678 1.00 38.43 134 ARG B CA 1
ATOM 3062 C C . ARG B 1 134 ? -12.033 59.913 209.359 1.00 36.35 134 ARG B C 1
ATOM 3063 O O . ARG B 1 134 ? -13.127 60.479 209.323 1.00 33.28 134 ARG B O 1
ATOM 3071 N N . PRO B 1 135 ? -11.266 59.781 208.267 1.00 37.53 135 PRO B N 1
ATOM 3072 C CA . PRO B 1 135 ? -11.679 60.294 206.954 1.00 36.52 135 PRO B CA 1
ATOM 3073 C C . PRO B 1 135 ? -13.061 59.841 206.502 1.00 36.39 135 PRO B C 1
ATOM 3074 O O . PRO B 1 135 ? -13.591 58.844 206.993 1.00 36.97 135 PRO B O 1
ATOM 3078 N N . PHE B 1 136 ? -13.648 60.593 205.575 1.00 41.03 136 PHE B N 1
ATOM 3079 C CA . PHE B 1 136 ? -14.938 60.218 205.003 1.00 41.23 136 PHE B CA 1
ATOM 3080 C C . PHE B 1 136 ? -14.556 59.167 203.973 1.00 42.70 136 PHE B C 1
ATOM 3081 O O . PHE B 1 136 ? -13.475 59.239 203.378 1.00 41.75 136 PHE B O 1
ATOM 3089 N N . PRO B 1 137 ? -15.422 58.172 203.745 1.00 47.71 137 PRO B N 1
ATOM 3090 C CA . PRO B 1 137 ? -15.035 57.178 202.744 1.00 46.76 137 PRO B CA 1
ATOM 3091 C C . PRO B 1 137 ? -14.747 57.780 201.365 1.00 43.38 137 PRO B C 1
ATOM 3092 O O . PRO B 1 137 ? -13.958 57.230 200.602 1.00 45.15 137 PRO B O 1
ATOM 3096 N N . PHE B 1 138 ? -15.348 58.925 201.050 1.00 42.86 138 PHE B N 1
ATOM 3097 C CA . PHE B 1 138 ? -15.104 59.526 199.744 1.00 40.76 138 PHE B CA 1
ATOM 3098 C C . PHE B 1 138 ? -13.689 60.068 199.598 1.00 43.01 138 PHE B C 1
ATOM 3099 O O . PHE B 1 138 ? -13.305 60.547 198.528 1.00 42.12 138 PHE B O 1
ATOM 3107 N N . GLU B 1 139 ? -12.908 59.985 200.668 1.00 40.60 139 GLU B N 1
ATOM 3108 C CA . GLU B 1 139 ? -11.537 60.475 200.622 1.00 39.76 139 GLU B CA 1
ATOM 3109 C C . GLU B 1 139 ? -10.544 59.408 200.171 1.00 37.57 139 GLU B C 1
ATOM 3110 O O . GLU B 1 139 ? -9.410 59.727 199.832 1.00 34.15 139 GLU B O 1
ATOM 3116 N N . GLY B 1 140 ? -10.962 58.145 200.179 1.00 40.85 140 GLY B N 1
ATOM 3117 C CA . GLY B 1 140 ? -10.076 57.081 199.732 1.00 44.23 140 GLY B CA 1
ATOM 3118 C C . GLY B 1 140 ? -9.478 56.167 200.787 1.00 46.92 140 GLY B C 1
ATOM 3119 O O . GLY B 1 140 ? -9.429 56.500 201.972 1.00 46.21 140 GLY B O 1
ATOM 3120 N N . ARG B 1 141 ? -9.004 55.007 200.332 1.00 48.06 141 ARG B N 1
ATOM 3121 C CA . ARG B 1 141 ? -8.403 53.989 201.192 1.00 47.58 141 ARG B CA 1
ATOM 3122 C C . ARG B 1 141 ? -7.050 54.395 201.771 1.00 44.55 141 ARG B C 1
ATOM 3123 O O . ARG B 1 141 ? -6.715 54.019 202.891 1.00 45.60 141 ARG B O 1
ATOM 3131 N N . LYS B 1 142 ? -6.265 55.145 201.007 1.00 42.65 142 LYS B N 1
ATOM 3132 C CA . LYS B 1 142 ? -4.948 55.570 201.480 1.00 47.22 142 LYS B CA 1
ATOM 3133 C C . LYS B 1 142 ? -5.049 56.355 202.794 1.00 46.66 142 LYS B C 1
ATOM 3134 O O . LYS B 1 142 ? -4.433 56.000 203.801 1.00 41.89 142 LYS B O 1
ATOM 3140 N N . ARG B 1 143 ? -5.839 57.422 202.779 1.00 44.77 143 ARG B N 1
ATOM 3141 C CA . ARG B 1 143 ? -6.013 58.245 203.969 1.00 46.11 143 ARG B CA 1
ATOM 3142 C C . ARG B 1 143 ? -6.587 57.451 205.140 1.00 43.51 143 ARG B C 1
ATOM 3143 O O . ARG B 1 143 ? -6.136 57.594 206.274 1.00 39.37 143 ARG B O 1
ATOM 3151 N N . MET B 1 144 ? -7.571 56.605 204.858 1.00 44.46 144 MET B N 1
ATOM 3152 C CA . MET B 1 144 ? -8.200 55.798 205.893 1.00 43.42 144 MET B CA 1
ATOM 3153 C C . MET B 1 144 ? -7.174 54.880 206.558 1.00 46.12 144 MET B C 1
ATOM 3154 O O . MET B 1 144 ? -7.171 54.709 207.780 1.00 44.19 144 MET B O 1
ATOM 3159 N N . GLN B 1 145 ? -6.298 54.297 205.745 1.00 48.59 145 GLN B N 1
ATOM 3160 C CA . GLN B 1 145 ? -5.258 53.400 206.240 1.00 47.53 145 GLN B CA 1
ATOM 3161 C C . GLN B 1 145 ? -4.277 54.191 207.102 1.00 42.29 145 GLN B C 1
ATOM 3162 O O . GLN B 1 145 ? -3.867 53.747 208.175 1.00 39.69 145 GLN B O 1
ATOM 3168 N N . ILE B 1 146 ? -3.905 55.369 206.616 1.00 39.30 146 ILE B N 1
ATOM 3169 C CA . ILE B 1 146 ? -2.994 56.245 207.339 1.00 36.80 146 ILE B CA 1
ATOM 3170 C C . ILE B 1 146 ? -3.634 56.664 208.665 1.00 38.06 146 ILE B C 1
ATOM 3171 O O . ILE B 1 146 ? -2.969 56.719 209.698 1.00 36.01 146 ILE B O 1
ATOM 3176 N N . ALA B 1 147 ? -4.935 56.936 208.629 1.00 37.31 147 ALA B N 1
ATOM 3177 C CA . ALA B 1 147 ? -5.663 57.340 209.820 1.00 39.28 147 ALA B CA 1
ATOM 3178 C C . ALA B 1 147 ? -5.666 56.237 210.869 1.00 40.50 147 ALA B C 1
ATOM 3179 O O . ALA B 1 147 ? -5.474 56.499 212.058 1.00 39.99 147 ALA B O 1
ATOM 3181 N N . ASP B 1 148 ? -5.891 55.002 210.435 1.00 43.25 148 ASP B N 1
ATOM 3182 C CA . ASP B 1 148 ? -5.930 53.887 211.371 1.00 47.63 148 ASP B CA 1
ATOM 3183 C C . ASP B 1 148 ? -4.615 53.736 212.118 1.00 46.91 148 ASP B C 1
ATOM 3184 O O . ASP B 1 148 ? -4.601 53.590 213.340 1.00 47.24 148 ASP B O 1
ATOM 3189 N N . GLU B 1 149 ? -3.507 53.784 211.388 1.00 49.42 149 GLU B N 1
ATOM 3190 C CA . GLU B 1 149 ? -2.198 53.648 212.012 1.00 52.16 149 GLU B CA 1
ATOM 3191 C C . GLU B 1 149 ? -1.994 54.787 213.012 1.00 51.80 149 GLU B C 1
ATOM 3192 O O . GLU B 1 149 ? -1.531 54.572 214.137 1.00 53.98 149 GLU B O 1
ATOM 3198 N N . GLY B 1 150 ? -2.358 55.997 212.600 1.00 48.48 150 GLY B N 1
ATOM 3199 C CA . GLY B 1 150 ? -2.199 57.153 213.463 1.00 45.81 150 GLY B CA 1
ATOM 3200 C C . GLY B 1 150 ? -3.020 57.120 214.740 1.00 44.05 150 GLY B C 1
ATOM 3201 O O . GLY B 1 150 ? -2.559 57.567 215.785 1.00 43.45 150 GLY B O 1
ATOM 3202 N N . ILE B 1 151 ? -4.243 56.611 214.665 1.00 44.42 151 ILE B N 1
ATOM 3203 C CA . ILE B 1 151 ? -5.093 56.552 215.845 1.00 47.42 151 ILE B CA 1
ATOM 3204 C C . ILE B 1 151 ? -4.512 55.599 216.885 1.00 47.91 151 ILE B C 1
ATOM 3205 O O . ILE B 1 151 ? -4.719 55.768 218.084 1.00 47.56 151 ILE B O 1
ATOM 3210 N N . ARG B 1 152 ? -3.771 54.603 216.416 1.00 48.59 152 ARG B N 1
ATOM 3211 C CA . ARG B 1 152 ? -3.144 53.638 217.304 1.00 49.84 152 ARG B CA 1
ATOM 3212 C C . ARG B 1 152 ? -2.003 54.319 218.050 1.00 47.54 152 ARG B C 1
ATOM 3213 O O . ARG B 1 152 ? -1.849 54.159 219.258 1.00 48.14 152 ARG B O 1
ATOM 3221 N N . ALA B 1 153 ? -1.202 55.083 217.318 1.00 44.87 153 ALA B N 1
ATOM 3222 C CA . ALA B 1 153 ? -0.076 55.790 217.907 1.00 39.67 153 ALA B CA 1
ATOM 3223 C C . ALA B 1 153 ? -0.563 56.862 218.884 1.00 41.59 153 ALA B C 1
ATOM 3224 O O . ALA B 1 153 ? -0.026 57.008 219.980 1.00 43.47 153 ALA B O 1
ATOM 3226 N N . LEU B 1 154 ? -1.587 57.610 218.481 1.00 41.03 154 LEU B N 1
ATOM 3227 C CA . LEU B 1 154 ? -2.133 58.670 219.321 1.00 37.30 154 LEU B CA 1
ATOM 3228 C C . LEU B 1 154 ? -2.690 58.100 220.623 1.00 38.27 154 LEU B C 1
ATOM 3229 O O . LEU B 1 154 ? -2.401 58.605 221.711 1.00 40.22 154 LEU B O 1
ATOM 3234 N N . ALA B 1 155 ? -3.482 57.040 220.505 1.00 39.05 155 ALA B N 1
ATOM 3235 C CA . ALA B 1 155 ? -4.095 56.394 221.662 1.00 41.33 155 ALA B CA 1
ATOM 3236 C C . ALA B 1 155 ? -3.114 56.026 222.775 1.00 44.58 155 ALA B C 1
ATOM 3237 O O . ALA B 1 155 ? -3.494 55.963 223.948 1.00 46.76 155 ALA B O 1
ATOM 3239 N N . GLU B 1 156 ? -1.857 55.788 222.422 1.00 45.93 156 GLU B N 1
ATOM 3240 C CA . GLU B 1 156 ? -0.861 55.421 223.424 1.00 49.85 156 GLU B CA 1
ATOM 3241 C C . GLU B 1 156 ? -0.344 56.592 224.241 1.00 48.14 156 GLU B C 1
ATOM 3242 O O . GLU B 1 156 ? 0.326 56.390 225.245 1.00 48.13 156 GLU B O 1
ATOM 3248 N N . SER B 1 157 ? -0.642 57.817 223.827 1.00 48.27 157 SER B N 1
ATOM 3249 C CA . SER B 1 157 ? -0.120 58.957 224.564 1.00 46.42 157 SER B CA 1
ATOM 3250 C C . SER B 1 157 ? -1.127 59.992 225.057 1.00 44.42 157 SER B C 1
ATOM 3251 O O . SER B 1 157 ? -0.744 61.086 225.477 1.00 45.98 157 SER B O 1
ATOM 3254 N N . VAL B 1 158 ? -2.409 59.651 225.027 1.00 42.96 158 VAL B N 1
ATOM 3255 C CA . VAL B 1 158 ? -3.435 60.578 225.494 1.00 41.10 158 VAL B CA 1
ATOM 3256 C C . VAL B 1 158 ? -4.289 59.916 226.574 1.00 42.47 158 VAL B C 1
ATOM 3257 O O . VAL B 1 158 ? -4.462 58.697 226.568 1.00 43.21 158 VAL B O 1
ATOM 3261 N N . ASP B 1 159 ? -4.808 60.714 227.505 1.00 39.58 159 ASP B N 1
ATOM 3262 C CA . ASP B 1 159 ? -5.654 60.185 228.567 1.00 40.38 159 ASP B CA 1
ATOM 3263 C C . ASP B 1 159 ? -6.973 59.658 228.017 1.00 42.96 159 ASP B C 1
ATOM 3264 O O . ASP B 1 159 ? -7.443 58.593 228.421 1.00 43.14 159 ASP B O 1
ATOM 3269 N N . SER B 1 160 ? -7.580 60.415 227.108 1.00 38.19 160 SER B N 1
ATOM 3270 C CA . SER B 1 160 ? -8.834 60.000 226.492 1.00 39.89 160 SER B CA 1
ATOM 3271 C C . SER B 1 160 ? -8.788 60.320 225.006 1.00 38.28 160 SER B C 1
ATOM 3272 O O . SER B 1 160 ? -8.258 61.350 224.604 1.00 36.73 160 SER B O 1
ATOM 3275 N N . LEU B 1 161 ? -9.344 59.430 224.195 1.00 35.02 161 LEU B N 1
ATOM 3276 C CA . LEU B 1 161 ? -9.335 59.617 222.758 1.00 36.24 161 LEU B CA 1
ATOM 3277 C C . LEU B 1 161 ? -10.709 59.424 222.157 1.00 36.41 161 LEU B C 1
ATOM 3278 O O . LEU B 1 161 ? -11.254 58.323 222.179 1.00 39.10 161 LEU B O 1
ATOM 3283 N N . ILE B 1 162 ? -11.273 60.507 221.636 1.00 36.60 162 ILE B N 1
ATOM 3284 C CA . ILE B 1 162 ? -12.578 60.455 220.994 1.00 35.64 162 ILE B CA 1
ATOM 3285 C C . ILE B 1 162 ? -12.285 60.405 219.505 1.00 36.32 162 ILE B C 1
ATOM 3286 O O . ILE B 1 162 ? -11.691 61.326 218.959 1.00 34.67 162 ILE B O 1
ATOM 3291 N N . THR B 1 163 ? -12.669 59.313 218.856 1.00 41.47 163 THR B N 1
ATOM 3292 C CA . THR B 1 163 ? -12.432 59.167 217.428 1.00 42.30 163 THR B CA 1
ATOM 3293 C C . THR B 1 163 ? -13.757 59.274 216.693 1.00 43.52 163 THR B C 1
ATOM 3294 O O . THR B 1 163 ? -14.557 58.339 216.694 1.00 45.99 163 THR B O 1
ATOM 3298 N N . ILE B 1 164 ? -13.988 60.420 216.067 1.00 37.89 164 ILE B N 1
ATOM 3299 C CA . ILE B 1 164 ? -15.232 60.635 215.352 1.00 39.86 164 ILE B CA 1
ATOM 3300 C C . ILE B 1 164 ? -15.158 60.190 213.899 1.00 37.66 164 ILE B C 1
ATOM 3301 O O . ILE B 1 164 ? -14.373 60.713 213.120 1.00 36.97 164 ILE B O 1
ATOM 3306 N N . PRO B 1 165 ? -15.967 59.189 213.527 1.00 41.69 165 PRO B N 1
ATOM 3307 C CA . PRO B 1 165 ? -15.979 58.688 212.148 1.00 41.19 165 PRO B CA 1
ATOM 3308 C C . PRO B 1 165 ? -16.834 59.595 211.258 1.00 39.55 165 PRO B C 1
ATOM 3309 O O . PRO B 1 165 ? -18.060 59.611 211.368 1.00 40.44 165 PRO B O 1
ATOM 3313 N N . ASN B 1 166 ? -16.178 60.354 210.387 1.00 38.68 166 ASN B N 1
ATOM 3314 C CA . ASN B 1 166 ? -16.883 61.269 209.498 1.00 41.65 166 ASN B CA 1
ATOM 3315 C C . ASN B 1 166 ? -18.021 60.604 208.747 1.00 42.12 166 ASN B C 1
ATOM 3316 O O . ASN B 1 166 ? -19.033 61.237 208.461 1.00 41.38 166 ASN B O 1
ATOM 3321 N N . GLU B 1 167 ? -17.856 59.325 208.437 1.00 45.67 167 GLU B N 1
ATOM 3322 C CA . GLU B 1 167 ? -18.886 58.574 207.728 1.00 48.30 167 GLU B CA 1
ATOM 3323 C C . GLU B 1 167 ? -20.259 58.777 208.374 1.00 45.54 167 GLU B C 1
ATOM 3324 O O . GLU B 1 167 ? -21.253 59.001 207.681 1.00 44.75 167 GLU B O 1
ATOM 3330 N N . LYS B 1 168 ? -20.307 58.707 209.701 1.00 44.72 168 LYS B N 1
ATOM 3331 C CA . LYS B 1 168 ? -21.560 58.880 210.438 1.00 45.00 168 LYS B CA 1
ATOM 3332 C C . LYS B 1 168 ? -22.162 60.263 210.205 1.00 46.89 168 LYS B C 1
ATOM 3333 O O . LYS B 1 168 ? -23.383 60.427 210.161 1.00 48.79 168 LYS B O 1
ATOM 3339 N N . LEU B 1 169 ? -21.299 61.261 210.068 1.00 46.77 169 LEU B N 1
ATOM 3340 C CA . LEU B 1 169 ? -21.752 62.628 209.862 1.00 44.09 169 LEU B CA 1
ATOM 3341 C C . LEU B 1 169 ? -22.404 62.795 208.498 1.00 46.01 169 LEU B C 1
ATOM 3342 O O . LEU B 1 169 ? -23.404 63.503 208.359 1.00 39.81 169 LEU B O 1
ATOM 3347 N N . LEU B 1 170 ? -21.831 62.141 207.494 1.00 45.92 170 LEU B N 1
ATOM 3348 C CA . LEU B 1 170 ? -22.356 62.222 206.138 1.00 52.00 170 LEU B CA 1
ATOM 3349 C C . LEU B 1 170 ? -23.769 61.656 206.134 1.00 51.71 170 LEU B C 1
ATOM 3350 O O . LEU B 1 170 ? -24.626 62.096 205.372 1.00 55.89 170 LEU B O 1
ATOM 3355 N N . THR B 1 171 ? -24.001 60.680 207.003 1.00 54.63 171 THR B N 1
ATOM 3356 C CA . THR B 1 171 ? -25.308 60.051 207.125 1.00 55.68 171 THR B CA 1
ATOM 3357 C C . THR B 1 171 ? -26.273 61.013 207.809 1.00 56.51 171 THR B C 1
ATOM 3358 O O . THR B 1 171 ? -27.410 61.187 207.370 1.00 58.55 171 THR B O 1
ATOM 3362 N N . ILE B 1 172 ? -25.805 61.634 208.888 1.00 56.36 172 ILE B N 1
ATOM 3363 C CA . ILE B 1 172 ? -26.607 62.580 209.655 1.00 53.92 172 ILE B CA 1
ATOM 3364 C C . ILE B 1 172 ? -27.020 63.791 208.817 1.00 56.08 172 ILE B C 1
ATOM 3365 O O . ILE B 1 172 ? -28.034 64.427 209.100 1.00 56.98 172 ILE B O 1
ATOM 3370 N N . LEU B 1 173 ? -26.240 64.104 207.784 1.00 54.67 173 LEU B N 1
ATOM 3371 C CA . LEU B 1 173 ? -26.539 65.246 206.920 1.00 54.84 173 LEU B CA 1
ATOM 3372 C C . LEU B 1 173 ? -27.574 64.959 205.830 1.00 57.10 173 LEU B C 1
ATOM 3373 O O . LEU B 1 173 ? -28.255 65.873 205.362 1.00 54.76 173 LEU B O 1
ATOM 3378 N N . GLY B 1 174 ? -27.681 63.699 205.420 1.00 58.56 174 GLY B N 1
ATOM 3379 C CA . GLY B 1 174 ? -28.639 63.337 204.388 1.00 61.83 174 GLY B CA 1
ATOM 3380 C C . GLY B 1 174 ? -28.387 64.010 203.050 1.00 65.03 174 GLY B C 1
ATOM 3381 O O . GLY B 1 174 ? -27.295 63.897 202.491 1.00 65.67 174 GLY B O 1
ATOM 3382 N N . LYS B 1 175 ? -29.395 64.711 202.534 1.00 68.09 175 LYS B N 1
ATOM 3383 C CA . LYS B 1 175 ? -29.277 65.398 201.248 1.00 71.62 175 LYS B CA 1
ATOM 3384 C C . LYS B 1 175 ? -28.574 66.746 201.353 1.00 72.09 175 LYS B C 1
ATOM 3385 O O . LYS B 1 175 ? -28.017 67.237 200.372 1.00 74.71 175 LYS B O 1
ATOM 3391 N N . ASP B 1 176 ? -28.607 67.349 202.537 1.00 71.53 176 ASP B N 1
ATOM 3392 C CA . ASP B 1 176 ? -27.947 68.635 202.747 1.00 69.60 176 ASP B CA 1
ATOM 3393 C C . ASP B 1 176 ? -26.438 68.440 202.650 1.00 65.98 176 ASP B C 1
ATOM 3394 O O . ASP B 1 176 ? -25.667 69.402 202.651 1.00 62.35 176 ASP B O 1
ATOM 3399 N N . ALA B 1 177 ? -26.032 67.180 202.560 1.00 61.02 177 ALA B N 1
ATOM 3400 C CA . ALA B 1 177 ? -24.628 66.832 202.471 1.00 57.96 177 ALA B CA 1
ATOM 3401 C C . ALA B 1 177 ? -23.968 67.397 201.232 1.00 55.37 177 ALA B C 1
ATOM 3402 O O . ALA B 1 177 ? -24.409 67.160 200.110 1.00 62.01 177 ALA B O 1
ATOM 3404 N N . SER B 1 178 ? -22.913 68.164 201.452 1.00 51.82 178 SER B N 1
ATOM 3405 C CA . SER B 1 178 ? -22.130 68.738 200.375 1.00 47.21 178 SER B CA 1
ATOM 3406 C C . SER B 1 178 ? -20.712 68.600 200.896 1.00 47.65 178 SER B C 1
ATOM 3407 O O . SER B 1 178 ? -20.520 68.330 202.080 1.00 50.25 178 SER B O 1
ATOM 3410 N N . LEU B 1 179 ? -19.723 68.767 200.029 1.00 47.48 179 LEU B N 1
ATOM 3411 C CA . LEU B 1 179 ? -18.341 68.648 200.459 1.00 46.17 179 LEU B CA 1
ATOM 3412 C C . LEU B 1 179 ? -18.115 69.627 201.611 1.00 46.36 179 LEU B C 1
ATOM 3413 O O . LEU B 1 179 ? -17.617 69.244 202.672 1.00 43.47 179 LEU B O 1
ATOM 3418 N N . LEU B 1 180 ? -18.510 70.882 201.405 1.00 44.05 180 LEU B N 1
ATOM 3419 C CA . LEU B 1 180 ? -18.348 71.917 202.420 1.00 42.55 180 LEU B CA 1
ATOM 3420 C C . LEU B 1 180 ? -19.166 71.669 203.681 1.00 41.46 180 LEU B C 1
ATOM 3421 O O . LEU B 1 180 ? -18.674 71.866 204.788 1.00 41.87 180 LEU B O 1
ATOM 3426 N N . ALA B 1 181 ? -20.410 71.238 203.515 1.00 37.06 181 ALA B N 1
ATOM 3427 C CA . ALA B 1 181 ? -21.275 70.991 204.656 1.00 37.26 181 ALA B CA 1
ATOM 3428 C C . ALA B 1 181 ? -20.765 69.842 205.510 1.00 35.78 181 ALA B C 1
ATOM 3429 O O . ALA B 1 181 ? -20.872 69.875 206.736 1.00 35.41 181 ALA B O 1
ATOM 3431 N N . ALA B 1 182 ? -20.210 68.828 204.857 1.00 33.97 182 ALA B N 1
ATOM 3432 C CA . ALA B 1 182 ? -19.690 67.658 205.554 1.00 35.10 182 ALA B CA 1
ATOM 3433 C C . ALA B 1 182 ? -18.551 68.025 206.509 1.00 32.78 182 ALA B C 1
ATOM 3434 O O . ALA B 1 182 ? -18.540 67.606 207.661 1.00 30.25 182 ALA B O 1
ATOM 3436 N N . PHE B 1 183 ? -17.591 68.801 206.021 1.00 31.88 183 PHE B N 1
ATOM 3437 C CA . PHE B 1 183 ? -16.474 69.208 206.855 1.00 33.46 183 PHE B CA 1
ATOM 3438 C C . PHE B 1 183 ? -16.883 70.235 207.902 1.00 34.08 183 PHE B C 1
ATOM 3439 O O . PHE B 1 183 ? -16.260 70.330 208.955 1.00 32.69 183 PHE B O 1
ATOM 3447 N N . ALA B 1 184 ? -17.939 70.990 207.612 1.00 31.77 184 ALA B N 1
ATOM 3448 C CA . ALA B 1 184 ? -18.448 71.976 208.547 1.00 32.13 184 ALA B CA 1
ATOM 3449 C C . ALA B 1 184 ? -19.106 71.200 209.682 1.00 33.87 184 ALA B C 1
ATOM 3450 O O . ALA B 1 184 ? -19.006 71.572 210.849 1.00 36.12 184 ALA B O 1
ATOM 3452 N N . LYS B 1 185 ? -19.777 70.109 209.333 1.00 30.86 185 LYS B N 1
ATOM 3453 C CA . LYS B 1 185 ? -20.437 69.292 210.337 1.00 32.57 185 LYS B CA 1
ATOM 3454 C C . LYS B 1 185 ? -19.355 68.716 211.259 1.00 28.78 185 LYS B C 1
ATOM 3455 O O . LYS B 1 185 ? -19.502 68.725 212.476 1.00 31.65 185 LYS B O 1
ATOM 3461 N N . ALA B 1 186 ? -18.260 68.241 210.676 1.00 28.50 186 ALA B N 1
ATOM 3462 C CA . ALA B 1 186 ? -17.160 67.694 211.470 1.00 29.38 186 ALA B CA 1
ATOM 3463 C C . ALA B 1 186 ? -16.618 68.771 212.410 1.00 26.68 186 ALA B C 1
ATOM 3464 O O . ALA B 1 186 ? -16.382 68.513 213.581 1.00 24.96 186 ALA B O 1
ATOM 3466 N N . ASP B 1 187 ? -16.405 69.975 211.886 1.00 28.00 187 ASP B N 1
ATOM 3467 C CA . ASP B 1 187 ? -15.916 71.077 212.707 1.00 29.95 187 ASP B CA 1
ATOM 3468 C C . ASP B 1 187 ? -16.855 71.266 213.881 1.00 30.15 187 ASP B C 1
ATOM 3469 O O . ASP B 1 187 ? -16.432 71.368 215.031 1.00 28.07 187 ASP B O 1
ATOM 3474 N N . ASP B 1 188 ? -18.144 71.314 213.569 1.00 31.30 188 ASP B N 1
ATOM 3475 C CA . ASP B 1 188 ? -19.166 71.536 214.575 1.00 32.96 188 ASP B CA 1
ATOM 3476 C C . ASP B 1 188 ? -19.241 70.443 215.630 1.00 32.30 188 ASP B C 1
ATOM 3477 O O . ASP B 1 188 ? -19.437 70.727 216.818 1.00 30.67 188 ASP B O 1
ATOM 3482 N N . VAL B 1 189 ? -19.082 69.193 215.210 1.00 30.71 189 VAL B N 1
ATOM 3483 C CA . VAL B 1 189 ? -19.120 68.087 216.158 1.00 30.95 189 VAL B CA 1
ATOM 3484 C C . VAL B 1 189 ? -17.888 68.152 217.062 1.00 30.15 189 VAL B C 1
ATOM 3485 O O . VAL B 1 189 ? -17.975 67.899 218.263 1.00 30.08 189 VAL B O 1
ATOM 3489 N N . LEU B 1 190 ? -16.743 68.500 216.484 1.00 28.15 190 LEU B N 1
ATOM 3490 C CA . LEU B 1 190 ? -15.512 68.607 217.258 1.00 29.45 190 LEU B CA 1
ATOM 3491 C C . LEU B 1 190 ? -15.653 69.703 218.306 1.00 29.36 190 LEU B C 1
ATOM 3492 O O . LEU B 1 190 ? -15.236 69.537 219.458 1.00 25.00 190 LEU B O 1
ATOM 3497 N N . ALA B 1 191 ? -16.247 70.824 217.905 1.00 27.23 191 ALA B N 1
ATOM 3498 C CA . ALA B 1 191 ? -16.444 71.933 218.825 1.00 32.47 191 ALA B CA 1
ATOM 3499 C C . ALA B 1 191 ? -17.343 71.486 219.969 1.00 33.54 191 ALA B C 1
ATOM 3500 O O . ALA B 1 191 ? -17.121 71.848 221.127 1.00 33.77 191 ALA B O 1
ATOM 3502 N N . GLY B 1 192 ? -18.354 70.690 219.636 1.00 34.63 192 GLY B N 1
ATOM 3503 C CA . GLY B 1 192 ? -19.274 70.200 220.646 1.00 34.74 192 GLY B CA 1
ATOM 3504 C C . GLY B 1 192 ? -18.596 69.350 221.704 1.00 35.05 192 GLY B C 1
ATOM 3505 O O . GLY B 1 192 ? -18.990 69.355 222.871 1.00 31.53 192 GLY B O 1
ATOM 3506 N N . ALA B 1 193 ? -17.582 68.600 221.292 1.00 36.99 193 ALA B N 1
ATOM 3507 C CA . ALA B 1 193 ? -16.846 67.745 222.216 1.00 34.75 193 ALA B CA 1
ATOM 3508 C C . ALA B 1 193 ? -16.046 68.617 223.178 1.00 34.08 193 ALA B C 1
ATOM 3509 O O . ALA B 1 193 ? -16.164 68.494 224.400 1.00 33.48 193 ALA B O 1
ATOM 3511 N N . VAL B 1 194 ? -15.237 69.507 222.616 1.00 33.57 194 VAL B N 1
ATOM 3512 C CA . VAL B 1 194 ? -14.416 70.404 223.416 1.00 31.61 194 VAL B CA 1
ATOM 3513 C C . VAL B 1 194 ? -15.292 71.234 224.357 1.00 34.83 194 VAL B C 1
ATOM 3514 O O . VAL B 1 194 ? -15.108 71.207 225.571 1.00 33.46 194 VAL B O 1
ATOM 3518 N N . ARG B 1 195 ? -16.248 71.965 223.788 1.00 34.17 195 ARG B N 1
ATOM 3519 C CA . ARG B 1 195 ? -17.138 72.811 224.577 1.00 34.48 195 ARG B CA 1
ATOM 3520 C C . ARG B 1 195 ? -17.889 72.055 225.675 1.00 38.24 195 ARG B C 1
ATOM 3521 O O . ARG B 1 195 ? -17.982 72.529 226.815 1.00 35.51 195 ARG B O 1
ATOM 3529 N N . GLY B 1 196 ? -18.418 70.881 225.339 1.00 33.32 196 GLY B N 1
ATOM 3530 C CA . GLY B 1 196 ? -19.149 70.103 226.320 1.00 31.51 196 GLY B CA 1
ATOM 3531 C C . GLY B 1 196 ? -18.346 69.823 227.574 1.00 35.89 196 GLY B C 1
ATOM 3532 O O . GLY B 1 196 ? -18.848 69.955 228.698 1.00 35.03 196 GLY B O 1
ATOM 3533 N N . ILE B 1 197 ? -17.087 69.440 227.388 1.00 33.19 197 ILE B N 1
ATOM 3534 C CA . ILE B 1 197 ? -16.220 69.130 228.511 1.00 32.88 197 ILE B CA 1
ATOM 3535 C C . ILE B 1 197 ? -15.661 70.373 229.187 1.00 33.02 197 ILE B C 1
ATOM 3536 O O . ILE B 1 197 ? -15.683 70.479 230.411 1.00 29.47 197 ILE B O 1
ATOM 3541 N N . SER B 1 198 ? -15.177 71.320 228.392 1.00 28.97 198 SER B N 1
ATOM 3542 C CA . SER B 1 198 ? -14.583 72.525 228.952 1.00 32.64 198 SER B CA 1
ATOM 3543 C C . SER B 1 198 ? -15.558 73.450 229.688 1.00 35.35 198 SER B C 1
ATOM 3544 O O . SER B 1 198 ? -15.170 74.091 230.669 1.00 37.74 198 SER B O 1
ATOM 3547 N N . ASP B 1 199 ? -16.814 73.523 229.245 1.00 34.55 199 ASP B N 1
ATOM 3548 C CA . ASP B 1 199 ? -17.799 74.371 229.929 1.00 30.88 199 ASP B CA 1
ATOM 3549 C C . ASP B 1 199 ? -18.014 73.859 231.359 1.00 32.42 199 ASP B C 1
ATOM 3550 O O . ASP B 1 199 ? -18.230 74.644 232.283 1.00 29.94 199 ASP B O 1
ATOM 3555 N N . ILE B 1 200 ? -17.977 72.540 231.542 1.00 29.75 200 ILE B N 1
ATOM 3556 C CA . ILE B 1 200 ? -18.159 71.975 232.877 1.00 29.88 200 ILE B CA 1
ATOM 3557 C C . ILE B 1 200 ? -17.038 72.476 233.780 1.00 32.55 200 ILE B C 1
ATOM 3558 O O . ILE B 1 200 ? -17.251 72.754 234.955 1.00 32.37 200 ILE B O 1
ATOM 3563 N N . ILE B 1 201 ? -15.839 72.599 233.219 1.00 33.46 201 ILE B N 1
ATOM 3564 C CA . ILE B 1 201 ? -14.690 73.055 233.984 1.00 32.17 201 ILE B CA 1
ATOM 3565 C C . ILE B 1 201 ? -14.654 74.566 234.154 1.00 33.01 201 ILE B C 1
ATOM 3566 O O . ILE B 1 201 ? -14.399 75.068 235.247 1.00 34.61 201 ILE B O 1
ATOM 3571 N N . LYS B 1 202 ? -14.918 75.285 233.069 1.00 33.11 202 LYS B N 1
ATOM 3572 C CA . LYS B 1 202 ? -14.857 76.743 233.072 1.00 35.80 202 LYS B CA 1
ATOM 3573 C C . LYS B 1 202 ? -16.134 77.522 233.413 1.00 42.18 202 LYS B C 1
ATOM 3574 O O . LYS B 1 202 ? -16.057 78.656 233.897 1.00 40.93 202 LYS B O 1
ATOM 3580 N N . ARG B 1 203 ? -17.297 76.928 233.166 1.00 36.04 203 ARG B N 1
ATOM 3581 C CA . ARG B 1 203 ? -18.562 77.612 233.430 1.00 40.59 203 ARG B CA 1
ATOM 3582 C C . ARG B 1 203 ? -19.578 76.770 234.193 1.00 35.05 203 ARG B C 1
ATOM 3583 O O . ARG B 1 203 ? -20.755 76.756 233.837 1.00 40.60 203 ARG B O 1
ATOM 3591 N N . PRO B 1 204 ? -19.152 76.058 235.244 1.00 34.03 204 PRO B N 1
ATOM 3592 C CA . PRO B 1 204 ? -20.138 75.250 235.968 1.00 34.29 204 PRO B CA 1
ATOM 3593 C C . PRO B 1 204 ? -21.229 76.113 236.614 1.00 33.25 204 PRO B C 1
ATOM 3594 O O . PRO B 1 204 ? -20.942 77.145 237.206 1.00 34.30 204 PRO B O 1
ATOM 3598 N N . GLY B 1 205 ? -22.478 75.689 236.485 1.00 34.28 205 GLY B N 1
ATOM 3599 C CA . GLY B 1 205 ? -23.573 76.439 237.074 1.00 33.99 205 GLY B CA 1
ATOM 3600 C C . GLY B 1 205 ? -23.830 75.955 238.485 1.00 36.97 205 GLY B C 1
ATOM 3601 O O . GLY B 1 205 ? -24.410 76.664 239.310 1.00 38.82 205 GLY B O 1
ATOM 3602 N N . MET B 1 206 ? -23.398 74.726 238.751 1.00 35.82 206 MET B N 1
ATOM 3603 C CA . MET B 1 206 ? -23.547 74.115 240.058 1.00 37.40 206 MET B CA 1
ATOM 3604 C C . MET B 1 206 ? -22.152 73.932 240.636 1.00 39.89 206 MET B C 1
ATOM 3605 O O . MET B 1 206 ? -21.154 74.119 239.930 1.00 36.08 206 MET B O 1
ATOM 3610 N N . ILE B 1 207 ? -22.086 73.559 241.912 1.00 37.63 207 ILE B N 1
ATOM 3611 C CA . ILE B 1 207 ? -20.809 73.379 242.594 1.00 35.43 207 ILE B CA 1
ATOM 3612 C C . ILE B 1 207 ? -20.492 71.929 242.923 1.00 35.28 207 ILE B C 1
ATOM 3613 O O . ILE B 1 207 ? -19.569 71.663 243.699 1.00 34.73 207 ILE B O 1
ATOM 3618 N N . ASN B 1 208 ? -21.242 70.994 242.349 1.00 33.11 208 ASN B N 1
ATOM 3619 C CA . ASN B 1 208 ? -21.010 69.579 242.633 1.00 38.32 208 ASN B CA 1
ATOM 3620 C C . ASN B 1 208 ? -19.900 68.918 241.810 1.00 36.37 208 ASN B C 1
ATOM 3621 O O . ASN B 1 208 ? -19.383 67.870 242.197 1.00 37.08 208 ASN B O 1
ATOM 3626 N N . VAL B 1 209 ? -19.525 69.524 240.688 1.00 35.98 209 VAL B N 1
ATOM 3627 C CA . VAL B 1 209 ? -18.481 68.952 239.835 1.00 38.39 209 VAL B CA 1
ATOM 3628 C C . VAL B 1 209 ? -17.325 69.923 239.648 1.00 38.20 209 VAL B C 1
ATOM 3629 O O . VAL B 1 209 ? -17.500 71.002 239.081 1.00 44.20 209 VAL B O 1
ATOM 3633 N N . ASP B 1 210 ? -16.149 69.545 240.135 1.00 36.35 210 ASP B N 1
ATOM 3634 C CA . ASP B 1 210 ? -14.962 70.387 240.004 1.00 39.80 210 ASP B CA 1
ATOM 3635 C C . ASP B 1 210 ? -14.006 69.770 238.981 1.00 38.34 210 ASP B C 1
ATOM 3636 O O . ASP B 1 210 ? -14.287 68.706 238.433 1.00 38.16 210 ASP B O 1
ATOM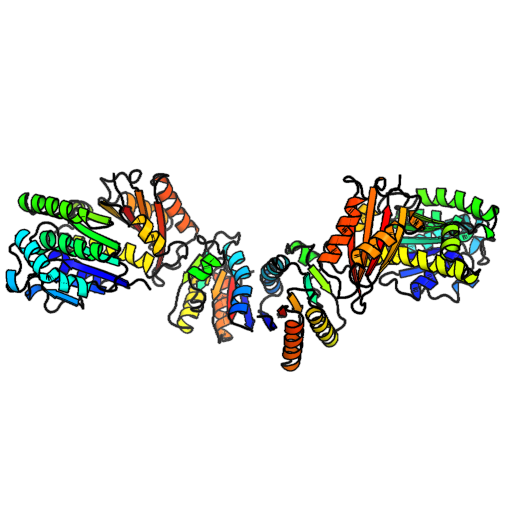 3641 N N . PHE B 1 211 ? -12.885 70.435 238.723 1.00 39.37 211 PHE B N 1
ATOM 3642 C CA . PHE B 1 211 ? -11.918 69.924 237.758 1.00 40.43 211 PHE B CA 1
ATOM 3643 C C . PHE B 1 211 ? -11.446 68.520 238.143 1.00 40.74 211 PHE B C 1
ATOM 3644 O O . PHE B 1 211 ? -11.335 67.633 237.294 1.00 38.70 211 PHE B O 1
ATOM 3652 N N . ALA B 1 212 ? -11.182 68.315 239.427 1.00 40.41 212 ALA B N 1
ATOM 3653 C CA . ALA B 1 212 ? -10.734 67.011 239.904 1.00 40.22 212 ALA B CA 1
ATOM 3654 C C . ALA B 1 212 ? -11.721 65.908 239.498 1.00 39.69 212 ALA B C 1
ATOM 3655 O O . ALA B 1 212 ? -11.322 64.782 239.195 1.00 40.12 212 ALA B O 1
ATOM 3657 N N . ASP B 1 213 ? -13.011 66.227 239.494 1.00 40.26 213 ASP B N 1
ATOM 3658 C CA . ASP B 1 213 ? -14.021 65.245 239.111 1.00 40.25 213 ASP B CA 1
ATOM 3659 C C . ASP B 1 213 ? -13.874 64.897 237.640 1.00 40.91 213 ASP B C 1
ATOM 3660 O O . ASP B 1 213 ? -13.905 63.725 237.258 1.00 37.66 213 ASP B O 1
ATOM 3665 N N . VAL B 1 214 ? -13.724 65.926 236.814 1.00 39.40 214 VAL B N 1
ATOM 3666 C CA . VAL B 1 214 ? -13.568 65.712 235.387 1.00 39.70 214 VAL B CA 1
ATOM 3667 C C . VAL B 1 214 ? -12.329 64.856 235.136 1.00 38.82 214 VAL B C 1
ATOM 3668 O O . VAL B 1 214 ? -12.373 63.917 234.339 1.00 39.46 214 VAL B O 1
ATOM 3672 N N . LYS B 1 215 ? -11.227 65.160 235.818 1.00 37.54 215 LYS B N 1
ATOM 3673 C CA . LYS B 1 215 ? -10.016 64.365 235.645 1.00 42.26 215 LYS B CA 1
ATOM 3674 C C . LYS B 1 215 ? -10.290 62.891 235.916 1.00 43.77 215 LYS B C 1
ATOM 3675 O O . LYS B 1 215 ? -9.864 62.021 235.157 1.00 47.84 215 LYS B O 1
ATOM 3681 N N . THR B 1 216 ? -11.003 62.613 237.001 1.00 42.82 216 THR B N 1
ATOM 3682 C CA . THR B 1 216 ? -11.329 61.239 237.366 1.00 45.07 216 THR B CA 1
ATOM 3683 C C . THR B 1 216 ? -11.961 60.478 236.203 1.00 43.22 216 THR B C 1
ATOM 3684 O O . THR B 1 216 ? -11.657 59.310 235.972 1.00 46.06 216 THR B O 1
ATOM 3688 N N . VAL B 1 217 ? -12.843 61.154 235.475 1.00 42.97 217 VAL B N 1
ATOM 3689 C CA . VAL B 1 217 ? -13.537 60.567 234.336 1.00 40.53 217 VAL B CA 1
ATOM 3690 C C . VAL B 1 217 ? -12.675 60.500 233.074 1.00 41.15 217 VAL B C 1
ATOM 3691 O O . VAL B 1 217 ? -12.807 59.580 232.267 1.00 39.68 217 VAL B O 1
ATOM 3695 N N . MET B 1 218 ? -11.776 61.467 232.933 1.00 40.19 218 MET B N 1
ATOM 3696 C CA . MET B 1 218 ? -10.923 61.600 231.756 1.00 41.02 218 MET B CA 1
ATOM 3697 C C . MET B 1 218 ? -9.525 60.971 231.806 1.00 41.68 218 MET B C 1
ATOM 3698 O O . MET B 1 218 ? -9.043 60.446 230.802 1.00 38.03 218 MET B O 1
ATOM 3703 N N . SER B 1 219 ? -8.877 61.030 232.965 1.00 41.37 219 SER B N 1
ATOM 3704 C CA . SER B 1 219 ? -7.508 60.532 233.124 1.00 43.75 219 SER B CA 1
ATOM 3705 C C . SER B 1 219 ? -7.265 59.055 232.819 1.00 44.64 219 SER B C 1
ATOM 3706 O O . SER B 1 219 ? -8.041 58.188 233.214 1.00 42.92 219 SER B O 1
ATOM 3709 N N . GLU B 1 220 ? -6.173 58.785 232.107 1.00 48.56 220 GLU B N 1
ATOM 3710 C CA . GLU B 1 220 ? -5.783 57.421 231.738 1.00 51.72 220 GLU B CA 1
ATOM 3711 C C . GLU B 1 220 ? -6.979 56.504 231.505 1.00 51.04 220 GLU B C 1
ATOM 3712 O O . GLU B 1 220 ? -7.001 55.371 231.979 1.00 55.26 220 GLU B O 1
ATOM 3718 N N . MET B 1 221 ? -7.967 56.990 230.762 1.00 50.68 221 MET B N 1
ATOM 3719 C CA . MET B 1 221 ? -9.175 56.219 230.493 1.00 48.45 221 MET B CA 1
ATOM 3720 C C . MET B 1 221 ? -9.110 55.425 229.189 1.00 47.78 221 MET B C 1
ATOM 3721 O O . MET B 1 221 ? -9.589 54.295 229.124 1.00 49.19 221 MET B O 1
ATOM 3726 N N . GLY B 1 222 ? -8.536 56.023 228.148 1.00 45.85 222 GLY B N 1
ATOM 3727 C CA . GLY B 1 222 ? -8.441 55.338 226.873 1.00 42.59 222 GLY B CA 1
ATOM 3728 C C . GLY B 1 222 ? -9.402 55.832 225.806 1.00 45.06 222 GLY B C 1
ATOM 3729 O O . GLY B 1 222 ? -9.539 57.031 225.570 1.00 42.81 222 GLY B O 1
ATOM 3730 N N . MET B 1 223 ? -10.078 54.897 225.156 1.00 43.23 223 MET B N 1
ATOM 3731 C CA . MET B 1 223 ? -11.018 55.224 224.095 1.00 45.32 223 MET B CA 1
ATOM 3732 C C . MET B 1 223 ? -12.305 55.816 224.658 1.00 45.67 223 MET B C 1
ATOM 3733 O O . MET B 1 223 ? -12.815 55.361 225.685 1.00 43.29 223 MET B O 1
ATOM 3738 N N . ALA B 1 224 ? -12.830 56.827 223.972 1.00 41.65 224 ALA B N 1
ATOM 3739 C CA . ALA B 1 224 ? -14.059 57.486 224.403 1.00 40.17 224 ALA B CA 1
ATOM 3740 C C . ALA B 1 224 ? -14.912 57.906 223.216 1.00 39.48 224 ALA B C 1
ATOM 3741 O O . ALA B 1 224 ? -14.439 57.947 222.080 1.00 39.74 224 ALA B O 1
ATOM 3743 N N . MET B 1 225 ? -16.175 58.213 223.484 1.00 38.90 225 MET B N 1
ATOM 3744 C CA . MET B 1 225 ? -17.084 58.666 222.443 1.00 39.82 225 MET B CA 1
ATOM 3745 C C . MET B 1 225 ? -18.160 59.543 223.072 1.00 40.27 225 MET B C 1
ATOM 3746 O O . MET B 1 225 ? -18.445 59.439 224.267 1.00 35.03 225 MET B O 1
ATOM 3751 N N . MET B 1 226 ? -18.759 60.412 222.272 1.00 37.21 226 MET B N 1
ATOM 3752 C CA . MET B 1 226 ? -19.790 61.288 222.799 1.00 41.24 226 MET B CA 1
ATOM 3753 C C . MET B 1 226 ? -21.020 61.419 221.910 1.00 38.15 226 MET B C 1
ATOM 3754 O O . MET B 1 226 ? -20.950 61.288 220.683 1.00 36.84 226 MET B O 1
ATOM 3759 N N . GLY B 1 227 ? -22.154 61.656 222.558 1.00 37.17 227 GLY B N 1
ATOM 3760 C CA . GLY B 1 227 ? -23.409 61.835 221.855 1.00 36.23 227 GLY B CA 1
ATOM 3761 C C . GLY B 1 227 ? -24.073 63.097 222.371 1.00 36.77 227 GLY B C 1
ATOM 3762 O O . GLY B 1 227 ? -23.989 63.398 223.562 1.00 40.58 227 GLY B O 1
ATOM 3763 N N . THR B 1 228 ? -24.729 63.841 221.488 1.00 35.12 228 THR B N 1
ATOM 3764 C CA . THR B 1 228 ? -25.398 65.072 221.884 1.00 37.49 228 THR B CA 1
ATOM 3765 C C . THR B 1 228 ? -26.878 65.076 221.510 1.00 37.99 228 THR B C 1
ATOM 3766 O O . THR B 1 228 ? -27.286 64.492 220.504 1.00 41.37 228 THR B O 1
ATOM 3770 N N . GLY B 1 229 ? -27.677 65.749 222.328 1.00 37.43 229 GLY B N 1
ATOM 3771 C CA . GLY B 1 229 ? -29.103 65.831 222.077 1.00 38.72 229 GLY B CA 1
ATOM 3772 C C . GLY B 1 229 ? -29.641 67.153 222.585 1.00 41.57 229 GLY B C 1
ATOM 3773 O O . GLY B 1 229 ? -29.072 67.759 223.495 1.00 38.49 229 GLY B O 1
ATOM 3774 N N . CYS B 1 230 ? -30.737 67.606 221.995 1.00 43.20 230 CYS B N 1
ATOM 3775 C CA . CYS B 1 230 ? -31.349 68.860 222.398 1.00 46.07 230 CYS B CA 1
ATOM 3776 C C . CYS B 1 230 ? -32.852 68.786 222.217 1.00 45.60 230 CYS B C 1
ATOM 3777 O O . CYS B 1 230 ? -33.340 68.180 221.267 1.00 48.68 230 CYS B O 1
ATOM 3780 N N . ALA B 1 231 ? -33.583 69.406 223.133 1.00 47.00 231 ALA B N 1
ATOM 3781 C CA . ALA B 1 231 ? -35.034 69.421 223.059 1.00 45.69 231 ALA B CA 1
ATOM 3782 C C . ALA B 1 231 ? -35.586 70.687 223.692 1.00 47.60 231 ALA B C 1
ATOM 3783 O O . ALA B 1 231 ? -34.880 71.411 224.399 1.00 46.79 231 ALA B O 1
ATOM 3785 N N . SER B 1 232 ? -36.857 70.947 223.421 1.00 46.52 232 SER B N 1
ATOM 3786 C CA . SER B 1 232 ? -37.546 72.115 223.946 1.00 47.71 232 SER B CA 1
ATOM 3787 C C . SER B 1 232 ? -38.906 71.617 224.438 1.00 47.31 232 SER B C 1
ATOM 3788 O O . SER B 1 232 ? -39.293 70.482 224.149 1.00 46.02 232 SER B O 1
ATOM 3791 N N . GLY B 1 233 ? -39.617 72.442 225.199 1.00 47.05 233 GLY B N 1
ATOM 3792 C CA . GLY B 1 233 ? -40.922 72.028 225.684 1.00 48.37 233 GLY B CA 1
ATOM 3793 C C . GLY B 1 233 ? -40.945 71.223 226.975 1.00 47.82 233 GLY B C 1
ATOM 3794 O O . GLY B 1 233 ? -39.900 70.969 227.571 1.00 48.10 233 GLY B O 1
ATOM 3795 N N . PRO B 1 234 ? -42.143 70.790 227.415 1.00 48.89 234 PRO B N 1
ATOM 3796 C CA . PRO B 1 234 ? -42.458 70.010 228.624 1.00 50.31 234 PRO B CA 1
ATOM 3797 C C . PRO B 1 234 ? -41.602 68.801 229.013 1.00 48.71 234 PRO B C 1
ATOM 3798 O O . PRO B 1 234 ? -41.333 68.595 230.196 1.00 49.69 234 PRO B O 1
ATOM 3802 N N . ASN B 1 235 ? -41.189 67.988 228.049 1.00 47.58 235 ASN B N 1
ATOM 3803 C CA . ASN B 1 235 ? -40.393 66.814 228.399 1.00 50.39 235 ASN B CA 1
ATOM 3804 C C . ASN B 1 235 ? -38.967 66.869 227.858 1.00 46.51 235 ASN B C 1
ATOM 3805 O O . ASN B 1 235 ? -38.314 65.837 227.684 1.00 41.90 235 ASN B O 1
ATOM 3810 N N . ARG B 1 236 ? -38.493 68.085 227.608 1.00 42.67 236 ARG B N 1
ATOM 3811 C CA . ARG B 1 236 ? -37.157 68.312 227.074 1.00 44.01 236 ARG B CA 1
ATOM 3812 C C . ARG B 1 236 ? -36.039 67.588 227.821 1.00 44.26 236 ARG B C 1
ATOM 3813 O O . ARG B 1 236 ? -35.058 67.158 227.213 1.00 44.68 236 ARG B O 1
ATOM 3821 N N . ALA B 1 237 ? -36.176 67.453 229.136 1.00 45.95 237 ALA B N 1
ATOM 3822 C CA . ALA B 1 237 ? -35.144 66.782 229.922 1.00 47.13 237 ALA B CA 1
ATOM 3823 C C . ALA B 1 237 ? -34.952 65.355 229.430 1.00 46.81 237 ALA B C 1
ATOM 3824 O O . ALA B 1 237 ? -33.829 64.931 229.139 1.00 47.56 237 ALA B O 1
ATOM 3826 N N . ARG B 1 238 ? -36.053 64.618 229.334 1.00 44.76 238 ARG B N 1
ATOM 3827 C CA . ARG B 1 238 ? -36.005 63.232 228.873 1.00 47.74 238 ARG B CA 1
ATOM 3828 C C . ARG B 1 238 ? -35.661 63.162 227.388 1.00 44.26 238 ARG B C 1
ATOM 3829 O O . ARG B 1 238 ? -34.849 62.342 226.967 1.00 40.02 238 ARG B O 1
ATOM 3837 N N . GLU B 1 239 ? -36.284 64.034 226.603 1.00 44.49 239 GLU B N 1
ATOM 3838 C CA . GLU B 1 239 ? -36.061 64.062 225.164 1.00 47.73 239 GLU B CA 1
ATOM 3839 C C . GLU B 1 239 ? -34.611 64.336 224.790 1.00 44.55 239 GLU B C 1
ATOM 3840 O O . GLU B 1 239 ? -34.044 63.649 223.946 1.00 43.22 239 GLU B O 1
ATOM 3846 N N . ALA B 1 240 ? -34.016 65.347 225.413 1.00 43.01 240 ALA B N 1
ATOM 3847 C CA . ALA B 1 240 ? -32.631 65.700 225.119 1.00 40.13 240 ALA B CA 1
ATOM 3848 C C . ALA B 1 240 ? -31.667 64.592 225.533 1.00 37.84 240 ALA B C 1
ATOM 3849 O O . ALA B 1 240 ? -30.714 64.278 224.811 1.00 37.01 240 ALA B O 1
ATOM 3851 N N . THR B 1 241 ? -31.921 63.990 226.689 1.00 37.59 241 THR B N 1
ATOM 3852 C CA . THR B 1 241 ? -31.055 62.929 227.194 1.00 41.15 241 THR B CA 1
ATOM 3853 C C . THR B 1 241 ? -31.149 61.679 226.335 1.00 44.48 241 THR B C 1
ATOM 3854 O O . THR B 1 241 ? -30.132 61.048 226.029 1.00 44.15 241 THR B O 1
ATOM 3858 N N . GLU B 1 242 ? -32.369 61.313 225.955 1.00 44.27 242 GLU B N 1
ATOM 3859 C CA . GLU B 1 242 ? -32.570 60.139 225.118 1.00 44.17 242 GLU B CA 1
ATOM 3860 C C . GLU B 1 242 ? -31.934 60.412 223.771 1.00 42.33 242 GLU B C 1
ATOM 3861 O O . GLU B 1 242 ? -31.273 59.552 223.199 1.00 45.58 242 GLU B O 1
ATOM 3867 N N . ALA B 1 243 ? -32.125 61.627 223.277 1.00 42.72 243 ALA B N 1
ATOM 3868 C CA . ALA B 1 243 ? -31.565 62.025 221.997 1.00 40.51 243 ALA B CA 1
ATOM 3869 C C . ALA B 1 243 ? -30.040 61.917 222.010 1.00 42.11 243 ALA B C 1
ATOM 3870 O O . ALA B 1 243 ? -29.433 61.478 221.030 1.00 41.85 243 ALA B O 1
ATOM 3872 N N . ALA B 1 244 ? -29.418 62.310 223.117 1.00 38.94 244 ALA B N 1
ATOM 3873 C CA . ALA B 1 244 ? -27.963 62.245 223.209 1.00 41.49 244 ALA B CA 1
ATOM 3874 C C . ALA B 1 244 ? -27.486 60.800 223.211 1.00 41.73 244 ALA B C 1
ATOM 3875 O O . ALA B 1 244 ? -26.434 60.484 222.662 1.00 41.32 244 ALA B O 1
ATOM 3877 N N . ILE B 1 245 ? -28.266 59.925 223.832 1.00 43.37 245 ILE B N 1
ATOM 3878 C CA . ILE B 1 245 ? -27.906 58.517 223.912 1.00 47.11 245 ILE B CA 1
ATOM 3879 C C . ILE B 1 245 ? -28.137 57.789 222.592 1.00 48.59 245 ILE B C 1
ATOM 3880 O O . ILE B 1 245 ? -27.369 56.896 222.229 1.00 48.50 245 ILE B O 1
ATOM 3885 N N . ARG B 1 246 ? -29.180 58.174 221.864 1.00 50.32 246 ARG B N 1
ATOM 3886 C CA . ARG B 1 246 ? -29.472 57.525 220.591 1.00 50.76 246 ARG B CA 1
ATOM 3887 C C . ARG B 1 246 ? -28.795 58.225 219.416 1.00 49.26 246 ARG B C 1
ATOM 3888 O O . ARG B 1 246 ? -29.050 57.897 218.256 1.00 49.36 246 ARG B O 1
ATOM 3896 N N . ASN B 1 247 ? -27.933 59.193 219.724 1.00 47.65 247 ASN B N 1
ATOM 3897 C CA . ASN B 1 247 ? -27.194 59.922 218.697 1.00 44.69 247 ASN B CA 1
ATOM 3898 C C . ASN B 1 247 ? -26.334 58.883 217.980 1.00 43.97 247 ASN B C 1
ATOM 3899 O O . ASN B 1 247 ? -25.582 58.147 218.617 1.00 43.62 247 ASN B O 1
ATOM 3904 N N . PRO B 1 248 ? -26.429 58.809 216.645 1.00 45.78 248 PRO B N 1
ATOM 3905 C CA . PRO B 1 248 ? -25.634 57.826 215.904 1.00 48.04 248 PRO B CA 1
ATOM 3906 C C . PRO B 1 248 ? -24.150 57.725 216.262 1.00 49.20 248 PRO B C 1
ATOM 3907 O O . PRO B 1 248 ? -23.534 56.676 216.066 1.00 48.72 248 PRO B O 1
ATOM 3911 N N . LEU B 1 249 ? -23.571 58.797 216.791 1.00 49.29 249 LEU B N 1
ATOM 3912 C CA . LEU B 1 249 ? -22.164 58.749 217.174 1.00 51.55 249 LEU B CA 1
ATOM 3913 C C . LEU B 1 249 ? -21.963 57.779 218.343 1.00 52.94 249 LEU B C 1
ATOM 3914 O O . LEU B 1 249 ? -20.852 57.312 218.584 1.00 52.61 249 LEU B O 1
ATOM 3919 N N . LEU B 1 250 ? -23.042 57.474 219.063 1.00 54.66 250 LEU B N 1
ATOM 3920 C CA . LEU B 1 250 ? -22.978 56.537 220.184 1.00 58.82 250 LEU B CA 1
ATOM 3921 C C . LEU B 1 250 ? -23.677 55.215 219.859 1.00 63.22 250 LEU B C 1
ATOM 3922 O O . LEU B 1 250 ? -23.809 54.353 220.728 1.00 64.08 250 LEU B O 1
ATOM 3927 N N . GLU B 1 251 ? -24.121 55.064 218.611 1.00 67.15 251 GLU B N 1
ATOM 3928 C CA . GLU B 1 251 ? -24.810 53.852 218.159 1.00 70.20 251 GLU B CA 1
ATOM 3929 C C . GLU B 1 251 ? -24.186 52.567 218.682 1.00 70.83 251 GLU B C 1
ATOM 3930 O O . GLU B 1 251 ? -24.695 51.954 219.622 1.00 70.56 251 GLU B O 1
ATOM 3936 N N . ASP B 1 252 ? -23.084 52.162 218.059 1.00 70.94 252 ASP B N 1
ATOM 3937 C CA . ASP B 1 252 ? -22.400 50.938 218.441 1.00 70.62 252 ASP B CA 1
ATOM 3938 C C . ASP B 1 252 ? -21.537 51.134 219.684 1.00 67.37 252 ASP B C 1
ATOM 3939 O O . ASP B 1 252 ? -20.354 50.795 219.693 1.00 69.65 252 ASP B O 1
ATOM 3944 N N . VAL B 1 253 ? -22.133 51.694 220.731 1.00 64.87 253 VAL B N 1
ATOM 3945 C CA . VAL B 1 253 ? -21.427 51.908 221.990 1.00 61.99 253 VAL B CA 1
ATOM 3946 C C . VAL B 1 253 ? -22.283 51.451 223.163 1.00 60.32 253 VAL B C 1
ATOM 3947 O O . VAL B 1 253 ? -23.414 51.903 223.335 1.00 60.01 253 VAL B O 1
ATOM 3951 N N . ASN B 1 254 ? -21.739 50.548 223.969 1.00 59.55 254 ASN B N 1
ATOM 3952 C CA . ASN B 1 254 ? -22.460 50.042 225.127 1.00 61.72 254 ASN B CA 1
ATOM 3953 C C . ASN B 1 254 ? -22.144 50.862 226.377 1.00 59.85 254 ASN B C 1
ATOM 3954 O O . ASN B 1 254 ? -21.115 50.662 227.018 1.00 58.24 254 ASN B O 1
ATOM 3959 N N . LEU B 1 255 ? -23.042 51.783 226.714 1.00 60.97 255 LEU B N 1
ATOM 3960 C CA . LEU B 1 255 ? -22.868 52.642 227.877 1.00 62.17 255 LEU B CA 1
ATOM 3961 C C . LEU B 1 255 ? -22.518 51.883 229.151 1.00 63.05 255 LEU B C 1
ATOM 3962 O O . LEU B 1 255 ? -21.729 52.366 229.964 1.00 61.42 255 LEU B O 1
ATOM 3967 N N . GLN B 1 256 ? -23.101 50.701 229.330 1.00 62.38 256 GLN B N 1
ATOM 3968 C CA . GLN B 1 256 ? -22.830 49.906 230.524 1.00 64.20 256 GLN B CA 1
ATOM 3969 C C . GLN B 1 256 ? -21.387 49.420 230.601 1.00 60.75 256 GLN B C 1
ATOM 3970 O O . GLN B 1 256 ? -20.929 49.003 231.664 1.00 61.54 256 GLN B O 1
ATOM 3976 N N . GLY B 1 257 ? -20.672 49.477 229.482 1.00 58.78 257 GLY B N 1
ATOM 3977 C CA . GLY B 1 257 ? -19.290 49.026 229.472 1.00 56.00 257 GLY B CA 1
ATOM 3978 C C . GLY B 1 257 ? -18.274 50.135 229.678 1.00 55.97 257 GLY B C 1
ATOM 3979 O O . GLY B 1 257 ? -17.075 49.873 229.782 1.00 51.35 257 GLY B O 1
ATOM 3980 N N . ALA B 1 258 ? -18.755 51.374 229.743 1.00 55.62 258 ALA B N 1
ATOM 3981 C CA . ALA B 1 258 ? -17.885 52.529 229.922 1.00 53.09 258 ALA B CA 1
ATOM 3982 C C . ALA B 1 258 ? -17.471 52.719 231.376 1.00 53.04 258 ALA B C 1
ATOM 3983 O O . ALA B 1 258 ? -18.310 52.705 232.278 1.00 54.33 258 ALA B O 1
ATOM 3985 N N . ARG B 1 259 ? -16.175 52.904 231.597 1.00 54.33 259 ARG B N 1
ATOM 3986 C CA . ARG B 1 259 ? -15.648 53.104 232.943 1.00 56.72 259 ARG B CA 1
ATOM 3987 C C . ARG B 1 259 ? -16.081 54.456 233.502 1.00 56.69 259 ARG B C 1
ATOM 3988 O O . ARG B 1 259 ? -16.346 54.582 234.699 1.00 58.38 259 ARG B O 1
ATOM 3996 N N . GLY B 1 260 ? -16.147 55.463 232.631 1.00 54.98 260 GLY B N 1
ATOM 3997 C CA . GLY B 1 260 ? -16.547 56.791 233.059 1.00 47.43 260 GLY B CA 1
ATOM 3998 C C . GLY B 1 260 ? -17.616 57.429 232.187 1.00 48.13 260 GLY B C 1
ATOM 3999 O O . GLY B 1 260 ? -17.697 57.170 230.982 1.00 45.46 260 GLY B O 1
ATOM 4000 N N . ILE B 1 261 ? -18.444 58.269 232.803 1.00 43.66 261 ILE B N 1
ATOM 4001 C CA . ILE B 1 261 ? -19.507 58.962 232.088 1.00 43.04 261 ILE B CA 1
ATOM 4002 C C . ILE B 1 261 ? -19.538 60.425 232.504 1.00 43.39 261 ILE B C 1
ATOM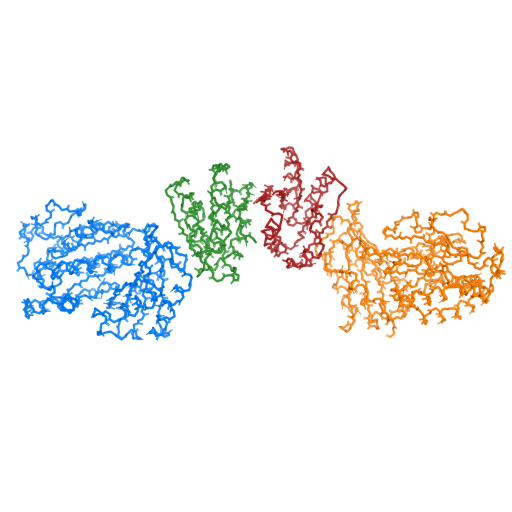 4003 O O . ILE B 1 261 ? -19.814 60.732 233.664 1.00 43.40 261 ILE B O 1
ATOM 4008 N N . LEU B 1 262 ? -19.250 61.323 231.565 1.00 38.35 262 LEU B N 1
ATOM 4009 C CA . LEU B 1 262 ? -19.290 62.749 231.862 1.00 35.93 262 LEU B CA 1
ATOM 4010 C C . LEU B 1 262 ? -20.496 63.308 231.124 1.00 34.86 262 LEU B C 1
ATOM 4011 O O . LEU B 1 262 ? -20.627 63.124 229.914 1.00 34.98 262 LEU B O 1
ATOM 4016 N N . VAL B 1 263 ? -21.378 63.984 231.854 1.00 32.18 263 VAL B N 1
ATOM 4017 C CA . VAL B 1 263 ? -22.595 64.534 231.265 1.00 31.13 263 VAL B CA 1
ATOM 4018 C C . VAL B 1 263 ? -22.689 66.038 231.440 1.00 33.31 263 VAL B C 1
ATOM 4019 O O . VAL B 1 263 ? -22.578 66.550 232.551 1.00 35.37 263 VAL B O 1
ATOM 4023 N N . ASN B 1 264 ? -22.895 66.739 230.333 1.00 32.12 264 ASN B N 1
ATOM 4024 C CA . ASN B 1 264 ? -23.023 68.190 230.353 1.00 32.86 264 ASN B CA 1
ATOM 4025 C C . ASN B 1 264 ? -24.462 68.568 230.052 1.00 32.50 264 ASN B C 1
ATOM 4026 O O . ASN B 1 264 ? -24.984 68.237 228.986 1.00 29.30 264 ASN B O 1
ATOM 4031 N N . ILE B 1 265 ? -25.109 69.243 230.999 1.00 31.19 265 ILE B N 1
ATOM 4032 C CA . ILE B 1 265 ? -26.470 69.716 230.787 1.00 29.86 265 ILE B CA 1
ATOM 4033 C C . ILE B 1 265 ? -26.306 71.218 230.596 1.00 32.75 265 ILE B C 1
ATOM 4034 O O . ILE B 1 265 ? -25.730 71.892 231.453 1.00 34.00 265 ILE B O 1
ATOM 4039 N N . THR B 1 266 ? -26.772 71.738 229.468 1.00 29.37 266 THR B N 1
ATOM 4040 C CA . THR B 1 266 ? -26.684 73.165 229.225 1.00 32.58 266 THR B CA 1
ATOM 4041 C C . THR B 1 266 ? -28.090 73.681 228.955 1.00 34.90 266 THR B C 1
ATOM 4042 O O . THR B 1 266 ? -28.776 73.210 228.049 1.00 37.44 266 THR B O 1
ATOM 4046 N N . ALA B 1 267 ? -28.521 74.637 229.764 1.00 35.17 267 ALA B N 1
ATOM 4047 C CA . ALA B 1 267 ? -29.848 75.217 229.624 1.00 35.41 267 ALA B CA 1
ATOM 4048 C C . ALA B 1 267 ? -29.802 76.630 230.171 1.00 37.06 267 ALA B C 1
ATOM 4049 O O . ALA B 1 267 ? -28.804 77.039 230.773 1.00 36.74 267 ALA B O 1
ATOM 4051 N N . GLY B 1 268 ? -30.882 77.372 229.957 1.00 38.23 268 GLY B N 1
ATOM 4052 C CA . GLY B 1 268 ? -30.948 78.733 230.451 1.00 38.37 268 GLY B CA 1
ATOM 4053 C C . GLY B 1 268 ? -31.519 78.736 231.858 1.00 37.90 268 GLY B C 1
ATOM 4054 O O . GLY B 1 268 ? -31.654 77.674 232.475 1.00 37.65 268 GLY B O 1
ATOM 4055 N N . PRO B 1 269 ? -31.868 79.913 232.395 1.00 39.03 269 PRO B N 1
ATOM 4056 C CA . PRO B 1 269 ? -32.430 80.057 233.746 1.00 40.74 269 PRO B CA 1
ATOM 4057 C C . PRO B 1 269 ? -33.741 79.309 233.995 1.00 43.70 269 PRO B C 1
ATOM 4058 O O . PRO B 1 269 ? -34.229 79.274 235.129 1.00 47.29 269 PRO B O 1
ATOM 4062 N N . ASP B 1 270 ? -34.325 78.720 232.955 1.00 42.30 270 ASP B N 1
ATOM 4063 C CA . ASP B 1 270 ? -35.581 77.997 233.141 1.00 41.37 270 ASP B CA 1
ATOM 4064 C C . ASP B 1 270 ? -35.370 76.532 233.503 1.00 40.24 270 ASP B C 1
ATOM 4065 O O . ASP B 1 270 ? -36.333 75.766 233.609 1.00 37.85 270 ASP B O 1
ATOM 4070 N N . LEU B 1 271 ? -34.114 76.139 233.699 1.00 35.19 271 LEU B N 1
ATOM 4071 C CA . LEU B 1 271 ? -33.819 74.760 234.080 1.00 37.53 271 LEU B CA 1
ATOM 4072 C C . LEU B 1 271 ? -34.421 74.486 235.454 1.00 41.27 271 LEU B C 1
ATOM 4073 O O . LEU B 1 271 ? -34.138 75.211 236.410 1.00 43.15 271 LEU B O 1
ATOM 4078 N N . SER B 1 272 ? -35.234 73.438 235.564 1.00 40.14 272 SER B N 1
ATOM 4079 C CA . SER B 1 272 ? -35.849 73.111 236.846 1.00 42.45 272 SER B CA 1
ATOM 4080 C C . SER B 1 272 ? -35.049 72.068 237.600 1.00 41.37 272 SER B C 1
ATOM 4081 O O . SER B 1 272 ? -34.323 71.273 237.005 1.00 42.11 272 SER B O 1
ATOM 4084 N N . LEU B 1 273 ? -35.202 72.071 238.920 1.00 43.11 273 LEU B N 1
ATOM 4085 C CA . LEU B 1 273 ? -34.499 71.130 239.771 1.00 43.58 273 LEU B CA 1
ATOM 4086 C C . LEU B 1 273 ? -34.952 69.729 239.384 1.00 42.77 273 LEU B C 1
ATOM 4087 O O . LEU B 1 273 ? -34.185 68.775 239.467 1.00 43.83 273 LEU B O 1
ATOM 4092 N N . GLY B 1 274 ? -36.206 69.615 238.960 1.00 44.37 274 GLY B N 1
ATOM 4093 C CA . GLY B 1 274 ? -36.727 68.324 238.550 1.00 44.71 274 GLY B CA 1
ATOM 4094 C C . GLY B 1 274 ? -36.046 67.832 237.282 1.00 44.11 274 GLY B C 1
ATOM 4095 O O . GLY B 1 274 ? -35.666 66.664 237.186 1.00 40.64 274 GLY B O 1
ATOM 4096 N N . GLU B 1 275 ? -35.886 68.720 236.304 1.00 43.01 275 GLU B N 1
ATOM 4097 C CA . GLU B 1 275 ? -35.237 68.351 235.050 1.00 41.95 275 GLU B CA 1
ATOM 4098 C C . GLU B 1 275 ? -33.808 67.878 235.288 1.00 44.33 275 GLU B C 1
ATOM 4099 O O . GLU B 1 275 ? -33.365 66.895 234.691 1.00 43.50 275 GLU B O 1
ATOM 4105 N N . TYR B 1 276 ? -33.083 68.567 236.164 1.00 44.39 276 TYR B N 1
ATOM 4106 C CA . TYR B 1 276 ? -31.710 68.175 236.446 1.00 42.91 276 TYR B CA 1
ATOM 4107 C C . TYR B 1 276 ? -31.694 66.771 237.011 1.00 43.73 276 TYR B C 1
ATOM 4108 O O . TYR B 1 276 ? -30.765 65.999 236.766 1.00 36.56 276 TYR B O 1
ATOM 4117 N N . SER B 1 277 ? -32.740 66.444 237.763 1.00 46.32 277 SER B N 1
ATOM 4118 C CA . SER B 1 277 ? -32.860 65.128 238.381 1.00 49.51 277 SER B CA 1
ATOM 4119 C C . SER B 1 277 ? -33.211 64.042 237.367 1.00 47.49 277 SER B C 1
ATOM 4120 O O . SER B 1 277 ? -32.711 62.918 237.455 1.00 45.85 277 SER B O 1
ATOM 4123 N N . ASP B 1 278 ? -34.071 64.375 236.409 1.00 47.72 278 ASP B N 1
ATOM 4124 C CA . ASP B 1 278 ? -34.464 63.415 235.381 1.00 49.83 278 ASP B CA 1
ATOM 4125 C C . ASP B 1 278 ? -33.251 62.951 234.576 1.00 49.15 278 ASP B C 1
ATOM 4126 O O . ASP B 1 278 ? -33.081 61.754 234.330 1.00 48.87 278 ASP B O 1
ATOM 4131 N N . VAL B 1 279 ? -32.407 63.897 234.166 1.00 47.77 279 VAL B N 1
ATOM 4132 C CA . VAL B 1 279 ? -31.218 63.556 233.386 1.00 46.20 279 VAL B CA 1
ATOM 4133 C C . VAL B 1 279 ? -30.379 62.502 234.098 1.00 45.02 279 VAL B C 1
ATOM 4134 O O . VAL B 1 279 ? -30.058 61.458 233.524 1.00 42.99 279 VAL B O 1
ATOM 4138 N N . GLY B 1 280 ? -30.034 62.780 235.353 1.00 45.89 280 GLY B N 1
ATOM 4139 C CA . GLY B 1 280 ? -29.231 61.851 236.127 1.00 46.48 280 GLY B CA 1
ATOM 4140 C C . GLY B 1 280 ? -29.921 60.518 236.342 1.00 48.82 280 GLY B C 1
ATOM 4141 O O . GLY B 1 280 ? -29.265 59.494 236.518 1.00 49.75 280 GLY B O 1
ATOM 4142 N N . ASN B 1 281 ? -31.250 60.527 236.341 1.00 51.16 281 ASN B N 1
ATOM 4143 C CA . ASN B 1 281 ? -32.006 59.296 236.527 1.00 51.63 281 ASN B CA 1
ATOM 4144 C C . ASN B 1 281 ? -31.860 58.437 235.285 1.00 49.98 281 ASN B C 1
ATOM 4145 O O . ASN B 1 281 ? -31.532 57.256 235.367 1.00 52.71 281 ASN B O 1
ATOM 4150 N N . ILE B 1 282 ? -32.095 59.050 234.133 1.00 48.32 282 ILE B N 1
ATOM 4151 C CA . ILE B 1 282 ? -31.994 58.358 232.858 1.00 48.49 282 ILE B CA 1
ATOM 4152 C C . ILE B 1 282 ? -30.596 57.800 232.617 1.00 50.23 282 ILE B C 1
ATOM 4153 O O . ILE B 1 282 ? -30.445 56.694 232.112 1.00 49.74 282 ILE B O 1
ATOM 4158 N N . ILE B 1 283 ? -29.577 58.569 232.983 1.00 52.27 283 ILE B N 1
ATOM 4159 C CA . ILE B 1 283 ? -28.195 58.148 232.795 1.00 56.08 283 ILE B CA 1
ATOM 4160 C C . ILE B 1 283 ? -27.754 57.043 233.751 1.00 58.36 283 ILE B C 1
ATOM 4161 O O . ILE B 1 283 ? -27.098 56.093 233.331 1.00 57.63 283 ILE B O 1
ATOM 4166 N N . GLU B 1 284 ? -28.103 57.159 235.030 1.00 63.07 284 GLU B N 1
ATOM 4167 C CA . GLU B 1 284 ? -27.728 56.127 235.999 1.00 66.93 284 GLU B CA 1
ATOM 4168 C C . GLU B 1 284 ? -28.369 54.811 235.579 1.00 67.63 284 GLU B C 1
ATOM 4169 O O . GLU B 1 284 ? -27.927 53.728 235.967 1.00 67.31 284 GLU B O 1
ATOM 4175 N N . GLN B 1 285 ? -29.416 54.930 234.771 1.00 67.11 285 GLN B N 1
ATOM 4176 C CA . GLN B 1 285 ? -30.157 53.790 234.259 1.00 67.31 285 GLN B CA 1
ATOM 4177 C C . GLN B 1 285 ? -29.357 53.025 233.201 1.00 68.21 285 GLN B C 1
ATOM 4178 O O . GLN B 1 285 ? -29.513 51.814 233.057 1.00 70.14 285 GLN B O 1
ATOM 4184 N N . PHE B 1 286 ? -28.501 53.729 232.463 1.00 68.11 286 PHE B N 1
ATOM 4185 C CA . PHE B 1 286 ? -27.694 53.095 231.422 1.00 66.37 286 PHE B CA 1
ATOM 4186 C C . PHE B 1 286 ? -26.268 52.780 231.866 1.00 66.32 286 PHE B C 1
ATOM 4187 O O . PHE B 1 286 ? -25.646 51.851 231.357 1.00 65.51 286 PHE B O 1
ATOM 4195 N N . ALA B 1 287 ? -25.746 53.554 232.811 1.00 67.28 287 ALA B N 1
ATOM 4196 C CA . ALA B 1 287 ? -24.390 53.331 233.297 1.00 68.92 287 ALA B CA 1
ATOM 4197 C C . ALA B 1 287 ? -24.351 52.161 234.270 1.00 70.37 287 ALA B C 1
ATOM 4198 O O . ALA B 1 287 ? -25.374 51.788 234.845 1.00 71.02 287 ALA B O 1
ATOM 4200 N N . SER B 1 288 ? -23.170 51.577 234.447 1.00 71.94 288 SER B N 1
ATOM 4201 C CA . SER B 1 288 ? -23.014 50.463 235.373 1.00 74.36 288 SER B CA 1
ATOM 4202 C C . SER B 1 288 ? -22.806 51.061 236.757 1.00 75.78 288 SER B C 1
ATOM 4203 O O . SER B 1 288 ? -22.378 52.210 236.881 1.00 75.90 288 SER B O 1
ATOM 4206 N N . GLU B 1 289 ? -23.110 50.289 237.794 1.00 76.78 289 GLU B N 1
ATOM 4207 C CA . GLU B 1 289 ? -22.948 50.770 239.160 1.00 77.23 289 GLU B CA 1
ATOM 4208 C C . GLU B 1 289 ? -21.477 51.018 239.471 1.00 75.41 289 GLU B C 1
ATOM 4209 O O . GLU B 1 289 ? -21.144 51.779 240.381 1.00 75.95 289 GLU B O 1
ATOM 4215 N N . HIS B 1 290 ? -20.601 50.383 238.701 1.00 73.82 290 HIS B N 1
ATOM 4216 C CA . HIS B 1 290 ? -19.163 50.520 238.906 1.00 72.57 290 HIS B CA 1
ATOM 4217 C C . HIS B 1 290 ? -18.552 51.671 238.109 1.00 69.92 290 HIS B C 1
ATOM 4218 O O . HIS B 1 290 ? -17.382 52.009 238.291 1.00 70.98 290 HIS B O 1
ATOM 4225 N N . ALA B 1 291 ? -19.344 52.274 237.230 1.00 66.16 291 ALA B N 1
ATOM 4226 C CA . ALA B 1 291 ? -18.858 53.382 236.414 1.00 63.97 291 ALA B CA 1
ATOM 4227 C C . ALA B 1 291 ? -18.870 54.696 237.187 1.00 60.66 291 ALA B C 1
ATOM 4228 O O . ALA B 1 291 ? -19.738 54.922 238.027 1.00 61.68 291 ALA B O 1
ATOM 4230 N N . THR B 1 292 ? -17.897 55.556 236.904 1.00 57.49 292 THR B N 1
ATOM 4231 C CA . THR B 1 292 ? -17.810 56.860 237.554 1.00 54.39 292 THR B CA 1
ATOM 4232 C C . THR B 1 292 ? -18.650 57.847 236.743 1.00 52.68 292 THR B C 1
ATOM 4233 O O . THR B 1 292 ? -18.294 58.197 235.620 1.00 53.63 292 THR B O 1
ATOM 4237 N N . VAL B 1 293 ? -19.762 58.293 237.314 1.00 49.50 293 VAL B N 1
ATOM 4238 C CA . VAL B 1 293 ? -20.651 59.213 236.617 1.00 47.63 293 VAL B CA 1
ATOM 4239 C C . VAL B 1 293 ? -20.657 60.626 237.186 1.00 48.05 293 VAL B C 1
ATOM 4240 O O . VAL B 1 293 ? -20.925 60.840 238.371 1.00 46.61 293 VAL B O 1
ATOM 4244 N N . LYS B 1 294 ? -20.367 61.589 236.318 1.00 44.78 294 LYS B N 1
ATOM 4245 C CA . LYS B 1 294 ? -20.340 62.995 236.687 1.00 43.35 294 LYS B CA 1
ATOM 4246 C C . LYS B 1 294 ? -21.318 63.753 235.799 1.00 44.84 294 LYS B C 1
ATOM 4247 O O . LYS B 1 294 ? -21.240 63.676 234.573 1.00 44.35 294 LYS B O 1
ATOM 4253 N N . VAL B 1 295 ? -22.249 64.472 236.420 1.00 44.63 295 VAL B N 1
ATOM 4254 C CA . VAL B 1 295 ? -23.222 65.251 235.675 1.00 40.66 295 VAL B CA 1
ATOM 4255 C C . VAL B 1 295 ? -23.046 66.731 235.994 1.00 43.33 295 VAL B C 1
ATOM 4256 O O . VAL B 1 295 ? -23.451 67.213 237.054 1.00 44.57 295 VAL B O 1
ATOM 4260 N N . GLY B 1 296 ? -22.420 67.444 235.067 1.00 39.80 296 GLY B N 1
ATOM 4261 C CA . GLY B 1 296 ? -22.193 68.862 235.244 1.00 37.57 296 GLY B CA 1
ATOM 4262 C C . GLY B 1 296 ? -23.330 69.666 234.653 1.00 38.25 296 GLY B C 1
ATOM 4263 O O . GLY B 1 296 ? -23.994 69.225 233.713 1.00 42.73 296 GLY B O 1
ATOM 4264 N N . THR B 1 297 ? -23.560 70.852 235.203 1.00 32.74 297 THR B N 1
ATOM 4265 C CA . THR B 1 297 ? -24.621 71.700 234.714 1.00 34.46 297 THR B CA 1
ATOM 4266 C C . THR B 1 297 ? -24.084 73.075 234.382 1.00 32.44 297 THR B C 1
ATOM 4267 O O . THR B 1 297 ? -23.401 73.702 235.191 1.00 34.23 297 THR B O 1
ATOM 4271 N N . VAL B 1 298 ? -24.392 73.530 233.175 1.00 29.50 298 VAL B N 1
ATOM 4272 C CA . VAL B 1 298 ? -23.949 74.830 232.697 1.00 34.66 298 VAL B CA 1
ATOM 4273 C C . VAL B 1 298 ? -25.177 75.667 232.387 1.00 35.08 298 VAL B C 1
ATOM 4274 O O . VAL B 1 298 ? -26.009 75.275 231.569 1.00 36.11 298 VAL B O 1
ATOM 4278 N N . ILE B 1 299 ? -25.298 76.815 233.043 1.00 34.73 299 ILE B N 1
ATOM 4279 C CA . ILE B 1 299 ? -26.439 77.672 232.800 1.00 36.35 299 ILE B CA 1
ATOM 4280 C C . ILE B 1 299 ? -26.049 78.827 231.896 1.00 38.74 299 ILE B C 1
ATOM 4281 O O . ILE B 1 299 ? -25.158 79.609 232.222 1.00 41.01 299 ILE B O 1
ATOM 4286 N N . ASP B 1 300 ? -26.709 78.920 230.748 1.00 39.95 300 ASP B N 1
ATOM 4287 C CA . ASP B 1 300 ? -26.457 80.007 229.822 1.00 43.19 300 ASP B CA 1
ATOM 4288 C C . ASP B 1 300 ? -27.504 81.059 230.180 1.00 45.59 300 ASP B C 1
ATOM 4289 O O . ASP B 1 300 ? -28.684 80.911 229.865 1.00 44.83 300 ASP B O 1
ATOM 4294 N N . ALA B 1 301 ? -27.054 82.108 230.858 1.00 49.35 301 ALA B N 1
ATOM 4295 C CA . ALA B 1 301 ? -27.910 83.199 231.309 1.00 52.74 301 ALA B CA 1
ATOM 4296 C C . ALA B 1 301 ? -28.997 83.632 230.336 1.00 53.44 301 ALA B C 1
ATOM 4297 O O . ALA B 1 301 ? -30.124 83.895 230.748 1.00 55.37 301 ALA B O 1
ATOM 4299 N N . ASP B 1 302 ? -28.675 83.709 229.050 1.00 56.38 302 ASP B N 1
ATOM 4300 C CA . ASP B 1 302 ? -29.671 84.141 228.078 1.00 60.47 302 ASP B CA 1
ATOM 4301 C C . ASP B 1 302 ? -30.200 83.061 227.133 1.00 58.28 302 ASP B C 1
ATOM 4302 O O . ASP B 1 302 ? -30.470 83.330 225.963 1.00 59.52 302 ASP B O 1
ATOM 4307 N N . MET B 1 303 ? -30.355 81.845 227.646 1.00 56.60 303 MET B N 1
ATOM 4308 C CA . MET B 1 303 ? -30.884 80.736 226.857 1.00 54.12 303 MET B CA 1
ATOM 4309 C C . MET B 1 303 ? -32.312 80.480 227.337 1.00 53.10 303 MET B C 1
ATOM 4310 O O . MET B 1 303 ? -32.622 80.746 228.497 1.00 53.49 303 MET B O 1
ATOM 4315 N N . ARG B 1 304 ? -33.177 79.966 226.461 1.00 52.35 304 ARG B N 1
ATOM 4316 C CA . ARG B 1 304 ? -34.569 79.707 226.837 1.00 51.80 304 ARG B CA 1
ATOM 4317 C C . ARG B 1 304 ? -35.197 78.485 226.174 1.00 50.84 304 ARG B C 1
ATOM 4318 O O . ARG B 1 304 ? -34.938 78.193 225.011 1.00 51.91 304 ARG B O 1
ATOM 4326 N N . ASP B 1 305 ? -36.036 77.782 226.929 1.00 50.69 305 ASP B N 1
ATOM 4327 C CA . ASP B 1 305 ? -36.760 76.618 226.421 1.00 53.48 305 ASP B CA 1
ATOM 4328 C C . ASP B 1 305 ? -35.941 75.431 225.945 1.00 51.64 305 ASP B C 1
ATOM 4329 O O . ASP B 1 305 ? -36.337 74.285 226.147 1.00 53.41 305 ASP B O 1
ATOM 4334 N N . GLU B 1 306 ? -34.815 75.690 225.296 1.00 49.93 306 GLU B N 1
ATOM 4335 C CA . GLU B 1 306 ? -33.977 74.596 224.822 1.00 52.06 306 GLU B CA 1
ATOM 4336 C C . GLU B 1 306 ? -33.118 74.050 225.954 1.00 48.71 306 GLU B C 1
ATOM 4337 O O . GLU B 1 306 ? -32.655 74.799 226.816 1.00 49.09 306 GLU B O 1
ATOM 4343 N N . LEU B 1 307 ? -32.929 72.736 225.952 1.00 47.07 307 LEU B N 1
ATOM 4344 C CA . LEU B 1 307 ? -32.111 72.061 226.950 1.00 43.47 307 LEU B CA 1
ATOM 4345 C C . LEU B 1 307 ? -31.192 71.103 226.196 1.00 43.36 307 LEU B C 1
ATOM 4346 O O . LEU B 1 307 ? -31.658 70.206 225.496 1.00 44.65 307 LEU B O 1
ATOM 4351 N N . HIS B 1 308 ? -29.887 71.308 226.331 1.00 41.98 308 HIS B N 1
ATOM 4352 C CA . HIS B 1 308 ? -28.905 70.468 225.654 1.00 40.34 308 HIS B CA 1
ATOM 4353 C C . HIS B 1 308 ? -28.269 69.467 226.603 1.00 40.06 308 HIS B C 1
ATOM 4354 O O . HIS B 1 308 ? -27.997 69.779 227.766 1.00 39.37 308 HIS B O 1
ATOM 4361 N N . VAL B 1 309 ? -28.031 68.264 226.096 1.00 37.13 309 VAL B N 1
ATOM 4362 C CA . VAL B 1 309 ? -27.396 67.216 226.877 1.00 37.31 309 VAL B CA 1
ATOM 4363 C C . VAL B 1 309 ? -26.274 66.592 226.059 1.00 37.46 309 VAL B C 1
ATOM 4364 O O . VAL B 1 309 ? -26.472 66.191 224.914 1.00 40.53 309 VAL B O 1
ATOM 4368 N N . THR B 1 310 ? -25.087 66.533 226.642 1.00 34.69 310 THR B N 1
ATOM 4369 C CA . THR B 1 310 ? -23.951 65.933 225.967 1.00 32.88 310 THR B CA 1
ATOM 4370 C C . THR B 1 310 ? -23.425 64.849 226.890 1.00 36.03 310 THR B C 1
ATOM 4371 O O . THR B 1 310 ? -23.204 65.074 228.085 1.00 31.14 310 THR B O 1
ATOM 4375 N N . VAL B 1 311 ? -23.261 63.657 226.341 1.00 37.79 311 VAL B N 1
ATOM 4376 C CA . VAL B 1 311 ? -22.748 62.550 227.120 1.00 37.36 311 VAL B CA 1
ATOM 4377 C C . VAL B 1 311 ? -21.440 62.071 226.506 1.00 36.36 311 VAL B C 1
ATOM 4378 O O . VAL B 1 311 ? -21.349 61.823 225.306 1.00 34.77 311 VAL B O 1
ATOM 4382 N N . VAL B 1 312 ? -20.415 61.978 227.339 1.00 34.97 312 VAL B N 1
ATOM 4383 C CA . VAL B 1 312 ? -19.118 61.514 226.890 1.00 37.10 312 VAL B CA 1
ATOM 4384 C C . VAL B 1 312 ? -18.804 60.252 227.671 1.00 40.02 312 VAL B C 1
ATOM 4385 O O . VAL B 1 312 ? -18.661 60.290 228.893 1.00 41.54 312 VAL B O 1
ATOM 4389 N N . ALA B 1 313 ? -18.716 59.131 226.964 1.00 43.17 313 ALA B N 1
ATOM 4390 C CA . ALA B 1 313 ? -18.414 57.855 227.596 1.00 42.98 313 ALA B CA 1
ATOM 4391 C C . ALA B 1 313 ? -16.924 57.607 227.467 1.00 39.95 313 ALA B C 1
ATOM 4392 O O . ALA B 1 313 ? -16.386 57.561 226.365 1.00 43.07 313 ALA B O 1
ATOM 4394 N N . THR B 1 314 ? -16.255 57.458 228.600 1.00 42.87 314 THR B N 1
ATOM 4395 C CA . THR B 1 314 ? -14.819 57.228 228.599 1.00 43.19 314 THR B CA 1
ATOM 4396 C C . THR B 1 314 ? -14.488 55.822 229.077 1.00 45.42 314 THR B C 1
ATOM 4397 O O . THR B 1 314 ? -15.298 55.170 229.743 1.00 45.26 314 THR B O 1
ATOM 4401 N N . GLY B 1 315 ? -13.285 55.367 228.741 1.00 46.90 315 GLY B N 1
ATOM 4402 C CA . GLY B 1 315 ? -12.864 54.037 229.129 1.00 51.30 315 GLY B CA 1
ATOM 4403 C C . GLY B 1 315 ? -13.766 52.992 228.502 1.00 52.05 315 GLY B C 1
ATOM 4404 O O . GLY B 1 315 ? -14.199 52.050 229.168 1.00 53.71 315 GLY B O 1
ATOM 4405 N N . LEU B 1 316 ? -14.058 53.167 227.218 1.00 51.70 316 LEU B N 1
ATOM 4406 C CA . LEU B 1 316 ? -14.913 52.236 226.497 1.00 55.71 316 LEU B CA 1
ATOM 4407 C C . LEU B 1 316 ? -14.302 50.839 226.491 1.00 60.22 316 LEU B C 1
ATOM 4408 O O . LEU B 1 316 ? -13.079 50.683 226.472 1.00 60.58 316 LEU B O 1
ATOM 4413 N N . GLY B 1 317 ? -15.162 49.825 226.508 1.00 64.29 317 GLY B N 1
ATOM 4414 C CA . GLY B 1 317 ? -14.687 48.453 226.506 1.00 65.68 317 GLY B CA 1
ATOM 4415 C C . GLY B 1 317 ? -14.371 47.950 227.905 1.00 66.28 317 GLY B C 1
ATOM 4416 O O . GLY B 1 317 ? -14.844 48.497 228.903 1.00 64.78 317 GLY B O 1
ATOM 4417 N N . PRO C 2 1 ? -11.267 85.744 265.842 1.00 53.23 43 PRO X N 1
ATOM 4418 C CA . PRO C 2 1 ? -10.735 86.919 266.576 1.00 54.99 43 PRO X CA 1
ATOM 4419 C C . PRO C 2 1 ? -11.861 87.713 267.235 1.00 54.58 43 PRO X C 1
ATOM 4420 O O . PRO C 2 1 ? -12.768 88.196 266.556 1.00 54.87 43 PRO X O 1
ATOM 4424 N N . ALA C 2 2 ? -11.799 87.844 268.558 1.00 52.23 44 ALA X N 1
ATOM 4425 C CA . ALA C 2 2 ? -12.817 88.575 269.304 1.00 51.77 44 ALA X CA 1
ATOM 4426 C C . ALA C 2 2 ? -13.088 89.913 268.630 1.00 52.87 44 ALA X C 1
ATOM 4427 O O . ALA C 2 2 ? -12.156 90.618 268.235 1.00 53.96 44 ALA X O 1
ATOM 4429 N N . ALA C 2 3 ? -14.365 90.257 268.487 1.00 50.12 45 ALA X N 1
ATOM 4430 C CA . ALA C 2 3 ? -14.734 91.517 267.853 1.00 44.57 45 ALA X CA 1
ATOM 4431 C C . ALA C 2 3 ? -16.238 91.755 267.868 1.00 42.66 45 ALA X C 1
ATOM 4432 O O . ALA C 2 3 ? -17.010 90.939 268.378 1.00 39.83 45 ALA X O 1
ATOM 4434 N N . PHE C 2 4 ? -16.638 92.887 267.300 1.00 36.83 46 PHE X N 1
ATOM 4435 C CA . PHE C 2 4 ? -18.032 93.264 267.213 1.00 34.33 46 PHE X CA 1
ATOM 4436 C C . PHE C 2 4 ? -18.505 93.083 265.784 1.00 35.05 46 PHE X C 1
ATOM 4437 O O . PHE C 2 4 ? -17.829 93.511 264.847 1.00 29.74 46 PHE X O 1
ATOM 4445 N N . SER C 2 5 ? -19.659 92.436 265.627 1.00 30.88 47 SER X N 1
ATOM 4446 C CA . SER C 2 5 ? -20.267 92.217 264.317 1.00 29.26 47 SER X CA 1
ATOM 4447 C C . SER C 2 5 ? -21.720 92.658 264.440 1.00 31.82 47 SER X C 1
ATOM 4448 O O . SER C 2 5 ? -22.285 92.648 265.537 1.00 29.51 47 SER X O 1
ATOM 4451 N N . GLU C 2 6 ? -22.318 93.060 263.323 1.00 32.08 48 GLU X N 1
ATOM 4452 C CA . GLU C 2 6 ? -23.711 93.471 263.327 1.00 32.12 48 GLU X CA 1
ATOM 4453 C C . GLU C 2 6 ? -24.447 92.838 262.161 1.00 33.74 48 GLU X C 1
ATOM 4454 O O . GLU C 2 6 ? -23.952 92.803 261.029 1.00 31.75 48 GLU X O 1
ATOM 4460 N N . LEU C 2 7 ? -25.631 92.324 262.458 1.00 30.85 49 LEU X N 1
ATOM 4461 C CA . LEU C 2 7 ? -26.470 91.682 261.465 1.00 34.04 49 LEU X CA 1
ATOM 4462 C C . LEU C 2 7 ? -27.800 92.421 261.455 1.00 34.01 49 LEU X C 1
ATOM 4463 O O . LEU C 2 7 ? -28.417 92.612 262.508 1.00 33.32 49 LEU X O 1
ATOM 4468 N N . SER C 2 8 ? -28.228 92.841 260.267 1.00 34.51 50 SER X N 1
ATOM 4469 C CA . SER C 2 8 ? -29.481 93.571 260.097 1.00 36.66 50 SER X CA 1
ATOM 4470 C C . SER C 2 8 ? -30.406 92.821 259.156 1.00 40.36 50 SER X C 1
ATOM 4471 O O . SER C 2 8 ? -29.965 92.287 258.131 1.00 35.56 50 SER X O 1
ATOM 4474 N N . LEU C 2 9 ? -31.689 92.794 259.502 1.00 37.12 51 LEU X N 1
ATOM 4475 C CA . LEU C 2 9 ? -32.685 92.127 258.681 1.00 41.77 51 LEU X CA 1
ATOM 4476 C C . LEU C 2 9 ? -33.853 93.058 258.376 1.00 44.93 51 LEU X C 1
ATOM 4477 O O . LEU C 2 9 ? -34.464 93.612 259.286 1.00 46.58 51 LEU X O 1
ATOM 4482 N N . SER C 2 10 ? -34.147 93.235 257.091 1.00 43.98 52 SER X N 1
ATOM 4483 C CA . SER C 2 10 ? -35.252 94.086 256.660 1.00 47.00 52 SER X CA 1
ATOM 4484 C C . SER C 2 10 ? -36.288 93.228 255.956 1.00 46.47 52 SER X C 1
ATOM 4485 O O . SER C 2 10 ? -35.935 92.340 255.182 1.00 46.75 52 SER X O 1
ATOM 4488 N N . GLY C 2 11 ? -37.564 93.495 256.219 1.00 47.56 53 GLY X N 1
ATOM 4489 C CA . GLY C 2 11 ? -38.628 92.733 255.588 1.00 47.57 53 GLY X CA 1
ATOM 4490 C C . GLY C 2 11 ? -39.709 92.336 256.576 1.00 51.16 53 GLY X C 1
ATOM 4491 O O . GLY C 2 11 ? -39.671 92.754 257.732 1.00 52.40 53 GLY X O 1
ATOM 4492 N N . LEU C 2 12 ? -40.676 91.541 256.128 1.00 48.92 54 LEU X N 1
ATOM 4493 C CA . LEU C 2 12 ? -41.751 91.095 257.004 1.00 53.09 54 LEU X CA 1
ATOM 4494 C C . LEU C 2 12 ? -41.146 90.536 258.285 1.00 54.07 54 LEU X C 1
ATOM 4495 O O . LEU C 2 12 ? -40.159 89.800 258.245 1.00 55.27 54 LEU X O 1
ATOM 4500 N N . PRO C 2 13 ? -41.735 90.874 259.441 1.00 54.02 55 PRO X N 1
ATOM 4501 C CA . PRO C 2 13 ? -41.226 90.391 260.727 1.00 52.79 55 PRO X CA 1
ATOM 4502 C C . PRO C 2 13 ? -41.076 88.875 260.760 1.00 51.03 55 PRO X C 1
ATOM 4503 O O . PRO C 2 13 ? -40.107 88.352 261.313 1.00 49.85 55 PRO X O 1
ATOM 4507 N N . GLY C 2 14 ? -42.035 88.178 260.159 1.00 48.35 56 GLY X N 1
ATOM 4508 C CA . GLY C 2 14 ? -41.984 86.727 260.130 1.00 46.37 56 GLY X CA 1
ATOM 4509 C C . GLY C 2 14 ? -40.815 86.223 259.304 1.00 47.87 56 GLY X C 1
ATOM 4510 O O . GLY C 2 14 ? -40.206 85.203 259.630 1.00 46.96 56 GLY X O 1
ATOM 4511 N N . HIS C 2 15 ? -40.505 86.936 258.226 1.00 48.71 57 HIS X N 1
ATOM 4512 C CA . HIS C 2 15 ? -39.392 86.559 257.364 1.00 51.78 57 HIS X CA 1
ATOM 4513 C C . HIS C 2 15 ? -38.086 86.744 258.115 1.00 49.14 57 HIS X C 1
ATOM 4514 O O . HIS C 2 15 ? -37.228 85.868 258.103 1.00 50.42 57 HIS X O 1
ATOM 4521 N N . CYS C 2 16 ? -37.946 87.892 258.768 1.00 47.78 58 CYS X N 1
ATOM 4522 C CA . CYS C 2 16 ? -36.744 88.201 259.527 1.00 49.12 58 CYS X CA 1
ATOM 4523 C C . CYS C 2 16 ? -36.457 87.133 260.580 1.00 48.62 58 CYS X C 1
ATOM 4524 O O . CYS C 2 16 ? -35.318 86.703 260.737 1.00 48.44 58 CYS X O 1
ATOM 4527 N N . LEU C 2 17 ? -37.489 86.701 261.297 1.00 47.57 59 LEU X N 1
ATOM 4528 C CA . LEU C 2 17 ? -37.302 85.678 262.319 1.00 48.34 59 LEU X CA 1
ATOM 4529 C C . LEU C 2 17 ? -36.820 84.372 261.702 1.00 46.57 59 LEU X C 1
ATOM 4530 O O . LEU C 2 17 ? -35.887 83.749 262.207 1.00 48.36 59 LEU X O 1
ATOM 4535 N N . THR C 2 18 ? -37.460 83.963 260.611 1.00 46.40 60 THR X N 1
ATOM 4536 C CA . THR C 2 18 ? -37.106 82.725 259.925 1.00 44.44 60 THR X CA 1
ATOM 4537 C C . THR C 2 18 ? -35.640 82.731 259.506 1.00 42.68 60 THR X C 1
ATOM 4538 O O . THR C 2 18 ? -34.940 81.737 259.664 1.00 45.33 60 THR X O 1
ATOM 4542 N N . LEU C 2 19 ? -35.182 83.855 258.969 1.00 37.56 61 LEU X N 1
ATOM 4543 C CA . LEU C 2 19 ? -33.800 83.985 258.524 1.00 41.32 61 LEU X CA 1
ATOM 4544 C C . LEU C 2 19 ? -32.818 83.980 259.690 1.00 39.02 61 LEU X C 1
ATOM 4545 O O . LEU C 2 19 ? -31.720 83.439 259.588 1.00 37.00 61 LEU X O 1
ATOM 4550 N N . LEU C 2 20 ? -33.229 84.579 260.802 1.00 41.82 62 LEU X N 1
ATOM 4551 C CA . LEU C 2 20 ? -32.396 84.658 261.996 1.00 40.23 62 LEU X CA 1
ATOM 4552 C C . LEU C 2 20 ? -32.194 83.302 262.671 1.00 35.93 62 LEU X C 1
ATOM 4553 O O . LEU C 2 20 ? -31.104 83.002 263.147 1.00 37.12 62 LEU X O 1
ATOM 4558 N N . ALA C 2 21 ? -33.243 82.484 262.695 1.00 34.10 63 ALA X N 1
ATOM 4559 C CA . ALA C 2 21 ? -33.196 81.168 263.336 1.00 33.99 63 ALA X CA 1
ATOM 4560 C C . ALA C 2 21 ? -31.948 80.316 263.067 1.00 31.58 63 ALA X C 1
ATOM 4561 O O . ALA C 2 21 ? -31.328 79.813 263.999 1.00 29.55 63 ALA X O 1
ATOM 4563 N N . PRO C 2 22 ? -31.575 80.122 261.789 1.00 34.32 64 PRO X N 1
ATOM 4564 C CA . PRO C 2 22 ? -30.385 79.308 261.520 1.00 34.85 64 PRO X CA 1
ATOM 4565 C C . PRO C 2 22 ? -29.087 79.785 262.183 1.00 31.79 64 PRO X C 1
ATOM 4566 O O . PRO C 2 22 ? -28.250 78.968 262.566 1.00 28.74 64 PRO X O 1
ATOM 4570 N N . ILE C 2 23 ? -28.926 81.100 262.320 1.00 32.39 65 ILE X N 1
ATOM 4571 C CA . ILE C 2 23 ? -27.735 81.678 262.955 1.00 33.02 65 ILE X CA 1
ATOM 4572 C C . ILE C 2 23 ? -27.716 81.316 264.441 1.00 31.45 65 ILE X C 1
ATOM 4573 O O . ILE C 2 23 ? -26.723 80.806 264.964 1.00 35.45 65 ILE X O 1
ATOM 4578 N N . LEU C 2 24 ? -28.826 81.592 265.117 1.00 30.23 66 LEU X N 1
ATOM 4579 C CA . LEU C 2 24 ? -28.956 81.312 266.545 1.00 32.04 66 LEU X CA 1
ATOM 4580 C C . LEU C 2 24 ? -28.843 79.819 266.822 1.00 32.02 66 LEU X C 1
ATOM 4581 O O . LEU C 2 24 ? -28.254 79.402 267.812 1.00 30.07 66 LEU X O 1
ATOM 4586 N N . ARG C 2 25 ? -29.417 79.013 265.940 1.00 35.18 67 ARG X N 1
ATOM 4587 C CA . ARG C 2 25 ? -29.354 77.566 266.095 1.00 36.90 67 ARG X CA 1
ATOM 4588 C C . ARG C 2 25 ? -27.885 77.123 266.036 1.00 35.04 67 ARG X C 1
ATOM 4589 O O . ARG C 2 25 ? -27.406 76.409 266.917 1.00 35.18 67 ARG X O 1
ATOM 4597 N N . GLU C 2 26 ? -27.157 77.569 265.019 1.00 34.94 68 GLU X N 1
ATOM 4598 C CA . GLU C 2 26 ? -25.749 77.195 264.903 1.00 33.93 68 GLU X CA 1
ATOM 4599 C C . GLU C 2 26 ? -24.916 77.806 266.030 1.00 32.07 68 GLU X C 1
ATOM 4600 O O . GLU C 2 26 ? -23.998 77.177 266.560 1.00 27.62 68 GLU X O 1
ATOM 4606 N N . LEU C 2 27 ? -25.225 79.038 266.409 1.00 33.02 69 LEU X N 1
ATOM 4607 C CA . LEU C 2 27 ? -24.468 79.647 267.493 1.00 33.97 69 LEU X CA 1
ATOM 4608 C C . LEU C 2 27 ? -24.631 78.850 268.775 1.00 32.73 69 LEU X C 1
ATOM 4609 O O . LEU C 2 27 ? -23.687 78.735 269.555 1.00 34.76 69 LEU X O 1
ATOM 4614 N N . SER C 2 28 ? -25.815 78.284 268.991 1.00 34.67 70 SER X N 1
ATOM 4615 C CA . SER C 2 28 ? -26.045 77.525 270.219 1.00 37.71 70 SER X CA 1
ATOM 4616 C C . SER C 2 28 ? -25.306 76.196 270.250 1.00 37.80 70 SER X C 1
ATOM 4617 O O . SER C 2 28 ? -25.270 75.526 271.281 1.00 38.92 70 SER X O 1
ATOM 4620 N N . GLU C 2 29 ? -24.701 75.822 269.128 1.00 41.42 71 GLU X N 1
ATOM 4621 C CA . GLU C 2 29 ? -23.963 74.566 269.048 1.00 42.93 71 GLU X CA 1
ATOM 4622 C C . GLU C 2 29 ? -22.454 74.781 268.909 1.00 44.25 71 GLU X C 1
ATOM 4623 O O . GLU C 2 29 ? -21.720 73.832 268.647 1.00 45.92 71 GLU X O 1
ATOM 4629 N N . GLU C 2 30 ? -21.990 76.016 269.074 1.00 42.89 72 GLU X N 1
ATOM 4630 C CA . GLU C 2 30 ? -20.559 76.302 268.962 1.00 44.84 72 GLU X CA 1
ATOM 4631 C C . GLU C 2 30 ? -19.709 75.295 269.723 1.00 46.68 72 GLU X C 1
ATOM 4632 O O . GLU C 2 30 ? -20.046 74.906 270.839 1.00 42.19 72 GLU X O 1
ATOM 4638 N N . GLN C 2 31 ? -18.600 74.879 269.116 1.00 47.51 73 GLN X N 1
ATOM 4639 C CA . GLN C 2 31 ? -17.713 73.914 269.749 1.00 53.35 73 GLN X CA 1
ATOM 4640 C C . GLN C 2 31 ? -17.166 74.462 271.060 1.00 50.87 73 GLN X C 1
ATOM 4641 O O . GLN C 2 31 ? -16.980 73.715 272.021 1.00 53.22 73 GLN X O 1
ATOM 4647 N N . ASP C 2 32 ? -16.915 75.766 271.094 1.00 47.05 74 ASP X N 1
ATOM 4648 C CA . ASP C 2 32 ? -16.407 76.424 272.295 1.00 47.06 74 ASP X CA 1
ATOM 4649 C C . ASP C 2 32 ? -17.338 76.117 273.473 1.00 45.21 74 ASP X C 1
ATOM 4650 O O . ASP C 2 32 ? -18.513 76.475 273.449 1.00 45.14 74 ASP X O 1
ATOM 4655 N N . ALA C 2 33 ? -16.806 75.450 274.496 1.00 39.72 75 ALA X N 1
ATOM 4656 C CA . ALA C 2 33 ? -17.586 75.066 275.672 1.00 40.23 75 ALA X CA 1
ATOM 4657 C C . ALA C 2 33 ? -18.002 76.243 276.555 1.00 36.30 75 ALA X C 1
ATOM 4658 O O . ALA C 2 33 ? -17.628 76.328 277.721 1.00 35.15 75 ALA X O 1
ATOM 4660 N N . ARG C 2 34 ? -18.784 77.148 275.990 1.00 35.97 76 ARG X N 1
ATOM 4661 C CA . ARG C 2 34 ? -19.254 78.304 276.729 1.00 31.78 76 ARG X CA 1
ATOM 4662 C C . ARG C 2 34 ? -20.690 78.560 276.323 1.00 30.08 76 ARG X C 1
ATOM 4663 O O . ARG C 2 34 ? -21.218 77.892 275.434 1.00 33.26 76 ARG X O 1
ATOM 4671 N N . TRP C 2 35 ? -21.328 79.519 276.978 1.00 27.89 77 TRP X N 1
ATOM 4672 C CA . TRP C 2 35 ? -22.716 79.841 276.677 1.00 26.28 77 TRP X CA 1
ATOM 4673 C C . TRP C 2 35 ? -22.920 80.691 275.434 1.00 27.60 77 TRP X C 1
ATOM 4674 O O . TRP C 2 35 ? -22.008 81.339 274.929 1.00 28.41 77 TRP X O 1
ATOM 4685 N N . LEU C 2 36 ? -24.159 80.682 274.965 1.00 30.50 78 LEU X N 1
ATOM 4686 C CA . LEU C 2 36 ? -24.585 81.563 273.900 1.00 30.20 78 LEU X CA 1
ATOM 4687 C C . LEU C 2 36 ? -25.485 82.439 274.771 1.00 31.47 78 LEU X C 1
ATOM 4688 O O . LEU C 2 36 ? -26.487 81.955 275.305 1.00 34.18 78 LEU X O 1
ATOM 4693 N N . THR C 2 37 ? -25.122 83.702 274.962 1.00 34.24 79 THR X N 1
ATOM 4694 C CA . THR C 2 37 ? -25.953 84.579 275.781 1.00 30.71 79 THR X CA 1
ATOM 4695 C C . THR C 2 37 ? -26.713 85.583 274.924 1.00 30.49 79 THR X C 1
ATOM 4696 O O . THR C 2 37 ? -26.132 86.293 274.098 1.00 28.54 79 THR X O 1
ATOM 4700 N N . LEU C 2 38 ? -28.026 85.605 275.133 1.00 28.75 80 LEU X N 1
ATOM 4701 C CA . LEU C 2 38 ? -28.947 86.493 274.436 1.00 28.30 80 LEU X CA 1
ATOM 4702 C C . LEU C 2 38 ? -29.360 87.590 275.413 1.00 29.37 80 LEU X C 1
ATOM 4703 O O . LEU C 2 38 ? -29.874 87.306 276.497 1.00 31.59 80 LEU X O 1
ATOM 4708 N N . ILE C 2 39 ? -29.132 88.842 275.041 1.00 30.46 81 ILE X N 1
ATOM 4709 C CA . ILE C 2 39 ? -29.472 89.954 275.919 1.00 29.28 81 ILE X CA 1
ATOM 4710 C C . ILE C 2 39 ? -30.695 90.737 275.452 1.00 31.39 81 ILE X C 1
ATOM 4711 O O . ILE C 2 39 ? -30.679 91.363 274.393 1.00 31.36 81 ILE X O 1
ATOM 4716 N N . ALA C 2 40 ? -31.750 90.700 276.259 1.00 31.42 82 ALA X N 1
ATOM 4717 C CA . ALA C 2 40 ? -32.989 91.424 275.971 1.00 32.72 82 ALA X CA 1
ATOM 4718 C C . ALA C 2 40 ? -33.422 91.415 274.513 1.00 33.51 82 ALA X C 1
ATOM 4719 O O . ALA C 2 40 ? -33.456 92.459 273.852 1.00 32.85 82 ALA X O 1
ATOM 4721 N N . PRO C 2 41 ? -33.746 90.230 273.980 1.00 34.88 83 PRO X N 1
ATOM 4722 C CA . PRO C 2 41 ? -34.182 90.133 272.587 1.00 35.84 83 PRO X CA 1
ATOM 4723 C C . PRO C 2 41 ? -35.621 90.629 272.509 1.00 39.47 83 PRO X C 1
ATOM 4724 O O . PRO C 2 41 ? -36.273 90.800 273.536 1.00 36.96 83 PRO X O 1
ATOM 4728 N N . PRO C 2 42 ? -36.131 90.878 271.293 1.00 40.76 84 PRO X N 1
ATOM 4729 C CA . PRO C 2 42 ? -37.512 91.353 271.154 1.00 40.57 84 PRO X CA 1
ATOM 4730 C C . PRO C 2 42 ? -38.527 90.353 271.690 1.00 40.62 84 PRO X C 1
ATOM 4731 O O . PRO C 2 42 ? -38.255 89.152 271.756 1.00 37.72 84 PRO X O 1
ATOM 4735 N N . ALA C 2 43 ? -39.694 90.862 272.080 1.00 41.57 85 ALA X N 1
ATOM 4736 C CA . ALA C 2 43 ? -40.764 90.033 272.629 1.00 42.88 85 ALA X CA 1
ATOM 4737 C C . ALA C 2 43 ? -41.109 88.838 271.749 1.00 41.43 85 ALA X C 1
ATOM 4738 O O . ALA C 2 43 ? -41.562 87.812 272.248 1.00 45.32 85 ALA X O 1
ATOM 4740 N N . SER C 2 44 ? -40.899 88.969 270.443 1.00 39.79 86 SER X N 1
ATOM 4741 C CA . SER C 2 44 ? -41.196 87.881 269.517 1.00 40.78 86 SER X CA 1
ATOM 4742 C C . SER C 2 44 ? -40.305 86.658 269.737 1.00 42.41 86 SER X C 1
ATOM 4743 O O . SER C 2 44 ? -40.655 85.550 269.336 1.00 43.36 86 SER X O 1
ATOM 4746 N N . LEU C 2 45 ? -39.155 86.851 270.377 1.00 41.81 87 LEU X N 1
ATOM 4747 C CA . LEU C 2 45 ? -38.266 85.729 270.651 1.00 43.27 87 LEU X CA 1
ATOM 4748 C C . LEU C 2 45 ? -38.566 85.118 272.020 1.00 44.75 87 LEU X C 1
ATOM 4749 O O . LEU C 2 45 ? -37.757 85.196 272.948 1.00 40.08 87 LEU X O 1
ATOM 4754 N N . THR C 2 46 ? -39.746 84.517 272.136 1.00 43.72 88 THR X N 1
ATOM 4755 C CA . THR C 2 46 ? -40.175 83.872 273.373 1.00 43.94 88 THR X CA 1
ATOM 4756 C C . THR C 2 46 ? -39.344 82.611 273.587 1.00 43.48 88 THR X C 1
ATOM 4757 O O . THR C 2 46 ? -38.641 82.165 272.677 1.00 40.27 88 THR X O 1
ATOM 4761 N N . HIS C 2 47 ? -39.417 82.042 274.788 1.00 42.06 89 HIS X N 1
ATOM 4762 C CA . HIS C 2 47 ? -38.687 80.812 275.072 1.00 42.91 89 HIS X CA 1
ATOM 4763 C C . HIS C 2 47 ? -39.232 79.727 274.156 1.00 43.57 89 HIS X C 1
ATOM 4764 O O . HIS C 2 47 ? -38.497 78.853 273.699 1.00 41.19 89 HIS X O 1
ATOM 4771 N N . GLU C 2 48 ? -40.532 79.796 273.887 1.00 44.51 90 GLU X N 1
ATOM 4772 C CA . GLU C 2 48 ? -41.181 78.820 273.025 1.00 47.03 90 GLU X CA 1
ATOM 4773 C C . GLU C 2 48 ? -40.619 78.923 271.609 1.00 45.47 90 GLU X C 1
ATOM 4774 O O . GLU C 2 48 ? -40.310 77.908 270.975 1.00 42.46 90 GLU X O 1
ATOM 4780 N N . TRP C 2 49 ? -40.489 80.152 271.116 1.00 42.15 91 TRP X N 1
ATOM 4781 C CA . TRP C 2 49 ? -39.961 80.366 269.775 1.00 42.90 91 TRP X CA 1
ATOM 4782 C C . TRP C 2 49 ? -38.525 79.850 269.648 1.00 38.59 91 TRP X C 1
ATOM 4783 O O . TRP C 2 49 ? -38.151 79.293 268.620 1.00 41.20 91 TRP X O 1
ATOM 4794 N N . LEU C 2 50 ? -37.722 80.041 270.689 1.00 37.29 92 LEU X N 1
ATOM 4795 C CA . LEU C 2 50 ? -36.334 79.590 270.664 1.00 34.24 92 LEU X CA 1
ATOM 4796 C C . LEU C 2 50 ? -36.247 78.069 270.700 1.00 37.47 92 LEU X C 1
ATOM 4797 O O . LEU C 2 50 ? -35.361 77.468 270.082 1.00 36.41 92 LEU X O 1
ATOM 4802 N N . ARG C 2 51 ? -37.168 77.443 271.424 1.00 36.68 93 ARG X N 1
ATOM 4803 C CA . ARG C 2 51 ? -37.181 75.988 271.510 1.00 41.82 93 ARG X CA 1
ATOM 4804 C C . ARG C 2 51 ? -37.637 75.426 270.170 1.00 42.08 93 ARG X C 1
ATOM 4805 O O . ARG C 2 51 ? -36.991 74.552 269.595 1.00 44.04 93 ARG X O 1
ATOM 4813 N N . ARG C 2 52 ? -38.742 75.953 269.666 1.00 45.41 94 ARG X N 1
ATOM 4814 C CA . ARG C 2 52 ? -39.278 75.516 268.389 1.00 50.16 94 ARG X CA 1
ATOM 4815 C C . ARG C 2 52 ? -38.284 75.845 267.270 1.00 49.50 94 ARG X C 1
ATOM 4816 O O . ARG C 2 52 ? -38.338 75.262 266.190 1.00 48.88 94 ARG X O 1
ATOM 4824 N N . ALA C 2 53 ? -37.370 76.776 267.537 1.00 47.79 95 ALA X N 1
ATOM 4825 C CA . ALA C 2 53 ? -36.369 77.162 266.548 1.00 43.83 95 ALA X CA 1
ATOM 4826 C C . ALA C 2 53 ? -35.228 76.155 266.495 1.00 42.79 95 ALA X C 1
ATOM 4827 O O . ALA C 2 53 ? -34.329 76.275 265.664 1.00 38.88 95 ALA X O 1
ATOM 4829 N N . GLY C 2 54 ? -35.249 75.181 267.403 1.00 39.62 96 GLY X N 1
ATOM 4830 C CA . GLY C 2 54 ? -34.225 74.150 267.410 1.00 36.30 96 GLY X CA 1
ATOM 4831 C C . GLY C 2 54 ? -32.912 74.434 268.116 1.00 40.21 96 GLY X C 1
ATOM 4832 O O . GLY C 2 54 ? -31.963 73.655 267.994 1.00 37.88 96 GLY X O 1
ATOM 4833 N N . LEU C 2 55 ? -32.832 75.528 268.864 1.00 38.51 97 LEU X N 1
ATOM 4834 C CA . LEU C 2 55 ? -31.586 75.838 269.553 1.00 39.37 97 LEU X CA 1
ATOM 4835 C C . LEU C 2 55 ? -31.291 74.798 270.629 1.00 39.82 97 LEU X C 1
ATOM 4836 O O . LEU C 2 55 ? -32.202 74.174 271.173 1.00 43.02 97 LEU X O 1
ATOM 4841 N N . ASN C 2 56 ? -30.013 74.606 270.927 1.00 35.78 98 ASN X N 1
ATOM 4842 C CA . ASN C 2 56 ? -29.618 73.670 271.969 1.00 38.59 98 ASN X CA 1
ATOM 4843 C C . ASN C 2 56 ? -30.065 74.284 273.304 1.00 40.10 98 ASN X C 1
ATOM 4844 O O . ASN C 2 56 ? -29.482 75.264 273.774 1.00 36.08 98 ASN X O 1
ATOM 4849 N N . ARG C 2 57 ? -31.108 73.696 273.889 1.00 41.09 99 ARG X N 1
ATOM 4850 C CA . ARG C 2 57 ? -31.714 74.143 275.150 1.00 42.20 99 ARG X CA 1
ATOM 4851 C C . ARG C 2 57 ? -30.766 74.225 276.346 1.00 40.33 99 ARG X C 1
ATOM 4852 O O . ARG C 2 57 ? -31.003 74.990 277.291 1.00 38.54 99 ARG X O 1
ATOM 4860 N N . GLU C 2 58 ? -29.711 73.419 276.312 1.00 39.27 100 GLU X N 1
ATOM 4861 C CA . GLU C 2 58 ? -28.752 73.352 277.412 1.00 38.78 100 GLU X CA 1
ATOM 4862 C C . GLU C 2 58 ? -27.535 74.246 277.263 1.00 36.02 100 GLU X C 1
ATOM 4863 O O . GLU C 2 58 ? -26.623 74.193 278.091 1.00 34.48 100 GLU X O 1
ATOM 4869 N N . ARG C 2 59 ? -27.504 75.079 276.233 1.00 32.84 101 ARG X N 1
ATOM 4870 C CA . ARG C 2 59 ? -26.322 75.903 276.043 1.00 34.88 101 ARG X CA 1
ATOM 4871 C C . ARG C 2 59 ? -26.613 77.363 275.774 1.00 33.55 101 ARG X C 1
ATOM 4872 O O . ARG C 2 59 ? -25.778 78.082 275.221 1.00 31.43 101 ARG X O 1
ATOM 4880 N N . ILE C 2 60 ? -27.798 77.797 276.188 1.00 32.23 102 ILE X N 1
ATOM 4881 C CA . ILE C 2 60 ? -28.215 79.168 275.990 1.00 34.84 102 ILE X CA 1
ATOM 4882 C C . ILE C 2 60 ? -28.715 79.809 277.273 1.00 34.79 102 ILE X C 1
ATOM 4883 O O . ILE C 2 60 ? -29.432 79.194 278.063 1.00 35.06 102 ILE X O 1
ATOM 4888 N N . LEU C 2 61 ? -28.311 81.055 277.463 1.00 30.17 103 LEU X N 1
ATOM 4889 C CA . LEU C 2 61 ? -28.717 81.849 278.605 1.00 34.49 103 LEU X CA 1
ATOM 4890 C C . LEU C 2 61 ? -29.430 83.046 277.997 1.00 32.16 103 LEU X C 1
ATOM 4891 O O . LEU C 2 61 ? -28.933 83.643 277.042 1.00 36.91 103 LEU X O 1
ATOM 4896 N N . LEU C 2 62 ? -30.601 83.378 278.522 1.00 32.62 104 LEU X N 1
ATOM 4897 C CA . LEU C 2 62 ? -31.375 84.516 278.023 1.00 35.36 104 LEU X CA 1
ATOM 4898 C C . LEU C 2 62 ? -31.578 85.493 279.178 1.00 36.50 104 LEU X C 1
ATOM 4899 O O . LEU C 2 62 ? -32.286 85.188 280.137 1.00 35.95 104 LEU X O 1
ATOM 4904 N N . LEU C 2 63 ? -30.957 86.664 279.075 1.00 38.70 105 LEU X N 1
ATOM 4905 C CA . LEU C 2 63 ? -31.046 87.685 280.108 1.00 37.48 105 LEU X CA 1
ATOM 4906 C C . LEU C 2 63 ? -31.858 88.888 279.637 1.00 40.57 105 LEU X C 1
ATOM 4907 O O . LEU C 2 63 ? -31.628 89.413 278.550 1.00 39.66 105 LEU X O 1
ATOM 4912 N N . GLN C 2 64 ? -32.805 89.331 280.457 1.00 39.19 106 GLN X N 1
ATOM 4913 C CA . GLN C 2 64 ? -33.618 90.483 280.088 1.00 39.67 106 GLN X CA 1
ATOM 4914 C C . GLN C 2 64 ? -33.040 91.771 280.680 1.00 38.44 106 GLN X C 1
ATOM 4915 O O . GLN C 2 64 ? -32.143 91.736 281.522 1.00 35.13 106 GLN X O 1
ATOM 4921 N N . ALA C 2 65 ? -33.554 92.905 280.214 1.00 39.29 107 ALA X N 1
ATOM 4922 C CA . ALA C 2 65 ? -33.124 94.216 280.691 1.00 40.60 107 ALA X CA 1
ATOM 4923 C C . ALA C 2 65 ? -34.249 95.205 280.407 1.00 39.10 107 ALA X C 1
ATOM 4924 O O . ALA C 2 65 ? -34.906 95.122 279.376 1.00 38.69 107 ALA X O 1
ATOM 4926 N N . LYS C 2 66 ? -34.457 96.144 281.322 1.00 43.63 108 LYS X N 1
ATOM 4927 C CA . LYS C 2 66 ? -35.524 97.136 281.196 1.00 48.36 108 LYS X CA 1
ATOM 4928 C C . LYS C 2 66 ? -35.517 97.989 279.921 1.00 49.72 108 LYS X C 1
ATOM 4929 O O . LYS C 2 66 ? -36.578 98.2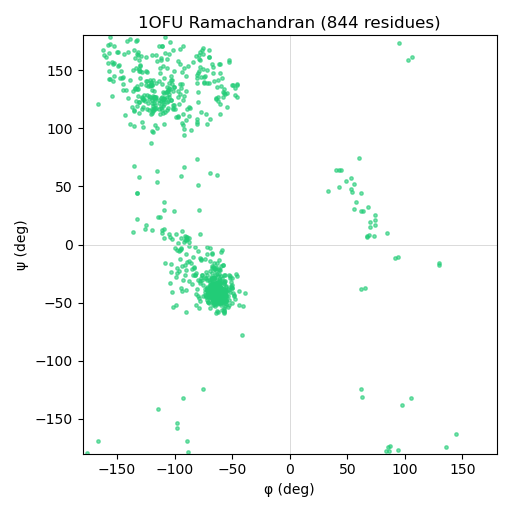76 279.361 1.00 49.10 108 LYS X O 1
ATOM 4935 N N . ASP C 2 67 ? -34.335 98.398 279.467 1.00 46.90 109 ASP X N 1
ATOM 4936 C CA . ASP C 2 67 ? -34.229 99.228 278.267 1.00 47.91 109 ASP X CA 1
ATOM 4937 C C . ASP C 2 67 ? -32.859 99.110 277.594 1.00 45.32 109 ASP X C 1
ATOM 4938 O O . ASP C 2 67 ? -31.971 98.409 278.080 1.00 43.44 109 ASP X O 1
ATOM 4943 N N . ASN C 2 68 ? -32.694 99.805 276.474 1.00 41.86 110 ASN X N 1
ATOM 4944 C CA . ASN C 2 68 ? -31.440 99.765 275.728 1.00 43.18 110 ASN X CA 1
ATOM 4945 C C . ASN C 2 68 ? -30.210 100.098 276.553 1.00 41.12 110 ASN X C 1
ATOM 4946 O O . ASN C 2 68 ? -29.192 99.416 276.455 1.00 40.11 110 ASN X O 1
ATOM 4951 N N . ALA C 2 69 ? -30.302 101.139 277.372 1.00 40.62 111 ALA X N 1
ATOM 4952 C CA . ALA C 2 69 ? -29.178 101.536 278.209 1.00 40.22 111 ALA X CA 1
ATOM 4953 C C . ALA C 2 69 ? -28.738 100.373 279.093 1.00 38.76 111 ALA X C 1
ATOM 4954 O O . ALA C 2 69 ? -27.547 100.078 279.204 1.00 39.14 111 ALA X O 1
ATOM 4956 N N . ALA C 2 70 ? -29.705 99.706 279.716 1.00 37.30 112 ALA X N 1
ATOM 4957 C CA . ALA C 2 70 ? -29.409 98.574 280.585 1.00 34.36 112 ALA X CA 1
ATOM 4958 C C . ALA C 2 70 ? -28.882 97.389 279.772 1.00 31.75 112 ALA X C 1
ATOM 4959 O O . ALA C 2 70 ? -27.910 96.748 280.161 1.00 34.07 112 ALA X O 1
ATOM 4961 N N . ALA C 2 71 ? -29.526 97.109 278.644 1.00 30.98 113 ALA X N 1
ATOM 4962 C CA . ALA C 2 71 ? -29.119 96.005 277.779 1.00 33.51 113 ALA X CA 1
ATOM 4963 C C . ALA C 2 71 ? -27.682 96.195 277.285 1.00 31.24 113 ALA X C 1
ATOM 4964 O O . ALA C 2 71 ? -26.922 95.235 277.195 1.00 29.53 113 ALA X O 1
ATOM 4966 N N . LEU C 2 72 ? -27.304 97.433 276.978 1.00 35.08 114 LEU X N 1
ATOM 4967 C CA . LEU C 2 72 ? -25.944 97.704 276.514 1.00 33.79 114 LEU X CA 1
ATOM 4968 C C . LEU C 2 72 ? -24.985 97.349 277.646 1.00 36.14 114 LEU X C 1
ATOM 4969 O O . LEU C 2 72 ? -24.009 96.621 277.451 1.00 36.51 114 LEU X O 1
ATOM 4974 N N . ALA C 2 73 ? -25.278 97.856 278.839 1.00 36.72 115 ALA X N 1
ATOM 4975 C CA . ALA C 2 73 ? -24.434 97.598 279.999 1.00 33.10 115 ALA X CA 1
ATOM 4976 C C . ALA C 2 73 ? -24.332 96.110 280.325 1.00 32.26 115 ALA X C 1
ATOM 4977 O O . ALA C 2 73 ? -23.255 95.614 280.643 1.00 33.36 115 ALA X O 1
ATOM 4979 N N . LEU C 2 74 ? -25.451 95.398 280.238 1.00 31.25 116 LEU X N 1
ATOM 4980 C CA . LEU C 2 74 ? -25.459 93.968 280.541 1.00 31.54 116 LEU X CA 1
ATOM 4981 C C . LEU C 2 74 ? -24.693 93.167 279.473 1.00 32.30 116 LEU X C 1
ATOM 4982 O O . LEU C 2 74 ? -24.087 92.139 279.773 1.00 31.74 116 LEU X O 1
ATOM 4987 N N . SER C 2 75 ? -24.729 93.638 278.229 1.00 30.12 117 SER X N 1
ATOM 4988 C CA . SER C 2 75 ? -24.033 92.964 277.134 1.00 31.93 117 SER X CA 1
ATOM 4989 C C . SER C 2 75 ? -22.531 93.027 277.376 1.00 33.17 117 SER X C 1
ATOM 4990 O O . SER C 2 75 ? -21.831 92.021 277.273 1.00 29.52 117 SER X O 1
ATOM 4993 N N . CYS C 2 76 ? -22.038 94.217 277.692 1.00 31.10 118 CYS X N 1
ATOM 4994 C CA . CYS C 2 76 ? -20.619 94.389 277.957 1.00 37.02 118 CYS X CA 1
ATOM 4995 C C . CYS C 2 76 ? -20.175 93.600 279.181 1.00 37.61 118 CYS X C 1
ATOM 4996 O O . CYS C 2 76 ? -19.070 93.058 279.211 1.00 38.28 118 CYS X O 1
ATOM 4999 N N . GLU C 2 77 ? -21.024 93.532 280.197 1.00 39.43 119 GLU X N 1
ATOM 5000 C CA . GLU C 2 77 ? -20.645 92.787 281.385 1.00 41.47 119 GLU X CA 1
ATOM 5001 C C . GLU C 2 77 ? -20.583 91.307 281.020 1.00 38.38 119 GLU X C 1
ATOM 5002 O O . GLU C 2 77 ? -19.635 90.616 281.376 1.00 40.97 119 GLU X O 1
ATOM 5008 N N . ALA C 2 78 ? -21.583 90.826 280.285 1.00 36.35 120 ALA X N 1
ATOM 5009 C CA . ALA C 2 78 ? -21.606 89.422 279.877 1.00 32.83 120 ALA X CA 1
ATOM 5010 C C . ALA C 2 78 ? -20.382 89.101 279.021 1.00 32.85 120 ALA X C 1
ATOM 5011 O O . ALA C 2 78 ? -19.738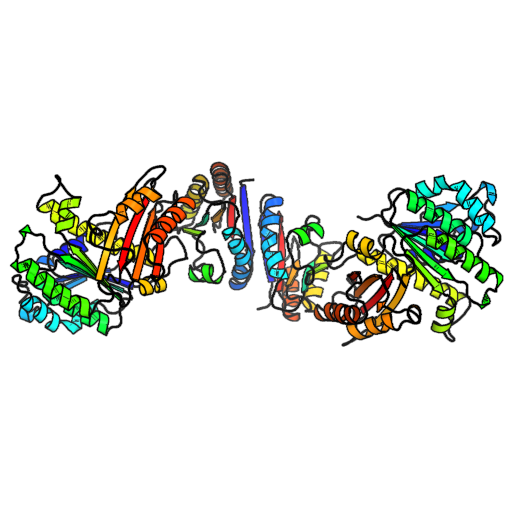 88.077 279.210 1.00 34.69 120 ALA X O 1
ATOM 5013 N N . LEU C 2 79 ? -20.063 89.981 278.078 1.00 29.74 121 LEU X N 1
ATOM 5014 C CA . LEU C 2 79 ? -18.907 89.784 277.214 1.00 32.19 121 LEU X CA 1
ATOM 5015 C C . LEU C 2 79 ? -17.638 89.772 278.060 1.00 35.44 121 LEU X C 1
ATOM 5016 O O . LEU C 2 79 ? -16.794 88.893 277.929 1.00 34.89 121 LEU X O 1
ATOM 5021 N N . ARG C 2 80 ? -17.527 90.763 278.934 1.00 34.55 122 ARG X N 1
ATOM 5022 C CA . ARG C 2 80 ? -16.380 90.930 279.810 1.00 37.42 122 ARG X CA 1
ATOM 5023 C C . ARG C 2 80 ? -16.133 89.717 280.708 1.00 38.51 122 ARG X C 1
ATOM 5024 O O . ARG C 2 80 ? -14.990 89.322 280.916 1.00 36.50 122 ARG X O 1
ATOM 5032 N N . LEU C 2 81 ? -17.200 89.120 281.234 1.00 37.73 123 LEU X N 1
ATOM 5033 C CA . LEU C 2 81 ? -17.058 87.960 282.115 1.00 37.87 123 LEU X CA 1
ATOM 5034 C C . LEU C 2 81 ? -16.399 86.757 281.458 1.00 37.36 123 LEU X C 1
ATOM 5035 O O . LEU C 2 81 ? -15.862 85.890 282.147 1.00 35.91 123 LEU X O 1
ATOM 5040 N N . GLY C 2 82 ? -16.443 86.709 280.130 1.00 34.24 124 GLY X N 1
ATOM 5041 C CA . GLY C 2 82 ? -15.825 85.617 279.399 1.00 33.55 124 GLY X CA 1
ATOM 5042 C C . GLY C 2 82 ? -16.485 84.257 279.534 1.00 36.77 124 GLY X C 1
ATOM 5043 O O . GLY C 2 82 ? -15.861 83.240 279.249 1.00 35.33 124 GLY X O 1
ATOM 5044 N N . ARG C 2 83 ? -17.747 84.223 279.953 1.00 35.59 125 ARG X N 1
ATOM 5045 C CA . ARG C 2 83 ? -18.439 82.950 280.109 1.00 33.84 125 ARG X CA 1
ATOM 5046 C C . ARG C 2 83 ? -19.251 82.552 278.880 1.00 30.76 125 ARG X C 1
ATOM 5047 O O . ARG C 2 83 ? -19.830 81.471 278.826 1.00 31.58 125 ARG X O 1
ATOM 5055 N N . SER C 2 84 ? -19.266 83.420 277.882 1.00 29.82 126 SER X N 1
ATOM 5056 C CA . SER C 2 84 ? -20.023 83.166 276.665 1.00 29.89 126 SER X CA 1
ATOM 5057 C C . SER C 2 84 ? -19.109 83.250 275.445 1.00 28.92 126 SER X C 1
ATOM 5058 O O . SER C 2 84 ? -18.231 84.110 275.392 1.00 29.65 126 SER X O 1
ATOM 5061 N N . HIS C 2 85 ? -19.300 82.364 274.469 1.00 30.20 127 HIS X N 1
ATOM 5062 C CA . HIS C 2 85 ? -18.471 82.430 273.265 1.00 31.39 127 HIS X CA 1
ATOM 5063 C C . HIS C 2 85 ? -19.033 83.581 272.445 1.00 32.57 127 HIS X C 1
ATOM 5064 O O . HIS C 2 85 ? -18.313 84.259 271.707 1.00 29.51 127 HIS X O 1
ATOM 5071 N N . THR C 2 86 ? -20.332 83.813 272.611 1.00 32.19 128 THR X N 1
ATOM 5072 C CA . THR C 2 86 ? -21.009 84.885 271.898 1.00 31.25 128 THR X CA 1
ATOM 5073 C C . THR C 2 86 ? -22.083 85.513 272.764 1.00 30.92 128 THR X C 1
ATOM 5074 O O . THR C 2 86 ? -22.813 84.815 273.465 1.00 29.25 128 THR X O 1
ATOM 5078 N N . VAL C 2 87 ? -22.164 86.837 272.716 1.00 28.97 129 VAL X N 1
ATOM 5079 C CA . VAL C 2 87 ? -23.184 87.564 273.451 1.00 29.95 129 VAL X CA 1
ATOM 5080 C C . VAL C 2 87 ? -23.960 88.300 272.372 1.00 31.70 129 VAL X C 1
ATOM 5081 O O . VAL C 2 87 ? -23.414 89.171 271.687 1.00 29.59 129 VAL X O 1
ATOM 5085 N N . VAL C 2 88 ? -25.222 87.912 272.196 1.00 30.82 130 VAL X N 1
ATOM 5086 C CA . VAL C 2 88 ? -26.075 88.522 271.187 1.00 31.39 130 VAL X CA 1
ATOM 5087 C C . VAL C 2 88 ? -26.980 89.621 271.759 1.00 31.33 130 VAL X C 1
ATOM 5088 O O . VAL C 2 88 ? -27.720 89.409 272.729 1.00 30.90 130 VAL X O 1
ATOM 5092 N N . SER C 2 89 ? -26.910 90.794 271.134 1.00 32.88 131 SER X N 1
ATOM 5093 C CA . SER C 2 89 ? -27.687 91.965 271.529 1.00 31.74 131 SER X CA 1
ATOM 5094 C C . SER C 2 89 ? -28.662 92.361 270.426 1.00 32.89 131 SER X C 1
ATOM 5095 O O . SER C 2 89 ? -28.511 91.958 269.278 1.00 29.46 131 SER X O 1
ATOM 5098 N N . TRP C 2 90 ? -29.656 93.167 270.785 1.00 29.88 132 TRP X N 1
ATOM 5099 C CA . TRP C 2 90 ? -30.657 93.654 269.836 1.00 32.21 132 TRP X CA 1
ATOM 5100 C C . TRP C 2 90 ? -30.793 95.140 270.156 1.00 33.48 132 TRP X C 1
ATOM 5101 O O . TRP C 2 90 ? -31.825 95.596 270.648 1.00 32.75 132 TRP X O 1
ATOM 5112 N N . LEU C 2 91 ? -29.732 95.885 269.879 1.00 31.52 133 LEU X N 1
ATOM 5113 C CA . LEU C 2 91 ? -29.685 97.306 270.185 1.00 32.46 133 LEU X CA 1
ATOM 5114 C C . LEU C 2 91 ? -29.722 98.223 268.966 1.00 33.65 133 LEU X C 1
ATOM 5115 O O . LEU C 2 91 ? -28.901 98.113 268.052 1.00 34.71 133 LEU X O 1
ATOM 5120 N N . GLU C 2 92 ? -30.685 99.135 268.976 1.00 32.56 134 GLU X N 1
ATOM 5121 C CA . GLU C 2 92 ? -30.857 100.127 267.926 1.00 35.12 134 GLU X CA 1
ATOM 5122 C C . GLU C 2 92 ? -31.568 101.302 268.584 1.00 38.02 134 GLU X C 1
ATOM 5123 O O . GLU C 2 92 ? -32.575 101.123 269.271 1.00 38.75 134 GLU X O 1
ATOM 5129 N N . PRO C 2 93 ? -31.023 102.515 268.438 1.00 37.17 135 PRO X N 1
ATOM 5130 C CA . PRO C 2 93 ? -29.798 102.845 267.709 1.00 36.70 135 PRO X CA 1
ATOM 5131 C C . PRO C 2 93 ? -28.582 102.425 268.528 1.00 37.15 135 PRO X C 1
ATOM 5132 O O . PRO C 2 93 ? -28.700 102.083 269.704 1.00 36.61 135 PRO X O 1
ATOM 5136 N N . LEU C 2 94 ? -27.413 102.456 267.907 1.00 38.05 136 LEU X N 1
ATOM 5137 C CA . LEU C 2 94 ? -26.187 102.090 268.598 1.00 38.44 136 LEU X CA 1
ATOM 5138 C C . LEU C 2 94 ? -25.137 103.126 268.197 1.00 39.17 136 LEU X C 1
ATOM 5139 O O . LEU C 2 94 ? -24.815 103.258 267.021 1.00 40.73 136 LEU X O 1
ATOM 5144 N N . SER C 2 95 ? -24.620 103.871 269.171 1.00 35.76 137 SER X N 1
ATOM 5145 C CA . SER C 2 95 ? -23.622 104.904 268.895 1.00 35.84 137 SER X CA 1
ATOM 5146 C C . SER C 2 95 ? -22.236 104.329 268.608 1.00 35.74 137 SER X C 1
ATOM 5147 O O . SER C 2 95 ? -21.959 103.169 268.902 1.00 34.12 137 SER X O 1
ATOM 5150 N N . ARG C 2 96 ? -21.366 105.155 268.041 1.00 36.07 138 ARG X N 1
ATOM 5151 C CA . ARG C 2 96 ? -20.008 104.726 267.724 1.00 37.85 138 ARG X CA 1
ATOM 5152 C C . ARG C 2 96 ? -19.297 104.316 269.014 1.00 35.70 138 ARG X C 1
ATOM 5153 O O . ARG C 2 96 ? -18.613 103.292 269.062 1.00 36.69 138 ARG X O 1
ATOM 5161 N N . ALA C 2 97 ? -19.467 105.116 270.061 1.00 34.87 139 ALA X N 1
ATOM 5162 C CA . ALA C 2 97 ? -18.853 104.815 271.346 1.00 33.51 139 ALA X CA 1
ATOM 5163 C C . ALA C 2 97 ? -19.447 103.521 271.902 1.00 36.79 139 ALA X C 1
ATOM 5164 O O . ALA C 2 97 ? -18.765 102.759 272.585 1.00 34.14 139 ALA X O 1
ATOM 5166 N N . ALA C 2 98 ? -20.721 103.267 271.603 1.00 37.07 140 ALA X N 1
ATOM 5167 C CA . ALA C 2 98 ? -21.374 102.053 272.086 1.00 36.10 140 ALA X CA 1
ATOM 5168 C C . ALA C 2 98 ? -20.750 100.807 271.446 1.00 32.08 140 ALA X C 1
ATOM 5169 O O . ALA C 2 98 ? -20.465 99.828 272.134 1.00 34.73 140 ALA X O 1
ATOM 5171 N N . ARG C 2 99 ? -20.538 100.844 270.137 1.00 31.86 141 ARG X N 1
ATOM 5172 C CA . ARG C 2 99 ? -19.928 99.716 269.437 1.00 34.99 141 ARG X CA 1
ATOM 5173 C C . ARG C 2 99 ? -18.502 99.507 269.934 1.00 35.13 141 ARG X C 1
ATOM 5174 O O . ARG C 2 99 ? -18.018 98.381 270.010 1.00 34.15 141 ARG X O 1
ATOM 5182 N N . LYS C 2 100 ? -17.836 100.605 270.274 1.00 35.51 142 LYS X N 1
ATOM 5183 C CA . LYS C 2 100 ? -16.471 100.555 270.769 1.00 39.57 142 LYS X CA 1
ATOM 5184 C C . LYS C 2 100 ? -16.462 99.827 272.111 1.00 39.84 142 LYS X C 1
ATOM 5185 O O . LYS C 2 100 ? -15.625 98.954 272.351 1.00 36.44 142 LYS X O 1
ATOM 5191 N N . GLN C 2 101 ? -17.399 100.187 272.984 1.00 37.61 143 GLN X N 1
ATOM 5192 C CA . GLN C 2 101 ? -17.500 99.541 274.290 1.00 40.56 143 GLN X CA 1
ATOM 5193 C C . GLN C 2 101 ? -17.718 98.036 274.120 1.00 39.31 143 GLN X C 1
ATOM 5194 O O . GLN C 2 101 ? -17.082 97.224 274.796 1.00 36.55 143 GLN X O 1
ATOM 5200 N N . LEU C 2 102 ? -18.631 97.676 273.222 1.00 32.36 144 LEU X N 1
ATOM 5201 C CA . LEU C 2 102 ? -18.946 96.272 272.980 1.00 36.05 144 LEU X CA 1
ATOM 5202 C C . LEU C 2 102 ? -17.732 95.503 272.461 1.00 34.99 144 LEU X C 1
ATOM 5203 O O . LEU C 2 102 ? -17.448 94.398 272.932 1.00 32.88 144 LEU X O 1
ATOM 5208 N N . SER C 2 103 ? -17.010 96.086 271.507 1.00 30.56 145 SER X N 1
ATOM 5209 C CA . SER C 2 103 ? -15.846 95.413 270.958 1.00 39.11 145 SER X CA 1
ATOM 5210 C C . SER C 2 103 ? -14.718 95.294 271.981 1.00 39.11 145 SER X C 1
ATOM 5211 O O . SER C 2 103 ? -13.926 94.357 271.928 1.00 40.08 145 SER X O 1
ATOM 5214 N N . ARG C 2 104 ? -14.644 96.230 272.918 1.00 39.61 146 ARG X N 1
ATOM 5215 C CA . ARG C 2 104 ? -13.604 96.160 273.928 1.00 41.26 146 ARG X CA 1
ATOM 5216 C C . ARG C 2 104 ? -13.952 95.052 274.913 1.00 40.96 146 ARG X C 1
ATOM 5217 O O . ARG C 2 104 ? -13.086 94.289 275.347 1.00 39.39 146 ARG X O 1
ATOM 5225 N N . ALA C 2 105 ? -15.230 94.962 275.256 1.00 37.78 147 ALA X N 1
ATOM 5226 C CA . ALA C 2 105 ? -15.687 93.948 276.192 1.00 37.29 147 ALA X CA 1
ATOM 5227 C C . ALA C 2 105 ? -15.473 92.569 275.582 1.00 36.12 147 ALA X C 1
ATOM 5228 O O . ALA C 2 105 ? -15.063 91.636 276.270 1.00 38.72 147 ALA X O 1
ATOM 5230 N N . ALA C 2 106 ? -15.741 92.451 274.285 1.00 32.40 148 ALA X N 1
ATOM 5231 C CA . ALA C 2 106 ? -15.566 91.192 273.577 1.00 35.41 148 ALA X CA 1
ATOM 5232 C C . ALA C 2 106 ? -14.112 90.733 273.681 1.00 38.17 148 ALA X C 1
ATOM 5233 O O . ALA C 2 106 ? -13.840 89.582 274.026 1.00 36.17 148 ALA X O 1
ATOM 5235 N N . GLN C 2 107 ? -13.182 91.636 273.380 1.00 36.64 149 GLN X N 1
ATOM 5236 C CA . GLN C 2 107 ? -11.763 91.308 273.459 1.00 41.76 149 GLN X CA 1
ATOM 5237 C C . GLN C 2 107 ? -11.369 90.903 274.880 1.00 39.10 149 GLN X C 1
ATOM 5238 O O . GLN C 2 107 ? -10.662 89.917 275.074 1.00 42.23 149 GLN X O 1
ATOM 5244 N N . LEU C 2 108 ? -11.836 91.652 275.873 1.00 37.64 150 LEU X N 1
ATOM 5245 C CA . LEU C 2 108 ? -11.518 91.333 277.259 1.00 41.18 150 LEU X CA 1
ATOM 5246 C C . LEU C 2 108 ? -11.988 89.934 277.636 1.00 42.10 150 LEU X C 1
ATOM 5247 O O . LEU C 2 108 ? -11.276 89.197 278.321 1.00 40.20 150 LEU X O 1
ATOM 5252 N N . GLY C 2 109 ? -13.191 89.572 277.191 1.00 40.00 151 GLY X N 1
ATOM 5253 C CA . GLY C 2 109 ? -13.721 88.259 277.505 1.00 35.44 151 GLY X CA 1
ATOM 5254 C C . GLY C 2 109 ? -13.364 87.214 276.470 1.00 38.41 151 GLY X C 1
ATOM 5255 O O . GLY C 2 109 ? -13.805 86.069 276.572 1.00 41.66 151 GLY X O 1
ATOM 5256 N N . GLN C 2 110 ? -12.563 87.603 275.477 1.00 39.63 152 GLN X N 1
ATOM 5257 C CA . GLN C 2 110 ? -12.150 86.688 274.412 1.00 39.97 152 GLN X CA 1
ATOM 5258 C C . GLN C 2 110 ? -13.408 86.074 273.832 1.00 36.76 152 GLN X C 1
ATOM 5259 O O . GLN C 2 110 ? -13.496 84.864 273.652 1.00 37.78 152 GLN X O 1
ATOM 5265 N N . ALA C 2 111 ? -14.384 86.925 273.538 1.00 37.03 153 ALA X N 1
ATOM 5266 C CA . ALA C 2 111 ? -15.659 86.459 273.016 1.00 36.52 153 ALA X CA 1
ATOM 5267 C C . ALA C 2 111 ? -16.117 87.261 271.803 1.00 34.52 153 ALA X C 1
ATOM 5268 O O . ALA C 2 111 ? -15.474 88.231 271.405 1.00 38.74 153 ALA X O 1
ATOM 5270 N N . GLN C 2 112 ? -17.235 86.851 271.218 1.00 31.64 154 GLN X N 1
ATOM 5271 C CA . GLN C 2 112 ? -17.776 87.548 270.061 1.00 31.63 154 GLN X CA 1
ATOM 5272 C C . GLN C 2 112 ? -19.030 88.339 270.436 1.00 33.90 154 GLN X C 1
ATOM 5273 O O . GLN C 2 112 ? -19.945 87.822 271.094 1.00 29.25 154 GLN X O 1
ATOM 5279 N N . SER C 2 113 ? -19.058 89.597 270.020 1.00 33.92 155 SER X N 1
ATOM 5280 C CA . SER C 2 113 ? -20.206 90.464 270.267 1.00 31.59 155 SER X CA 1
ATOM 5281 C C . SER C 2 113 ? -20.966 90.559 268.954 1.00 29.58 155 SER X C 1
ATOM 5282 O O . SER C 2 113 ? -20.392 90.924 267.928 1.00 36.30 155 SER X O 1
ATOM 5285 N N . LEU C 2 114 ? -22.247 90.217 268.982 1.00 28.42 156 LEU X N 1
ATOM 5286 C CA . LEU C 2 114 ? -23.085 90.271 267.791 1.00 28.45 156 LEU X CA 1
ATOM 5287 C C . LEU C 2 114 ? -24.357 91.061 268.052 1.00 27.11 156 LEU X C 1
ATOM 5288 O O . LEU C 2 114 ? -25.184 90.678 268.884 1.00 28.18 156 LEU X O 1
ATOM 5293 N N . ASN C 2 115 ? -24.516 92.173 267.346 1.00 32.41 157 ASN X N 1
ATOM 5294 C CA . ASN C 2 115 ? -25.722 92.966 267.512 1.00 30.18 157 ASN X CA 1
ATOM 5295 C C . ASN C 2 115 ? -26.654 92.688 266.346 1.00 31.65 157 ASN X C 1
ATOM 5296 O O . ASN C 2 115 ? -26.221 92.598 265.202 1.00 31.61 157 ASN X O 1
ATOM 5301 N N . ILE C 2 116 ? -27.939 92.549 266.649 1.00 30.85 158 ILE X N 1
ATOM 5302 C CA . ILE C 2 116 ? -28.944 92.261 265.646 1.00 32.89 158 ILE X CA 1
ATOM 5303 C C . ILE C 2 116 ? -29.976 93.381 265.555 1.00 38.38 158 ILE X C 1
ATOM 5304 O O . ILE C 2 116 ? -30.567 93.774 266.562 1.00 35.69 158 ILE X O 1
ATOM 5309 N N . ARG C 2 117 ? -30.177 93.892 264.344 1.00 39.06 159 ARG X N 1
ATOM 5310 C CA . ARG C 2 117 ? -31.135 94.961 264.096 1.00 41.86 159 ARG X CA 1
ATOM 5311 C C . ARG C 2 117 ? -32.267 94.406 263.245 1.00 45.53 159 ARG X C 1
ATOM 5312 O O . ARG C 2 117 ? -32.058 94.074 262.080 1.00 41.78 159 ARG X O 1
ATOM 5320 N N . LEU C 2 118 ? -33.460 94.307 263.823 1.00 46.66 160 LEU X N 1
ATOM 5321 C CA . LEU C 2 118 ? -34.618 93.792 263.097 1.00 50.00 160 LEU X CA 1
ATOM 5322 C C . LEU C 2 118 ? -35.488 94.914 262.534 1.00 53.32 160 LEU X C 1
ATOM 5323 O O . LEU C 2 118 ? -36.524 94.597 261.909 1.00 53.48 160 LEU X O 1
ATOM 5328 N N . GLY C 2 119 ? -35.126 96.095 262.720 1.00 57.18 161 GLY X N 1
ATOM 5329 N N . PRO D 2 1 ? -45.649 84.619 252.762 1.00 68.01 43 PRO Y N 1
ATOM 5330 C CA . PRO D 2 1 ? -45.916 85.361 251.506 1.00 67.85 43 PRO Y CA 1
ATOM 5331 C C . PRO D 2 1 ? -44.628 85.715 250.763 1.00 67.24 43 PRO Y C 1
ATOM 5332 O O . PRO D 2 1 ? -43.697 86.272 251.349 1.00 66.72 43 PRO Y O 1
ATOM 5336 N N . ALA D 2 2 ? -44.584 85.384 249.474 1.00 64.42 44 ALA Y N 1
ATOM 5337 C CA . ALA D 2 2 ? -43.421 85.669 248.643 1.00 62.58 44 ALA Y CA 1
ATOM 5338 C C . ALA D 2 2 ? -43.156 87.168 248.684 1.00 62.06 44 ALA Y C 1
ATOM 5339 O O . ALA D 2 2 ? -44.069 87.970 248.477 1.00 63.73 44 ALA Y O 1
ATOM 5341 N N . ALA D 2 3 ? -41.911 87.548 248.954 1.00 59.71 45 ALA Y N 1
ATOM 5342 C CA . ALA D 2 3 ? -41.569 88.963 249.025 1.00 56.56 45 ALA Y CA 1
ATOM 5343 C C . ALA D 2 3 ? -40.067 89.225 249.019 1.00 52.97 45 ALA Y C 1
ATOM 5344 O O . ALA D 2 3 ? -39.263 88.329 248.766 1.00 50.12 45 ALA Y O 1
ATOM 5346 N N . PHE D 2 4 ? -39.710 90.473 249.308 1.00 47.54 46 PHE Y N 1
ATOM 5347 C CA . PHE D 2 4 ? -38.325 90.913 249.344 1.00 43.15 46 PHE Y CA 1
ATOM 5348 C C . PHE D 2 4 ? -37.843 91.084 250.779 1.00 43.13 46 PHE Y C 1
ATOM 5349 O O . PHE D 2 4 ? -38.538 91.653 251.617 1.00 43.80 46 PHE Y O 1
ATOM 5357 N N . SER D 2 5 ? -36.645 90.583 251.047 1.00 39.20 47 SER Y N 1
ATOM 5358 C CA . SER D 2 5 ? -36.022 90.700 252.352 1.00 37.49 47 SER Y CA 1
ATOM 5359 C C . SER D 2 5 ? -34.590 91.130 252.079 1.00 39.32 47 SER Y C 1
ATOM 5360 O O . SER D 2 5 ? -34.081 90.976 250.962 1.00 40.31 47 SER Y O 1
ATOM 5363 N N . GLU D 2 6 ? -33.939 91.690 253.085 1.00 36.40 48 GLU Y N 1
ATOM 5364 C CA . GLU D 2 6 ? -32.565 92.102 252.908 1.00 37.15 48 GLU Y CA 1
ATOM 5365 C C . GLU D 2 6 ? -31.787 91.819 254.172 1.00 36.89 48 GLU Y C 1
ATOM 5366 O O . GLU D 2 6 ? -32.245 92.109 255.281 1.00 34.25 48 GLU Y O 1
ATOM 5372 N N . LEU D 2 7 ? -30.617 91.221 253.989 1.00 34.12 49 LEU Y N 1
ATOM 5373 C CA . LEU D 2 7 ? -29.754 90.886 255.099 1.00 35.09 49 LEU Y CA 1
ATOM 5374 C C . LEU D 2 7 ? -28.445 91.633 254.954 1.00 37.64 49 LEU Y C 1
ATOM 5375 O O . LEU D 2 7 ? -27.794 91.583 253.902 1.00 39.20 49 LEU Y O 1
ATOM 5380 N N . SER D 2 8 ? -28.068 92.345 256.009 1.00 36.34 50 SER Y N 1
ATOM 5381 C CA . SER D 2 8 ? -26.827 93.097 256.002 1.00 38.02 50 SER Y CA 1
ATOM 5382 C C . SER D 2 8 ? -25.931 92.581 257.113 1.00 39.41 50 SER Y C 1
ATOM 5383 O O . SER D 2 8 ? -26.391 92.314 258.221 1.00 39.69 50 SER Y O 1
ATOM 5386 N N . LEU D 2 9 ? -24.651 92.424 256.802 1.00 37.13 51 LEU Y N 1
ATOM 5387 C CA . LEU D 2 9 ? -23.679 91.944 257.768 1.00 36.45 51 LEU Y CA 1
ATOM 5388 C C . LEU D 2 9 ? -22.516 92.919 257.787 1.00 39.03 51 LEU Y C 1
ATOM 5389 O O . LEU D 2 9 ? -21.941 93.234 256.741 1.00 38.68 51 LEU Y O 1
ATOM 5394 N N . SER D 2 10 ? -22.184 93.405 258.976 1.00 36.23 52 SER Y N 1
ATOM 5395 C CA . SER D 2 10 ? -21.094 94.351 259.139 1.00 37.44 52 SER Y CA 1
ATOM 5396 C C . SER D 2 10 ? -20.106 93.813 260.160 1.00 37.25 52 SER Y C 1
ATOM 5397 O O . SER D 2 10 ? -20.495 93.234 261.170 1.00 38.14 52 SER Y O 1
ATOM 5400 N N . GLY D 2 11 ? -18.826 94.008 259.885 1.00 38.76 53 GLY Y N 1
ATOM 5401 C CA . GLY D 2 11 ? -17.781 93.531 260.772 1.00 38.05 53 GLY Y CA 1
ATOM 5402 C C . GLY D 2 11 ? -16.608 93.082 259.919 1.00 41.28 53 GLY Y C 1
ATOM 5403 O O . GLY D 2 11 ? -16.516 93.443 258.745 1.00 39.20 53 GLY Y O 1
ATOM 5404 N N . LEU D 2 12 ? -15.707 92.300 260.497 1.00 41.34 54 LEU Y N 1
ATOM 5405 C CA . LEU D 2 12 ? -14.558 91.823 259.753 1.00 41.49 54 LEU Y CA 1
ATOM 5406 C C . LEU D 2 12 ? -15.067 90.900 258.651 1.00 43.73 54 LEU Y C 1
ATOM 5407 O O . LEU D 2 12 ? -16.002 90.122 258.858 1.00 42.30 54 LEU Y O 1
ATOM 5412 N N . PRO D 2 13 ? -14.460 90.978 257.458 1.00 43.50 55 PRO Y N 1
ATOM 5413 C CA . PRO D 2 13 ? -14.874 90.139 256.327 1.00 42.91 55 PRO Y CA 1
ATOM 5414 C C . PRO D 2 13 ? -15.028 88.651 256.653 1.00 41.28 55 PRO Y C 1
ATOM 5415 O O . PRO D 2 13 ? -16.003 88.018 256.233 1.00 41.40 55 PRO Y O 1
ATOM 5419 N N . GLY D 2 14 ? -14.075 88.100 257.397 1.00 37.55 56 GLY Y N 1
ATOM 5420 C CA . GLY D 2 14 ? -14.150 86.698 257.775 1.00 37.39 56 GLY Y CA 1
ATOM 5421 C C . GLY D 2 14 ? -15.357 86.414 258.663 1.00 39.16 56 GLY Y C 1
ATOM 5422 O O . GLY D 2 14 ? -15.998 85.367 258.539 1.00 37.31 56 GLY Y O 1
ATOM 5423 N N . HIS D 2 15 ? -15.677 87.343 259.560 1.00 38.34 57 HIS Y N 1
ATOM 5424 C CA . HIS D 2 15 ? -16.833 87.176 260.442 1.00 42.33 57 HIS Y CA 1
ATOM 5425 C C . HIS D 2 15 ? -18.130 87.236 259.637 1.00 38.78 57 HIS Y C 1
ATOM 5426 O O . HIS D 2 15 ? -19.059 86.465 259.876 1.00 40.65 57 HIS Y O 1
ATOM 5433 N N . CYS D 2 16 ? -18.197 88.161 258.689 1.00 38.79 58 CYS Y N 1
ATOM 5434 C CA . CYS D 2 16 ? -19.391 88.292 257.867 1.00 41.90 58 CYS Y CA 1
ATOM 5435 C C . CYS D 2 16 ? -19.637 86.997 257.084 1.00 43.03 58 CYS Y C 1
ATOM 5436 O O . CYS D 2 16 ? -20.780 86.560 256.937 1.00 42.74 58 CYS Y O 1
ATOM 5439 N N . LEU D 2 17 ? -18.565 86.376 256.595 1.00 38.40 59 LEU Y N 1
ATOM 5440 C CA . LEU D 2 17 ? -18.689 85.125 255.843 1.00 38.63 59 LEU Y CA 1
ATOM 5441 C C . LEU D 2 17 ? -19.178 83.959 256.695 1.00 34.81 59 LEU Y C 1
ATOM 5442 O O . LEU D 2 17 ? -20.080 83.235 256.296 1.00 35.05 59 LEU Y O 1
ATOM 5447 N N . THR D 2 18 ? -18.576 83.772 257.864 1.00 34.37 60 THR Y N 1
ATOM 5448 C CA . THR D 2 18 ? -18.964 82.676 258.733 1.00 35.15 60 THR Y CA 1
ATOM 5449 C C . THR D 2 18 ? -20.397 82.835 259.267 1.00 35.63 60 THR Y C 1
ATOM 5450 O O . THR D 2 18 ? -21.076 81.844 259.547 1.00 31.73 60 THR Y O 1
ATOM 5454 N N . LEU D 2 19 ? -20.862 84.074 259.406 1.00 32.68 61 LEU Y N 1
ATOM 5455 C CA . LEU D 2 19 ? -22.229 84.304 259.872 1.00 33.34 61 LEU Y CA 1
ATOM 5456 C C . LEU D 2 19 ? -23.220 84.032 258.739 1.00 34.38 61 LEU Y C 1
ATOM 5457 O O . LEU D 2 19 ? -24.374 83.691 258.983 1.00 35.15 61 LEU Y O 1
ATOM 5462 N N . LEU D 2 20 ? -22.758 84.178 257.498 1.00 31.91 62 LEU Y N 1
ATOM 5463 C CA . LEU D 2 20 ? -23.595 83.954 256.321 1.00 34.08 62 LEU Y CA 1
ATOM 5464 C C . LEU D 2 20 ? -23.860 82.469 256.082 1.00 34.94 62 LEU Y C 1
ATOM 5465 O O . LEU D 2 20 ? -24.980 82.063 255.778 1.00 39.20 62 LEU Y O 1
ATOM 5470 N N . ALA D 2 21 ? -22.807 81.672 256.229 1.00 34.75 63 ALA Y N 1
ATOM 5471 C CA . ALA D 2 21 ? -22.843 80.231 255.997 1.00 37.94 63 ALA Y CA 1
ATOM 5472 C C . ALA D 2 21 ? -24.071 79.453 256.473 1.00 37.52 63 ALA Y C 1
ATOM 5473 O O . ALA D 2 21 ? -24.672 78.707 255.699 1.00 35.43 63 ALA Y O 1
ATOM 5475 N N . PRO D 2 22 ? -24.454 79.599 257.752 1.00 37.82 64 PRO Y N 1
ATOM 5476 C CA . PRO D 2 22 ? -25.624 78.859 258.235 1.00 34.73 64 PRO Y CA 1
ATOM 5477 C C . PRO D 2 22 ? -26.931 79.172 257.518 1.00 35.58 64 PRO Y C 1
ATOM 5478 O O . PRO D 2 22 ? -27.797 78.307 257.393 1.00 31.63 64 PRO Y O 1
ATOM 5482 N N . ILE D 2 23 ? -27.068 80.401 257.030 1.00 32.97 65 ILE Y N 1
ATOM 5483 C CA . ILE D 2 23 ? -28.283 80.797 256.331 1.00 33.69 65 ILE Y CA 1
ATOM 5484 C C . ILE D 2 23 ? -28.306 80.189 254.932 1.00 32.97 65 ILE Y C 1
ATOM 5485 O O . ILE D 2 23 ? -29.330 79.665 254.478 1.00 29.95 65 ILE Y O 1
ATOM 5490 N N . LEU D 2 24 ? -27.168 80.259 254.250 1.00 32.49 66 LEU Y N 1
ATOM 5491 C CA . LEU D 2 24 ? -27.058 79.700 252.910 1.00 31.24 66 LEU Y CA 1
ATOM 5492 C C . LEU D 2 24 ? -27.183 78.191 253.002 1.00 31.23 66 LEU Y C 1
ATOM 5493 O O . LEU D 2 24 ? -27.819 77.560 252.169 1.00 34.14 66 LEU Y O 1
ATOM 5498 N N . ARG D 2 25 ? -26.568 77.620 254.029 1.00 32.82 67 ARG Y N 1
ATOM 5499 C CA . ARG D 2 25 ? -26.610 76.182 254.253 1.00 35.04 67 ARG Y CA 1
ATOM 5500 C C . ARG D 2 25 ? -28.073 75.764 254.448 1.00 36.43 67 ARG Y C 1
ATOM 5501 O O . ARG D 2 25 ? -28.568 74.850 253.793 1.00 34.10 67 ARG Y O 1
ATOM 5509 N N . GLU D 2 26 ? -28.766 76.465 255.337 1.00 38.95 68 GLU Y N 1
ATOM 5510 C CA . GLU D 2 26 ? -30.170 76.197 255.626 1.00 38.98 68 GLU Y CA 1
ATOM 5511 C C . GLU D 2 26 ? -31.014 76.350 254.361 1.00 37.61 68 GLU Y C 1
ATOM 5512 O O . GLU D 2 26 ? -31.821 75.482 254.023 1.00 37.67 68 GLU Y O 1
ATOM 5518 N N . LEU D 2 27 ? -30.833 77.466 253.663 1.00 39.13 69 LEU Y N 1
ATOM 5519 C CA . LEU D 2 27 ? -31.577 77.709 252.435 1.00 36.19 69 LEU Y CA 1
ATOM 5520 C C . LEU D 2 27 ? -31.363 76.602 251.402 1.00 38.66 69 LEU Y C 1
ATOM 5521 O O . LEU D 2 27 ? -32.304 76.185 250.726 1.00 36.32 69 LEU Y O 1
ATOM 5526 N N . SER D 2 28 ? -30.132 76.119 251.284 1.00 36.77 70 SER Y N 1
ATOM 5527 C CA . SER D 2 28 ? -29.844 75.078 250.307 1.00 39.26 70 SER Y CA 1
ATOM 5528 C C . SER D 2 28 ? -30.605 73.783 250.587 1.00 40.85 70 SER Y C 1
ATOM 5529 O O . SER D 2 28 ? -30.724 72.926 249.708 1.00 41.98 70 SER Y O 1
ATOM 5532 N N . GLU D 2 29 ? -31.132 73.645 251.800 1.00 37.51 71 GLU Y N 1
ATOM 5533 C CA . GLU D 2 29 ? -31.865 72.436 252.174 1.00 41.69 71 GLU Y CA 1
ATOM 5534 C C . GLU D 2 29 ? -33.385 72.620 252.221 1.00 43.53 71 GLU Y C 1
ATOM 5535 O O . GLU D 2 29 ? -34.099 71.728 252.676 1.00 40.39 71 GLU Y O 1
ATOM 5541 N N . GLU D 2 30 ? -33.879 73.765 251.753 1.00 43.37 72 GLU Y N 1
ATOM 5542 C CA . GLU D 2 30 ? -35.316 74.044 251.778 1.00 50.14 72 GLU Y CA 1
ATOM 5543 C C . GLU D 2 30 ? -36.224 72.908 251.309 1.00 50.66 72 GLU Y C 1
ATOM 5544 O O . GLU D 2 30 ? -35.954 72.242 250.313 1.00 46.86 72 GLU Y O 1
ATOM 5550 N N . GLN D 2 31 ? -37.315 72.700 252.036 1.00 54.44 73 GLN Y N 1
ATOM 5551 C CA . GLN D 2 31 ? -38.263 71.648 251.691 1.00 57.60 73 GLN Y CA 1
ATOM 5552 C C . GLN D 2 31 ? -38.873 71.869 250.306 1.00 56.17 73 GLN Y C 1
ATOM 5553 O O . GLN D 2 31 ? -39.153 70.909 249.594 1.00 57.82 73 GLN Y O 1
ATOM 5559 N N . ASP D 2 32 ? -39.071 73.128 249.920 1.00 53.45 74 ASP Y N 1
ATOM 5560 C CA . ASP D 2 32 ? -39.625 73.435 248.603 1.00 55.12 74 ASP Y CA 1
ATOM 5561 C C . ASP D 2 32 ? -38.671 72.881 247.543 1.00 55.47 74 ASP Y C 1
ATOM 5562 O O . ASP D 2 32 ? -37.551 73.370 247.393 1.00 54.73 74 ASP Y O 1
ATOM 5567 N N . ALA D 2 33 ? -39.128 71.866 246.813 1.00 55.18 75 ALA Y N 1
ATOM 5568 C CA . ALA D 2 33 ? -38.328 71.201 245.782 1.00 54.92 75 ALA Y CA 1
ATOM 5569 C C . ALA D 2 33 ? -37.917 72.075 244.594 1.00 54.11 75 ALA Y C 1
ATOM 5570 O O . ALA D 2 33 ? -38.246 71.786 243.441 1.00 53.10 75 ALA Y O 1
ATOM 5572 N N . ARG D 2 34 ? -37.186 73.141 244.885 1.00 49.81 76 ARG Y N 1
ATOM 5573 C CA . ARG D 2 34 ? -36.709 74.042 243.851 1.00 45.33 76 ARG Y CA 1
ATOM 5574 C C . ARG D 2 34 ? -35.275 74.448 244.161 1.00 43.44 76 ARG Y C 1
ATOM 5575 O O . ARG D 2 34 ? -34.718 74.065 245.193 1.00 41.57 76 ARG Y O 1
ATOM 5583 N N . TRP D 2 35 ? -34.684 75.229 243.267 1.00 41.54 77 TRP Y N 1
ATOM 5584 C CA . TRP D 2 35 ? -33.308 75.662 243.438 1.00 39.19 77 TRP Y CA 1
ATOM 5585 C C . TRP D 2 35 ? -33.138 76.810 244.413 1.00 40.46 77 TRP Y C 1
ATOM 5586 O O . TRP D 2 35 ? -34.069 77.562 244.706 1.00 38.55 77 TRP Y O 1
ATOM 5597 N N . LEU D 2 36 ? -31.906 76.929 244.886 1.00 39.71 78 LEU Y N 1
ATOM 5598 C CA . LEU D 2 36 ? -31.478 78.041 245.702 1.00 37.50 78 LEU Y CA 1
ATOM 5599 C C . LEU D 2 36 ? -30.601 78.687 244.631 1.00 37.08 78 LEU Y C 1
ATOM 5600 O O . LEU D 2 36 ? -29.613 78.093 244.195 1.00 34.18 78 LEU Y O 1
ATOM 5605 N N . THR D 2 37 ? -30.973 79.867 244.158 1.00 37.18 79 THR Y N 1
ATOM 5606 C CA . THR D 2 37 ? -30.163 80.512 243.139 1.00 35.29 79 THR Y CA 1
ATOM 5607 C C . THR D 2 37 ? -29.441 81.714 243.699 1.00 37.78 79 THR Y C 1
ATOM 5608 O O . THR D 2 37 ? -30.057 82.608 244.286 1.00 38.65 79 THR Y O 1
ATOM 5612 N N . LEU D 2 38 ? -28.122 81.712 243.525 1.00 34.50 80 LEU Y N 1
ATOM 5613 C CA . LEU D 2 38 ? -27.268 82.791 243.987 1.00 33.52 80 LEU Y CA 1
ATOM 5614 C C . LEU D 2 38 ? -26.871 83.583 242.744 1.00 38.26 80 LEU Y C 1
ATOM 5615 O O . LEU D 2 38 ? -26.370 83.011 241.773 1.00 39.05 80 LEU Y O 1
ATOM 5620 N N . ILE D 2 39 ? -27.088 84.894 242.762 1.00 39.61 81 ILE Y N 1
ATOM 5621 C CA . ILE D 2 39 ? -26.751 85.701 241.603 1.00 38.43 81 ILE Y CA 1
ATOM 5622 C C . ILE D 2 39 ? -25.618 86.693 241.803 1.00 41.91 81 ILE Y C 1
ATOM 5623 O O . ILE D 2 39 ? -25.706 87.620 242.614 1.00 40.64 81 ILE Y O 1
ATOM 5628 N N . ALA D 2 40 ? -24.546 86.475 241.045 1.00 40.87 82 ALA Y N 1
ATOM 5629 C CA . ALA D 2 40 ? -23.364 87.321 241.081 1.00 39.78 82 ALA Y CA 1
ATOM 5630 C C . ALA D 2 40 ? -22.867 87.601 242.494 1.00 40.37 82 ALA Y C 1
ATOM 5631 O O . ALA D 2 40 ? -22.717 88.756 242.888 1.00 40.17 82 ALA Y O 1
ATOM 5633 N N . PRO D 2 41 ? -22.615 86.545 243.283 1.00 41.13 83 PRO Y N 1
ATOM 5634 C CA . PRO D 2 41 ? -22.127 86.751 244.649 1.00 40.82 83 PRO Y CA 1
ATOM 5635 C C . PRO D 2 41 ? -20.696 87.271 244.578 1.00 41.71 83 PRO Y C 1
ATOM 5636 O O . PRO D 2 41 ? -20.040 87.140 243.550 1.00 43.47 83 PRO Y O 1
ATOM 5640 N N . PRO D 2 42 ? -20.195 87.871 245.666 1.00 42.87 84 PRO Y N 1
ATOM 5641 C CA . PRO D 2 42 ? -18.825 88.390 245.655 1.00 41.03 84 PRO Y CA 1
ATOM 5642 C C . PRO D 2 42 ? -17.776 87.303 245.410 1.00 42.42 84 PRO Y C 1
ATOM 5643 O O . PRO D 2 42 ? -18.011 86.120 245.678 1.00 40.57 84 PRO Y O 1
ATOM 5647 N N . ALA D 2 43 ? -16.623 87.721 244.897 1.00 41.09 85 ALA Y N 1
ATOM 5648 C CA . ALA D 2 43 ? -15.524 86.816 244.576 1.00 39.78 85 ALA Y CA 1
ATOM 5649 C C . ALA D 2 43 ? -15.192 85.894 245.733 1.00 39.18 85 ALA Y C 1
ATOM 5650 O O . ALA D 2 43 ? -14.718 84.779 245.536 1.00 39.85 85 ALA Y O 1
ATOM 5652 N N . SER D 2 44 ? -15.442 86.369 246.944 1.00 36.31 86 SER Y N 1
ATOM 5653 C CA . SER D 2 44 ? -15.184 85.586 248.140 1.00 39.95 86 SER Y CA 1
ATOM 5654 C C . SER D 2 44 ? -15.951 84.256 248.128 1.00 39.68 86 SER Y C 1
ATOM 5655 O O . SER D 2 44 ? -15.432 83.234 248.574 1.00 40.38 86 SER Y O 1
ATOM 5658 N N . LEU D 2 45 ? -17.188 84.268 247.635 1.00 35.52 87 LEU Y N 1
ATOM 5659 C CA . LEU D 2 45 ? -17.981 83.041 247.589 1.00 39.71 87 LEU Y CA 1
ATOM 5660 C C . LEU D 2 45 ? -17.619 82.161 246.403 1.00 39.05 87 LEU Y C 1
ATOM 5661 O O . LEU D 2 45 ? -18.367 82.070 245.434 1.00 40.84 87 LEU Y O 1
ATOM 5666 N N . THR D 2 46 ? -16.467 81.512 246.490 1.00 43.13 88 THR Y N 1
ATOM 5667 C CA . THR D 2 46 ? -16.008 80.625 245.432 1.00 41.38 88 THR Y CA 1
ATOM 5668 C C . THR D 2 46 ? -16.766 79.319 245.569 1.00 43.38 88 THR Y C 1
ATOM 5669 O O . THR D 2 46 ? -17.396 79.061 246.598 1.00 41.22 88 THR Y O 1
ATOM 5673 N N . HIS D 2 47 ? -16.703 78.491 244.534 1.00 41.89 89 HIS Y N 1
ATOM 5674 C CA . HIS D 2 47 ? -17.372 77.207 244.580 1.00 41.31 89 HIS Y CA 1
ATOM 5675 C C . HIS D 2 47 ? -16.802 76.390 245.733 1.00 40.55 89 HIS Y C 1
ATOM 5676 O O . HIS D 2 47 ? -17.510 75.592 246.347 1.00 41.97 89 HIS Y O 1
ATOM 5683 N N . GLU D 2 48 ? -15.524 76.600 246.035 1.00 39.54 90 GLU Y N 1
ATOM 5684 C CA . GLU D 2 48 ? -14.884 75.875 247.125 1.00 42.70 90 GLU Y CA 1
ATOM 5685 C C . GLU D 2 48 ? -15.412 76.309 248.484 1.00 39.02 90 GLU Y C 1
ATOM 5686 O O . GLU D 2 48 ? -15.651 75.478 249.359 1.00 38.99 90 GLU Y O 1
ATOM 5692 N N . TRP D 2 49 ? -15.593 77.612 248.664 1.00 35.68 91 TRP Y N 1
ATOM 5693 C CA . TRP D 2 49 ? -16.109 78.112 249.929 1.00 37.56 91 TRP Y CA 1
ATOM 5694 C C . TRP D 2 49 ? -17.508 77.550 250.143 1.00 30.31 91 TRP Y C 1
ATOM 5695 O O . TRP D 2 49 ? -17.843 77.102 251.236 1.00 36.80 91 TRP Y O 1
ATOM 5706 N N . LEU D 2 50 ? -18.320 77.579 249.091 1.00 32.77 92 LEU Y N 1
ATOM 5707 C CA . LEU D 2 50 ? -19.697 77.096 249.156 1.00 34.69 92 LEU Y CA 1
ATOM 5708 C C . LEU D 2 50 ? -19.780 75.622 249.520 1.00 37.81 92 LEU Y C 1
ATOM 5709 O O . LEU D 2 50 ? -20.674 75.202 250.266 1.00 35.08 92 LEU Y O 1
ATOM 5714 N N . ARG D 2 51 ? -18.853 74.832 248.986 1.00 38.46 93 ARG Y N 1
ATOM 5715 C CA . ARG D 2 51 ? -18.826 73.412 249.298 1.00 39.22 93 ARG Y CA 1
ATOM 5716 C C . ARG D 2 51 ? -18.362 73.227 250.739 1.00 42.28 93 ARG Y C 1
ATOM 5717 O O . ARG D 2 51 ? -18.916 72.405 251.469 1.00 43.64 93 ARG Y O 1
ATOM 5725 N N . ARG D 2 52 ? -17.348 73.989 251.152 1.00 40.91 94 ARG Y N 1
ATOM 5726 C CA . ARG D 2 52 ? -16.852 73.889 252.519 1.00 42.98 94 ARG Y CA 1
ATOM 5727 C C . ARG D 2 52 ? -17.899 74.391 253.512 1.00 45.16 94 ARG Y C 1
ATOM 5728 O O . ARG D 2 52 ? -17.935 73.950 254.657 1.00 43.62 94 ARG Y O 1
ATOM 5736 N N . ALA D 2 53 ? -18.748 75.321 253.079 1.00 45.54 95 ALA Y N 1
ATOM 5737 C CA . ALA D 2 53 ? -19.798 75.834 253.954 1.00 40.33 95 ALA Y CA 1
ATOM 5738 C C . ALA D 2 53 ? -20.862 74.752 254.146 1.00 38.20 95 ALA Y C 1
ATOM 5739 O O . ALA D 2 53 ? -21.836 74.946 254.866 1.00 36.49 95 ALA Y O 1
ATOM 5741 N N . GLY D 2 54 ? -20.675 73.616 253.482 1.00 37.51 96 GLY Y N 1
ATOM 5742 C CA . GLY D 2 54 ? -21.610 72.511 253.609 1.00 32.39 96 GLY Y CA 1
ATOM 5743 C C . GLY D 2 54 ? -22.951 72.663 252.916 1.00 37.06 96 GLY Y C 1
ATOM 5744 O O . GLY D 2 54 ? -23.906 71.976 253.276 1.00 40.17 96 GLY Y O 1
ATOM 5745 N N . LEU D 2 55 ? -23.052 73.543 251.924 1.00 35.36 97 LEU Y N 1
ATOM 5746 C CA . LEU D 2 55 ? -24.327 73.706 251.235 1.00 36.45 97 LEU Y CA 1
ATOM 5747 C C . LEU D 2 55 ? -24.657 72.436 250.451 1.00 36.45 97 LEU Y C 1
ATOM 5748 O O . LEU D 2 55 ? -23.765 71.672 250.086 1.00 36.57 97 LEU Y O 1
ATOM 5753 N N . ASN D 2 56 ? -25.941 72.212 250.202 1.00 35.49 98 ASN Y N 1
ATOM 5754 C CA . ASN D 2 56 ? -26.377 71.045 249.445 1.00 40.07 98 ASN Y CA 1
ATOM 5755 C C . ASN D 2 56 ? -25.983 71.273 247.980 1.00 39.06 98 ASN Y C 1
ATOM 5756 O O . ASN D 2 56 ? -26.604 72.055 247.257 1.00 33.59 98 ASN Y O 1
ATOM 5761 N N . ARG D 2 57 ? -24.927 70.587 247.566 1.00 39.86 99 ARG Y N 1
ATOM 5762 C CA . ARG D 2 57 ? -24.379 70.704 246.223 1.00 40.84 99 ARG Y CA 1
ATOM 5763 C C . ARG D 2 57 ? -25.301 70.315 245.082 1.00 41.18 99 ARG Y C 1
ATOM 5764 O O . ARG D 2 57 ? -25.009 70.612 243.930 1.00 41.95 99 ARG Y O 1
ATOM 5772 N N . GLU D 2 58 ? -26.409 69.653 245.382 1.00 41.47 100 GLU Y N 1
ATOM 5773 C CA . GLU D 2 58 ? -27.313 69.241 244.316 1.00 41.87 100 GLU Y CA 1
ATOM 5774 C C . GLU D 2 58 ? -28.504 70.168 244.171 1.00 41.26 100 GLU Y C 1
ATOM 5775 O O . GLU D 2 58 ? -29.323 69.987 243.272 1.00 40.54 100 GLU Y O 1
ATOM 5781 N N . ARG D 2 59 ? -28.603 71.172 245.037 1.00 36.44 101 ARG Y N 1
ATOM 5782 C CA . ARG D 2 59 ? -29.762 72.055 244.982 1.00 37.87 101 ARG Y CA 1
ATOM 5783 C C . ARG D 2 59 ? -29.417 73.523 244.839 1.00 38.31 101 ARG Y C 1
ATOM 5784 O O . ARG D 2 59 ? -30.256 74.391 245.082 1.00 37.24 101 ARG Y O 1
ATOM 5792 N N . ILE D 2 60 ? -28.182 73.799 244.438 1.00 35.45 102 ILE Y N 1
ATOM 5793 C CA . ILE D 2 60 ? -27.737 75.169 244.284 1.00 37.47 102 ILE Y CA 1
ATOM 5794 C C . ILE D 2 60 ? -27.334 75.485 242.858 1.00 36.30 102 ILE Y C 1
ATOM 5795 O O . ILE D 2 60 ? -26.746 74.660 242.166 1.00 40.66 102 ILE Y O 1
ATOM 5800 N N . LEU D 2 61 ? -27.667 76.696 242.434 1.00 35.86 103 LEU Y N 1
ATOM 5801 C CA . LEU D 2 61 ? -27.335 77.186 241.111 1.00 37.52 103 LEU Y CA 1
ATOM 5802 C C . LEU D 2 61 ? -26.664 78.528 241.365 1.00 39.54 103 LEU Y C 1
ATOM 5803 O O . LEU D 2 61 ? -27.206 79.376 242.082 1.00 37.25 103 LEU Y O 1
ATOM 5808 N N . LEU D 2 62 ? -25.469 78.705 240.812 1.00 40.20 104 LEU Y N 1
ATOM 5809 C CA . LEU D 2 62 ? -24.727 79.946 240.986 1.00 40.39 104 LEU Y CA 1
ATOM 5810 C C . LEU D 2 62 ? -24.569 80.579 239.609 1.00 44.81 104 LEU Y C 1
ATOM 5811 O O . LEU D 2 62 ? -23.929 80.004 238.727 1.00 44.16 104 LEU Y O 1
ATOM 5816 N N . LEU D 2 63 ? -25.156 81.759 239.424 1.00 44.57 105 LEU Y N 1
ATOM 5817 C CA . LEU D 2 63 ? -25.080 82.447 238.138 1.00 45.29 105 LEU Y CA 1
ATOM 5818 C C . LEU D 2 63 ? -24.251 83.715 238.239 1.00 48.80 105 LEU Y C 1
ATOM 5819 O O . LEU D 2 63 ? -24.238 84.379 239.275 1.00 48.61 105 LEU Y O 1
ATOM 5824 N N . GLN D 2 64 ? -23.562 84.054 237.156 1.00 50.50 106 GLN Y N 1
ATOM 5825 C CA . GLN D 2 64 ? -22.743 85.256 237.133 1.00 52.44 106 GLN Y CA 1
ATOM 5826 C C . GLN D 2 64 ? -23.396 86.367 236.328 1.00 51.61 106 GLN Y C 1
ATOM 5827 O O . GLN D 2 64 ? -24.327 86.128 235.559 1.00 51.84 106 GLN Y O 1
ATOM 5833 N N . ALA D 2 65 ? -22.900 87.584 236.524 1.00 53.08 107 ALA Y N 1
ATOM 5834 C CA . ALA D 2 65 ? -23.402 88.766 235.833 1.00 53.62 107 ALA Y CA 1
ATOM 5835 C C . ALA D 2 65 ? -22.248 89.758 235.758 1.00 54.50 107 ALA Y C 1
ATOM 5836 O O . ALA D 2 65 ? -21.439 89.836 236.679 1.00 53.90 107 ALA Y O 1
ATOM 5838 N N . LYS D 2 66 ? -22.173 90.517 234.668 1.00 56.10 108 LYS Y N 1
ATOM 5839 C CA . LYS D 2 66 ? -21.087 91.477 234.486 1.00 58.58 108 LYS Y CA 1
ATOM 5840 C C . LYS D 2 66 ? -21.106 92.663 235.446 1.00 57.78 108 LYS Y C 1
ATOM 5841 O O . LYS D 2 66 ? -20.050 93.139 235.864 1.00 57.20 108 LYS Y O 1
ATOM 5847 N N . ASP D 2 67 ? -22.294 93.151 235.788 1.00 56.35 109 ASP Y N 1
ATOM 5848 C CA . ASP D 2 67 ? -22.392 94.273 236.714 1.00 56.44 109 ASP Y CA 1
ATOM 5849 C C . ASP D 2 67 ? -23.728 94.335 237.443 1.00 55.08 109 ASP Y C 1
ATOM 5850 O O . ASP D 2 67 ? -24.655 93.584 237.137 1.00 53.82 109 ASP Y O 1
ATOM 5855 N N . ASN D 2 68 ? -23.812 95.242 238.411 1.00 55.27 110 ASN Y N 1
ATOM 5856 C CA . ASN D 2 68 ? -25.014 95.411 239.217 1.00 56.29 110 ASN Y CA 1
ATOM 5857 C C . ASN D 2 68 ? -26.288 95.476 238.395 1.00 55.22 110 ASN Y C 1
ATOM 5858 O O . ASN D 2 68 ? -27.275 94.809 238.716 1.00 55.59 110 ASN Y O 1
ATOM 5863 N N . ALA D 2 69 ? -26.269 96.277 237.336 1.00 52.88 111 ALA Y N 1
ATOM 5864 C CA . ALA D 2 69 ? -27.437 96.409 236.478 1.00 53.01 111 ALA Y CA 1
ATOM 5865 C C . ALA D 2 69 ? -27.806 95.050 235.878 1.00 50.80 111 ALA Y C 1
ATOM 5866 O O . ALA D 2 69 ? -28.984 94.701 235.781 1.00 49.58 111 ALA Y O 1
ATOM 5868 N N . ALA D 2 70 ? -26.792 94.285 235.483 1.00 47.68 112 ALA Y N 1
ATOM 5869 C CA . ALA D 2 70 ? -27.019 92.963 234.902 1.00 49.20 112 ALA Y CA 1
ATOM 5870 C C . ALA D 2 70 ? -27.483 91.974 235.972 1.00 44.16 112 ALA Y C 1
ATOM 5871 O O . ALA D 2 70 ? -28.361 91.145 235.734 1.00 46.60 112 ALA Y O 1
ATOM 5873 N N . ALA D 2 71 ? -26.889 92.065 237.154 1.00 42.16 113 ALA Y N 1
ATOM 5874 C CA . ALA D 2 71 ? -27.264 91.178 238.247 1.00 42.42 113 ALA Y CA 1
ATOM 5875 C C . ALA D 2 71 ? -28.714 91.437 238.650 1.00 38.30 113 ALA Y C 1
ATOM 5876 O O . ALA D 2 71 ? -29.450 90.511 238.985 1.00 39.70 113 ALA Y O 1
ATOM 5878 N N . LEU D 2 72 ? -29.122 92.701 238.603 1.00 39.36 114 LEU Y N 1
ATOM 5879 C CA . LEU D 2 72 ? -30.485 93.083 238.968 1.00 43.13 114 LEU Y CA 1
ATOM 5880 C C . LEU D 2 72 ? -31.486 92.479 237.983 1.00 40.31 114 LEU Y C 1
ATOM 5881 O O . LEU D 2 72 ? -32.514 91.926 238.382 1.00 40.24 114 LEU Y O 1
ATOM 5886 N N . ALA D 2 73 ? -31.186 92.590 236.692 1.00 41.70 115 ALA Y N 1
ATOM 5887 C CA . ALA D 2 73 ? -32.077 92.039 235.676 1.00 42.65 115 ALA Y CA 1
ATOM 5888 C C . ALA D 2 73 ? -32.073 90.518 235.767 1.00 39.36 115 ALA Y C 1
ATOM 5889 O O . ALA D 2 73 ? -33.120 89.879 235.655 1.00 41.33 115 ALA Y O 1
ATOM 5891 N N . LEU D 2 74 ? -30.894 89.936 235.977 1.00 39.24 116 LEU Y N 1
ATOM 5892 C CA . LEU D 2 74 ? -30.797 88.483 236.084 1.00 39.97 116 LEU Y CA 1
ATOM 5893 C C . LEU D 2 74 ? -31.560 87.996 237.318 1.00 41.13 116 LEU Y C 1
ATOM 5894 O O . LEU D 2 74 ? -32.212 86.955 237.272 1.00 42.56 116 LEU Y O 1
ATOM 5899 N N . SER D 2 75 ? -31.484 88.747 238.419 1.00 39.50 117 SER Y N 1
ATOM 5900 C CA . SER D 2 75 ? -32.186 88.364 239.646 1.00 39.96 117 SER Y CA 1
ATOM 5901 C C . SER D 2 75 ? -33.699 88.331 239.442 1.00 40.38 117 SER Y C 1
ATOM 5902 O O . SER D 2 75 ? -34.364 87.367 239.820 1.00 37.57 117 SER Y O 1
ATOM 5905 N N . CYS D 2 76 ? -34.243 89.386 238.842 1.00 42.79 118 CYS Y N 1
ATOM 5906 C CA . CYS D 2 76 ? -35.682 89.457 238.609 1.00 46.88 118 CYS Y CA 1
ATOM 5907 C C . CYS D 2 76 ? -36.133 88.335 237.686 1.00 47.30 118 CYS Y C 1
ATOM 5908 O O . CYS D 2 76 ? -37.199 87.753 237.875 1.00 47.04 118 CYS Y O 1
ATOM 5911 N N . GLU D 2 77 ? -35.305 88.028 236.694 1.00 47.93 119 GLU Y N 1
ATOM 5912 C CA . GLU D 2 77 ? -35.626 86.982 235.736 1.00 50.30 119 GLU Y CA 1
ATOM 5913 C C . GLU D 2 77 ? -35.714 85.612 236.403 1.00 49.36 119 GLU Y C 1
ATOM 5914 O O . GLU D 2 77 ? -36.683 84.878 236.202 1.00 47.75 119 GLU Y O 1
ATOM 5920 N N . ALA D 2 78 ? -34.701 85.271 237.198 1.00 47.99 120 ALA Y N 1
ATOM 5921 C CA . ALA D 2 78 ? -34.673 83.989 237.897 1.00 44.75 120 ALA Y CA 1
ATOM 5922 C C . ALA D 2 78 ? -35.856 83.870 238.860 1.00 45.19 120 ALA Y C 1
ATOM 5923 O O . ALA D 2 78 ? -36.396 82.783 239.064 1.00 47.04 120 ALA Y O 1
ATOM 5925 N N . LEU D 2 79 ? -36.250 84.988 239.465 1.00 44.72 121 LEU Y N 1
ATOM 5926 C CA . LEU D 2 79 ? -37.388 84.988 240.385 1.00 48.26 121 LEU Y CA 1
ATOM 5927 C C . LEU D 2 79 ? -38.648 84.770 239.562 1.00 46.96 121 LEU Y C 1
ATOM 5928 O O . LEU D 2 79 ? -39.473 83.906 239.857 1.00 46.31 121 LEU Y O 1
ATOM 5933 N N . ARG D 2 80 ? -38.766 85.579 238.518 1.00 48.37 122 ARG Y N 1
ATOM 5934 C CA . ARG D 2 80 ? -39.889 85.559 237.590 1.00 51.31 122 ARG Y CA 1
ATOM 5935 C C . ARG D 2 80 ? -40.189 84.151 237.066 1.00 48.84 122 ARG Y C 1
ATOM 5936 O O . ARG D 2 80 ? -41.332 83.698 237.101 1.00 43.82 122 ARG Y O 1
ATOM 5944 N N . LEU D 2 81 ? -39.150 83.470 236.585 1.00 49.28 123 LEU Y N 1
ATOM 5945 C CA . LEU D 2 81 ? -39.276 82.119 236.039 1.00 46.44 123 LEU Y CA 1
ATOM 5946 C C . LEU D 2 81 ? -39.812 81.125 237.058 1.00 47.02 123 LEU Y C 1
ATOM 5947 O O . LEU D 2 81 ? -40.279 80.043 236.697 1.00 43.99 123 LEU Y O 1
ATOM 5952 N N . GLY D 2 82 ? -39.722 81.490 238.333 1.00 47.28 124 GLY Y N 1
ATOM 5953 C CA . GLY D 2 82 ? -40.231 80.639 239.396 1.00 42.40 124 GLY Y CA 1
ATOM 5954 C C . GLY D 2 82 ? -39.616 79.265 239.559 1.00 42.54 124 GLY Y C 1
ATOM 5955 O O . GLY D 2 82 ? -40.271 78.339 240.046 1.00 41.99 124 GLY Y O 1
ATOM 5956 N N . ARG D 2 83 ? -38.355 79.116 239.179 1.00 40.96 125 ARG Y N 1
ATOM 5957 C CA . ARG D 2 83 ? -37.706 77.821 239.314 1.00 42.14 125 ARG Y CA 1
ATOM 5958 C C . ARG D 2 83 ? -36.880 77.717 240.599 1.00 40.42 125 ARG Y C 1
ATOM 5959 O O . ARG D 2 83 ? -36.349 76.653 240.928 1.00 39.49 125 ARG Y O 1
ATOM 5967 N N . SER D 2 84 ? -36.782 78.825 241.326 1.00 38.31 126 SER Y N 1
ATOM 5968 C CA . SER D 2 84 ? -36.023 78.859 242.575 1.00 39.81 126 SER Y CA 1
ATOM 5969 C C . SER D 2 84 ? -36.918 79.264 243.742 1.00 40.56 126 SER Y C 1
ATOM 5970 O O . SER D 2 84 ? -37.726 80.178 243.610 1.00 44.76 126 SER Y O 1
ATOM 5973 N N . HIS D 2 85 ? -36.787 78.586 244.877 1.00 41.19 127 HIS Y N 1
ATOM 5974 C CA . HIS D 2 85 ? -37.585 78.957 246.037 1.00 40.85 127 HIS Y CA 1
ATOM 5975 C C . HIS D 2 85 ? -37.013 80.264 246.570 1.00 40.62 127 HIS Y C 1
ATOM 5976 O O . HIS D 2 85 ? -37.734 81.080 247.143 1.00 42.98 127 HIS Y O 1
ATOM 5983 N N . THR D 2 86 ? -35.714 80.470 246.351 1.00 39.31 128 THR Y N 1
ATOM 5984 C CA . THR D 2 86 ? -35.047 81.691 246.800 1.00 34.85 128 THR Y CA 1
ATOM 5985 C C . THR D 2 86 ? -33.972 82.140 245.828 1.00 35.17 128 THR Y C 1
ATOM 5986 O O . THR D 2 86 ? -33.151 81.334 245.384 1.00 36.63 128 THR Y O 1
ATOM 5990 N N . VAL D 2 87 ? -33.972 83.427 245.505 1.00 32.55 129 VAL Y N 1
ATOM 5991 C CA . VAL D 2 87 ? -32.955 83.988 244.627 1.00 31.45 129 VAL Y CA 1
ATOM 5992 C C . VAL D 2 87 ? -32.195 84.992 245.488 1.00 34.98 129 VAL Y C 1
ATOM 5993 O O . VAL D 2 87 ? -32.773 85.959 245.975 1.00 34.58 129 VAL Y O 1
ATOM 5997 N N . VAL D 2 88 ? -30.905 84.746 245.684 1.00 33.13 130 VAL Y N 1
ATOM 5998 C CA . VAL D 2 88 ? -30.076 85.607 246.507 1.00 31.05 130 VAL Y CA 1
ATOM 5999 C C . VAL D 2 88 ? -29.214 86.562 245.698 1.00 34.12 130 VAL Y C 1
ATOM 6000 O O . VAL D 2 88 ? -28.363 86.147 244.906 1.00 32.35 130 VAL Y O 1
ATOM 6004 N N . SER D 2 89 ? -29.434 87.849 245.929 1.00 35.11 131 SER Y N 1
ATOM 6005 C CA . SER D 2 89 ? -28.703 88.905 245.249 1.00 37.03 131 SER Y CA 1
ATOM 6006 C C . SER D 2 89 ? -27.718 89.538 246.213 1.00 36.73 131 SER Y C 1
ATOM 6007 O O . SER D 2 89 ? -27.867 89.430 247.436 1.00 33.68 131 SER Y O 1
ATOM 6010 N N . TRP D 2 90 ? -26.712 90.193 245.652 1.00 35.44 132 TRP Y N 1
ATOM 6011 C CA . TRP D 2 90 ? -25.697 90.890 246.432 1.00 37.94 132 TRP Y CA 1
ATOM 6012 C C . TRP D 2 90 ? -25.601 92.275 245.818 1.00 37.89 132 TRP Y C 1
ATOM 6013 O O . TRP D 2 90 ? -24.541 92.697 245.365 1.00 39.10 132 TRP Y O 1
ATOM 6024 N N . LEU D 2 91 ? -26.733 92.971 245.802 1.00 43.42 133 LEU Y N 1
ATOM 6025 C CA . LEU D 2 91 ? -26.815 94.307 245.222 1.00 46.07 133 LEU Y CA 1
ATOM 6026 C C . LEU D 2 91 ? -26.703 95.468 246.214 1.00 48.45 133 LEU Y C 1
ATOM 6027 O O . LEU D 2 91 ? -27.366 95.494 247.246 1.00 50.53 133 LEU Y O 1
ATOM 6032 N N . GLU D 2 92 ? -25.852 96.427 245.876 1.00 51.81 134 GLU Y N 1
ATOM 6033 C CA . GLU D 2 92 ? -25.640 97.615 246.687 1.00 58.77 134 GLU Y CA 1
ATOM 6034 C C . GLU D 2 92 ? -24.869 98.620 245.837 1.00 61.21 134 GLU Y C 1
ATOM 6035 O O . GLU D 2 92 ? -23.762 98.340 245.373 1.00 60.99 134 GLU Y O 1
ATOM 6041 N N . PRO D 2 93 ? -25.450 99.809 245.616 1.00 63.25 135 PRO Y N 1
ATOM 6042 C CA . PRO D 2 93 ? -26.762 100.228 246.123 1.00 63.19 135 PRO Y CA 1
ATOM 6043 C C . PRO D 2 93 ? -27.948 99.516 245.482 1.00 63.14 135 PRO Y C 1
ATOM 6044 O O . PRO D 2 93 ? -27.842 98.934 244.398 1.00 61.87 135 PRO Y O 1
ATOM 6048 N N . LEU D 2 94 ? -29.081 99.578 246.173 1.00 59.77 136 LEU Y N 1
ATOM 6049 C CA . LEU D 2 94 ? -30.319 98.991 245.698 1.00 60.22 136 LEU Y CA 1
ATOM 6050 C C . LEU D 2 94 ? -31.386 100.045 245.970 1.00 61.61 136 LEU Y C 1
ATOM 6051 O O . LEU D 2 94 ? -31.641 100.393 247.122 1.00 63.65 136 LEU Y O 1
ATOM 6056 N N . SER D 2 95 ? -31.993 100.565 244.908 1.00 60.47 137 SER Y N 1
ATOM 6057 C CA . SER D 2 95 ? -33.012 101.600 245.041 1.00 60.37 137 SER Y CA 1
ATOM 6058 C C . SER D 2 95 ? -34.377 101.029 245.383 1.00 60.64 137 SER Y C 1
ATOM 6059 O O . SER D 2 95 ? -34.629 99.838 245.194 1.00 61.28 137 SER Y O 1
ATOM 6062 N N . ARG D 2 96 ? -35.256 101.893 245.884 1.00 61.74 138 ARG Y N 1
ATOM 6063 C CA . ARG D 2 96 ? -36.605 101.488 246.252 1.00 62.44 138 ARG Y CA 1
ATOM 6064 C C . ARG D 2 96 ? -37.284 100.887 245.026 1.00 61.32 138 ARG Y C 1
ATOM 6065 O O . ARG D 2 96 ? -38.086 99.961 245.141 1.00 60.91 138 ARG Y O 1
ATOM 6073 N N . ALA D 2 97 ? -36.940 101.411 243.852 1.00 60.92 139 ALA Y N 1
ATOM 6074 C CA . ALA D 2 97 ? -37.493 100.917 242.593 1.00 60.80 139 ALA Y CA 1
ATOM 6075 C C . ALA D 2 97 ? -37.013 99.487 242.355 1.00 59.23 139 ALA Y C 1
ATOM 6076 O O . ALA D 2 97 ? -37.813 98.585 242.096 1.00 59.81 139 ALA Y O 1
ATOM 6078 N N . ALA D 2 98 ? -35.700 99.287 242.447 1.00 58.84 140 ALA Y N 1
ATOM 6079 C CA . ALA D 2 98 ? -35.109 97.967 242.256 1.00 55.62 140 ALA Y CA 1
ATOM 6080 C C . ALA D 2 98 ? -35.740 96.964 243.221 1.00 56.01 140 ALA Y C 1
ATOM 6081 O O . ALA D 2 98 ? -36.032 95.828 242.842 1.00 56.89 140 ALA Y O 1
ATOM 6083 N N . ARG D 2 99 ? -35.953 97.388 244.465 1.00 54.36 141 ARG Y N 1
ATOM 6084 C CA . ARG D 2 99 ? -36.566 96.525 245.475 1.00 54.40 141 ARG Y CA 1
ATOM 6085 C C . ARG D 2 99 ? -37.981 96.149 245.060 1.00 52.87 141 ARG Y C 1
ATOM 6086 O O . ARG D 2 99 ? -38.428 95.019 245.272 1.00 48.20 141 ARG Y O 1
ATOM 6094 N N . LYS D 2 100 ? -38.692 97.110 244.484 1.00 55.68 142 LYS Y N 1
ATOM 6095 C CA . LYS D 2 100 ? -40.055 96.866 244.037 1.00 58.79 142 LYS Y CA 1
ATOM 6096 C C . LYS D 2 100 ? -40.016 95.874 242.879 1.00 56.71 142 LYS Y C 1
ATOM 6097 O O . LYS D 2 100 ? -40.810 94.931 242.823 1.00 56.58 142 LYS Y O 1
ATOM 6103 N N . GLN D 2 101 ? -39.078 96.094 241.961 1.00 57.54 143 GLN Y N 1
ATOM 6104 C CA . GLN D 2 101 ? -38.903 95.227 240.798 1.00 56.19 143 GLN Y CA 1
ATOM 6105 C C . GLN D 2 101 ? -38.643 93.797 241.270 1.00 54.78 143 GLN Y C 1
ATOM 6106 O O . GLN D 2 101 ? -39.263 92.852 240.781 1.00 56.75 143 GLN Y O 1
ATOM 6112 N N . LEU D 2 102 ? -37.727 93.645 242.227 1.00 51.34 144 LEU Y N 1
ATOM 6113 C CA . LEU D 2 102 ? -37.392 92.331 242.769 1.00 47.15 144 LEU Y CA 1
ATOM 6114 C C . LEU D 2 102 ? -38.603 91.722 243.455 1.00 43.37 144 LEU Y C 1
ATOM 6115 O O . LEU D 2 102 ? -38.861 90.525 243.347 1.00 41.10 144 LEU Y O 1
ATOM 6120 N N . SER D 2 103 ? -39.349 92.559 244.163 1.00 45.98 145 SER Y N 1
ATOM 6121 C CA . SER D 2 103 ? -40.532 92.104 244.879 1.00 47.57 145 SER Y CA 1
ATOM 6122 C C . SER D 2 103 ? -41.598 91.591 243.914 1.00 50.51 145 SER Y C 1
ATOM 6123 O O . SER D 2 103 ? -42.183 90.523 244.121 1.00 47.82 145 SER Y O 1
ATOM 6126 N N . ARG D 2 104 ? -41.852 92.361 242.862 1.00 52.44 146 ARG Y N 1
ATOM 6127 C CA . ARG D 2 104 ? -42.841 91.976 241.865 1.00 57.58 146 ARG Y CA 1
ATOM 6128 C C . ARG D 2 104 ? -42.425 90.656 241.218 1.00 55.47 146 ARG Y C 1
ATOM 6129 O O . ARG D 2 104 ? -43.229 89.735 241.088 1.00 54.18 146 ARG Y O 1
ATOM 6137 N N . ALA D 2 105 ? -41.159 90.571 240.822 1.00 54.54 147 ALA Y N 1
ATOM 6138 C CA . ALA D 2 105 ? -40.640 89.362 240.191 1.00 52.43 147 ALA Y CA 1
ATOM 6139 C C . ALA D 2 105 ? -40.806 88.155 241.110 1.00 50.11 147 ALA Y C 1
ATOM 6140 O O . ALA D 2 105 ? -41.129 87.058 240.657 1.00 46.76 147 ALA Y O 1
ATOM 6142 N N . ALA D 2 106 ? -40.594 88.370 242.406 1.00 50.88 148 ALA Y N 1
ATOM 6143 C CA . ALA D 2 106 ? -40.718 87.304 243.394 1.00 50.58 148 ALA Y CA 1
ATOM 6144 C C . ALA D 2 106 ? -42.152 86.796 243.496 1.00 49.02 148 ALA Y C 1
ATOM 6145 O O . ALA D 2 106 ? -42.387 85.590 243.594 1.00 49.11 148 ALA Y O 1
ATOM 6147 N N . GLN D 2 107 ? -43.110 87.718 243.483 1.00 51.31 149 GLN Y N 1
ATOM 6148 C CA . GLN D 2 107 ? -44.523 87.349 243.571 1.00 53.63 149 GLN Y CA 1
ATOM 6149 C C . GLN D 2 107 ? -44.932 86.512 242.359 1.00 50.67 149 GLN Y C 1
ATOM 6150 O O . GLN D 2 107 ? -45.621 85.504 242.492 1.00 49.80 149 GLN Y O 1
ATOM 6156 N N . LEU D 2 108 ? -44.493 86.936 241.180 1.00 49.07 150 LEU Y N 1
ATOM 6157 C CA . LEU D 2 108 ? -44.800 86.221 239.949 1.00 51.34 150 LEU Y CA 1
ATOM 6158 C C . LEU D 2 108 ? -44.299 84.781 239.996 1.00 51.62 150 LEU Y C 1
ATOM 6159 O O . LEU D 2 108 ? -44.976 83.866 239.525 1.00 50.68 150 LEU Y O 1
ATOM 6164 N N . GLY D 2 109 ? -43.117 84.578 240.574 1.00 50.87 151 GLY Y N 1
ATOM 6165 C CA . GLY D 2 109 ? -42.562 83.237 240.644 1.00 46.96 151 GLY Y CA 1
ATOM 6166 C C . GLY D 2 109 ? -42.894 82.464 241.904 1.00 47.99 151 GLY Y C 1
ATOM 6167 O O . GLY D 2 109 ? -42.451 81.321 242.063 1.00 46.87 151 GLY Y O 1
ATOM 6168 N N . GLN D 2 110 ? -43.690 83.067 242.789 1.00 50.44 152 GLN Y N 1
ATOM 6169 C CA . GLN D 2 110 ? -44.052 82.431 244.054 1.00 49.12 152 GLN Y CA 1
ATOM 6170 C C . GLN D 2 110 ? -42.760 82.046 244.755 1.00 46.99 152 GLN Y C 1
ATOM 6171 O O . GLN D 2 110 ? -42.622 80.936 245.277 1.00 44.36 152 GLN Y O 1
ATOM 6177 N N . ALA D 2 111 ? -41.813 82.976 244.761 1.00 45.50 153 ALA Y N 1
ATOM 6178 C CA . ALA D 2 111 ? -40.514 82.726 245.374 1.00 45.89 153 ALA Y CA 1
ATOM 6179 C C . ALA D 2 111 ? -40.066 83.872 246.275 1.00 46.89 153 ALA Y C 1
ATOM 6180 O O . ALA D 2 111 ? -40.713 84.918 246.340 1.00 48.26 153 ALA Y O 1
ATOM 6182 N N . GLN D 2 112 ? -38.939 83.672 246.953 1.00 47.04 154 GLN Y N 1
ATOM 6183 C CA . GLN D 2 112 ? -38.403 84.683 247.854 1.00 44.08 154 GLN Y CA 1
ATOM 6184 C C . GLN D 2 112 ? -37.184 85.390 247.291 1.00 43.11 154 GLN Y C 1
ATOM 6185 O O . GLN D 2 112 ? -36.264 84.758 246.777 1.00 41.76 154 GLN Y O 1
ATOM 6191 N N . SER D 2 113 ? -37.186 86.712 247.381 1.00 40.61 155 SER Y N 1
ATOM 6192 C CA . SER D 2 113 ? -36.052 87.494 246.916 1.00 40.19 155 SER Y CA 1
ATOM 6193 C C . SER D 2 113 ? -35.277 87.914 248.171 1.00 43.14 155 SER Y C 1
ATOM 6194 O O . SER D 2 113 ? -35.841 88.514 249.089 1.00 44.57 155 SER Y O 1
ATOM 6197 N N . LEU D 2 114 ? -33.993 87.577 248.219 1.00 41.09 156 LEU Y N 1
ATOM 6198 C CA . LEU D 2 114 ? -33.158 87.921 249.362 1.00 37.25 156 LEU Y CA 1
ATOM 6199 C C . LEU D 2 114 ? -31.904 88.634 248.895 1.00 39.15 156 LEU Y C 1
ATOM 6200 O O . LEU D 2 114 ? -31.110 88.078 248.133 1.00 37.62 156 LEU Y O 1
ATOM 6205 N N . ASN D 2 115 ? -31.730 89.875 249.337 1.00 34.74 157 ASN Y N 1
ATOM 6206 C CA . ASN D 2 115 ? -30.542 90.609 248.964 1.00 34.50 157 ASN Y CA 1
ATOM 6207 C C . ASN D 2 115 ? -29.618 90.636 250.163 1.00 37.09 157 ASN Y C 1
ATOM 6208 O O . ASN D 2 115 ? -30.063 90.809 251.303 1.00 34.27 157 ASN Y O 1
ATOM 6213 N N . ILE D 2 116 ? -28.330 90.460 249.900 1.00 31.63 158 ILE Y N 1
ATOM 6214 C CA . ILE D 2 116 ? -27.338 90.455 250.951 1.00 37.16 158 ILE Y CA 1
ATOM 6215 C C . ILE D 2 116 ? -26.314 91.554 250.727 1.00 39.64 158 ILE Y C 1
ATOM 6216 O O . ILE D 2 116 ? -25.868 91.785 249.606 1.00 41.30 158 ILE Y O 1
ATOM 6221 N N . ARG D 2 117 ? -25.966 92.242 251.808 1.00 44.60 159 ARG Y N 1
ATOM 6222 C CA . ARG D 2 117 ? -24.997 93.328 251.770 1.00 46.05 159 ARG Y CA 1
ATOM 6223 C C . ARG D 2 117 ? -23.919 93.051 252.801 1.00 46.86 159 ARG Y C 1
ATOM 6224 O O . ARG D 2 117 ? -24.218 92.848 253.976 1.00 45.60 159 ARG Y O 1
ATOM 6232 N N . LEU D 2 118 ? -22.669 93.039 252.357 1.00 50.90 160 LEU Y N 1
ATOM 6233 C CA . LEU D 2 118 ? -21.540 92.800 253.247 1.00 55.55 160 LEU Y CA 1
ATOM 6234 C C . LEU D 2 118 ? -20.719 94.087 253.356 1.00 59.74 160 LEU Y C 1
ATOM 6235 O O . LEU D 2 118 ? -20.803 94.955 252.484 1.00 62.75 160 LEU Y O 1
ATOM 6240 N N . GLY D 2 119 ? -19.933 94.215 254.422 1.00 62.19 161 GLY Y N 1
ATOM 6241 C CA . GLY D 2 119 ? -19.123 95.410 254.590 1.00 65.69 161 GLY Y CA 1
ATOM 6242 C C . GLY D 2 119 ? -18.702 95.677 256.024 1.00 68.84 161 GLY Y C 1
ATOM 6243 O O . GLY D 2 119 ? -18.985 94.833 256.895 1.00 70.24 161 GLY Y O 1
#